Protein AF-0000000086643206 (afdb_homodimer)

Foldseek 3Di:
DPPDPDDDLVVLVVLLVVLVVVLVVVCVVVVHDDADFAQPGDDDDDDPVNVVSVLSNVLSVVVSCCVVCDDVSVVVVVVCVLVVLVLLLLCLQLVLLQQADAVDKDFQVSSCVSSVHDSVSSVVSVVVCVVVSQWPDPDDRMTHGTNVSSCCNVQLLQSLQSNCCSPLLVQLLVCQVVQCVVPVPDQPQFDASSCVRQVHADVVSCVVVVVNVVSVVSNVVVVCVPPPPLVQVLVFDPLQPQDQQLEEEEAQCFLVPSVQVNCVVHVRHAYEYEEQDPVSPVNNLVPDDPSCNVRYHYDYDDLLAADPAQAGSEYEYEPPQQLGALVVLLSSLLSDVVSLVRYDFPRKYKYKAFAQDDDPPDRPSQNVVLVVVQVSSRRNRVGGHYHPVVVVVSNCSSPVQKDWDDWTDDHRIIITIIGGHD/DPPDPDDDLVVLVVLLVVLVVVLVVVCVVVVHDDADFAQPGDDDDDDPVNVVSVLSNVLSVVVSCCVVCDDVSVVVVVVCVLVVLVLLLLCLLLVLLQQADAVDKDFQVSSCVSSVHDSVSSVVSVVVVVVVSQWPDPDDRMIHGTNNSSCCNVQLLQSLQSNCCSPLLVQLLVCQVVQCVVPVPDQPQFDASSCVRQVHADQVSCVVVVVNVVSVVSNVVVVCVPPPPLVQVLVFDPLQPQDQQQEEEEAQCFLVPSVQVNCVVHVRHAYEYEEQDPVSPVNNLVPDDPSCNVRYHYDYDDLLAADPAQAHSEYEYEPPQQLGALVVLLSSLLSDVVSLVRYDFPRKYKYKAFAQDDDPPDRPSQNVVLVVVQVSSRRNRVGGHYHPVVVVVSNCSSPVQKDWDDWTDDHRIIITIIGGHD

InterPro domains:
  IPR001077 O-methyltransferase, C-terminal domain [PF00891] (190-398)
  IPR016461 O-methyltransferase-like [PS51683] (76-420)
  IPR029063 S-adenosyl-L-methionine-dependent methyltransferase superfamily [G3DSA:3.40.50.150] (159-419)
  IPR029063 S-adenosyl-L-methionine-dependent methyltransferase superfamily [SSF53335] (167-411)
  IPR036388 Winged helix-like DNA-binding domain superfamily [G3DSA:1.10.10.10] (73-158)
  IPR036390 Winged helix DNA-binding domain superfamily [SSF46785] (74-154)

Secondary structure (DSSP, 8-state):
--------HHHHHHHHHHHHHHHHHHHHHTTPPPP-SBTTPPPP---HHHHHHHHHHHHHHHHHHHHHHHHHHHHHHHHTHHHHHHHHHHHHHTTHHHHSPTTSEEEHHHHHHHHTS-HHHHHHHHHHHHTTTSSEEEETTEEE-BHHHHHHHH-HHHHHHHHHIIIIIHHHHTTHHHHHHHSTT---SS--HHHHHHSS-HHHHHHH-HHHHHHHHHHHHHHHHHT--HHHHHHHS-GGGS-TT-EEEEET-TT-HHHHHHHHH-TT-EEEEEES-HHHHHHHHHT--TTTTTTEEEEE--TTSPP---S-SEEEEES-GGGS-HHHHHHHHHTTHHHHHHSPTTPEEEEEEEEE--TTSS-HHHHHHHHHHHHHHHHHHS---EEHHHHHHHHHHH-TTEEEEEEE-SSSEEEEEEEE--/--------HHHHHHHHHHHHHHHHHHHHHTTPPPP-SBTTPPPP---HHHHHHHHHHHHHHHHHHHHHHHHHHHHHHHHTHHHHHHHHHHHHHTTHHHHSPTTSEEEHHHHHHHHTS-HHHHHHHHHHHHTTTSEEEEETTEEEEBHHHHHHHH-HHHHHHHHHIIIIIHHHHTTHHHHHHHSTT---SS--HHHHHHSS-HHHHHHHSHHHHHHHHHHHHHHHHHT--HHHHHHHS-GGGS-TT-EEEEET-TT-HHHHHHHHH-TT-EEEEEES-HHHHHHHHHT--TTTTTTEEEEE--TTSPP---S-SEEEEES-GGGS-HHHHHHHHHTTHHHHHHSPTTPEEEEEEEEE--TTSS-HHHHHHHHHHHHHHHHHHS---EEHHHHHHHHHHH-TTEEEEEEE-SSSEEEEEEEE--

Structure (mmCIF, N/CA/C/O backbone):
data_AF-0000000086643206-model_v1
#
loop_
_entity.id
_entity.type
_entity.pdbx_description
1 polymer 'O-methyltransferase domain-containing protein'
#
loop_
_atom_site.group_PDB
_atom_site.id
_atom_site.type_symbol
_atom_site.label_atom_id
_atom_site.label_alt_id
_atom_site.label_comp_id
_atom_site.label_asym_id
_atom_site.label_entity_id
_atom_site.label_seq_id
_atom_site.pdbx_PDB_ins_code
_atom_site.Cartn_x
_atom_site.Cartn_y
_atom_site.Cartn_z
_atom_site.occupancy
_atom_site.B_iso_or_equiv
_atom_site.auth_seq_id
_atom_site.auth_comp_id
_atom_site.auth_asym_id
_atom_site.auth_atom_id
_atom_site.pdbx_PDB_model_num
ATOM 1 N N . MET A 1 1 ? 28.844 -2.707 -20.266 1 23.39 1 MET A N 1
ATOM 2 C CA . MET A 1 1 ? 28.281 -1.746 -19.312 1 23.39 1 MET A CA 1
ATOM 3 C C . MET A 1 1 ? 26.797 -1.514 -19.594 1 23.39 1 MET A C 1
ATOM 5 O O . MET A 1 1 ? 26.438 -0.972 -20.641 1 23.39 1 MET A O 1
ATOM 9 N N . GLY A 1 2 ? 25.828 -2.307 -19.438 1 34.59 2 GLY A N 1
ATOM 10 C CA . GLY A 1 2 ? 24.469 -2.334 -19.969 1 34.59 2 GLY A CA 1
ATOM 11 C C . GLY A 1 2 ? 23.703 -1.058 -19.703 1 34.59 2 GLY A C 1
ATOM 12 O O . GLY A 1 2 ? 23.641 -0.593 -18.562 1 34.59 2 GLY A O 1
ATOM 13 N N . SER A 1 3 ? 23.547 -0.113 -20.531 1 38.5 3 SER A N 1
ATOM 14 C CA . SER A 1 3 ? 23.078 1.265 -20.453 1 38.5 3 SER A CA 1
ATOM 15 C C . SER A 1 3 ? 21.703 1.339 -19.781 1 38.5 3 SER A C 1
ATOM 17 O O . SER A 1 3 ? 20.797 0.595 -20.141 1 38.5 3 SER A O 1
ATOM 19 N N . ALA A 1 4 ? 21.656 1.587 -18.484 1 47.28 4 ALA A N 1
ATOM 20 C CA . ALA A 1 4 ? 20.406 1.902 -17.797 1 47.28 4 ALA A CA 1
ATOM 21 C C . ALA A 1 4 ? 19.406 2.541 -18.766 1 47.28 4 ALA A C 1
ATOM 23 O O . ALA A 1 4 ? 19.766 3.387 -19.578 1 47.28 4 ALA A O 1
ATOM 24 N N . GLU A 1 5 ? 18.391 1.842 -19.094 1 57.38 5 GLU A N 1
ATOM 25 C CA . GLU A 1 5 ? 17.328 2.336 -19.969 1 57.38 5 GLU A CA 1
ATOM 26 C C . GLU A 1 5 ? 17.078 3.822 -19.734 1 57.38 5 GLU A C 1
ATOM 28 O O . GLU A 1 5 ? 16.922 4.258 -18.578 1 57.38 5 GLU A O 1
ATOM 33 N N . GLU A 1 6 ? 17.594 4.648 -20.547 1 69.81 6 GLU A N 1
ATOM 34 C CA . GLU A 1 6 ? 17.391 6.09 -20.5 1 69.81 6 GLU A CA 1
ATOM 35 C C . GLU A 1 6 ? 15.945 6.449 -20.844 1 69.81 6 GLU A C 1
ATOM 37 O O . GLU A 1 6 ? 15.477 6.156 -21.953 1 69.81 6 GLU A O 1
ATOM 42 N N . PHE A 1 7 ? 15.25 6.688 -19.828 1 78.06 7 PHE A N 1
ATOM 43 C CA . PHE A 1 7 ? 13.875 7.121 -20.016 1 78.06 7 PHE A CA 1
ATOM 44 C C . PHE A 1 7 ? 13.812 8.617 -20.281 1 78.06 7 PHE A C 1
ATOM 46 O O . PHE A 1 7 ? 14.523 9.398 -19.641 1 78.06 7 PHE A O 1
ATOM 53 N N . ARG A 1 8 ? 13.133 9 -21.391 1 88.06 8 ARG A N 1
ATOM 54 C CA . ARG A 1 8 ? 12.805 10.398 -21.641 1 88.06 8 ARG A CA 1
ATOM 55 C C . ARG A 1 8 ? 11.344 10.68 -21.312 1 88.06 8 ARG A C 1
ATOM 57 O O . ARG A 1 8 ? 10.453 9.938 -21.734 1 88.06 8 ARG A O 1
ATOM 64 N N . LEU A 1 9 ? 11.141 11.695 -20.531 1 97.06 9 LEU A N 1
ATOM 65 C CA . LEU A 1 9 ? 9.805 12.023 -20.047 1 97.06 9 LEU A CA 1
ATOM 66 C C . LEU A 1 9 ? 8.812 12.109 -21.203 1 97.06 9 LEU A C 1
ATOM 68 O O . LEU A 1 9 ? 7.742 11.508 -21.156 1 97.06 9 LEU A O 1
ATOM 72 N N . LEU A 1 10 ? 9.203 12.789 -22.297 1 96.69 10 LEU A N 1
ATOM 73 C CA . LEU A 1 10 ? 8.305 13 -23.438 1 96.69 10 LEU A CA 1
ATOM 74 C C . LEU A 1 10 ? 8.055 11.688 -24.172 1 96.69 10 LEU A C 1
ATOM 76 O O . LEU A 1 10 ? 6.957 11.461 -24.688 1 96.69 10 LEU A O 1
ATOM 80 N N . GLN A 1 11 ? 9.055 10.891 -24.281 1 97.06 11 GLN A N 1
ATOM 81 C CA . GLN A 1 11 ? 8.883 9.602 -24.922 1 97.06 11 GLN A CA 1
ATOM 82 C C . GLN A 1 11 ? 7.898 8.727 -24.156 1 97.06 11 GLN A C 1
ATOM 84 O O . GLN A 1 11 ? 7.074 8.031 -24.75 1 97.06 11 GLN A O 1
ATOM 89 N N . LEU A 1 12 ? 8.023 8.719 -22.828 1 98 12 LEU A N 1
ATOM 90 C CA . LEU A 1 12 ? 7.109 7.957 -21.984 1 98 12 LEU A CA 1
ATOM 91 C C . LEU A 1 12 ? 5.676 8.438 -22.172 1 98 12 LEU A C 1
ATOM 93 O O . LEU A 1 12 ? 4.754 7.633 -22.281 1 98 12 LEU A O 1
ATOM 97 N N . SER A 1 13 ? 5.473 9.773 -22.172 1 98.25 13 SER A N 1
ATOM 98 C CA . SER A 1 13 ? 4.125 10.312 -22.312 1 98.25 13 SER A CA 1
ATOM 99 C C . SER A 1 13 ? 3.557 10.023 -23.703 1 98.25 13 SER A C 1
ATOM 101 O O . SER A 1 13 ? 2.35 9.82 -23.844 1 98.25 13 SER A O 1
ATOM 103 N N . GLN A 1 14 ? 4.426 9.938 -24.719 1 98 14 GLN A N 1
ATOM 104 C CA . GLN A 1 14 ? 3.988 9.555 -26.062 1 98 14 GLN A CA 1
ATOM 105 C C . GLN A 1 14 ? 3.574 8.086 -26.109 1 98 14 GLN A C 1
ATOM 107 O O . GLN A 1 14 ? 2.607 7.734 -26.797 1 98 14 GLN A O 1
ATOM 112 N N . THR A 1 15 ? 4.332 7.281 -25.438 1 98.25 15 THR A N 1
ATOM 113 C CA . THR A 1 15 ? 3.971 5.871 -25.328 1 98.25 15 THR A CA 1
ATOM 114 C C . THR A 1 15 ? 2.6 5.711 -24.672 1 98.25 15 THR A C 1
ATOM 116 O O . THR A 1 15 ? 1.787 4.898 -25.125 1 98.25 15 THR A O 1
ATOM 119 N N . ILE A 1 16 ? 2.307 6.477 -23.656 1 98.75 16 ILE A N 1
ATOM 120 C CA . ILE A 1 16 ? 1.023 6.441 -22.953 1 98.75 16 ILE A C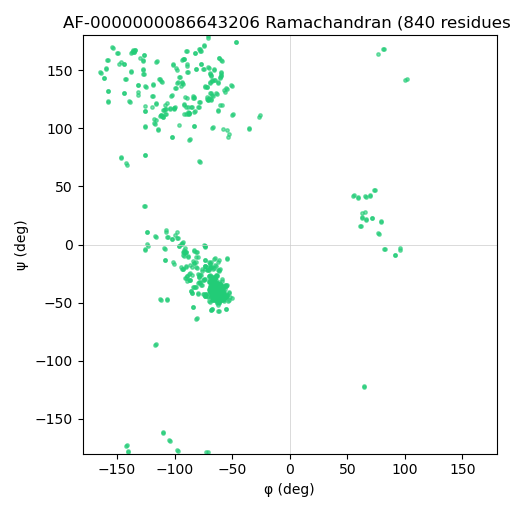A 1
ATOM 121 C C . ILE A 1 16 ? -0.095 6.832 -23.922 1 98.75 16 ILE A C 1
ATOM 123 O O . ILE A 1 16 ? -1.136 6.176 -23.969 1 98.75 16 ILE A O 1
ATOM 127 N N . LEU A 1 17 ? 0.167 7.875 -24.719 1 98.44 17 LEU A N 1
ATOM 128 C CA . LEU A 1 17 ? -0.83 8.336 -25.672 1 98.44 17 LEU A CA 1
ATOM 129 C C . LEU A 1 17 ? -1.083 7.273 -26.734 1 98.44 17 LEU A C 1
ATOM 131 O O . LEU A 1 17 ? -2.234 7.004 -27.094 1 98.44 17 LEU A O 1
ATOM 135 N N . GLN A 1 18 ? -0.038 6.707 -27.25 1 98.31 18 GLN A N 1
ATOM 136 C CA . GLN A 1 18 ? -0.165 5.695 -28.297 1 98.31 18 GLN A CA 1
ATOM 137 C C . GLN A 1 18 ? -0.89 4.457 -27.781 1 98.31 18 GLN A C 1
ATOM 139 O O . GLN A 1 18 ? -1.752 3.904 -28.453 1 98.31 18 GLN A O 1
ATOM 144 N N . ALA A 1 19 ? -0.507 4.031 -26.594 1 98.5 19 ALA A N 1
ATOM 145 C CA . ALA A 1 19 ? -1.166 2.875 -25.984 1 98.5 19 ALA A CA 1
ATOM 146 C C . ALA A 1 19 ? -2.645 3.158 -25.734 1 98.5 19 ALA A C 1
ATOM 148 O O . ALA A 1 19 ? -3.496 2.297 -25.969 1 98.5 19 ALA A O 1
ATOM 149 N N . THR A 1 20 ? -2.986 4.344 -25.25 1 98.56 20 THR A N 1
ATOM 150 C CA . THR A 1 20 ? -4.371 4.73 -25 1 98.56 20 THR A CA 1
ATOM 151 C C . THR A 1 20 ? -5.176 4.734 -26.297 1 98.56 20 THR A C 1
ATOM 153 O O . THR A 1 20 ? -6.332 4.305 -26.312 1 98.56 20 THR A O 1
ATOM 156 N N . SER A 1 21 ? -4.531 5.199 -27.344 1 97.94 21 SER A N 1
ATOM 157 C CA . SER A 1 21 ? -5.18 5.211 -28.656 1 97.94 21 SER A CA 1
ATOM 158 C C . SER A 1 21 ? -5.508 3.799 -29.125 1 97.94 21 SER A C 1
ATOM 160 O O . SER A 1 21 ? -6.562 3.564 -29.719 1 97.94 21 SER A O 1
ATOM 162 N N . THR A 1 22 ? -4.609 2.934 -28.906 1 98.12 22 THR A N 1
ATOM 163 C CA . THR A 1 22 ? -4.82 1.538 -29.281 1 98.12 22 THR A CA 1
ATOM 164 C C . THR A 1 22 ? -5.984 0.941 -28.484 1 98.12 22 THR A C 1
ATOM 166 O O . THR A 1 22 ? -6.82 0.231 -29.047 1 98.12 22 THR A O 1
ATOM 169 N N . ILE A 1 23 ? -6.074 1.228 -27.234 1 98.12 23 ILE A N 1
ATOM 170 C CA . ILE A 1 23 ? -7.145 0.714 -26.391 1 98.12 23 ILE A CA 1
ATOM 171 C C . ILE A 1 23 ? -8.477 1.324 -26.812 1 98.12 23 ILE A C 1
ATOM 173 O O . ILE A 1 23 ? -9.492 0.625 -26.891 1 98.12 23 ILE A O 1
ATOM 177 N N . SER A 1 24 ? -8.445 2.604 -27.109 1 97 24 SER A N 1
ATOM 178 C CA . SER A 1 24 ? -9.656 3.279 -27.562 1 97 24 SER A CA 1
ATOM 179 C C . SER A 1 24 ? -10.172 2.678 -28.875 1 97 24 SER A C 1
ATOM 181 O O . SER A 1 24 ? -11.375 2.506 -29.047 1 97 24 SER A O 1
ATOM 183 N N . ARG A 1 25 ? -9.297 2.373 -29.797 1 96.69 25 ARG A N 1
ATOM 184 C CA . ARG A 1 25 ? -9.672 1.743 -31.062 1 96.69 25 ARG A CA 1
ATOM 185 C C . ARG A 1 25 ? -10.258 0.355 -30.828 1 96.69 25 ARG A C 1
ATOM 187 O O . ARG A 1 25 ? -11.234 -0.03 -31.469 1 96.69 25 ARG A O 1
ATOM 194 N N . HIS A 1 26 ? -9.664 -0.377 -29.891 1 97.25 26 HIS A N 1
ATOM 195 C CA . HIS A 1 26 ? -10.18 -1.694 -29.531 1 97.25 26 HIS A CA 1
ATOM 196 C C . HIS A 1 26 ? -11.609 -1.608 -29.016 1 97.25 26 HIS A C 1
ATOM 198 O O . HIS A 1 26 ? -12.461 -2.426 -29.391 1 97.25 26 HIS A O 1
ATOM 204 N N . LEU A 1 27 ? -11.883 -0.657 -28.172 1 97 27 LEU A N 1
ATOM 205 C CA . LEU A 1 27 ? -13.234 -0.47 -27.641 1 97 27 LEU A CA 1
ATOM 206 C C . LEU A 1 27 ? -14.227 -0.203 -28.766 1 97 27 LEU A C 1
ATOM 208 O O . LEU A 1 27 ? -15.328 -0.763 -28.781 1 97 27 LEU A O 1
ATOM 212 N N . GLN A 1 28 ? -13.812 0.579 -29.719 1 95.94 28 GLN A N 1
ATOM 213 C CA . GLN A 1 28 ? -14.656 0.891 -30.875 1 95.94 28 GLN A CA 1
ATOM 214 C C . GLN A 1 28 ? -14.883 -0.34 -31.75 1 95.94 28 GLN A C 1
ATOM 216 O O . GLN A 1 28 ? -16.016 -0.648 -32.125 1 95.94 28 GLN A O 1
ATOM 221 N N . ASP A 1 29 ? -13.844 -1.009 -32 1 96.81 29 ASP A N 1
ATOM 222 C CA . ASP A 1 29 ? -13.875 -2.162 -32.875 1 96.81 29 ASP A CA 1
ATOM 223 C C . ASP A 1 29 ? -14.719 -3.293 -32.281 1 96.81 29 ASP A C 1
ATOM 225 O O . ASP A 1 29 ? -15.289 -4.102 -33.031 1 96.81 29 ASP A O 1
ATOM 229 N N . THR A 1 30 ? -14.781 -3.385 -31.016 1 96.56 30 THR A N 1
ATOM 230 C CA . THR A 1 30 ? -15.492 -4.48 -30.359 1 96.56 30 THR A CA 1
ATOM 231 C C . THR A 1 30 ? -16.812 -3.994 -29.766 1 96.56 30 THR A C 1
ATOM 233 O O . THR A 1 30 ? -17.438 -4.699 -28.969 1 96.56 30 THR A O 1
ATOM 236 N N . ASN A 1 31 ? -17.203 -2.789 -30 1 96.5 31 ASN A N 1
ATOM 237 C CA . ASN A 1 31 ? -18.453 -2.18 -29.562 1 96.5 31 ASN A CA 1
ATOM 238 C C . ASN A 1 31 ? -18.594 -2.191 -28.047 1 96.5 31 ASN A C 1
ATOM 240 O O . ASN A 1 31 ? -19.641 -2.578 -27.516 1 96.5 31 ASN A O 1
ATOM 244 N N . GLN A 1 32 ? -17.484 -1.917 -27.422 1 96.5 32 GLN A N 1
ATOM 245 C CA . GLN A 1 32 ? -17.484 -1.73 -25.969 1 96.5 32 GLN A CA 1
ATOM 246 C C . GLN A 1 32 ? -17.594 -0.251 -25.609 1 96.5 32 GLN A C 1
ATOM 248 O O . GLN A 1 32 ? -17 0.598 -26.281 1 96.5 32 GLN A O 1
ATOM 253 N N . LYS A 1 33 ? -18.297 0.083 -24.547 1 94.75 33 LYS A N 1
ATOM 254 C CA . LYS A 1 33 ? -18.328 1.45 -24.047 1 94.75 33 LYS A CA 1
ATOM 255 C C . LYS A 1 33 ? -17.031 1.805 -23.312 1 94.75 33 LYS A C 1
ATOM 257 O O . LYS A 1 33 ? -16.391 0.937 -22.719 1 94.75 33 LYS A O 1
ATOM 262 N N . GLU A 1 34 ? -16.688 3.02 -23.328 1 94.75 34 GLU A N 1
ATOM 263 C CA . GLU A 1 34 ? -15.547 3.479 -22.531 1 94.75 34 GLU A CA 1
ATOM 264 C C . GLU A 1 34 ? -15.797 3.271 -21.031 1 94.75 34 GLU A C 1
ATOM 266 O O . GLU A 1 34 ? -16.906 3.486 -20.547 1 94.75 34 GLU A O 1
ATOM 271 N N . PRO A 1 35 ? -14.773 2.869 -20.406 1 96.25 35 PRO A N 1
ATOM 272 C CA . PRO A 1 35 ? -14.945 2.682 -18.969 1 96.25 35 PRO A CA 1
ATOM 273 C C . PRO A 1 35 ? -15.125 4 -18.219 1 96.25 35 PRO A C 1
ATOM 275 O O . PRO A 1 35 ? -14.594 5.031 -18.641 1 96.25 35 PRO A O 1
ATOM 278 N N . SER A 1 36 ? -15.867 4.02 -17.188 1 96.5 36 SER A N 1
ATOM 279 C CA . SER A 1 36 ? -16.078 5.137 -16.266 1 96.5 36 SER A CA 1
ATOM 280 C C . SER A 1 36 ? -16.156 4.66 -14.82 1 96.5 36 SER A C 1
ATOM 282 O O . SER A 1 36 ? -16.047 3.465 -14.547 1 96.5 36 SER A O 1
ATOM 284 N N . PHE A 1 37 ? -16.391 5.586 -13.922 1 96.44 37 PHE A N 1
ATOM 285 C CA . PHE A 1 37 ? -16.484 5.215 -12.516 1 96.44 37 PHE A CA 1
ATOM 286 C C . PHE A 1 37 ? -17.938 4.973 -12.117 1 96.44 37 PHE A C 1
ATOM 288 O O . PHE A 1 37 ? -18.2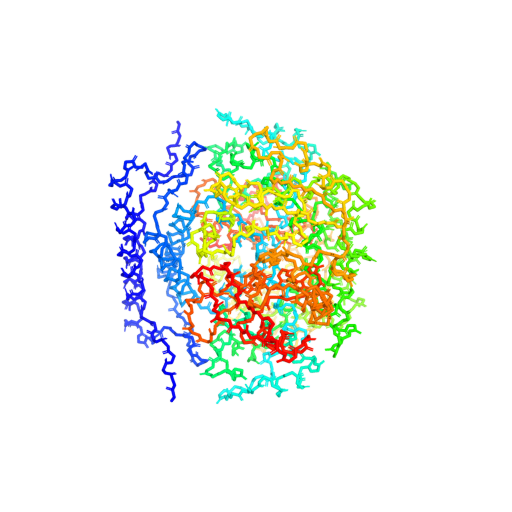34 4.625 -10.977 1 96.44 37 PHE A O 1
ATOM 295 N N . HIS A 1 38 ? -18.812 5.121 -13.078 1 96.06 38 HIS A N 1
ATOM 296 C CA . HIS A 1 38 ? -20.219 4.875 -12.789 1 96.06 38 HIS A CA 1
ATOM 297 C C . HIS A 1 38 ? -20.438 3.443 -12.305 1 96.06 38 HIS A C 1
ATOM 299 O O . HIS A 1 38 ? -19.797 2.512 -12.805 1 96.06 38 HIS A O 1
ATOM 305 N N . GLN A 1 39 ? -21.359 3.273 -11.422 1 95.81 39 GLN A N 1
ATOM 306 C CA . GLN A 1 39 ? -21.531 1.995 -10.742 1 95.81 39 GLN A CA 1
ATOM 307 C C . GLN A 1 39 ? -21.875 0.887 -11.727 1 95.81 39 GLN A C 1
ATOM 309 O O . GLN A 1 39 ? -21.625 -0.29 -11.469 1 95.81 39 GLN A O 1
ATOM 314 N N . ASN A 1 40 ? -22.391 1.222 -12.891 1 94.81 40 ASN A N 1
ATOM 315 C CA . ASN A 1 40 ? -22.797 0.222 -13.875 1 94.81 40 ASN A CA 1
ATOM 316 C C . ASN A 1 40 ? -21.781 0.079 -14.992 1 94.81 40 ASN A C 1
ATOM 318 O O . ASN A 1 40 ? -22.031 -0.609 -15.984 1 94.81 40 ASN A O 1
ATOM 322 N N . SER A 1 41 ? -20.688 0.766 -14.875 1 95.12 41 SER A N 1
ATOM 323 C CA . SER A 1 41 ? -19.641 0.656 -15.891 1 95.12 41 SER A CA 1
ATOM 324 C C . SER A 1 41 ? -19 -0.73 -15.891 1 95.12 41 SER A C 1
ATOM 326 O O . SER A 1 41 ? -18.781 -1.313 -14.828 1 95.12 41 SER A O 1
ATOM 328 N N . SER A 1 42 ? -18.688 -1.246 -17.062 1 92.75 42 SER A N 1
ATOM 329 C CA . SER A 1 42 ? -18.047 -2.549 -17.203 1 92.75 42 SER A CA 1
ATOM 330 C C . SER A 1 42 ? -16.547 -2.404 -17.406 1 92.75 42 SER A C 1
ATOM 332 O O . SER A 1 42 ? -16.094 -1.44 -18.031 1 92.75 42 SER A O 1
ATOM 334 N N . ALA A 1 43 ? -15.891 -3.379 -16.984 1 92.38 43 ALA A N 1
ATOM 335 C CA . ALA A 1 43 ? -14.461 -3.441 -17.266 1 92.38 43 ALA A CA 1
ATOM 336 C C . ALA A 1 43 ? -14.211 -3.73 -18.75 1 92.38 43 ALA A C 1
ATOM 338 O O . ALA A 1 43 ? -15.023 -4.387 -19.406 1 92.38 43 ALA A O 1
ATOM 339 N N . ILE A 1 44 ? -13.078 -3.271 -19.219 1 95.12 44 ILE A N 1
ATOM 340 C CA . ILE A 1 44 ? -12.695 -3.51 -20.609 1 95.12 44 ILE A CA 1
ATOM 341 C C . ILE A 1 44 ? -12.383 -4.992 -20.812 1 95.12 44 ILE A C 1
ATOM 343 O O . ILE A 1 44 ? -11.672 -5.598 -20.016 1 95.12 44 ILE A O 1
ATOM 347 N N . LYS A 1 45 ? -12.945 -5.57 -21.812 1 92.75 45 LYS A N 1
ATOM 348 C CA . LYS A 1 45 ? -12.562 -6.91 -22.266 1 92.75 45 LYS A CA 1
ATOM 349 C C . LYS A 1 45 ? -11.414 -6.852 -23.266 1 92.75 45 LYS A C 1
ATOM 351 O O . LYS A 1 45 ? -11.586 -6.387 -24.391 1 92.75 45 LYS A O 1
ATOM 356 N N . TYR A 1 46 ? -10.336 -7.336 -22.859 1 91 46 TYR A N 1
ATOM 357 C CA . TYR A 1 46 ? -9.125 -7.215 -23.672 1 91 46 TYR A CA 1
ATOM 358 C C . TYR A 1 46 ? -8.875 -8.484 -24.469 1 91 46 TYR A C 1
ATOM 360 O O . TYR A 1 46 ? -9.109 -9.594 -23.984 1 91 46 TYR A O 1
ATOM 368 N N . SER A 1 47 ? -8.469 -8.305 -25.703 1 87.19 47 SER A N 1
ATOM 369 C CA . SER A 1 47 ? -7.793 -9.375 -26.438 1 87.19 47 SER A CA 1
ATOM 370 C C . SER A 1 47 ? -6.34 -9.516 -25.984 1 87.19 47 SER A C 1
ATOM 372 O O . SER A 1 47 ? -5.812 -8.656 -25.281 1 87.19 47 SER A O 1
ATOM 374 N N . ASP A 1 48 ? -5.68 -10.562 -26.328 1 79.69 48 ASP A N 1
ATOM 375 C CA . ASP A 1 48 ? -4.301 -10.805 -25.906 1 79.69 48 ASP A CA 1
ATOM 376 C C . ASP A 1 48 ? -3.398 -9.641 -26.312 1 79.69 48 ASP A C 1
ATOM 378 O O . ASP A 1 48 ? -2.578 -9.18 -25.516 1 79.69 48 ASP A O 1
ATOM 382 N N . ASP A 1 49 ? -3.582 -9.211 -27.531 1 85.69 49 ASP A N 1
ATOM 383 C CA . ASP A 1 49 ? -2.738 -8.133 -28.047 1 85.69 49 ASP A CA 1
ATOM 384 C C . ASP A 1 49 ? -2.994 -6.828 -27.312 1 85.69 49 ASP A C 1
ATOM 386 O O . ASP A 1 49 ? -2.059 -6.082 -27.016 1 85.69 49 ASP A O 1
ATOM 390 N N . VAL A 1 50 ? -4.211 -6.602 -27 1 92.38 50 VAL A N 1
ATOM 391 C CA . VAL A 1 50 ? -4.551 -5.34 -26.344 1 92.38 50 VAL A CA 1
ATOM 392 C C . VAL A 1 50 ? -4.199 -5.414 -24.859 1 92.38 50 VAL A C 1
ATOM 394 O O . VAL A 1 50 ? -3.891 -4.398 -24.234 1 92.38 50 VAL A O 1
ATOM 397 N N . GLU A 1 51 ? -4.203 -6.652 -24.344 1 91 51 GLU A N 1
ATOM 398 C CA . GLU A 1 51 ? -3.725 -6.836 -22.984 1 91 51 GLU A CA 1
ATOM 399 C C . GLU A 1 51 ? -2.256 -6.445 -22.859 1 91 51 GLU A C 1
ATOM 401 O O . GLU A 1 51 ? -1.856 -5.832 -21.859 1 91 51 GLU A O 1
ATOM 406 N N . ALA A 1 52 ? -1.463 -6.801 -23.797 1 91.56 52 ALA A N 1
ATOM 407 C CA . ALA A 1 52 ? -0.058 -6.402 -23.812 1 91.56 52 ALA A CA 1
ATOM 408 C C . ALA A 1 52 ? 0.08 -4.883 -23.859 1 91.56 52 ALA A C 1
ATOM 410 O O . ALA A 1 52 ? 1.004 -4.32 -23.266 1 91.56 52 ALA A O 1
ATOM 411 N N . THR A 1 53 ? -0.855 -4.258 -24.578 1 96.81 53 THR A N 1
ATOM 412 C CA . THR A 1 53 ? -0.868 -2.799 -24.672 1 96.81 53 THR A CA 1
ATOM 413 C C . THR A 1 53 ? -1.204 -2.186 -23.312 1 96.81 53 THR A C 1
ATOM 415 O O . THR A 1 53 ? -0.619 -1.174 -22.922 1 96.81 53 THR A O 1
ATOM 418 N N . ARG A 1 54 ? -2.182 -2.826 -22.594 1 96.69 54 ARG A N 1
ATOM 419 C CA . ARG A 1 54 ? -2.518 -2.361 -21.266 1 96.69 54 ARG A CA 1
ATOM 420 C C . ARG A 1 54 ? -1.308 -2.443 -20.328 1 96.69 54 ARG A C 1
ATOM 422 O O . ARG A 1 54 ? -1.058 -1.526 -19.547 1 96.69 54 ARG A O 1
ATOM 429 N N . VAL A 1 55 ? -0.567 -3.496 -20.438 1 94.5 55 VAL A N 1
ATOM 430 C CA . VAL A 1 55 ? 0.628 -3.703 -19.625 1 94.5 55 VAL A CA 1
ATOM 431 C C . VAL A 1 55 ? 1.661 -2.623 -19.953 1 94.5 55 VAL A C 1
ATOM 433 O O . VAL A 1 55 ? 2.264 -2.047 -19.031 1 94.5 55 VAL A O 1
ATOM 436 N N . LEU A 1 56 ? 1.834 -2.361 -21.203 1 96.94 56 LEU A N 1
ATOM 437 C CA . LEU A 1 56 ? 2.766 -1.332 -21.656 1 96.94 56 LEU A CA 1
ATOM 438 C C . LEU A 1 56 ? 2.367 0.036 -21.109 1 96.94 56 LEU A C 1
ATOM 440 O O . LEU A 1 56 ? 3.225 0.811 -20.672 1 96.94 56 LEU A O 1
ATOM 444 N N . LEU A 1 57 ? 1.088 0.311 -21.172 1 98.38 57 LEU A N 1
ATOM 445 C CA . LEU A 1 57 ? 0.572 1.579 -20.672 1 98.38 57 LEU A CA 1
ATOM 446 C C . LEU A 1 57 ? 0.858 1.729 -19.172 1 98.38 57 LEU A C 1
ATOM 448 O O . LEU A 1 57 ? 1.301 2.789 -18.734 1 98.38 57 LEU A O 1
ATOM 452 N N . ASN A 1 58 ? 0.609 0.669 -18.406 1 98.25 58 ASN A N 1
ATOM 453 C CA . ASN A 1 58 ? 0.888 0.691 -16.984 1 98.25 58 ASN A CA 1
ATOM 454 C C . ASN A 1 58 ? 2.369 0.935 -16.703 1 98.25 58 ASN A C 1
ATOM 456 O O . ASN A 1 58 ? 2.719 1.774 -15.875 1 98.25 58 ASN A O 1
ATOM 460 N N . ASP A 1 59 ? 3.221 0.218 -17.375 1 97.62 59 ASP A N 1
ATOM 461 C CA . ASP A 1 59 ? 4.66 0.341 -17.172 1 97.62 59 ASP A CA 1
ATOM 462 C C . ASP A 1 59 ? 5.141 1.759 -17.469 1 97.62 59 ASP A C 1
ATOM 464 O O . ASP A 1 59 ? 5.891 2.348 -16.688 1 97.62 59 ASP A O 1
ATOM 468 N N . ALA A 1 60 ? 4.688 2.332 -18.578 1 98.38 60 ALA A N 1
ATOM 469 C CA . ALA A 1 60 ? 5.102 3.666 -19 1 98.38 60 ALA A CA 1
ATOM 470 C C . ALA A 1 60 ? 4.598 4.73 -18.031 1 98.38 60 ALA A C 1
ATOM 472 O O . ALA A 1 60 ? 5.34 5.645 -17.672 1 98.38 60 ALA A O 1
ATOM 473 N N . ALA A 1 61 ? 3.336 4.617 -17.672 1 98.56 61 ALA A N 1
ATOM 474 C CA . ALA A 1 61 ? 2.732 5.617 -16.797 1 98.56 61 ALA A CA 1
ATOM 475 C C . ALA A 1 61 ? 3.383 5.605 -15.414 1 98.56 61 ALA A C 1
ATOM 477 O O . ALA A 1 61 ? 3.684 6.66 -14.852 1 98.56 61 ALA A O 1
ATOM 478 N N . LEU A 1 62 ? 3.623 4.414 -14.883 1 97.69 62 LEU A N 1
ATOM 479 C CA . LEU A 1 62 ? 4.227 4.312 -13.555 1 97.69 62 LEU A CA 1
ATOM 480 C C . LEU A 1 62 ? 5.676 4.789 -13.578 1 97.69 62 LEU A C 1
ATOM 482 O O . LEU A 1 62 ? 6.141 5.422 -12.625 1 97.69 62 LEU A O 1
ATOM 486 N N . THR A 1 63 ? 6.375 4.457 -14.648 1 97.81 63 THR A N 1
ATOM 487 C CA . THR A 1 63 ? 7.746 4.934 -14.789 1 97.81 63 THR A CA 1
ATOM 488 C C . THR A 1 63 ? 7.777 6.457 -14.875 1 97.81 63 THR A C 1
ATOM 490 O O . THR A 1 63 ? 8.609 7.102 -14.227 1 97.81 63 THR A O 1
ATOM 493 N N . LEU A 1 64 ? 6.887 7.031 -15.664 1 98.38 64 LEU A N 1
ATOM 494 C CA . LEU A 1 64 ? 6.797 8.484 -15.797 1 98.38 64 LEU A CA 1
ATOM 495 C C . LEU A 1 64 ? 6.539 9.133 -14.438 1 98.38 64 LEU A C 1
ATOM 497 O O . LEU A 1 64 ? 7.191 10.125 -14.086 1 98.38 64 LEU A O 1
ATOM 501 N N . LEU A 1 65 ? 5.617 8.602 -13.68 1 98 65 LEU A N 1
ATOM 502 C CA . LEU A 1 65 ? 5.266 9.148 -12.375 1 98 65 LEU A CA 1
ATOM 503 C C . LEU A 1 65 ? 6.457 9.102 -11.43 1 98 65 LEU A C 1
ATOM 505 O O . LEU A 1 65 ? 6.711 10.055 -10.695 1 98 65 LEU A O 1
ATOM 509 N N . ARG A 1 66 ? 7.172 7.984 -11.422 1 97.38 66 ARG A N 1
ATOM 510 C CA . ARG A 1 66 ? 8.336 7.863 -10.547 1 97.38 66 ARG A CA 1
ATOM 511 C C . ARG A 1 66 ? 9.383 8.922 -10.875 1 97.38 66 ARG A C 1
ATOM 513 O O . ARG A 1 66 ? 9.992 9.492 -9.969 1 97.38 66 ARG A O 1
ATOM 520 N N . LEU A 1 67 ? 9.539 9.188 -12.117 1 97.62 67 LEU A N 1
ATOM 521 C CA . LEU A 1 67 ? 10.57 10.133 -12.547 1 97.62 67 LEU A CA 1
ATOM 522 C C . LEU A 1 67 ? 10.148 11.562 -12.25 1 97.62 67 LEU A C 1
ATOM 524 O O . LEU A 1 67 ? 10.953 12.359 -11.758 1 97.62 67 LEU A O 1
ATOM 528 N N . VAL A 1 68 ? 8.906 11.914 -12.492 1 97.56 68 VAL A N 1
ATOM 529 C CA . VAL A 1 68 ? 8.469 13.297 -12.32 1 97.56 68 VAL A CA 1
ATOM 530 C C . VAL A 1 68 ? 8.328 13.609 -10.836 1 97.56 68 VAL A C 1
ATOM 532 O O . VAL A 1 68 ? 8.5 14.758 -10.414 1 97.56 68 VAL A O 1
ATOM 535 N N . ASN A 1 69 ? 8.008 12.633 -10.031 1 96.06 69 ASN A N 1
ATOM 536 C CA . ASN A 1 69 ? 7.809 12.859 -8.602 1 96.06 69 ASN A CA 1
ATOM 537 C C . ASN A 1 69 ? 9.133 12.836 -7.848 1 96.06 69 ASN A C 1
ATOM 539 O O . ASN A 1 69 ? 9.328 13.609 -6.906 1 96.06 69 ASN A O 1
ATOM 543 N N . GLY A 1 70 ? 10.078 11.969 -8.258 1 94.88 70 GLY A N 1
ATOM 544 C CA . GLY A 1 70 ? 11.336 11.797 -7.547 1 94.88 70 GLY A CA 1
ATOM 545 C C . GLY A 1 70 ? 11.227 10.883 -6.344 1 94.88 70 GLY A C 1
ATOM 546 O O . GLY A 1 70 ? 10.125 10.523 -5.926 1 94.88 70 GLY A O 1
ATOM 547 N N . PRO A 1 71 ? 12.328 10.477 -5.793 1 94.31 71 PRO A N 1
ATOM 548 C CA . PRO A 1 71 ? 12.367 9.438 -4.762 1 94.31 71 PRO A CA 1
ATOM 549 C C . PRO A 1 71 ? 11.625 9.844 -3.49 1 94.31 71 PRO A C 1
ATOM 551 O O . PRO A 1 71 ? 10.867 9.047 -2.932 1 94.31 71 PRO A O 1
ATOM 554 N N . ALA A 1 72 ? 11.758 11.062 -3.008 1 89.94 72 ALA A N 1
ATOM 555 C CA . ALA A 1 72 ? 11.156 11.477 -1.745 1 89.94 72 ALA A CA 1
ATOM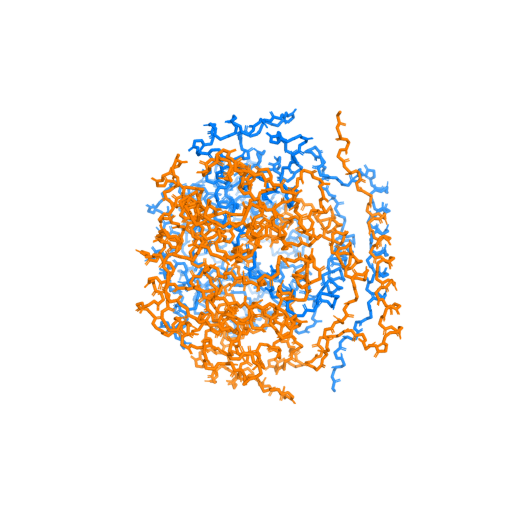 556 C C . ALA A 1 72 ? 9.633 11.398 -1.813 1 89.94 72 ALA A C 1
ATOM 558 O O . ALA A 1 72 ? 8.992 10.852 -0.909 1 89.94 72 ALA A O 1
ATOM 559 N N . ASN A 1 73 ? 9.086 11.922 -2.934 1 90.69 73 ASN A N 1
ATOM 560 C CA . ASN A 1 73 ? 7.641 11.867 -3.111 1 90.69 73 ASN A CA 1
ATOM 561 C C . ASN A 1 73 ? 7.156 10.43 -3.289 1 90.69 73 ASN A C 1
ATOM 563 O O . ASN A 1 73 ? 6.062 10.078 -2.84 1 90.69 73 ASN A O 1
ATOM 567 N N . GLU A 1 74 ? 7.938 9.641 -3.932 1 92.81 74 GLU A N 1
ATOM 568 C CA . GLU A 1 74 ? 7.574 8.234 -4.121 1 92.81 74 GLU A CA 1
ATOM 569 C C . GLU A 1 74 ? 7.574 7.48 -2.797 1 92.81 74 GLU A C 1
ATOM 571 O O . GLU A 1 74 ? 6.73 6.609 -2.574 1 92.81 74 GLU A O 1
ATOM 576 N N . PHE A 1 75 ? 8.586 7.781 -1.947 1 92.94 75 PHE A N 1
ATOM 577 C CA . PHE A 1 75 ? 8.633 7.152 -0.634 1 92.94 75 PHE A CA 1
ATOM 578 C C . PHE A 1 75 ? 7.398 7.512 0.183 1 92.94 75 PHE A C 1
ATOM 580 O O . PHE A 1 75 ? 6.805 6.648 0.835 1 92.94 75 PHE A O 1
ATOM 587 N N . ARG A 1 76 ? 7.02 8.75 0.083 1 89.5 76 ARG A N 1
ATOM 588 C CA . ARG A 1 76 ? 5.82 9.18 0.791 1 89.5 76 ARG A CA 1
ATOM 589 C C . ARG A 1 76 ? 4.594 8.414 0.305 1 89.5 76 ARG A C 1
ATOM 591 O O . ARG A 1 76 ? 3.822 7.887 1.111 1 89.5 76 ARG A O 1
ATOM 598 N N . SER A 1 77 ? 4.461 8.391 -1.01 1 90.75 77 SER A N 1
ATOM 599 C CA . SER A 1 77 ? 3.332 7.676 -1.591 1 90.75 77 SER A CA 1
ATOM 600 C C . SER A 1 77 ? 3.336 6.207 -1.175 1 90.75 77 SER A C 1
ATOM 602 O O . SER A 1 77 ? 2.283 5.633 -0.891 1 90.75 77 SER A O 1
ATOM 604 N N . PHE A 1 78 ? 4.492 5.707 -1.118 1 92.75 78 PHE A N 1
ATOM 605 C CA . PHE A 1 78 ? 4.652 4.285 -0.824 1 92.75 78 PHE A CA 1
ATOM 606 C C . PHE A 1 78 ? 4.242 3.98 0.611 1 92.75 78 PHE A C 1
ATOM 608 O O . PHE A 1 78 ? 3.348 3.164 0.847 1 92.75 78 PHE A O 1
ATOM 615 N N . PHE A 1 79 ? 4.852 4.648 1.634 1 91.69 79 PHE A N 1
ATOM 616 C CA . PHE A 1 79 ? 4.562 4.25 3.008 1 91.69 79 PHE A CA 1
ATOM 617 C C . PHE A 1 79 ? 3.172 4.707 3.426 1 91.69 79 PHE A C 1
ATOM 619 O O . PHE A 1 79 ? 2.574 4.137 4.34 1 91.69 79 PHE A O 1
ATOM 626 N N . MET A 1 80 ? 2.57 5.656 2.74 1 94.69 80 MET A N 1
ATOM 627 C CA . MET A 1 80 ? 1.229 6.125 3.072 1 94.69 80 MET A CA 1
ATOM 628 C C . MET A 1 80 ? 0.175 5.102 2.666 1 94.69 80 MET A C 1
ATOM 630 O O . MET A 1 80 ? -0.971 5.172 3.113 1 94.69 80 MET A O 1
ATOM 634 N N . THR A 1 81 ? 0.545 4.137 1.885 1 96.56 81 THR A N 1
ATOM 635 C CA . THR A 1 81 ? -0.405 3.121 1.446 1 96.56 81 THR A CA 1
ATOM 636 C C . THR A 1 81 ? -0.922 2.316 2.635 1 96.56 81 THR A C 1
ATOM 638 O O . THR A 1 81 ? -2.02 1.757 2.582 1 96.56 81 THR A O 1
ATOM 641 N N . GLN A 1 82 ? -0.154 2.207 3.727 1 97.69 82 GLN A N 1
ATOM 642 C CA . GLN A 1 82 ? -0.601 1.459 4.895 1 97.69 82 GLN A CA 1
ATOM 643 C C . GLN A 1 82 ? -1.841 2.096 5.516 1 97.69 82 GLN A C 1
ATOM 645 O O . GLN A 1 82 ? -2.684 1.401 6.086 1 97.69 82 GLN A O 1
ATOM 650 N N . TYR A 1 83 ? -1.981 3.398 5.324 1 98.31 83 TYR A N 1
ATOM 651 C CA . TYR A 1 83 ? -3.158 4.09 5.84 1 98.31 83 TYR A CA 1
ATOM 652 C C . TYR A 1 83 ? -4.367 3.85 4.945 1 98.31 83 TYR A C 1
ATOM 654 O O . TYR A 1 83 ? -5.504 3.826 5.422 1 98.31 83 TYR A O 1
ATOM 662 N N . ASP A 1 84 ? -4.121 3.697 3.619 1 98.31 84 ASP A N 1
ATOM 663 C CA . ASP A 1 84 ? -5.191 3.232 2.74 1 98.31 84 ASP A CA 1
ATOM 664 C C . ASP A 1 84 ? -5.695 1.856 3.17 1 98.31 84 ASP A C 1
ATOM 666 O O . ASP A 1 84 ? -6.902 1.626 3.24 1 98.31 84 ASP A O 1
ATOM 670 N N . LEU A 1 85 ? -4.742 0.964 3.441 1 98.38 85 LEU A N 1
ATOM 671 C CA . LEU A 1 85 ? -5.09 -0.384 3.877 1 98.38 85 LEU A CA 1
ATOM 672 C C . LEU A 1 85 ? -5.91 -0.344 5.164 1 98.38 85 LEU A C 1
ATOM 674 O O . LEU A 1 85 ? -6.867 -1.104 5.316 1 98.38 85 LEU A O 1
ATOM 678 N N . ALA A 1 86 ? -5.547 0.539 6.066 1 98.69 86 ALA A N 1
ATOM 679 C CA . ALA A 1 86 ? -6.27 0.685 7.328 1 98.69 86 ALA A CA 1
ATOM 680 C C . ALA A 1 86 ? -7.711 1.122 7.086 1 98.69 86 ALA A C 1
ATOM 682 O O . ALA A 1 86 ? -8.641 0.593 7.703 1 98.69 86 ALA A O 1
ATOM 683 N N . ALA A 1 87 ? -7.887 2.117 6.203 1 98.69 87 ALA A N 1
ATOM 684 C CA . ALA A 1 87 ? -9.227 2.602 5.883 1 98.69 87 ALA A CA 1
ATOM 685 C C . ALA A 1 87 ? -10.078 1.493 5.273 1 98.69 87 ALA A C 1
ATOM 687 O O . ALA A 1 87 ? -11.25 1.336 5.625 1 98.69 87 ALA A O 1
ATOM 688 N N . TRP A 1 88 ? -9.508 0.73 4.383 1 98.62 88 TRP A N 1
ATOM 689 C CA . TRP A 1 88 ? -10.211 -0.374 3.74 1 98.62 88 TRP A CA 1
ATOM 690 C C . TRP A 1 88 ? -10.57 -1.456 4.754 1 98.62 88 TRP A C 1
ATOM 692 O O . TRP A 1 88 ? -11.648 -2.051 4.68 1 98.62 88 TRP A O 1
ATOM 702 N N . GLN A 1 89 ? -9.641 -1.767 5.672 1 98.69 89 GLN A N 1
ATOM 703 C CA . GLN A 1 89 ? -9.906 -2.744 6.723 1 98.69 89 GLN A CA 1
ATOM 704 C C . GLN A 1 89 ? -11.156 -2.369 7.512 1 98.69 89 GLN A C 1
ATOM 706 O O . GLN A 1 89 ? -12.031 -3.209 7.742 1 98.69 89 GLN A O 1
ATOM 711 N N . VAL A 1 90 ? -11.273 -1.094 7.879 1 98.81 90 VAL A N 1
ATOM 712 C CA . VAL A 1 90 ? -12.422 -0.625 8.641 1 98.81 90 VAL A CA 1
ATOM 713 C C . VAL A 1 90 ? -13.68 -0.719 7.781 1 98.81 90 VAL A C 1
ATOM 715 O O . VAL A 1 90 ? -14.703 -1.245 8.219 1 98.81 90 VAL A O 1
ATOM 718 N N . ALA A 1 91 ? -13.648 -0.247 6.543 1 98.81 91 ALA A N 1
ATOM 719 C CA . ALA A 1 91 ? -14.812 -0.219 5.66 1 98.81 91 ALA A CA 1
ATOM 720 C C . ALA A 1 91 ? -15.352 -1.625 5.422 1 98.81 91 ALA A C 1
ATOM 722 O O . ALA A 1 91 ? -16.578 -1.827 5.363 1 98.81 91 ALA A O 1
ATOM 723 N N . LEU A 1 92 ? -14.453 -2.586 5.246 1 98.5 92 LEU A N 1
ATOM 724 C CA . LEU A 1 92 ? -14.859 -3.959 4.973 1 98.5 92 LEU A CA 1
ATOM 725 C C . LEU A 1 92 ? -15.422 -4.621 6.227 1 98.5 92 LEU A C 1
ATOM 727 O O . LEU A 1 92 ? -16.453 -5.297 6.168 1 98.5 92 LEU A O 1
ATOM 731 N N . HIS A 1 93 ? -14.773 -4.441 7.387 1 98.06 93 HIS A N 1
ATOM 732 C CA . HIS A 1 93 ? -15.258 -5.02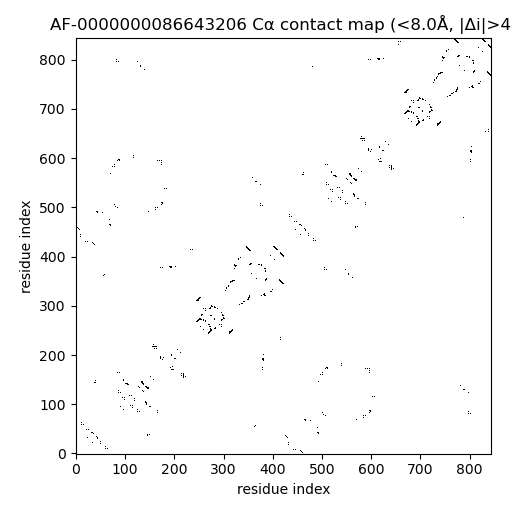 8.641 1 98.06 93 HIS A CA 1
ATOM 733 C C . HIS A 1 93 ? -16.641 -4.477 9 1 98.06 93 HIS A C 1
ATOM 735 O O . HIS A 1 93 ? -17.469 -5.195 9.562 1 98.06 93 HIS A O 1
ATOM 741 N N . PHE A 1 94 ? -16.844 -3.234 8.695 1 98.44 94 PHE A N 1
ATOM 742 C CA . PHE A 1 94 ? -18.109 -2.605 9.07 1 98.44 94 PHE A CA 1
ATOM 743 C C . PHE A 1 94 ? -19.078 -2.607 7.906 1 98.44 94 PHE A C 1
ATOM 745 O O . PHE A 1 94 ? -20.109 -1.934 7.953 1 98.44 94 PHE A O 1
ATOM 752 N N . GLU A 1 95 ? -18.766 -3.236 6.793 1 98.06 95 GLU A N 1
ATOM 753 C CA . GLU A 1 95 ? -19.641 -3.629 5.684 1 98.06 95 GLU A CA 1
ATOM 754 C C . GLU A 1 95 ? -20.203 -2.406 4.969 1 98.06 95 GLU A C 1
ATOM 756 O O . GLU A 1 95 ? -21.391 -2.369 4.641 1 98.06 95 GLU A O 1
ATOM 761 N N . PHE A 1 96 ? -19.375 -1.37 4.75 1 98.69 96 PHE A N 1
ATOM 762 C CA . PHE A 1 96 ? -19.781 -0.18 4.016 1 98.69 96 PHE A CA 1
ATOM 763 C C . PHE A 1 96 ? -20.375 -0.558 2.662 1 98.69 96 PHE A C 1
ATOM 765 O O . PHE A 1 96 ? -21.406 -0.014 2.256 1 98.69 96 PHE A O 1
ATOM 772 N N . PHE A 1 97 ? -19.797 -1.513 1.973 1 98.38 97 PHE A N 1
ATOM 773 C CA . PHE A 1 97 ? -20.094 -1.856 0.59 1 98.38 97 PHE A CA 1
ATOM 774 C C . PHE A 1 97 ? -21.484 -2.504 0.489 1 98.38 97 PHE A C 1
ATOM 776 O O . PHE A 1 97 ? -22.156 -2.385 -0.536 1 98.38 97 PHE A O 1
ATOM 783 N N . ARG A 1 98 ? -21.906 -3.111 1.532 1 97.38 98 ARG A N 1
ATOM 784 C CA . ARG A 1 98 ? -23.219 -3.74 1.569 1 97.38 98 ARG A CA 1
ATOM 785 C C . ARG A 1 98 ? -24.297 -2.736 1.979 1 97.38 98 ARG A C 1
ATOM 787 O O . ARG A 1 98 ? -25.469 -2.9 1.635 1 97.38 98 ARG A O 1
ATOM 794 N N . HIS A 1 99 ? -23.922 -1.811 2.754 1 98.44 99 HIS A N 1
ATOM 795 C CA . HIS A 1 99 ? -24.906 -0.888 3.32 1 98.44 99 HIS A CA 1
ATOM 796 C C . HIS A 1 99 ? -25.297 0.181 2.309 1 98.44 99 HIS A C 1
ATOM 798 O O . HIS A 1 99 ? -26.438 0.672 2.332 1 98.44 99 HIS A O 1
ATOM 804 N N . VAL A 1 100 ? -24.359 0.608 1.419 1 98.62 100 VAL A N 1
ATOM 805 C CA . VAL A 1 100 ? -24.719 1.537 0.352 1 98.62 100 VAL A CA 1
ATOM 806 C C . VAL A 1 100 ? -25.578 0.824 -0.684 1 98.62 100 VAL A C 1
ATOM 808 O O . VAL A 1 100 ? -25.219 -0.242 -1.182 1 98.62 100 VAL A O 1
ATOM 811 N N . PRO A 1 101 ? -26.719 1.3 -0.973 1 98.19 101 PRO A N 1
ATOM 812 C CA . PRO A 1 101 ? -27.609 0.585 -1.888 1 98.19 101 PRO A CA 1
ATOM 813 C C . PRO A 1 101 ? -27.141 0.637 -3.338 1 98.19 101 PRO A C 1
ATOM 815 O O . PRO A 1 101 ? -26.75 1.703 -3.828 1 98.19 101 PRO A O 1
ATOM 818 N N . LEU A 1 102 ? -27.188 -0.501 -4.012 1 97.44 102 LEU A N 1
ATOM 819 C CA . LEU A 1 102 ? -26.938 -0.533 -5.449 1 97.44 102 LEU A CA 1
ATOM 820 C C . LEU A 1 102 ? -28 0.261 -6.199 1 97.44 102 LEU A C 1
ATOM 822 O O . LEU A 1 102 ? -29.203 0.073 -5.969 1 97.44 102 LEU A O 1
ATOM 826 N N . GLY A 1 103 ? -27.641 1.132 -7.059 1 96.75 103 GLY A N 1
ATOM 827 C CA . GLY A 1 103 ? -28.578 1.944 -7.816 1 96.75 103 GLY A CA 1
ATOM 828 C C . GLY A 1 103 ? -29.172 3.084 -7.008 1 96.75 103 GLY A C 1
ATOM 829 O O . GLY A 1 103 ? -30.078 3.77 -7.465 1 96.75 103 GLY A O 1
ATOM 830 N N . GLY A 1 104 ? -28.594 3.295 -5.82 1 97.44 104 GLY A N 1
ATOM 831 C CA . GLY A 1 104 ? -29.094 4.332 -4.938 1 97.44 104 GLY A CA 1
ATOM 832 C C . GLY A 1 104 ? -28 5.066 -4.188 1 97.44 104 GLY A C 1
ATOM 833 O O . GLY A 1 104 ? -26.828 4.953 -4.531 1 97.44 104 GLY A O 1
ATOM 834 N N . MET A 1 105 ? -28.484 5.902 -3.283 1 97.94 105 MET A N 1
ATOM 835 C CA . MET A 1 105 ? -27.578 6.707 -2.475 1 97.94 105 MET A CA 1
ATOM 836 C C . MET A 1 105 ? -27.859 6.527 -0.988 1 97.94 105 MET A C 1
ATOM 838 O O . MET A 1 105 ? -28.906 5.973 -0.615 1 97.94 105 MET A O 1
ATOM 842 N N . ILE A 1 106 ? -26.953 6.906 -0.142 1 98.56 106 ILE A N 1
ATOM 843 C CA . ILE A 1 106 ? -27.109 6.855 1.308 1 98.56 106 ILE A CA 1
ATOM 844 C C . ILE A 1 106 ? -26.438 8.07 1.939 1 98.56 106 ILE A C 1
ATOM 846 O O . ILE A 1 106 ? -25.406 8.539 1.457 1 98.56 106 ILE A O 1
ATOM 850 N N . ASN A 1 107 ? -26.984 8.602 2.91 1 98.38 107 ASN A N 1
ATOM 851 C CA . ASN A 1 107 ? -26.312 9.688 3.609 1 98.38 107 ASN A CA 1
ATOM 852 C C . ASN A 1 107 ? -25.422 9.172 4.738 1 98.38 107 ASN A C 1
ATOM 854 O O . ASN A 1 107 ? -25.562 8.023 5.176 1 98.38 107 ASN A O 1
ATOM 858 N N . LEU A 1 108 ? -24.625 10.016 5.199 1 98.44 108 LEU A N 1
ATOM 859 C CA . LEU A 1 108 ? -23.609 9.656 6.176 1 98.44 108 LEU A CA 1
ATOM 860 C C . LEU A 1 108 ? -24.25 9.109 7.449 1 98.44 108 LEU A C 1
ATOM 862 O O . LEU A 1 108 ? -23.766 8.117 8.008 1 98.44 108 LEU A O 1
ATOM 866 N N . SER A 1 109 ? -25.219 9.75 7.965 1 98.44 109 SER A N 1
ATOM 867 C CA . SER A 1 109 ? -25.859 9.336 9.211 1 98.44 109 SER A CA 1
ATOM 868 C C . SER A 1 109 ? -26.438 7.922 9.086 1 98.44 109 SER A C 1
ATOM 870 O O . SER A 1 109 ? -26.281 7.109 10.008 1 98.44 109 SER A O 1
ATOM 872 N N . GLN A 1 110 ? -27.062 7.629 8.016 1 98.69 110 GLN A N 1
ATOM 873 C CA . GLN A 1 110 ? -27.625 6.305 7.781 1 98.69 110 GLN A CA 1
ATOM 874 C C . GLN A 1 110 ? -26.531 5.254 7.629 1 98.69 110 GLN A C 1
ATOM 876 O O . GLN A 1 110 ? -26.656 4.137 8.133 1 98.69 110 GLN A O 1
ATOM 881 N N . LEU A 1 111 ? -25.516 5.625 6.867 1 98.81 111 LEU A N 1
ATOM 882 C CA . LEU A 1 111 ? -24.406 4.699 6.699 1 98.81 111 LEU A CA 1
ATOM 883 C C . LEU A 1 111 ? -23.781 4.344 8.047 1 98.81 111 LEU A C 1
ATOM 885 O O . LEU A 1 111 ? -23.5 3.174 8.32 1 98.81 111 LEU A O 1
ATOM 889 N N . ALA A 1 112 ? -23.547 5.363 8.867 1 98.69 112 ALA A N 1
ATOM 890 C CA . ALA A 1 112 ? -22.953 5.148 10.188 1 98.69 112 ALA A CA 1
ATOM 891 C C . ALA A 1 112 ? -23.859 4.27 11.047 1 98.69 112 ALA A C 1
ATOM 893 O O . ALA A 1 112 ? -23.375 3.383 11.758 1 98.69 112 ALA A O 1
ATOM 894 N N . LEU A 1 113 ? -25.125 4.52 10.969 1 98.5 113 LEU A N 1
ATOM 895 C CA . LEU A 1 113 ? -26.094 3.744 11.734 1 98.5 113 LEU A CA 1
ATOM 896 C C . LEU A 1 113 ? -26.078 2.279 11.312 1 98.5 113 LEU A C 1
ATOM 898 O O . LEU A 1 113 ? -26 1.385 12.156 1 98.5 113 LEU A O 1
ATOM 902 N N . LYS A 1 114 ? -26.172 2.041 10.055 1 98.62 114 LYS A N 1
ATOM 903 C CA . LYS A 1 114 ? -26.172 0.674 9.539 1 98.62 114 LYS A CA 1
ATOM 904 C C . LYS A 1 114 ? -24.844 -0.029 9.836 1 98.62 114 LYS A C 1
ATOM 906 O O . LYS A 1 114 ? -24.828 -1.226 10.125 1 98.62 114 LYS A O 1
ATOM 911 N N . ALA A 1 115 ? -23.766 0.678 9.75 1 98.5 115 ALA A N 1
ATOM 912 C CA . ALA A 1 115 ? -22.438 0.12 9.984 1 98.5 115 ALA A CA 1
ATOM 913 C C . ALA A 1 115 ? -22.203 -0.141 11.469 1 98.5 115 ALA A C 1
ATOM 915 O O . ALA A 1 115 ? -21.328 -0.927 11.844 1 98.5 115 ALA A O 1
ATOM 916 N N . GLY A 1 116 ? -23 0.566 12.297 1 98.44 116 GLY A N 1
ATOM 917 C CA . GLY A 1 116 ? -22.844 0.406 13.734 1 98.44 116 GLY A CA 1
ATOM 918 C C . GLY A 1 116 ? -21.594 1.077 14.273 1 98.44 116 GLY A C 1
ATOM 919 O O . GLY A 1 116 ? -20.859 0.483 15.062 1 98.44 116 GLY A O 1
ATOM 920 N N . MET A 1 117 ? -21.344 2.344 13.867 1 97.94 117 MET A N 1
ATOM 921 C CA . MET A 1 117 ? -20.172 3.088 14.336 1 97.94 117 MET A CA 1
ATOM 922 C C . MET A 1 117 ? -20.469 4.582 14.391 1 97.94 117 MET A C 1
ATOM 924 O O . MET A 1 117 ? -21.5 5.035 13.875 1 97.94 117 MET A O 1
ATOM 928 N N . ASP A 1 118 ? -19.641 5.344 15.062 1 97 118 ASP A N 1
ATOM 929 C CA . ASP A 1 118 ? -19.859 6.781 15.172 1 97 118 ASP A CA 1
ATOM 930 C C . ASP A 1 118 ? -19.734 7.461 13.805 1 97 118 ASP A C 1
ATOM 932 O O . ASP A 1 118 ? -18.969 7.008 12.953 1 97 118 ASP A O 1
ATOM 936 N N . GLN A 1 119 ? -20.391 8.508 13.586 1 96.81 119 GLN A N 1
ATOM 937 C CA . GLN A 1 119 ? -20.469 9.211 12.305 1 96.81 119 GLN A CA 1
ATOM 938 C C . GLN A 1 119 ? -19.109 9.797 11.93 1 96.81 119 GLN A C 1
ATOM 940 O O . GLN A 1 119 ? -18.766 9.859 10.75 1 96.81 119 GLN A O 1
ATOM 945 N N . ASP A 1 120 ? -18.391 10.273 12.914 1 95.56 120 ASP A N 1
ATOM 946 C CA . ASP A 1 120 ? -17.125 10.945 12.641 1 95.56 120 ASP A CA 1
ATOM 947 C C . ASP A 1 120 ? -16.141 10 11.961 1 95.56 120 ASP A C 1
ATOM 949 O O . ASP A 1 120 ? -15.609 10.305 10.891 1 95.56 120 ASP A O 1
ATOM 953 N N . ARG A 1 121 ? -15.859 8.867 12.609 1 97.31 121 ARG A N 1
ATOM 954 C CA . ARG A 1 121 ? -14.922 7.914 12.016 1 97.31 121 ARG A CA 1
ATOM 955 C C . ARG A 1 121 ? -15.492 7.312 10.734 1 97.31 121 ARG A C 1
ATOM 957 O O . ARG A 1 121 ? -14.75 7.051 9.789 1 97.31 121 ARG A O 1
ATOM 964 N N . CYS A 1 122 ? -16.812 7.086 10.664 1 98.5 122 CYS A N 1
ATOM 965 C CA . CYS A 1 122 ? -17.438 6.641 9.43 1 98.5 122 CYS A CA 1
ATOM 966 C C . CYS A 1 122 ? -17.172 7.621 8.289 1 98.5 122 CYS A C 1
ATOM 968 O O . CYS A 1 122 ? -16.797 7.211 7.191 1 98.5 122 CYS A O 1
ATOM 970 N N . ARG A 1 123 ? -17.344 8.898 8.539 1 97.88 123 ARG A N 1
ATOM 971 C CA . ARG A 1 123 ? -17.125 9.961 7.562 1 97.88 123 ARG A CA 1
ATOM 972 C C . ARG A 1 123 ? -15.695 9.922 7.023 1 97.88 123 ARG A C 1
ATOM 974 O O . ARG A 1 123 ? -15.484 10 5.812 1 97.88 123 ARG A O 1
ATOM 981 N N . ARG A 1 124 ? -14.789 9.836 7.906 1 97.75 124 ARG A N 1
ATOM 982 C CA . ARG A 1 124 ? -13.375 9.875 7.543 1 97.75 124 ARG A CA 1
ATOM 983 C C . ARG A 1 124 ? -13.008 8.703 6.637 1 97.75 124 ARG A C 1
ATOM 985 O O . ARG A 1 124 ? -12.312 8.883 5.637 1 97.75 124 ARG A O 1
ATOM 992 N N . VAL A 1 125 ? -13.5 7.527 6.965 1 98.69 125 VAL A N 1
ATOM 993 C CA . VAL A 1 125 ? -13.18 6.32 6.207 1 98.69 125 VAL A CA 1
ATOM 994 C C . VAL A 1 125 ? -13.844 6.379 4.832 1 98.69 125 VAL A C 1
ATOM 996 O O . VAL A 1 125 ? -13.195 6.148 3.811 1 98.69 125 VAL A O 1
ATOM 999 N N . VAL A 1 126 ? -15.141 6.699 4.793 1 98.75 126 VAL A N 1
ATOM 1000 C CA . VAL A 1 126 ? -15.852 6.664 3.52 1 98.75 126 VAL A CA 1
ATOM 1001 C C . VAL A 1 126 ? -15.32 7.766 2.602 1 98.75 126 VAL A C 1
ATOM 1003 O O . VAL A 1 126 ? -15.164 7.555 1.396 1 98.75 126 VAL A O 1
ATOM 1006 N N . LYS A 1 127 ? -15.023 8.945 3.113 1 98.31 127 LYS A N 1
ATOM 1007 C CA . LYS A 1 127 ? -14.492 10.031 2.293 1 98.31 127 LYS A CA 1
ATOM 1008 C C . LYS A 1 127 ? -13.094 9.703 1.781 1 98.31 127 LYS A C 1
ATOM 1010 O O . LYS A 1 127 ? -12.719 10.094 0.673 1 98.31 127 LYS A O 1
ATOM 1015 N N . HIS A 1 128 ? -12.32 9.062 2.658 1 98.38 128 HIS A N 1
ATOM 1016 C CA . HIS A 1 128 ? -11.031 8.578 2.18 1 98.38 128 HIS A CA 1
ATOM 1017 C C . HIS A 1 128 ? -11.195 7.672 0.966 1 98.38 128 HIS A C 1
ATOM 1019 O O . HIS A 1 128 ? -10.461 7.801 -0.019 1 98.38 128 HIS A O 1
ATOM 1025 N N . LEU A 1 129 ? -12.141 6.75 1.014 1 98.5 129 LEU A N 1
ATOM 1026 C CA . LEU A 1 129 ? -12.367 5.805 -0.075 1 98.5 129 LEU A CA 1
ATOM 1027 C C . LEU A 1 129 ? -12.844 6.527 -1.329 1 98.5 129 LEU A C 1
ATOM 1029 O O . LEU A 1 129 ? -12.562 6.094 -2.447 1 98.5 129 LEU A O 1
ATOM 1033 N N . THR A 1 130 ? -13.547 7.672 -1.228 1 98.12 130 THR A N 1
ATOM 1034 C CA . THR A 1 130 ? -13.992 8.445 -2.383 1 98.12 130 THR A CA 1
ATOM 1035 C C . THR A 1 130 ? -12.805 8.992 -3.164 1 98.12 130 THR A C 1
ATOM 1037 O O . THR A 1 130 ? -12.883 9.156 -4.383 1 98.12 130 THR A O 1
ATOM 1040 N N . THR A 1 131 ? -11.703 9.258 -2.455 1 97.25 131 THR A N 1
ATOM 1041 C CA . THR A 1 131 ? -10.531 9.828 -3.119 1 97.25 131 THR A CA 1
ATOM 1042 C C . THR A 1 131 ? -9.883 8.812 -4.051 1 97.25 131 THR A C 1
ATOM 1044 O O . THR A 1 131 ? -9.125 9.18 -4.953 1 97.25 131 THR A O 1
ATOM 1047 N N . GLN A 1 132 ? -10.141 7.543 -3.848 1 96.38 132 GLN A N 1
ATOM 1048 C CA . GLN A 1 132 ? -9.648 6.469 -4.699 1 96.38 132 GLN A CA 1
ATOM 1049 C C . GLN A 1 132 ? -10.711 6.031 -5.707 1 96.38 132 GLN A C 1
ATOM 1051 O O . GLN A 1 132 ? -10.594 4.973 -6.32 1 96.38 132 GLN A O 1
ATOM 1056 N N . HIS A 1 133 ? -11.719 6.785 -5.793 1 96.44 133 HIS A N 1
ATOM 1057 C CA . HIS A 1 133 ? -12.852 6.516 -6.672 1 96.44 133 HIS A CA 1
ATOM 1058 C C . HIS A 1 133 ? -13.555 5.223 -6.273 1 96.44 133 HIS A C 1
ATOM 1060 O O . HIS A 1 133 ? -14.078 4.508 -7.133 1 96.44 133 HIS A O 1
ATOM 1066 N N . VAL A 1 134 ? -13.359 4.984 -4.84 1 97.56 134 VAL A N 1
ATOM 1067 C CA . VAL A 1 134 ? -14.188 3.959 -4.219 1 97.56 134 VAL A CA 1
ATOM 1068 C C . VAL A 1 134 ? -15.406 4.605 -3.559 1 97.56 134 VAL A C 1
ATOM 1070 O O . VAL A 1 134 ? -15.273 5.316 -2.561 1 97.56 134 VAL A O 1
ATOM 1073 N N . PHE A 1 135 ? -16.469 4.617 -3.969 1 98.25 135 PHE A N 1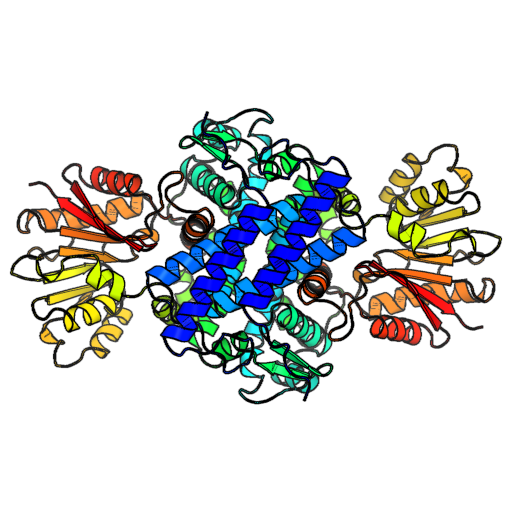
ATOM 1074 C CA . PHE A 1 135 ? -17.703 5.352 -3.734 1 98.25 135 PHE A CA 1
ATOM 1075 C C . PHE A 1 135 ? -17.641 6.738 -4.367 1 98.25 135 PHE A C 1
ATOM 1077 O O . PHE A 1 135 ? -16.578 7.176 -4.801 1 98.25 135 PHE A O 1
ATOM 1084 N N . ASN A 1 136 ? -18.688 7.355 -4.523 1 97.69 136 ASN A N 1
ATOM 1085 C CA . ASN A 1 136 ? -18.844 8.719 -5.023 1 97.69 136 ASN A CA 1
ATOM 1086 C C . ASN A 1 136 ? -19.656 9.578 -4.062 1 97.69 136 ASN A C 1
ATOM 1088 O O . ASN A 1 136 ? -20.766 9.203 -3.682 1 97.69 136 ASN A O 1
ATOM 1092 N N . GLU A 1 137 ? -19.078 10.602 -3.564 1 97.88 137 GLU A N 1
ATOM 1093 C CA . GLU A 1 137 ? -19.828 11.578 -2.791 1 97.88 137 GLU A CA 1
ATOM 1094 C C . GLU A 1 137 ? -20.531 12.586 -3.701 1 97.88 137 GLU A C 1
ATOM 1096 O O . GLU A 1 137 ? -19.906 13.547 -4.164 1 97.88 137 GLU A O 1
ATOM 1101 N N . ILE A 1 138 ? -21.75 12.438 -3.908 1 95.88 138 ILE A N 1
ATOM 1102 C CA . ILE A 1 138 ? -22.469 13.195 -4.926 1 95.88 138 ILE A CA 1
ATOM 1103 C C . ILE A 1 138 ? -22.844 14.562 -4.367 1 95.88 138 ILE A C 1
ATOM 1105 O O . ILE A 1 138 ? -22.969 15.539 -5.121 1 95.88 138 ILE A O 1
ATOM 1109 N N . GLU A 1 139 ? -23.172 14.57 -3.115 1 96.44 139 GLU A N 1
ATOM 1110 C CA . GLU A 1 139 ? -23.359 15.758 -2.289 1 96.44 139 GLU A CA 1
ATOM 1111 C C . GLU A 1 139 ? -22.688 15.602 -0.931 1 96.44 139 GLU A C 1
ATOM 1113 O O . GLU A 1 139 ? -22.234 14.508 -0.58 1 96.44 139 GLU A O 1
ATOM 1118 N N . LEU A 1 140 ? -22.594 16.703 -0.318 1 95.62 140 LEU A N 1
ATOM 1119 C CA . LEU A 1 140 ? -21.938 16.656 0.983 1 95.62 140 LEU A CA 1
ATOM 1120 C C . LEU A 1 140 ? -22.531 15.539 1.848 1 95.62 140 LEU A C 1
ATOM 1122 O O . LEU A 1 140 ? -23.719 15.555 2.15 1 95.62 140 LEU A O 1
ATOM 1126 N N . ASP A 1 141 ? -21.781 14.523 2.119 1 97.44 141 ASP A N 1
ATOM 1127 C CA . ASP A 1 141 ? -22.109 13.43 3.029 1 97.44 141 ASP A CA 1
ATOM 1128 C C . ASP A 1 141 ? -23.188 12.523 2.439 1 97.44 141 ASP A C 1
ATOM 1130 O O . ASP A 1 141 ? -23.953 11.906 3.178 1 97.44 141 ASP A O 1
ATOM 1134 N N . ILE A 1 142 ? -23.344 12.523 1.14 1 98.56 142 ILE A N 1
ATOM 1135 C CA . ILE A 1 142 ? -24.219 11.594 0.427 1 98.56 142 ILE A CA 1
ATOM 1136 C C . ILE A 1 142 ? -23.391 10.758 -0.544 1 98.56 142 ILE A C 1
ATOM 1138 O O . ILE A 1 142 ? -22.703 11.305 -1.415 1 98.56 142 ILE A O 1
ATOM 1142 N N . PHE A 1 143 ? -23.547 9.492 -0.435 1 98.69 143 PHE A N 1
ATOM 1143 C CA . PHE A 1 143 ? -22.625 8.617 -1.141 1 98.69 143 PHE A CA 1
ATOM 1144 C C . PHE A 1 143 ? -23.375 7.609 -1.999 1 98.69 143 PHE A C 1
ATOM 1146 O O . PHE A 1 143 ? -24.5 7.211 -1.658 1 98.69 143 PHE A O 1
ATOM 1153 N N . GLU A 1 144 ? -22.828 7.262 -3.066 1 98.69 144 GLU A N 1
ATOM 1154 C CA . GLU A 1 144 ? -23.297 6.176 -3.918 1 98.69 144 GLU A CA 1
ATOM 1155 C C . GLU A 1 144 ? -22.141 5.277 -4.359 1 98.69 144 GLU A C 1
ATOM 1157 O O . GLU A 1 144 ? -20.969 5.613 -4.156 1 98.69 144 GLU A O 1
ATOM 1162 N N . HIS A 1 145 ? -22.516 4.148 -4.906 1 98.5 145 HIS A N 1
ATOM 1163 C CA . HIS A 1 145 ? -21.516 3.219 -5.418 1 98.5 145 HIS A CA 1
ATOM 1164 C C . HIS A 1 145 ? -20.812 3.783 -6.652 1 98.5 145 HIS A C 1
ATOM 1166 O O . HIS A 1 145 ? -21.422 4.559 -7.402 1 98.5 145 HIS A O 1
ATOM 1172 N N . THR A 1 146 ? -19.625 3.506 -6.812 1 98.06 146 THR A N 1
ATOM 1173 C CA . THR A 1 146 ? -18.953 3.482 -8.109 1 98.06 146 THR A CA 1
ATOM 1174 C C . THR A 1 146 ? -18.875 2.059 -8.648 1 98.06 146 THR A C 1
ATOM 1176 O O . THR A 1 146 ? -19.391 1.125 -8.039 1 98.06 146 THR A O 1
ATOM 1179 N N . ALA A 1 147 ? -18.219 1.923 -9.797 1 97.19 147 ALA A N 1
ATOM 1180 C CA . ALA A 1 147 ? -18.016 0.584 -10.344 1 97.19 147 ALA A CA 1
ATOM 1181 C C . ALA A 1 147 ? -17.219 -0.287 -9.383 1 97.19 147 ALA A C 1
ATOM 1183 O O . ALA A 1 147 ? -17.469 -1.488 -9.266 1 97.19 147 ALA A O 1
ATOM 1184 N N . ALA A 1 148 ? -16.281 0.298 -8.688 1 97 148 ALA A N 1
ATOM 1185 C CA . ALA A 1 148 ? -15.414 -0.422 -7.766 1 97 148 ALA A CA 1
ATOM 1186 C C . ALA A 1 148 ? -16.188 -0.944 -6.562 1 97 148 ALA A C 1
ATOM 1188 O O . ALA A 1 148 ? -16.203 -2.148 -6.293 1 97 148 ALA A O 1
ATOM 1189 N N . SER A 1 149 ? -16.875 -0.043 -5.848 1 98.25 149 SER A N 1
ATOM 1190 C CA . SER A 1 149 ? -17.594 -0.459 -4.652 1 98.25 149 SER A CA 1
ATOM 1191 C C . SER A 1 149 ? -18.781 -1.347 -5.016 1 98.25 149 SER A C 1
ATOM 1193 O O . SER A 1 149 ? -19.141 -2.254 -4.258 1 98.25 149 SER A O 1
ATOM 1195 N N . ALA A 1 150 ? -19.375 -1.108 -6.172 1 97.94 150 ALA A N 1
ATOM 1196 C CA . ALA A 1 150 ? -20.469 -1.955 -6.629 1 97.94 150 ALA A CA 1
ATOM 1197 C C . ALA A 1 150 ? -20 -3.387 -6.867 1 97.94 150 ALA A C 1
ATOM 1199 O O . ALA A 1 150 ? -20.719 -4.344 -6.582 1 97.94 150 ALA A O 1
ATOM 1200 N N . LEU A 1 151 ? -18.828 -3.529 -7.434 1 95.12 151 LEU A N 1
ATOM 1201 C CA . LEU A 1 151 ? -18.266 -4.859 -7.645 1 95.12 151 LEU A CA 1
ATOM 1202 C C . LEU A 1 151 ? -18.141 -5.617 -6.328 1 95.12 151 LEU A C 1
ATOM 1204 O O . LEU A 1 151 ? -18.469 -6.805 -6.258 1 95.12 151 LEU A O 1
ATOM 1208 N N . ILE A 1 152 ? -17.719 -4.996 -5.293 1 96.12 152 ILE A N 1
ATOM 1209 C CA . ILE A 1 152 ? -17.562 -5.621 -3.984 1 96.12 152 ILE A CA 1
ATOM 1210 C C . ILE A 1 152 ? -18.938 -5.992 -3.42 1 96.12 152 ILE A C 1
ATOM 1212 O O . ILE A 1 152 ? -19.109 -7.07 -2.846 1 96.12 152 ILE A O 1
ATOM 1216 N N . ALA A 1 153 ? -19.875 -5.078 -3.6 1 97.06 153 ALA A N 1
ATOM 1217 C CA . ALA A 1 153 ? -21.219 -5.316 -3.096 1 97.06 153 ALA A CA 1
ATOM 1218 C C . ALA A 1 153 ? -21.859 -6.516 -3.789 1 97.06 153 ALA A C 1
ATOM 1220 O O . ALA A 1 153 ? -22.625 -7.266 -3.172 1 97.06 153 ALA A O 1
ATOM 1221 N N . LYS A 1 154 ? -21.531 -6.715 -5.031 1 94.38 154 LYS A N 1
ATOM 1222 C CA . LYS A 1 154 ? -22.188 -7.738 -5.844 1 94.38 154 LYS A CA 1
ATOM 1223 C C . LYS A 1 154 ? -21.469 -9.078 -5.719 1 94.38 154 LYS A C 1
ATOM 1225 O O . LYS A 1 154 ? -22.047 -10.133 -5.953 1 94.38 154 LYS A O 1
ATOM 1230 N N . ASP A 1 155 ? -20.25 -9.062 -5.449 1 90.38 155 ASP A N 1
ATOM 1231 C CA . ASP A 1 155 ? -19.406 -10.266 -5.457 1 90.38 155 ASP A CA 1
ATOM 1232 C C . ASP A 1 155 ? -18.891 -10.586 -4.055 1 90.38 155 ASP A C 1
ATOM 1234 O O . ASP A 1 155 ? -17.812 -10.125 -3.666 1 90.38 155 ASP A O 1
ATOM 1238 N N . LEU A 1 156 ? -19.547 -11.5 -3.418 1 87.62 156 LEU A N 1
ATOM 1239 C CA . LEU A 1 156 ? -19.219 -11.852 -2.043 1 87.62 156 LEU A CA 1
ATOM 1240 C C . LEU A 1 156 ? -17.828 -12.5 -1.968 1 87.62 156 LEU A C 1
ATOM 1242 O O . LEU A 1 156 ? -17.156 -12.406 -0.945 1 87.62 156 LEU A O 1
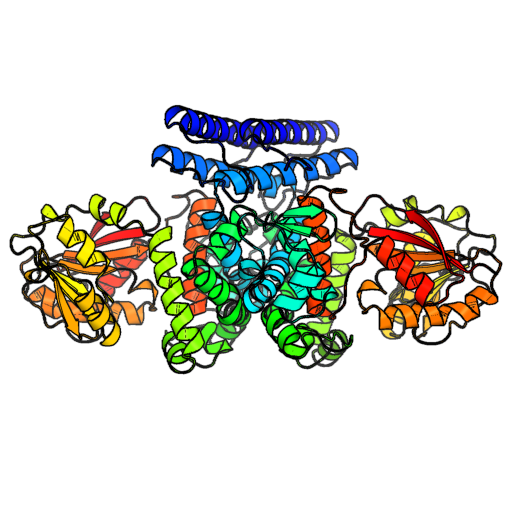ATOM 1246 N N . GLY A 1 157 ? -17.469 -13.164 -3.031 1 87.62 157 GLY A N 1
ATOM 1247 C CA . GLY A 1 157 ? -16.125 -13.719 -3.092 1 87.62 157 GLY A CA 1
ATOM 1248 C C . GLY A 1 157 ? -15.047 -12.648 -3.094 1 87.62 157 GLY A C 1
ATOM 1249 O O . GLY A 1 157 ? -14.031 -12.789 -2.404 1 87.62 157 GLY A O 1
ATOM 1250 N N . MET A 1 158 ? -15.32 -11.633 -3.846 1 89.94 158 MET A N 1
ATOM 1251 C CA . MET A 1 158 ? -14.383 -10.516 -3.889 1 89.94 158 MET A CA 1
ATOM 1252 C C . MET A 1 158 ? -14.305 -9.82 -2.535 1 89.94 158 MET A C 1
ATOM 1254 O O . MET A 1 158 ? -13.219 -9.453 -2.084 1 89.94 158 MET A O 1
ATOM 1258 N N . GLU A 1 159 ? -15.43 -9.641 -1.921 1 94.19 159 GLU A N 1
ATOM 1259 C CA . GLU A 1 159 ? -15.461 -9.031 -0.593 1 94.19 159 GLU A CA 1
ATOM 1260 C C . GLU A 1 159 ? -14.664 -9.859 0.409 1 94.19 159 GLU A C 1
ATOM 1262 O O . GLU A 1 159 ? -13.891 -9.312 1.2 1 94.19 159 GLU A O 1
ATOM 1267 N N . ALA A 1 160 ? -14.844 -11.148 0.352 1 92.06 160 ALA A N 1
ATOM 1268 C CA . ALA A 1 160 ? -14.156 -12.062 1.261 1 92.06 160 ALA A CA 1
ATOM 1269 C C . ALA A 1 160 ? -12.648 -12.039 1.033 1 92.06 160 ALA A C 1
ATOM 1271 O O . ALA A 1 160 ? -11.867 -12.031 1.99 1 92.06 160 ALA A O 1
ATOM 1272 N N . LEU A 1 161 ? -12.281 -12.039 -0.223 1 91.19 161 LEU A N 1
ATOM 1273 C CA . LEU A 1 161 ? -10.867 -11.984 -0.58 1 91.19 161 LEU A CA 1
ATOM 1274 C C . LEU A 1 161 ? -10.219 -10.719 -0.031 1 91.19 161 LEU A C 1
ATOM 1276 O O . LEU A 1 161 ? -9.164 -10.781 0.609 1 91.19 161 LEU A O 1
ATOM 1280 N N . LEU A 1 162 ? -10.883 -9.625 -0.262 1 95.25 162 LEU A N 1
ATOM 1281 C CA . LEU A 1 162 ? -10.328 -8.336 0.155 1 95.25 162 LEU A CA 1
ATOM 1282 C C . LEU A 1 162 ? -10.227 -8.258 1.675 1 95.25 162 LEU A C 1
ATOM 1284 O O . LEU A 1 162 ? -9.219 -7.797 2.213 1 95.25 162 LEU A O 1
ATOM 1288 N N . LEU A 1 163 ? -11.25 -8.688 2.354 1 96.62 163 LEU A N 1
ATOM 1289 C CA . LEU A 1 163 ? -11.242 -8.633 3.811 1 96.62 163 LEU A CA 1
ATOM 1290 C C . LEU A 1 163 ? -10.125 -9.5 4.387 1 96.62 163 LEU A C 1
ATOM 1292 O O . LEU A 1 163 ? -9.43 -9.086 5.316 1 96.62 163 LEU A O 1
ATOM 1296 N N . GLY A 1 164 ? -9.977 -10.688 3.861 1 95.44 164 GLY A N 1
ATOM 1297 C CA . GLY A 1 164 ? -8.883 -11.531 4.312 1 95.44 164 GLY A CA 1
ATOM 1298 C C . GLY A 1 164 ? -7.516 -10.891 4.117 1 95.44 164 GLY A C 1
ATOM 1299 O O . GLY A 1 164 ? -6.656 -10.977 5 1 95.44 164 GLY A O 1
ATOM 1300 N N . GLN A 1 165 ? -7.332 -10.266 2.99 1 95.69 165 GLN A N 1
ATOM 1301 C CA . GLN A 1 165 ? -6.055 -9.648 2.654 1 95.69 165 GLN A CA 1
ATOM 1302 C C . GLN A 1 165 ? -5.766 -8.453 3.564 1 95.69 165 GLN A C 1
ATOM 1304 O O . GLN A 1 165 ? -4.637 -8.281 4.035 1 95.69 165 GLN A O 1
ATOM 1309 N N . VAL A 1 166 ? -6.789 -7.656 3.883 1 96.94 166 VAL A N 1
ATOM 1310 C CA . VAL A 1 166 ? -6.523 -6.426 4.617 1 96.94 166 VAL A CA 1
ATOM 1311 C C . VAL A 1 166 ? -6.664 -6.676 6.117 1 96.94 166 VAL A C 1
ATOM 1313 O O . VAL A 1 166 ? -6.578 -5.746 6.918 1 96.94 166 VAL A O 1
ATOM 1316 N N . ASP A 1 167 ? -6.949 -7.902 6.543 1 96.62 167 ASP A N 1
ATOM 1317 C CA . ASP A 1 167 ? -7.031 -8.18 7.973 1 96.62 167 ASP A CA 1
ATOM 1318 C C . ASP A 1 167 ? -5.957 -9.18 8.398 1 96.62 167 ASP A C 1
ATOM 1320 O O . ASP A 1 167 ? -4.816 -8.789 8.68 1 96.62 167 ASP A O 1
ATOM 1324 N N . GLU A 1 168 ? -6.184 -10.469 8.305 1 96.25 168 GLU A N 1
ATOM 1325 C CA . GLU A 1 168 ? -5.238 -11.422 8.883 1 96.25 168 GLU A CA 1
ATOM 1326 C C . GLU A 1 168 ? -3.922 -11.422 8.109 1 96.25 168 GLU A C 1
ATOM 1328 O O . GLU A 1 168 ? -2.852 -11.609 8.695 1 96.25 168 GLU A O 1
ATOM 1333 N N . ILE A 1 169 ? -4.035 -11.281 6.77 1 97 169 ILE A N 1
ATOM 1334 C CA . ILE A 1 169 ? -2.807 -11.289 5.98 1 97 169 ILE A CA 1
ATOM 1335 C C . ILE A 1 169 ? -2.047 -9.977 6.195 1 97 169 ILE A C 1
ATOM 1337 O O . ILE A 1 169 ? -0.818 -9.977 6.293 1 97 169 ILE A O 1
ATOM 1341 N N . PHE A 1 170 ? -2.779 -8.859 6.199 1 97.81 170 PHE A N 1
ATOM 1342 C CA . PHE A 1 170 ? -2.207 -7.551 6.5 1 97.81 170 PHE A CA 1
ATOM 1343 C C . PHE A 1 170 ? -1.456 -7.578 7.824 1 97.81 170 PHE A C 1
ATOM 1345 O O . PHE A 1 170 ? -0.32 -7.105 7.91 1 97.81 170 PHE A O 1
ATOM 1352 N N . LYS A 1 171 ? -2.018 -8.125 8.898 1 98.25 171 LYS A N 1
ATOM 1353 C CA . LYS A 1 171 ? -1.384 -8.297 10.203 1 98.25 171 LYS A CA 1
ATOM 1354 C C . LYS A 1 171 ? -0.122 -9.148 10.086 1 98.25 171 LYS A C 1
ATOM 1356 O O . LYS A 1 171 ? 0.917 -8.812 10.656 1 98.25 171 LYS A O 1
ATOM 1361 N N . ALA A 1 172 ? -0.187 -10.203 9.328 1 98.5 172 ALA A N 1
ATOM 1362 C CA . ALA A 1 172 ? 0.945 -11.109 9.148 1 98.5 172 ALA A CA 1
ATOM 1363 C C . ALA A 1 172 ? 2.086 -10.422 8.406 1 98.5 172 ALA A C 1
ATOM 1365 O O . ALA A 1 172 ? 3.258 -10.609 8.742 1 98.5 172 ALA A O 1
ATOM 1366 N N . ALA A 1 173 ? 1.776 -9.68 7.332 1 98.69 173 ALA A N 1
ATOM 1367 C CA . ALA A 1 173 ? 2.779 -9 6.52 1 98.69 173 ALA A CA 1
ATOM 1368 C C . ALA A 1 173 ? 3.648 -8.078 7.379 1 98.69 173 ALA A C 1
ATOM 1370 O O . ALA A 1 173 ? 4.852 -7.953 7.141 1 98.69 173 ALA A O 1
ATOM 1371 N N . SER A 1 174 ? 3.061 -7.453 8.398 1 98.25 174 SER A N 1
ATOM 1372 C CA . SER A 1 174 ? 3.779 -6.512 9.25 1 98.25 174 SER A CA 1
ATOM 1373 C C . SER A 1 174 ? 4.734 -7.23 10.195 1 98.25 174 SER A C 1
ATOM 1375 O O . SER A 1 174 ? 5.484 -6.59 10.938 1 98.25 174 SER A O 1
ATOM 1377 N N . ALA A 1 175 ? 4.793 -8.57 10.156 1 98.31 175 ALA A N 1
ATOM 1378 C CA . ALA A 1 175 ? 5.672 -9.359 11.023 1 98.31 175 ALA A CA 1
ATOM 1379 C C . ALA A 1 175 ? 6.836 -9.945 10.234 1 98.31 175 ALA A C 1
ATOM 1381 O O . ALA A 1 175 ? 7.574 -10.797 10.742 1 98.31 175 ALA A O 1
ATOM 1382 N N . SER A 1 176 ? 7.055 -9.547 9.031 1 98.5 176 SER A N 1
ATOM 1383 C CA . SER A 1 176 ? 7.992 -10.18 8.117 1 98.5 176 SER A CA 1
ATOM 1384 C C . SER A 1 176 ? 9.43 -10.062 8.617 1 98.5 176 SER A C 1
ATOM 1386 O O . SER A 1 176 ? 10.172 -11.047 8.641 1 98.5 176 SER A O 1
ATOM 1388 N N . ALA A 1 177 ? 9.836 -8.859 9.031 1 98.31 177 ALA A N 1
ATOM 1389 C CA . ALA A 1 177 ? 11.203 -8.68 9.516 1 98.31 177 ALA A CA 1
ATOM 1390 C C . ALA A 1 177 ? 11.438 -9.484 10.797 1 98.31 177 ALA A C 1
ATOM 1392 O O . ALA A 1 177 ? 12.516 -10.047 10.992 1 98.31 177 ALA A O 1
ATOM 1393 N N . THR A 1 178 ? 10.422 -9.5 11.688 1 97.62 178 THR A N 1
ATOM 1394 C CA . THR A 1 178 ? 10.523 -10.266 12.922 1 97.62 178 THR A CA 1
ATOM 1395 C C . THR A 1 178 ? 10.781 -11.742 12.625 1 97.62 178 THR A C 1
ATOM 1397 O O . THR A 1 178 ? 11.602 -12.383 13.281 1 97.62 178 THR A O 1
ATOM 1400 N N . TRP A 1 179 ? 10.062 -12.258 11.656 1 97.81 179 TRP A N 1
ATOM 1401 C CA . TRP A 1 179 ? 10.234 -13.656 11.258 1 97.81 179 TRP A CA 1
ATOM 1402 C C . TRP A 1 179 ? 11.656 -13.922 10.797 1 97.81 179 TRP A C 1
ATOM 1404 O O . TRP A 1 179 ? 12.281 -14.898 11.227 1 97.81 179 TRP A O 1
ATOM 1414 N N . VAL A 1 180 ? 12.211 -13.039 9.961 1 98 180 VAL A N 1
ATOM 1415 C CA . VAL A 1 180 ? 13.562 -13.242 9.438 1 98 180 VAL A CA 1
ATOM 1416 C C . VAL A 1 180 ? 14.578 -13.102 10.562 1 98 180 VAL A C 1
ATOM 1418 O O . VAL A 1 180 ? 15.547 -13.867 10.633 1 98 180 VAL A O 1
ATOM 1421 N N . GLN A 1 181 ? 14.367 -12.172 11.484 1 97.69 181 GLN A N 1
ATOM 1422 C CA . GLN A 1 181 ? 15.289 -11.914 12.586 1 97.69 181 GLN A CA 1
ATOM 1423 C C . GLN A 1 181 ? 15.359 -13.109 13.531 1 97.69 181 GLN A C 1
ATOM 1425 O O . GLN A 1 181 ? 16.422 -13.391 14.102 1 97.69 181 GLN A O 1
ATOM 1430 N N . LYS A 1 182 ? 14.289 -13.844 13.695 1 96.44 182 LYS A N 1
ATOM 1431 C CA . LYS A 1 182 ? 14.25 -15 14.586 1 96.44 182 LYS A CA 1
ATOM 1432 C C . LYS A 1 182 ? 15.125 -16.141 14.062 1 96.44 182 LYS A C 1
ATOM 1434 O O . LYS A 1 182 ? 15.68 -16.906 14.844 1 96.44 182 LYS A O 1
ATOM 1439 N N . ALA A 1 183 ? 15.211 -16.219 12.75 1 96 183 ALA A N 1
ATOM 1440 C CA . ALA A 1 183 ? 16.047 -17.234 12.109 1 96 183 ALA A CA 1
ATOM 1441 C C . ALA A 1 183 ? 16.656 -16.688 10.812 1 96 183 ALA A C 1
ATOM 1443 O O . ALA A 1 183 ? 16.234 -17.094 9.719 1 96 183 ALA A O 1
ATOM 1444 N N . PRO A 1 184 ? 17.609 -15.875 10.922 1 96.38 184 PRO A N 1
ATOM 1445 C CA . PRO A 1 184 ? 18.094 -15.133 9.758 1 96.38 184 PRO A CA 1
ATOM 1446 C C . PRO A 1 184 ? 18.75 -16.031 8.719 1 96.38 184 PRO A C 1
ATOM 1448 O O . PRO A 1 184 ? 18.828 -15.664 7.539 1 96.38 184 PRO A O 1
ATOM 1451 N N . PHE A 1 185 ? 19.203 -17.25 9.109 1 94.94 185 PHE A N 1
ATOM 1452 C CA . PHE A 1 185 ? 19.984 -18.047 8.164 1 94.94 185 PHE A CA 1
ATOM 1453 C C . PHE A 1 185 ? 19.25 -19.344 7.82 1 94.94 185 PHE A C 1
ATOM 1455 O O . PHE A 1 185 ? 19.828 -20.234 7.207 1 94.94 185 PHE A O 1
ATOM 1462 N N . GLU A 1 186 ? 18 -19.438 8.32 1 87.31 186 GLU A N 1
ATOM 1463 C CA . GLU A 1 186 ? 17.266 -20.672 8.047 1 87.31 186 GLU A CA 1
ATOM 1464 C C . GLU A 1 186 ? 15.781 -20.391 7.824 1 87.31 186 GLU A C 1
ATOM 1466 O O . GLU A 1 186 ? 15.172 -19.609 8.555 1 87.31 186 GLU A O 1
ATOM 1471 N N . SER A 1 187 ? 15.312 -20.953 6.738 1 83.44 187 SER A N 1
ATOM 1472 C CA . SER A 1 187 ? 13.875 -21.062 6.496 1 83.44 187 SER A CA 1
ATOM 1473 C C . SER A 1 187 ? 13.406 -22.516 6.562 1 83.44 187 SER A C 1
ATOM 1475 O O . SER A 1 187 ? 13.734 -23.312 5.691 1 83.44 187 SER A O 1
ATOM 1477 N N . ASP A 1 188 ? 12.617 -22.844 7.598 1 83.44 188 ASP A N 1
ATOM 1478 C CA . ASP A 1 188 ? 12.344 -24.234 7.926 1 83.44 188 ASP A CA 1
ATOM 1479 C C . ASP A 1 188 ? 11.078 -24.734 7.227 1 83.44 188 ASP A C 1
ATOM 1481 O O . ASP A 1 188 ? 10.75 -25.906 7.297 1 83.44 188 ASP A O 1
ATOM 1485 N N . GLY A 1 189 ? 10.383 -23.859 6.574 1 80.38 189 GLY A N 1
ATOM 1486 C CA . GLY A 1 189 ? 9.172 -24.266 5.871 1 80.38 189 GLY A CA 1
ATOM 1487 C C . GLY A 1 189 ? 7.957 -24.359 6.777 1 80.38 189 GLY A C 1
ATOM 1488 O O . GLY A 1 189 ? 6.848 -24.625 6.316 1 80.38 189 GLY A O 1
ATOM 1489 N N . ILE A 1 190 ? 8.133 -24.156 7.969 1 84.81 190 ILE A N 1
ATOM 1490 C CA . ILE A 1 190 ? 7.059 -24.25 8.953 1 84.81 190 ILE A CA 1
ATOM 1491 C C . ILE A 1 190 ? 6.652 -22.844 9.406 1 84.81 190 ILE A C 1
ATOM 1493 O O . ILE A 1 190 ? 5.465 -22.516 9.453 1 84.81 190 ILE A O 1
ATOM 1497 N N . ASN A 1 191 ? 7.664 -22.109 9.719 1 92.81 191 ASN A N 1
ATOM 1498 C CA . ASN A 1 191 ? 7.422 -20.75 10.203 1 92.81 191 ASN A CA 1
ATOM 1499 C C . ASN A 1 191 ? 7.355 -19.75 9.047 1 92.81 191 ASN A C 1
ATOM 1501 O O . ASN A 1 191 ? 7.941 -19.984 7.988 1 92.81 191 ASN A O 1
ATOM 1505 N N . SER A 1 192 ? 6.617 -18.781 9.203 1 96.69 192 SER A N 1
ATOM 1506 C CA . SER A 1 192 ? 6.375 -17.672 8.289 1 96.69 192 SER A CA 1
ATOM 1507 C C . SER A 1 192 ? 5.938 -16.422 9.031 1 96.69 192 SER A C 1
ATOM 1509 O O . SER A 1 192 ? 5.676 -16.469 10.234 1 96.69 192 SER A O 1
ATOM 1511 N N . PRO A 1 193 ? 5.887 -15.328 8.352 1 98.06 193 PRO A N 1
ATOM 1512 C CA . PRO A 1 193 ? 5.316 -14.148 9.016 1 98.06 193 PRO A CA 1
ATOM 1513 C C . PRO A 1 193 ? 3.896 -14.391 9.523 1 98.06 193 PRO A C 1
ATOM 1515 O O . PRO A 1 193 ? 3.518 -13.875 10.578 1 98.06 193 PRO A O 1
ATOM 1518 N N . PHE A 1 194 ? 3.105 -15.156 8.805 1 98.06 194 PHE A N 1
ATOM 1519 C CA . PHE A 1 194 ? 1.763 -15.492 9.266 1 98.06 194 PHE A CA 1
ATOM 1520 C C . PHE A 1 194 ? 1.814 -16.25 10.594 1 98.06 194 PHE A C 1
ATOM 1522 O O . PHE A 1 194 ? 1.087 -15.914 11.531 1 98.06 194 PHE A O 1
ATOM 1529 N N . VAL A 1 195 ? 2.689 -17.234 10.703 1 97.56 195 VAL A N 1
ATOM 1530 C CA . VAL A 1 195 ? 2.844 -18 11.938 1 97.56 195 VAL A CA 1
ATOM 1531 C C . VAL A 1 195 ? 3.395 -17.094 13.039 1 97.56 195 VAL A C 1
ATOM 1533 O O . VAL A 1 195 ? 2.984 -17.203 14.195 1 97.56 195 VAL A O 1
ATOM 1536 N N . THR A 1 196 ? 4.312 -16.297 12.656 1 97.62 196 THR A N 1
ATOM 1537 C CA . THR A 1 196 ? 4.895 -15.367 13.617 1 97.62 196 THR A CA 1
ATOM 1538 C C . THR A 1 196 ? 3.812 -14.492 14.25 1 97.62 196 THR A C 1
ATOM 1540 O O . THR A 1 196 ? 3.846 -14.234 15.453 1 97.62 196 THR A O 1
ATOM 1543 N N . ARG A 1 197 ? 2.863 -14.094 13.477 1 97.44 197 ARG A N 1
ATOM 1544 C CA . ARG A 1 197 ? 1.819 -13.188 13.938 1 97.44 197 ARG A CA 1
ATOM 1545 C C . ARG A 1 197 ? 0.688 -13.953 14.617 1 97.44 197 ARG A C 1
ATOM 1547 O O . ARG A 1 197 ? 0.138 -13.5 15.625 1 97.44 197 ARG A O 1
ATOM 1554 N N . HIS A 1 198 ? 0.304 -15.078 14.031 1 97.25 198 HIS A N 1
ATOM 1555 C CA . HIS A 1 198 ? -0.947 -15.711 14.43 1 97.25 198 HIS A CA 1
ATOM 1556 C C . HIS A 1 198 ? -0.688 -16.984 15.227 1 97.25 198 HIS A C 1
ATOM 1558 O O . HIS A 1 198 ? -1.622 -17.594 15.758 1 97.25 198 HIS A O 1
ATOM 1564 N N . GLY A 1 199 ? 0.535 -17.469 15.219 1 96.75 199 GLY A N 1
ATOM 1565 C CA . GLY A 1 199 ? 0.934 -18.562 16.094 1 96.75 199 GLY A CA 1
ATOM 1566 C C . GLY A 1 199 ? 0.758 -19.922 15.445 1 96.75 199 GLY A C 1
ATOM 1567 O O . GLY A 1 199 ? 1.181 -20.938 16 1 96.75 199 GLY A O 1
ATOM 1568 N N . LYS A 1 200 ? 0.101 -19.953 14.273 1 95.12 200 LYS A N 1
ATOM 1569 C CA . LYS A 1 200 ? -0.163 -21.203 13.57 1 95.12 200 LYS A CA 1
ATOM 1570 C C . LYS A 1 200 ? -0.071 -21.016 12.062 1 95.12 200 LYS A C 1
ATOM 1572 O O . LYS A 1 200 ? -0.305 -19.922 11.547 1 95.12 200 LYS A O 1
ATOM 1577 N N . PRO A 1 201 ? 0.221 -22.156 11.352 1 93.5 201 PRO A N 1
ATOM 1578 C CA . PRO A 1 201 ? 0.152 -22.078 9.891 1 93.5 201 PRO A CA 1
ATOM 1579 C C . PRO A 1 201 ? -1.245 -21.719 9.383 1 93.5 201 PRO A C 1
ATOM 1581 O O . PRO A 1 201 ? -2.238 -22 10.055 1 93.5 201 PRO A O 1
ATOM 1584 N N . LEU A 1 202 ? -1.381 -21.25 8.211 1 91.44 202 LEU A N 1
ATOM 1585 C CA . LEU A 1 202 ? -2.572 -20.625 7.652 1 91.44 202 LEU A CA 1
ATOM 1586 C C . LEU A 1 202 ? -3.781 -21.547 7.773 1 91.44 202 LEU A C 1
ATOM 1588 O O . LEU A 1 202 ? -4.801 -21.172 8.359 1 91.44 202 LEU A O 1
ATOM 1592 N N . TYR A 1 203 ? -3.672 -22.734 7.258 1 84.56 203 TYR A N 1
ATOM 1593 C CA . TYR A 1 203 ? -4.824 -23.625 7.188 1 84.56 203 TYR A CA 1
ATOM 1594 C C . TYR A 1 203 ? -5.23 -24.109 8.578 1 84.56 203 TYR A C 1
ATOM 1596 O O . TYR A 1 203 ? -6.418 -24.281 8.859 1 84.56 203 TYR A O 1
ATOM 1604 N N . SER A 1 204 ? -4.215 -24.391 9.43 1 89.44 204 SER A N 1
ATOM 1605 C CA . SER A 1 204 ? -4.512 -24.75 10.812 1 89.44 204 SER A CA 1
ATOM 1606 C C . SER A 1 204 ? -5.215 -23.609 11.539 1 89.44 204 SER A C 1
ATOM 1608 O O . SER A 1 204 ? -6.121 -23.844 12.344 1 89.44 204 SER A O 1
ATOM 1610 N N . TRP A 1 205 ? -4.762 -22.438 11.242 1 93.5 205 TRP A N 1
ATOM 1611 C CA . TRP A 1 205 ? -5.371 -21.266 11.867 1 93.5 205 TRP A CA 1
ATOM 1612 C C . TRP A 1 205 ? -6.824 -21.109 11.438 1 93.5 205 TRP A C 1
ATOM 1614 O O . TRP A 1 205 ? -7.699 -20.859 12.266 1 93.5 205 TRP A O 1
ATOM 1624 N N . TYR A 1 206 ? -7.156 -21.297 10.18 1 89.44 206 TYR A N 1
ATOM 1625 C CA . TYR A 1 206 ? -8.516 -21.172 9.68 1 89.44 206 TYR A CA 1
ATOM 1626 C C . TYR A 1 206 ? -9.406 -22.281 10.211 1 89.44 206 TYR A C 1
ATOM 1628 O O . TYR A 1 206 ? -10.617 -22.094 10.383 1 89.44 206 TYR A O 1
ATOM 1636 N N . ALA A 1 207 ? -8.812 -23.453 10.461 1 86.19 207 ALA A N 1
ATOM 1637 C CA . ALA A 1 207 ? -9.562 -24.531 11.07 1 86.19 207 ALA A CA 1
ATOM 1638 C C . ALA A 1 207 ? -10.023 -24.172 12.484 1 86.19 207 ALA A C 1
ATOM 1640 O O . ALA A 1 207 ? -11.102 -24.578 12.914 1 86.19 207 ALA A O 1
ATOM 1641 N N . GLU A 1 208 ? -9.227 -23.438 13.164 1 93.25 208 GLU A N 1
ATOM 1642 C CA . GLU A 1 208 ? -9.539 -23.031 14.531 1 93.25 208 GLU A CA 1
ATOM 1643 C C . GLU A 1 208 ? -10.336 -21.734 14.562 1 93.25 208 GLU A C 1
ATOM 1645 O O . GLU A 1 208 ? -10.797 -21.312 15.617 1 93.25 208 GLU A O 1
ATOM 1650 N N . ASN A 1 209 ? -10.453 -21.078 13.438 1 93.12 209 ASN A N 1
ATOM 1651 C CA . ASN A 1 209 ? -11.25 -19.875 13.242 1 93.12 209 ASN A CA 1
ATOM 1652 C C . ASN A 1 209 ? -12.234 -20.031 12.094 1 93.12 209 ASN A C 1
ATOM 1654 O O . ASN A 1 209 ? -12.07 -19.422 11.039 1 93.12 209 ASN A O 1
ATOM 1658 N N . PRO A 1 210 ? -13.266 -20.703 12.289 1 89.25 210 PRO A N 1
ATOM 1659 C CA . PRO A 1 210 ? -14.125 -21.203 11.203 1 89.25 210 PRO A CA 1
ATOM 1660 C C . PRO A 1 210 ? -14.789 -20.062 10.422 1 89.25 210 PRO A C 1
ATOM 1662 O O . PRO A 1 210 ? -15.016 -20.203 9.219 1 89.25 210 PRO A O 1
ATOM 1665 N N . GLU A 1 211 ? -15.156 -19.016 11.109 1 89.75 211 GLU A N 1
ATOM 1666 C CA . GLU A 1 211 ? -15.75 -17.891 10.383 1 89.75 211 GLU A CA 1
ATOM 1667 C C . GLU A 1 211 ? -14.789 -17.344 9.328 1 89.75 211 GLU A C 1
ATOM 1669 O O . GLU A 1 211 ? -15.188 -17.109 8.188 1 89.75 211 GLU A O 1
ATOM 1674 N N . GLN A 1 212 ? -13.586 -17.188 9.75 1 91.06 212 GLN A N 1
ATOM 1675 C CA . GLN A 1 212 ? -12.562 -16.734 8.812 1 91.06 212 GLN A CA 1
ATOM 1676 C C . GLN A 1 212 ? -12.25 -17.812 7.773 1 91.06 212 GLN A C 1
ATOM 1678 O O . GLN A 1 212 ? -11.953 -17.5 6.621 1 91.06 212 GLN A O 1
ATOM 1683 N N . GLY A 1 213 ? -12.312 -18.984 8.25 1 85.44 213 GLY A N 1
ATOM 1684 C CA . GLY A 1 213 ? -12.102 -20.078 7.32 1 85.44 213 GLY A CA 1
ATOM 1685 C C . GLY A 1 213 ? -13.102 -20.094 6.18 1 85.44 213 GLY A C 1
ATOM 1686 O O . GLY A 1 213 ? -12.727 -20.297 5.02 1 85.44 213 GLY A O 1
ATOM 1687 N N . VAL A 1 214 ? -14.367 -19.906 6.445 1 81.81 214 VAL A N 1
ATOM 1688 C CA . VAL A 1 214 ? -15.422 -19.828 5.445 1 81.81 214 VAL A CA 1
ATOM 1689 C C . VAL A 1 214 ? -15.172 -18.656 4.504 1 81.81 214 VAL A C 1
ATOM 1691 O O . VAL A 1 214 ? -15.32 -18.781 3.285 1 81.81 214 VAL A O 1
ATOM 1694 N N . ARG A 1 215 ? -14.789 -17.609 5.078 1 87.5 215 ARG A N 1
ATOM 1695 C CA . ARG A 1 215 ? -14.484 -16.422 4.277 1 87.5 215 ARG A CA 1
ATOM 1696 C C . ARG A 1 215 ? -13.32 -16.688 3.326 1 87.5 215 ARG A C 1
ATOM 1698 O O . ARG A 1 215 ? -13.359 -16.281 2.162 1 87.5 215 ARG A O 1
ATOM 1705 N N . PHE A 1 216 ? -12.32 -17.359 3.861 1 85.44 216 PHE A N 1
ATOM 1706 C CA . PHE A 1 216 ? -11.148 -17.688 3.053 1 85.44 216 PHE A CA 1
ATOM 1707 C C . PHE A 1 216 ? -11.539 -18.562 1.86 1 85.44 216 PHE A C 1
ATOM 1709 O O . PHE A 1 216 ? -11.117 -18.297 0.731 1 85.44 216 PHE A O 1
ATOM 1716 N N . ALA A 1 217 ? -12.305 -19.453 2.111 1 74.94 217 ALA A N 1
ATOM 1717 C CA . ALA A 1 217 ? -12.773 -20.359 1.056 1 74.94 217 ALA A CA 1
ATOM 1718 C C . ALA A 1 217 ? -13.539 -19.578 -0.016 1 74.94 217 ALA A C 1
ATOM 1720 O O . ALA A 1 217 ? -13.359 -19.828 -1.212 1 74.94 217 ALA A O 1
ATOM 1721 N N . ARG A 1 218 ? -14.359 -18.703 0.367 1 77.75 218 ARG A N 1
ATOM 1722 C CA . ARG A 1 218 ? -15.125 -17.875 -0.553 1 77.75 218 ARG A CA 1
ATOM 1723 C C . ARG A 1 218 ? -14.211 -17 -1.398 1 77.75 218 ARG A C 1
ATOM 1725 O O . ARG A 1 218 ? -14.438 -16.828 -2.598 1 77.75 218 ARG A O 1
ATOM 1732 N N . GLY A 1 219 ? -13.195 -16.469 -0.763 1 81.56 219 GLY A N 1
ATOM 1733 C CA . GLY A 1 219 ? -12.234 -15.617 -1.455 1 81.56 219 GLY A CA 1
ATOM 1734 C C . GLY A 1 219 ? -11.422 -16.359 -2.496 1 81.56 219 GLY A C 1
ATOM 1735 O O . GLY A 1 219 ? -11.164 -15.836 -3.582 1 81.56 219 GLY A O 1
ATOM 1736 N N . MET A 1 220 ? -10.969 -17.516 -2.174 1 73.94 220 MET A N 1
ATOM 1737 C CA . MET A 1 220 ? -10.164 -18.312 -3.096 1 73.94 220 MET A CA 1
ATOM 1738 C C . MET A 1 220 ? -10.953 -18.641 -4.359 1 73.94 220 MET A C 1
ATOM 1740 O O . MET A 1 220 ? -10.375 -18.734 -5.449 1 73.94 220 MET A O 1
ATOM 1744 N N . SER A 1 221 ? -12.203 -18.812 -4.191 1 65.94 221 SER A N 1
ATOM 1745 C CA . SER A 1 221 ? -13.047 -19.047 -5.359 1 65.94 221 SER A CA 1
ATOM 1746 C C . SER A 1 221 ? -13.047 -17.844 -6.293 1 65.94 221 SER A C 1
ATOM 1748 O O . SER A 1 221 ? -13.055 -18 -7.516 1 65.94 221 SER A O 1
ATOM 1750 N N . ALA A 1 222 ? -12.969 -16.672 -5.742 1 65.81 222 ALA A N 1
ATOM 1751 C CA . ALA A 1 222 ? -12.922 -15.438 -6.527 1 65.81 222 ALA A CA 1
ATOM 1752 C C . ALA A 1 222 ? -11.586 -15.297 -7.254 1 65.81 222 ALA A C 1
ATOM 1754 O O . ALA A 1 222 ? -11.547 -14.891 -8.414 1 65.81 222 ALA A O 1
ATOM 1755 N N . VAL A 1 223 ? -10.508 -15.562 -6.566 1 64.38 223 VAL A N 1
ATOM 1756 C CA . VAL A 1 223 ? -9.18 -15.5 -7.156 1 64.38 223 VAL A CA 1
ATOM 1757 C C . VAL A 1 223 ? -9.102 -16.422 -8.367 1 64.38 223 VAL A C 1
ATOM 1759 O O . VAL A 1 223 ? -8.516 -16.078 -9.391 1 64.38 223 VAL A O 1
ATOM 1762 N N . ALA A 1 224 ? -9.68 -17.547 -8.195 1 57.47 224 ALA A N 1
ATOM 1763 C CA . ALA A 1 224 ? -9.664 -18.531 -9.266 1 57.47 224 ALA A CA 1
ATOM 1764 C C . ALA A 1 224 ? -10.359 -18.016 -10.516 1 57.47 224 ALA A C 1
ATOM 1766 O O . ALA A 1 224 ? -10 -18.375 -11.633 1 57.47 224 ALA A O 1
ATOM 1767 N N . GLN A 1 225 ? -11.203 -17.062 -10.281 1 56.34 225 GLN A N 1
ATOM 1768 C CA . GLN A 1 225 ? -11.938 -16.516 -11.414 1 56.34 225 GLN A CA 1
ATOM 1769 C C . GLN A 1 225 ? -11.156 -15.383 -12.078 1 56.34 225 GLN A C 1
ATOM 1771 O O . GLN A 1 225 ? -11.336 -15.117 -13.266 1 56.34 225 GLN A O 1
ATOM 1776 N N . ILE A 1 226 ? -10.367 -14.656 -11.312 1 55.5 226 ILE A N 1
ATOM 1777 C CA . ILE A 1 226 ? -9.664 -13.477 -11.805 1 55.5 226 ILE A CA 1
ATOM 1778 C C . ILE A 1 226 ? -8.391 -13.898 -12.539 1 55.5 226 ILE A C 1
ATOM 1780 O O . ILE A 1 226 ? -8.102 -13.406 -13.625 1 55.5 226 ILE A O 1
ATOM 1784 N N . ASP A 1 227 ? -7.473 -14.484 -11.859 1 52.72 227 ASP A N 1
ATOM 1785 C CA . ASP A 1 227 ? -6.078 -14.578 -12.273 1 52.72 227 ASP A CA 1
ATOM 1786 C C . ASP A 1 227 ? -5.832 -15.844 -13.086 1 52.72 227 ASP A C 1
ATOM 1788 O O . ASP A 1 227 ? -4.773 -16 -13.703 1 52.72 227 ASP A O 1
ATOM 1792 N N . ARG A 1 228 ? -6.836 -16.641 -13.227 1 57 228 ARG A N 1
ATOM 1793 C CA . ARG A 1 228 ? -6.293 -17.922 -13.664 1 57 228 ARG A CA 1
ATOM 1794 C C . ARG A 1 228 ? -7.199 -18.578 -14.703 1 57 228 ARG A C 1
ATOM 1796 O O . ARG A 1 228 ? -7.863 -19.578 -14.406 1 57 228 ARG A O 1
ATOM 1803 N N . PRO A 1 229 ? -7.062 -17.75 -15.805 1 58.97 229 PRO A N 1
ATOM 1804 C CA . PRO A 1 229 ? -7.988 -18.375 -16.766 1 58.97 229 PRO A CA 1
ATOM 1805 C C . PRO A 1 229 ? -7.59 -19.797 -17.141 1 58.97 229 PRO A C 1
ATOM 1807 O O . PRO A 1 229 ? -6.469 -20.016 -17.609 1 58.97 229 PRO A O 1
ATOM 1810 N N . ILE A 1 230 ? -8.367 -20.719 -16.797 1 68.12 230 ILE A N 1
ATOM 1811 C CA . ILE A 1 230 ? -8.203 -22.125 -17.125 1 68.12 230 ILE A CA 1
ATOM 1812 C C . ILE A 1 230 ? -8.062 -22.312 -18.625 1 68.12 230 ILE A C 1
ATOM 1814 O O . ILE A 1 230 ? -7.438 -23.266 -19.094 1 68.12 230 ILE A O 1
ATOM 1818 N N . SER A 1 231 ? -8.383 -21.203 -19.234 1 70.88 231 SER A N 1
ATOM 1819 C CA . SER A 1 231 ? -8.336 -21.281 -20.688 1 70.88 231 SER A CA 1
ATOM 1820 C C . SER A 1 231 ? -6.895 -21.234 -21.203 1 70.88 231 SER A C 1
ATOM 1822 O O . SER A 1 231 ? -6.551 -21.938 -22.156 1 70.88 231 SER A O 1
ATOM 1824 N N . THR A 1 232 ? -6.145 -20.5 -20.516 1 74 232 THR A N 1
ATOM 1825 C CA . THR A 1 232 ? -4.742 -20.422 -20.906 1 74 232 THR A CA 1
ATOM 1826 C C . THR A 1 232 ? -4.051 -21.766 -20.703 1 74 232 THR A C 1
ATOM 1828 O O . THR A 1 232 ? -3.264 -22.203 -21.547 1 74 232 THR A O 1
ATOM 1831 N N . LEU A 1 233 ? -4.41 -22.406 -19.672 1 82.19 233 LEU A N 1
ATOM 1832 C CA . LEU A 1 233 ? -3.854 -23.719 -19.391 1 82.19 233 LEU A CA 1
ATOM 1833 C C . LEU A 1 233 ? -4.285 -24.734 -20.438 1 82.19 233 LEU A C 1
ATOM 1835 O O . LEU A 1 233 ? -3.484 -25.562 -20.875 1 82.19 233 LEU A O 1
ATOM 1839 N N . ARG A 1 234 ? -5.492 -24.625 -20.875 1 82.06 234 ARG A N 1
ATOM 1840 C CA . ARG A 1 234 ? -6.047 -25.484 -21.922 1 82.06 234 ARG A CA 1
ATOM 1841 C C . ARG A 1 234 ? -5.285 -25.344 -23.219 1 82.06 234 ARG A C 1
ATOM 1843 O O . ARG A 1 234 ? -4.988 -26.328 -23.891 1 82.06 234 ARG A O 1
ATOM 1850 N N . ASP A 1 235 ? -4.93 -24.109 -23.438 1 83.06 235 ASP A N 1
ATOM 1851 C CA . ASP A 1 235 ? -4.371 -23.812 -24.766 1 83.06 235 ASP A CA 1
ATOM 1852 C C . ASP A 1 235 ? -2.848 -23.938 -24.75 1 83.06 235 ASP A C 1
ATOM 1854 O O . ASP A 1 235 ? -2.227 -24.109 -25.797 1 83.06 235 ASP A O 1
ATOM 1858 N N . ASP A 1 236 ? -2.197 -23.859 -23.625 1 82.56 236 ASP A N 1
ATOM 1859 C CA . ASP A 1 236 ? -0.746 -23.734 -23.516 1 82.56 236 ASP A CA 1
ATOM 1860 C C . ASP A 1 236 ? -0.071 -25.109 -23.609 1 82.56 236 ASP A C 1
ATOM 1862 O O . ASP A 1 236 ? 1.139 -25.188 -23.828 1 82.56 236 ASP A O 1
ATOM 1866 N N . PHE A 1 237 ? -0.774 -26.141 -23.453 1 88.81 237 PHE A N 1
ATOM 1867 C CA . PHE A 1 237 ? -0.238 -27.484 -23.469 1 88.81 237 PHE A CA 1
ATOM 1868 C C . PHE A 1 237 ? -1.061 -28.391 -24.375 1 88.81 237 PHE A C 1
ATOM 1870 O O . PHE A 1 237 ? -2.287 -28.281 -24.422 1 88.81 237 PHE A O 1
ATOM 1877 N N . PRO A 1 238 ? -0.402 -29.219 -25.156 1 89.56 238 PRO A N 1
ATOM 1878 C CA . PRO A 1 238 ? -1.124 -30.125 -26.047 1 89.56 238 PRO A CA 1
ATOM 1879 C C . PRO A 1 238 ? -1.702 -31.328 -25.328 1 89.56 238 PRO A C 1
ATOM 1881 O O . PRO A 1 238 ? -1.285 -32.469 -25.578 1 89.56 238 PRO A O 1
ATOM 1884 N N . TRP A 1 239 ? -2.67 -31.125 -24.578 1 92.25 239 TRP A N 1
ATOM 1885 C CA . TRP A 1 239 ? -3.297 -32.125 -23.734 1 92.25 239 TRP A CA 1
ATOM 1886 C C . TRP A 1 239 ? -3.73 -33.344 -24.578 1 92.25 239 TRP A C 1
ATOM 1888 O O . TRP A 1 239 ? -3.643 -34.469 -24.125 1 92.25 239 TRP A O 1
ATOM 1898 N N . ALA A 1 240 ? -4.141 -33.094 -25.766 1 86.88 240 ALA A N 1
ATOM 1899 C CA . ALA A 1 240 ? -4.676 -34.125 -26.641 1 86.88 240 ALA A CA 1
ATOM 1900 C C . ALA A 1 240 ? -3.574 -35.094 -27.094 1 86.88 240 ALA A C 1
ATOM 1902 O O . ALA A 1 240 ? -3.855 -36.188 -27.562 1 86.88 240 ALA A O 1
ATOM 1903 N N . LYS A 1 241 ? -2.387 -34.688 -26.922 1 86.44 241 LYS A N 1
ATOM 1904 C CA . LYS A 1 241 ? -1.269 -35.5 -27.375 1 86.44 241 LYS A CA 1
ATOM 1905 C C . LYS A 1 241 ? -0.765 -36.406 -26.266 1 86.44 241 LYS A C 1
ATOM 1907 O O . LYS A 1 241 ? 0.125 -37.25 -26.5 1 86.44 241 LYS A O 1
ATOM 1912 N N . LEU A 1 242 ? -1.32 -36.188 -25.125 1 88.31 242 LEU A N 1
ATOM 1913 C CA . LEU A 1 242 ? -0.949 -37.094 -24.047 1 88.31 242 LEU A CA 1
ATOM 1914 C C . LEU A 1 242 ? -1.302 -38.531 -24.422 1 88.31 242 LEU A C 1
ATOM 1916 O O . LEU A 1 242 ? -2.264 -38.781 -25.141 1 88.31 242 LEU A O 1
ATOM 1920 N N . ASP A 1 243 ? -0.548 -39.469 -23.969 1 74.44 243 ASP A N 1
ATOM 1921 C CA . ASP A 1 243 ? -0.631 -40.875 -24.359 1 74.44 243 ASP A CA 1
ATOM 1922 C C . ASP A 1 243 ? -2.078 -41.344 -24.344 1 74.44 243 ASP A C 1
ATOM 1924 O O . ASP A 1 243 ? -2.973 -40.656 -23.875 1 74.44 243 ASP A O 1
ATOM 1928 N N . SER A 1 244 ? -2.207 -42.531 -24.781 1 65.88 244 SER A N 1
ATOM 1929 C CA . SER A 1 244 ? -3.498 -43.094 -25.156 1 65.88 244 SER A CA 1
ATOM 1930 C C . SER A 1 244 ? -4.375 -43.344 -23.938 1 65.88 244 SER A C 1
ATOM 1932 O O . SER A 1 244 ? -5.602 -43.375 -24.047 1 65.88 244 SER A O 1
ATOM 1934 N N . SER A 1 245 ? -3.818 -43.469 -22.812 1 73.44 245 SER A N 1
ATOM 1935 C CA . SER A 1 245 ? -4.715 -43.656 -21.672 1 73.44 245 SER A CA 1
ATOM 1936 C C . SER A 1 245 ? -5.43 -42.375 -21.297 1 73.44 245 SER A C 1
ATOM 1938 O O . SER A 1 245 ? -6.578 -42.406 -20.859 1 73.44 245 SER A O 1
ATOM 1940 N N . GLY A 1 246 ? -4.77 -41.406 -21.562 1 86.81 246 GLY A N 1
ATOM 1941 C CA . GLY A 1 246 ? -5.309 -40.094 -21.281 1 86.81 246 GLY A CA 1
ATOM 1942 C C . GLY A 1 246 ? -5.598 -39.875 -19.812 1 86.81 246 GLY A C 1
ATOM 1943 O O . GLY A 1 246 ? -6.422 -39.031 -19.453 1 86.81 246 GLY A O 1
ATOM 1944 N N . LYS A 1 247 ? -4.992 -40.781 -18.938 1 95.69 247 LYS A N 1
ATOM 1945 C CA . LYS A 1 247 ? -5.227 -40.625 -17.5 1 95.69 247 LYS A CA 1
ATOM 1946 C C . LYS A 1 247 ? -4.301 -39.594 -16.891 1 95.69 247 LYS A C 1
ATOM 1948 O O . LYS A 1 247 ? -3.084 -39.781 -16.844 1 95.69 247 LYS A O 1
ATOM 1953 N N . VAL A 1 248 ? -4.855 -38.5 -16.422 1 97.69 248 VAL A N 1
ATOM 1954 C CA . VAL A 1 248 ? -4.109 -37.438 -15.758 1 97.69 248 VAL A CA 1
ATOM 1955 C C . VAL A 1 248 ? -4.395 -37.469 -14.258 1 97.69 248 VAL A C 1
ATOM 1957 O O . VAL A 1 248 ? -5.551 -37.438 -13.836 1 97.69 248 VAL A O 1
ATOM 1960 N N . VAL A 1 249 ? -3.363 -37.625 -13.492 1 98.25 249 VAL A N 1
ATOM 1961 C CA . VAL A 1 249 ? -3.516 -37.531 -12.047 1 98.25 249 VAL A CA 1
ATOM 1962 C C . VAL A 1 249 ? -3.268 -36.094 -11.57 1 98.25 249 VAL A C 1
ATOM 1964 O O . VAL A 1 249 ? -2.141 -35.594 -11.648 1 98.25 249 VAL A O 1
ATOM 1967 N N . ASP A 1 250 ? -4.27 -35.469 -11.117 1 97.69 250 ASP A N 1
ATOM 1968 C CA . ASP A 1 250 ? -4.227 -34.125 -10.578 1 97.69 250 ASP A CA 1
ATOM 1969 C C . ASP A 1 250 ? -3.879 -34.125 -9.094 1 97.69 250 ASP A C 1
ATOM 1971 O O . ASP A 1 250 ? -4.77 -34.188 -8.242 1 97.69 250 ASP A O 1
ATOM 1975 N N . VAL A 1 251 ? -2.602 -34.031 -8.852 1 97.38 251 VAL A N 1
ATOM 1976 C CA . VAL A 1 251 ? -2.074 -34.156 -7.496 1 97.38 251 VAL A CA 1
ATOM 1977 C C . VAL A 1 251 ? -2.281 -32.844 -6.746 1 97.38 251 VAL A C 1
ATOM 1979 O O . VAL A 1 251 ? -1.774 -31.797 -7.16 1 97.38 251 VAL A O 1
ATOM 1982 N N . GLY A 1 252 ? -2.957 -32.906 -5.641 1 94.06 252 GLY A N 1
ATOM 1983 C CA . GLY A 1 252 ? -3.328 -31.703 -4.945 1 94.06 252 GLY A CA 1
ATOM 1984 C C . GLY A 1 252 ? -4.379 -30.891 -5.68 1 94.06 252 GLY A C 1
ATOM 1985 O O . GLY A 1 252 ? -4.301 -29.656 -5.723 1 94.06 252 GLY A O 1
ATOM 1986 N N . GLY A 1 253 ? -5.375 -31.516 -6.23 1 92 253 GLY A N 1
ATOM 1987 C CA . GLY A 1 253 ? -6.293 -30.891 -7.172 1 92 253 GLY A CA 1
ATOM 1988 C C . GLY A 1 253 ? -7.492 -30.25 -6.496 1 92 253 GLY A C 1
ATOM 1989 O O . GLY A 1 253 ? -8.297 -29.578 -7.152 1 92 253 GLY A O 1
ATOM 1990 N N . GLY A 1 254 ? -7.633 -30.453 -5.18 1 88.62 254 GLY A N 1
ATOM 1991 C CA . GLY A 1 254 ? -8.727 -29.828 -4.445 1 88.62 254 GLY A CA 1
ATOM 1992 C C . GLY A 1 254 ? -10.094 -30.312 -4.879 1 88.62 254 GLY A C 1
ATOM 1993 O O . GLY A 1 254 ? -10.352 -31.516 -4.902 1 88.62 254 GLY A O 1
ATOM 1994 N N . THR A 1 255 ? -10.922 -29.344 -5.328 1 85.06 255 THR A N 1
ATOM 1995 C CA . THR A 1 255 ? -12.273 -29.672 -5.77 1 85.06 255 THR A CA 1
ATOM 1996 C C . THR A 1 255 ? -12.258 -30.203 -7.203 1 85.06 255 THR A C 1
ATOM 1998 O O . THR A 1 255 ? -13.289 -30.625 -7.723 1 85.06 255 THR A O 1
ATOM 2001 N N . GLY A 1 256 ? -11.164 -30.156 -7.797 1 90.06 256 GLY A N 1
ATOM 2002 C CA . GLY A 1 256 ? -11.023 -30.688 -9.141 1 90.06 256 GLY A CA 1
ATOM 2003 C C . GLY A 1 256 ? -11.555 -29.766 -10.211 1 90.06 256 GLY A C 1
ATOM 2004 O O . GLY A 1 256 ? -11.812 -30.188 -11.336 1 90.06 256 GLY A O 1
ATOM 2005 N N . HIS A 1 257 ? -11.711 -28.469 -9.914 1 84.12 257 HIS A N 1
ATOM 2006 C CA . HIS A 1 257 ? -12.336 -27.547 -10.852 1 84.12 257 HIS A CA 1
ATOM 2007 C C . HIS A 1 257 ? -11.562 -27.484 -12.164 1 84.12 257 HIS A C 1
ATOM 2009 O O . HIS A 1 257 ? -12.156 -27.391 -13.234 1 84.12 257 HIS A O 1
ATOM 2015 N N . VAL A 1 258 ? -10.266 -27.594 -12.125 1 88.62 258 VAL A N 1
ATOM 2016 C CA . VAL A 1 258 ? -9.445 -27.531 -13.328 1 88.62 258 VAL A CA 1
ATOM 2017 C C . VAL A 1 258 ? -9.594 -28.828 -14.117 1 88.62 258 VAL A C 1
ATOM 2019 O O . VAL A 1 258 ? -9.773 -28.812 -15.336 1 88.62 258 VAL A O 1
ATOM 2022 N N . SER A 1 259 ? -9.547 -29.922 -13.422 1 93.12 259 SER A N 1
ATOM 2023 C CA . SER A 1 259 ? -9.695 -31.219 -14.055 1 93.12 259 SER A CA 1
ATOM 2024 C C . SER A 1 259 ? -11.078 -31.375 -14.688 1 93.12 259 SER A C 1
ATOM 2026 O O . SER A 1 259 ? -11.211 -31.922 -15.789 1 93.12 259 SER A O 1
ATOM 2028 N N . ILE A 1 260 ? -12.055 -30.891 -13.961 1 91.56 260 ILE A N 1
ATOM 2029 C CA . ILE A 1 260 ? -13.422 -30.938 -14.469 1 91.56 260 ILE A CA 1
ATOM 2030 C C . ILE A 1 260 ? -13.516 -30.125 -15.758 1 91.56 260 ILE A C 1
ATOM 2032 O O . ILE A 1 260 ? -14.062 -30.594 -16.766 1 91.56 260 ILE A O 1
ATOM 2036 N N . HIS A 1 261 ? -12.938 -28.953 -15.758 1 88.62 261 HIS A N 1
ATOM 2037 C CA . HIS A 1 261 ? -12.945 -28.094 -16.938 1 88.62 261 HIS A CA 1
ATOM 2038 C C . HIS A 1 261 ? -12.219 -28.766 -18.109 1 88.62 261 HIS A C 1
ATOM 2040 O O . HIS A 1 261 ? -12.734 -28.797 -19.219 1 88.62 261 HIS A O 1
ATOM 2046 N N . LEU A 1 262 ? -11.07 -29.328 -17.891 1 91.19 262 LEU A N 1
ATOM 2047 C CA . LEU A 1 262 ? -10.289 -29.969 -18.938 1 91.19 262 LEU A CA 1
ATOM 2048 C C . LEU A 1 262 ? -11.016 -31.188 -19.484 1 91.19 262 LEU A C 1
ATOM 2050 O O . LEU A 1 262 ? -10.945 -31.484 -20.672 1 91.19 262 LEU A O 1
ATOM 2054 N N . ALA A 1 263 ? -11.68 -31.875 -18.578 1 92.94 263 ALA A N 1
ATOM 2055 C CA . ALA A 1 263 ? -12.43 -33.062 -19 1 92.94 263 ALA A CA 1
ATOM 2056 C C . ALA A 1 263 ? -13.539 -32.656 -19.969 1 92.94 263 ALA A C 1
ATOM 2058 O O . ALA A 1 263 ? -13.859 -33.438 -20.891 1 92.94 263 ALA A O 1
ATOM 2059 N N . THR A 1 264 ? -14.125 -31.547 -19.703 1 91.19 264 THR A N 1
ATOM 2060 C CA . THR A 1 264 ? -15.195 -31.094 -20.578 1 91.19 264 THR A CA 1
ATOM 2061 C C . THR A 1 264 ? -14.633 -30.703 -21.953 1 91.19 264 THR A C 1
ATOM 2063 O O . THR A 1 264 ? -15.32 -30.812 -22.969 1 91.19 264 THR A O 1
ATOM 2066 N N . GLN A 1 265 ? -13.438 -30.312 -22.047 1 90.06 265 GLN A N 1
ATOM 2067 C CA . GLN A 1 265 ? -12.828 -29.812 -23.266 1 90.06 265 GLN A CA 1
ATOM 2068 C C . GLN A 1 265 ? -12.164 -30.953 -24.047 1 90.06 265 GLN A C 1
ATOM 2070 O O . GLN A 1 265 ? -12.062 -30.891 -25.266 1 90.06 265 GLN A O 1
ATOM 2075 N N . PHE A 1 266 ? -11.719 -31.953 -23.328 1 92.69 266 PHE A N 1
ATOM 2076 C CA . PHE A 1 266 ? -10.977 -33.031 -23.953 1 92.69 266 PHE A CA 1
ATOM 2077 C C . PHE A 1 266 ? -11.617 -34.375 -23.625 1 92.69 266 PHE A C 1
ATOM 2079 O O . PHE A 1 266 ? -11.273 -35.031 -22.625 1 92.69 266 PHE A O 1
ATOM 2086 N N . PRO A 1 267 ? -12.352 -34.938 -24.5 1 90.12 267 PRO A N 1
ATOM 2087 C CA . PRO A 1 267 ? -13.141 -36.125 -24.234 1 90.12 267 PRO A CA 1
ATOM 2088 C C . PRO A 1 267 ? -12.281 -37.375 -24.047 1 90.12 267 PRO A C 1
ATOM 2090 O O . PRO A 1 267 ? -12.75 -38.375 -23.516 1 90.12 267 PRO A O 1
ATOM 2093 N N . THR A 1 268 ? -11.102 -37.312 -24.406 1 89.44 268 THR A N 1
ATOM 2094 C CA . THR A 1 268 ? -10.242 -38.469 -24.344 1 89.44 268 THR A CA 1
ATOM 2095 C C . THR A 1 268 ? -9.5 -38.531 -23.016 1 89.44 268 THR A C 1
ATOM 2097 O O . THR A 1 268 ? -8.828 -39.531 -22.703 1 89.44 268 THR A O 1
ATOM 2100 N N . LEU A 1 269 ? -9.57 -37.5 -22.25 1 94.5 269 LEU A N 1
ATOM 2101 C CA . LEU A 1 269 ? -8.805 -37.438 -21 1 94.5 269 LEU A CA 1
ATOM 2102 C C . LEU A 1 269 ? -9.625 -37.938 -19.828 1 94.5 269 LEU A C 1
ATOM 2104 O O . LEU A 1 269 ? -10.836 -37.688 -19.75 1 94.5 269 LEU A O 1
ATOM 2108 N N . ASN A 1 270 ? -9.031 -38.688 -18.984 1 95.81 270 ASN A N 1
ATOM 2109 C CA . ASN A 1 270 ? -9.547 -39.125 -17.688 1 95.81 270 ASN A CA 1
ATOM 2110 C C . ASN A 1 270 ? -8.727 -38.531 -16.547 1 95.81 270 ASN A C 1
ATOM 2112 O O . ASN A 1 270 ? -7.5 -38.438 -16.641 1 95.81 270 ASN A O 1
ATOM 2116 N N . PHE A 1 271 ? -9.414 -38.188 -15.5 1 97.5 271 PHE A N 1
ATOM 2117 C CA . PHE A 1 271 ? -8.711 -37.5 -14.422 1 97.5 271 PHE A CA 1
ATOM 2118 C C . PHE A 1 271 ? -8.922 -38.219 -13.094 1 97.5 271 PHE A C 1
ATOM 2120 O O . PHE A 1 271 ? -10.016 -38.719 -12.82 1 97.5 271 PHE A O 1
ATOM 2127 N N . VAL A 1 272 ? -7.922 -38.375 -12.359 1 98.06 272 VAL A N 1
ATOM 2128 C CA . VAL A 1 272 ? -7.98 -38.688 -10.93 1 98.06 272 VAL A CA 1
ATOM 2129 C C . VAL A 1 272 ? -7.562 -37.469 -10.117 1 98.06 272 VAL A C 1
ATOM 2131 O O . VAL A 1 272 ? -6.395 -37.094 -10.133 1 98.06 272 VAL A O 1
ATOM 2134 N N . VAL A 1 273 ? -8.477 -36.906 -9.414 1 97.56 273 VAL A N 1
ATOM 2135 C CA . VAL A 1 273 ? -8.195 -35.75 -8.594 1 97.56 273 VAL A CA 1
ATOM 2136 C C . VAL A 1 273 ? -7.828 -36.188 -7.176 1 97.56 273 VAL A C 1
ATOM 2138 O O . VAL A 1 273 ? -8.633 -36.844 -6.492 1 97.56 273 VAL A O 1
ATOM 2141 N N . GLN A 1 274 ? -6.641 -35.812 -6.789 1 97.38 274 GLN A N 1
ATOM 2142 C CA . GLN A 1 274 ? -6.152 -36.188 -5.465 1 97.38 274 GLN A CA 1
ATOM 2143 C C . GLN A 1 274 ? -6.027 -34.969 -4.562 1 97.38 274 GLN A C 1
ATOM 2145 O O . GLN A 1 274 ? -5.637 -33.906 -5.016 1 97.38 274 GLN A O 1
ATOM 2150 N N . ASP A 1 275 ? -6.375 -35.125 -3.33 1 93.62 275 ASP A N 1
ATOM 2151 C CA . ASP A 1 275 ? -6.168 -34.125 -2.287 1 93.62 275 ASP A CA 1
ATOM 2152 C C . ASP A 1 275 ? -6.211 -34.75 -0.899 1 93.62 275 ASP A C 1
ATOM 2154 O O . ASP A 1 275 ? -6.828 -35.812 -0.712 1 93.62 275 ASP A O 1
ATOM 2158 N N . SER A 1 276 ? -5.48 -34.156 0.061 1 90.5 276 SER A N 1
ATOM 2159 C CA . SER A 1 276 ? -5.508 -34.688 1.423 1 90.5 276 SER A CA 1
ATOM 2160 C C . SER A 1 276 ? -6.797 -34.312 2.137 1 90.5 276 SER A C 1
ATOM 2162 O O . SER A 1 276 ? -7.191 -34.969 3.109 1 90.5 276 SER A O 1
ATOM 2164 N N . ASN A 1 277 ? -7.461 -33.312 1.695 1 86.25 277 ASN A N 1
ATOM 2165 C CA . ASN A 1 277 ? -8.672 -32.781 2.324 1 86.25 277 ASN A CA 1
ATOM 2166 C C . ASN A 1 277 ? -9.922 -33.5 1.789 1 86.25 277 ASN A C 1
ATOM 2168 O O . ASN A 1 277 ? -10.367 -33.188 0.677 1 86.25 277 ASN A O 1
ATOM 2172 N N . ALA A 1 278 ? -10.586 -34.219 2.607 1 89.81 278 ALA A N 1
ATOM 2173 C CA . ALA A 1 278 ? -11.75 -35.031 2.215 1 89.81 278 ALA A CA 1
ATOM 2174 C C . ALA A 1 278 ? -12.938 -34.125 1.876 1 89.81 278 ALA A C 1
ATOM 2176 O O . ALA A 1 278 ? -13.734 -34.438 0.992 1 89.81 278 ALA A O 1
ATOM 2177 N N . ASN A 1 279 ? -12.984 -33.031 2.531 1 82.56 279 ASN A N 1
ATOM 2178 C CA . ASN A 1 279 ? -14.102 -32.125 2.275 1 82.56 279 ASN A CA 1
ATOM 2179 C C . ASN A 1 279 ? -14.016 -31.531 0.879 1 82.56 279 ASN A C 1
ATOM 2181 O O . ASN A 1 279 ? -15.039 -31.375 0.208 1 82.56 279 ASN A O 1
ATOM 2185 N N . MET A 1 280 ? -12.883 -31.141 0.445 1 83.25 280 MET A N 1
ATOM 2186 C CA . MET A 1 280 ? -12.695 -30.609 -0.897 1 83.25 280 MET A CA 1
ATOM 2187 C C . MET A 1 280 ? -13.07 -31.625 -1.957 1 83.25 280 MET A C 1
ATOM 2189 O O . MET A 1 280 ? -13.695 -31.297 -2.965 1 83.25 280 MET A O 1
ATOM 2193 N N . LEU A 1 281 ? -12.727 -32.844 -1.749 1 91.25 281 LEU A N 1
ATOM 2194 C CA . LEU A 1 281 ? -13.031 -33.938 -2.695 1 91.25 281 LEU A CA 1
ATOM 2195 C C . LEU A 1 281 ? -14.539 -34.156 -2.797 1 91.25 281 LEU A C 1
ATOM 2197 O O . LEU A 1 281 ? -15.07 -34.344 -3.893 1 91.25 281 LEU A O 1
ATOM 2201 N N . ALA A 1 282 ? -15.133 -34.062 -1.605 1 91.62 282 ALA A N 1
ATOM 2202 C CA . ALA A 1 282 ? -16.594 -34.219 -1.587 1 91.62 282 ALA A CA 1
ATOM 2203 C C . ALA A 1 282 ? -17.281 -33.125 -2.357 1 91.62 282 ALA A C 1
ATOM 2205 O O . ALA A 1 282 ? -18.234 -33.344 -3.086 1 91.62 282 ALA A O 1
ATOM 2206 N N . ASP A 1 283 ? -16.797 -31.953 -2.188 1 85.69 283 ASP A N 1
ATOM 2207 C CA . ASP A 1 283 ? -17.328 -30.797 -2.916 1 85.69 283 ASP A CA 1
ATOM 2208 C C . ASP A 1 283 ? -17.141 -30.969 -4.422 1 85.69 283 ASP A C 1
ATOM 2210 O O . ASP A 1 283 ? -18.031 -30.609 -5.203 1 85.69 283 ASP A O 1
ATOM 2214 N N . GLY A 1 284 ? -16.031 -31.469 -4.844 1 89.62 284 GLY A N 1
ATOM 2215 C CA . GLY A 1 284 ? -15.773 -31.734 -6.25 1 89.62 284 GLY A CA 1
ATOM 2216 C C . GLY A 1 284 ? -16.703 -32.781 -6.832 1 89.62 284 GLY A C 1
ATOM 2217 O O . GLY A 1 284 ? -17.266 -32.594 -7.914 1 89.62 284 GLY A O 1
ATOM 2218 N N . LYS A 1 285 ? -16.844 -33.781 -6.09 1 93.81 285 LYS A N 1
ATOM 2219 C CA . LYS A 1 285 ? -17.719 -34.875 -6.535 1 93.81 285 LYS A CA 1
ATOM 2220 C C . LYS A 1 285 ? -19.141 -34.375 -6.758 1 93.81 285 LYS A C 1
ATOM 2222 O O . LYS A 1 285 ? -19.812 -34.812 -7.703 1 93.81 285 LYS A O 1
ATOM 2227 N N . ALA A 1 286 ? -19.516 -33.5 -5.902 1 92.06 286 ALA A N 1
ATOM 2228 C CA . ALA A 1 286 ? -20.875 -32.969 -5.961 1 92.06 286 ALA A CA 1
ATOM 2229 C C . ALA A 1 286 ? -21.062 -32.125 -7.207 1 92.06 286 ALA A C 1
ATOM 2231 O O . ALA A 1 286 ? -22.203 -31.891 -7.637 1 92.06 286 ALA A O 1
ATOM 2232 N N . LYS A 1 287 ? -20.047 -31.656 -7.824 1 88.56 287 LYS A N 1
ATOM 2233 C CA . LYS A 1 287 ? -20.125 -30.734 -8.953 1 88.56 287 LYS A CA 1
ATOM 2234 C C . LYS A 1 287 ? -20.047 -31.469 -10.281 1 88.56 287 LYS A C 1
ATOM 2236 O O . LYS A 1 287 ? -20.203 -30.875 -11.344 1 88.56 287 LYS A O 1
ATOM 2241 N N . LEU A 1 288 ? -19.906 -32.75 -10.234 1 93.44 288 LEU A N 1
ATOM 2242 C CA . LEU A 1 288 ? -19.766 -33.531 -11.461 1 93.44 288 LEU A CA 1
ATOM 2243 C C . LEU A 1 288 ? -21.094 -33.656 -12.203 1 93.44 288 LEU A C 1
ATOM 2245 O O . LEU A 1 288 ? -22.141 -33.781 -11.578 1 93.44 288 LEU A O 1
ATOM 2249 N N . THR A 1 289 ? -20.984 -33.469 -13.469 1 93.19 289 THR A N 1
ATOM 2250 C CA . THR A 1 289 ? -22.125 -33.75 -14.336 1 93.19 289 THR A CA 1
ATOM 2251 C C . THR A 1 289 ? -22.062 -35.156 -14.883 1 93.19 289 THR A C 1
ATOM 2253 O O . THR A 1 289 ? -20.984 -35.781 -14.953 1 93.19 289 THR A O 1
ATOM 2256 N N . PRO A 1 290 ? -23.156 -35.656 -15.281 1 92.25 290 PRO A N 1
ATOM 2257 C CA . PRO A 1 290 ? -23.203 -37.062 -15.727 1 92.25 290 PRO A CA 1
ATOM 2258 C C . PRO A 1 290 ? -22.25 -37.344 -16.891 1 92.25 290 PRO A C 1
ATOM 2260 O O . PRO A 1 290 ? -21.703 -38.438 -16.984 1 92.25 290 PRO A O 1
ATOM 2263 N N . ASP A 1 291 ? -22.016 -36.406 -17.672 1 92.56 291 ASP A N 1
ATOM 2264 C CA . ASP A 1 291 ? -21.234 -36.625 -18.875 1 92.56 291 ASP A CA 1
ATOM 2265 C C . ASP A 1 291 ? -19.75 -36.812 -18.547 1 92.56 291 ASP A C 1
ATOM 2267 O O . ASP A 1 291 ? -19 -37.375 -19.359 1 92.56 291 ASP A O 1
ATOM 2271 N N . ILE A 1 292 ? -19.297 -36.375 -17.312 1 93.5 292 ILE A N 1
ATOM 2272 C CA . ILE A 1 292 ? -17.875 -36.469 -17 1 93.5 292 ILE A CA 1
ATOM 2273 C C . ILE A 1 292 ? -17.688 -37.281 -15.711 1 93.5 292 ILE A C 1
ATOM 2275 O O . ILE A 1 292 ? -16.562 -37.531 -15.289 1 93.5 292 ILE A O 1
ATOM 2279 N N . ALA A 1 293 ? -18.703 -37.75 -15.125 1 93.81 293 ALA A N 1
ATOM 2280 C CA . ALA A 1 293 ? -18.688 -38.375 -13.805 1 93.81 293 ALA A CA 1
ATOM 2281 C C . ALA A 1 293 ? -17.812 -39.625 -13.828 1 93.81 293 ALA A C 1
ATOM 2283 O O . ALA A 1 293 ? -17.156 -39.969 -12.836 1 93.81 293 ALA A O 1
ATOM 2284 N N . GLU A 1 294 ? -17.844 -40.281 -14.961 1 94.06 294 GLU A N 1
ATOM 2285 C CA . GLU A 1 294 ? -17.062 -41.5 -15.055 1 94.06 294 GLU A CA 1
ATOM 2286 C C . GLU A 1 294 ? -15.602 -41.188 -15.352 1 94.06 294 GLU A C 1
ATOM 2288 O O . GLU A 1 294 ? -14.727 -42.031 -15.078 1 94.06 294 GLU A O 1
ATOM 2293 N N . ARG A 1 295 ? -15.344 -40.031 -15.836 1 95.88 295 ARG A N 1
ATOM 2294 C CA . ARG A 1 295 ? -14 -39.719 -16.312 1 95.88 295 ARG A CA 1
ATOM 2295 C C . ARG A 1 295 ? -13.234 -38.906 -15.297 1 95.88 295 ARG A C 1
ATOM 2297 O O . ARG A 1 295 ? -12.016 -38.75 -15.406 1 95.88 295 ARG A O 1
ATOM 2304 N N . VAL A 1 296 ? -13.906 -38.312 -14.344 1 97.62 296 VAL A N 1
ATOM 2305 C CA . VAL A 1 296 ? -13.273 -37.562 -13.266 1 97.62 296 VAL A CA 1
ATOM 2306 C C . VAL A 1 296 ? -13.562 -38.25 -11.922 1 97.62 296 VAL A C 1
ATOM 2308 O O . VAL A 1 296 ? -14.688 -38.188 -11.422 1 97.62 296 VAL A O 1
ATOM 2311 N N . VAL A 1 297 ? -12.617 -38.844 -11.398 1 97.25 297 VAL A N 1
ATOM 2312 C CA . VAL A 1 297 ? -12.789 -39.531 -10.125 1 97.25 297 VAL A CA 1
ATOM 2313 C C . VAL A 1 297 ? -11.93 -38.875 -9.055 1 97.25 297 VAL A C 1
ATOM 2315 O O . VAL A 1 297 ? -10.969 -38.156 -9.367 1 97.25 297 VAL A O 1
ATOM 2318 N N . PHE A 1 298 ? -12.289 -39.062 -7.816 1 97.38 298 PHE A N 1
ATOM 2319 C CA . PHE A 1 298 ? -11.633 -38.375 -6.695 1 97.38 298 PHE A CA 1
ATOM 2320 C C . PHE A 1 298 ? -11 -39.406 -5.762 1 97.38 298 PHE A C 1
ATOM 2322 O O . PHE A 1 298 ? -11.57 -40.469 -5.531 1 97.38 298 PHE A O 1
ATOM 2329 N N . MET A 1 299 ? -9.82 -39.156 -5.305 1 97.62 299 MET A N 1
ATOM 2330 C CA . MET A 1 299 ? -9.07 -40.031 -4.422 1 97.62 299 MET A CA 1
ATOM 2331 C C . MET A 1 299 ? -8.352 -39.25 -3.332 1 97.62 299 MET A C 1
ATOM 2333 O O . MET A 1 299 ? -7.578 -38.344 -3.629 1 97.62 299 MET A O 1
ATOM 2337 N N . GLN A 1 300 ? -8.617 -39.562 -2.047 1 97 300 GLN A N 1
ATOM 2338 C CA . GLN A 1 300 ? -7.879 -38.906 -0.968 1 97 300 GLN A CA 1
ATOM 2339 C C . GLN A 1 300 ? -6.426 -39.375 -0.937 1 97 300 GLN A C 1
ATOM 2341 O O . GLN A 1 300 ? -6.152 -40.562 -0.948 1 97 300 GLN A O 1
ATOM 2346 N N . HIS A 1 301 ? -5.496 -38.438 -0.983 1 97.12 301 HIS A N 1
ATOM 2347 C CA . HIS A 1 301 ? -4.074 -38.75 -1.027 1 97.12 301 HIS A CA 1
ATOM 2348 C C . HIS A 1 301 ? -3.232 -37.562 -0.542 1 97.12 301 HIS A C 1
ATOM 2350 O O . HIS A 1 301 ? -3.516 -36.406 -0.881 1 97.12 301 HIS A O 1
ATOM 2356 N N . ASP A 1 302 ? -2.303 -37.844 0.334 1 95.81 302 ASP A N 1
ATOM 2357 C CA . ASP A 1 302 ? -1.271 -36.906 0.741 1 95.81 302 ASP A CA 1
ATOM 2358 C C . ASP A 1 302 ? -0.087 -36.938 -0.224 1 95.81 302 ASP A C 1
ATOM 2360 O O . ASP A 1 302 ? 0.616 -37.938 -0.323 1 95.81 302 ASP A O 1
ATOM 2364 N N . PHE A 1 303 ? 0.187 -35.812 -0.875 1 96.5 303 PHE A N 1
ATOM 2365 C CA . PHE A 1 303 ? 1.172 -35.844 -1.95 1 96.5 303 PHE A CA 1
ATOM 2366 C C . PHE A 1 303 ? 2.584 -35.938 -1.388 1 96.5 303 PHE A C 1
ATOM 2368 O O . PHE A 1 303 ? 3.545 -36.125 -2.139 1 96.5 303 PHE A O 1
ATOM 2375 N N . PHE A 1 304 ? 2.764 -35.969 -0.085 1 96.5 304 PHE A N 1
ATOM 2376 C CA . PHE A 1 304 ? 4.055 -36.25 0.524 1 96.5 304 PHE A CA 1
ATOM 2377 C C . PHE A 1 304 ? 4.273 -37.75 0.622 1 96.5 304 PHE A C 1
ATOM 2379 O O . PHE A 1 304 ? 5.391 -38.219 0.874 1 96.5 304 PHE A O 1
ATOM 2386 N N . SER A 1 305 ? 3.221 -38.469 0.436 1 97.69 305 SER A N 1
ATOM 2387 C CA . SER A 1 305 ? 3.305 -39.938 0.439 1 97.69 305 SER A CA 1
ATOM 2388 C C . SER A 1 305 ? 3.531 -40.469 -0.968 1 97.69 305 SER A C 1
ATOM 2390 O O . SER A 1 305 ? 3.207 -39.812 -1.955 1 97.69 305 SER A O 1
ATOM 2392 N N . GLU A 1 306 ? 3.998 -41.625 -0.962 1 98 306 GLU A N 1
ATOM 2393 C CA . GLU A 1 306 ? 4.266 -42.281 -2.25 1 98 306 GLU A CA 1
ATOM 2394 C C . GLU A 1 306 ? 3.006 -42.312 -3.111 1 98 306 GLU A C 1
ATOM 2396 O O . GLU A 1 306 ? 1.931 -42.688 -2.629 1 98 306 GLU A O 1
ATOM 2401 N N . GLN A 1 307 ? 3.154 -41.906 -4.375 1 98.31 307 GLN A N 1
ATOM 2402 C CA . GLN A 1 307 ? 2.037 -41.875 -5.312 1 98.31 307 GLN A CA 1
ATOM 2403 C C . GLN A 1 307 ? 1.562 -43.281 -5.652 1 98.31 307 GLN A C 1
ATOM 2405 O O . GLN A 1 307 ? 2.338 -44.125 -6.148 1 98.31 307 GLN A O 1
ATOM 2410 N N . PRO A 1 308 ? 0.31 -43.562 -5.457 1 98.06 308 PRO A N 1
ATOM 2411 C CA . PRO A 1 308 ? -0.188 -44.938 -5.645 1 98.06 308 PRO A CA 1
ATOM 2412 C C . PRO A 1 308 ? -0.557 -45.25 -7.094 1 98.06 308 PRO A C 1
ATOM 2414 O O . PRO A 1 308 ? -0.687 -46.406 -7.473 1 98.06 308 PRO A O 1
ATOM 2417 N N . ILE A 1 309 ? -0.771 -44.281 -7.91 1 97.94 309 ILE A N 1
ATOM 2418 C CA . ILE A 1 309 ? -1.204 -44.5 -9.289 1 97.94 309 ILE A CA 1
ATOM 2419 C C . ILE A 1 309 ? 0.014 -44.656 -10.195 1 97.94 309 ILE A C 1
ATOM 2421 O O . ILE A 1 309 ? 0.854 -43.781 -10.273 1 97.94 309 ILE A O 1
ATOM 2425 N N . THR A 1 310 ? 0.053 -45.781 -10.969 1 96.75 310 THR A N 1
ATOM 2426 C CA . THR A 1 310 ? 1.272 -46.125 -11.703 1 96.75 310 THR A CA 1
ATOM 2427 C C . THR A 1 310 ? 0.983 -46.281 -13.195 1 96.75 310 THR A C 1
ATOM 2429 O O . THR A 1 310 ? 1.802 -46.812 -13.938 1 96.75 310 THR A O 1
ATOM 2432 N N . ASP A 1 311 ? -0.144 -45.906 -13.617 1 95.88 311 ASP A N 1
ATOM 2433 C CA . ASP A 1 311 ? -0.503 -46 -15.031 1 95.88 311 ASP A CA 1
ATOM 2434 C C . ASP A 1 311 ? -0.991 -44.656 -15.578 1 95.88 311 ASP A C 1
ATOM 2436 O O . ASP A 1 311 ? -1.922 -44.625 -16.391 1 95.88 311 ASP A O 1
ATOM 2440 N N . ALA A 1 312 ? -0.456 -43.594 -15.094 1 96.38 312 ALA A N 1
ATOM 2441 C CA . ALA A 1 312 ? -0.847 -42.25 -15.531 1 96.38 312 ALA A CA 1
ATOM 2442 C C . ALA A 1 312 ? -0.149 -41.875 -16.828 1 96.38 312 ALA A C 1
ATOM 2444 O O . ALA A 1 312 ? 0.943 -42.375 -17.125 1 96.38 312 ALA A O 1
ATOM 2445 N N . SER A 1 313 ? -0.839 -41.031 -17.594 1 95.75 313 SER A N 1
ATOM 2446 C CA . SER A 1 313 ? -0.22 -40.375 -18.75 1 95.75 313 SER A CA 1
ATOM 2447 C C . SER A 1 313 ? 0.517 -39.125 -18.344 1 95.75 313 SER A C 1
ATOM 2449 O O . SER A 1 313 ? 1.434 -38.688 -19.047 1 95.75 313 SER A O 1
ATOM 2451 N N . ALA A 1 314 ? 0.081 -38.562 -17.266 1 97 314 ALA A N 1
ATOM 2452 C CA . ALA A 1 314 ? 0.729 -37.375 -16.719 1 97 314 ALA A CA 1
ATOM 2453 C C . ALA A 1 314 ? 0.349 -37.156 -15.25 1 97 314 ALA A C 1
ATOM 2455 O O . ALA A 1 314 ? -0.768 -37.469 -14.844 1 97 314 ALA A O 1
ATOM 2456 N N . PHE A 1 315 ? 1.255 -36.719 -14.531 1 98.06 315 PHE A N 1
ATOM 2457 C CA . PHE A 1 315 ? 0.987 -36.156 -13.219 1 98.06 315 PHE A CA 1
ATOM 2458 C C . PHE A 1 315 ? 0.966 -34.625 -13.297 1 98.06 315 PHE A C 1
ATOM 2460 O O . PHE A 1 315 ? 1.818 -34.031 -13.953 1 98.06 315 PHE A O 1
ATOM 2467 N N . PHE A 1 316 ? -0.035 -34.031 -12.672 1 96.81 316 PHE A N 1
ATOM 2468 C CA . PHE A 1 316 ? -0.296 -32.594 -12.805 1 96.81 316 PHE A CA 1
ATOM 2469 C C . PHE A 1 316 ? -0.346 -31.938 -11.438 1 96.81 316 PHE A C 1
ATOM 2471 O O . PHE A 1 316 ? -1.13 -32.344 -10.57 1 96.81 316 PHE A O 1
ATOM 2478 N N . LEU A 1 317 ? 0.594 -31.078 -11.195 1 96.06 317 LEU A N 1
ATOM 2479 C CA . LEU A 1 317 ? 0.63 -30.266 -9.984 1 96.06 317 LEU A CA 1
ATOM 2480 C C . LEU A 1 317 ? 0.363 -28.797 -10.305 1 96.06 317 LEU A C 1
ATOM 2482 O O . LEU A 1 317 ? 1.196 -28.141 -10.922 1 96.06 317 LEU A O 1
ATOM 2486 N N . ARG A 1 318 ? -0.78 -28.328 -9.875 1 91.56 318 ARG A N 1
ATOM 2487 C CA . ARG A 1 318 ? -1.11 -26.938 -10.133 1 91.56 318 ARG A CA 1
ATOM 2488 C C . ARG A 1 318 ? -1.227 -26.141 -8.828 1 91.56 318 ARG A C 1
ATOM 2490 O O . ARG A 1 318 ? -2 -26.516 -7.941 1 91.56 318 ARG A O 1
ATOM 2497 N N . GLN A 1 319 ? -0.353 -25.078 -8.742 1 87.56 319 GLN A N 1
ATOM 2498 C CA . GLN A 1 319 ? -0.41 -24.156 -7.609 1 87.56 319 GLN A CA 1
ATOM 2499 C C . GLN A 1 319 ? -0.279 -24.922 -6.289 1 87.56 319 GLN A C 1
ATOM 2501 O O . GLN A 1 319 ? -1.079 -24.719 -5.371 1 87.56 319 GLN A O 1
ATOM 2506 N N . CYS A 1 320 ? 0.614 -25.875 -6.238 1 91 320 CYS A N 1
ATOM 2507 C CA . CYS A 1 320 ? 0.905 -26.672 -5.051 1 91 320 CYS A CA 1
ATOM 2508 C C . CYS A 1 320 ? 2.299 -26.375 -4.516 1 91 320 CYS A C 1
ATOM 2510 O O . CYS A 1 320 ? 2.463 -26.078 -3.328 1 91 320 CYS A O 1
ATOM 2512 N N . LEU A 1 321 ? 3.238 -26.359 -5.43 1 94 321 LEU A N 1
ATOM 2513 C CA . LEU A 1 321 ? 4.629 -26.297 -4.996 1 94 321 LEU A CA 1
ATOM 2514 C C . LEU A 1 321 ? 4.957 -24.938 -4.395 1 94 321 LEU A C 1
ATOM 2516 O O . LEU A 1 321 ? 5.781 -24.844 -3.482 1 94 321 LEU A O 1
ATOM 2520 N N . HIS A 1 322 ? 4.352 -23.875 -4.863 1 91.56 322 HIS A N 1
ATOM 2521 C CA . HIS A 1 322 ? 4.664 -22.531 -4.387 1 91.56 322 HIS A CA 1
ATOM 2522 C C . HIS A 1 322 ? 4.281 -22.359 -2.92 1 91.56 322 HIS A C 1
ATOM 2524 O O . HIS A 1 322 ? 4.734 -21.422 -2.26 1 91.56 322 HIS A O 1
ATOM 2530 N N . ASN A 1 323 ? 3.535 -23.297 -2.363 1 91.25 323 ASN A N 1
ATOM 2531 C CA . ASN A 1 323 ? 3.154 -23.25 -0.955 1 91.25 323 ASN A CA 1
ATOM 2532 C C . ASN A 1 323 ? 4.25 -23.812 -0.056 1 91.25 323 ASN A C 1
ATOM 2534 O O . ASN A 1 323 ? 4.152 -23.75 1.17 1 91.25 323 ASN A O 1
ATOM 2538 N N . TRP A 1 324 ? 5.281 -24.328 -0.686 1 93.38 324 TRP A N 1
ATOM 2539 C CA . TRP A 1 324 ? 6.305 -25.047 0.076 1 93.38 324 TRP A CA 1
ATOM 2540 C C . TRP A 1 324 ? 7.691 -24.5 -0.234 1 93.38 324 TRP A C 1
ATOM 2542 O O . TRP A 1 324 ? 7.941 -24 -1.339 1 93.38 324 TRP A O 1
ATOM 2552 N N . ASN A 1 325 ? 8.562 -24.609 0.791 1 92.38 325 ASN A N 1
ATOM 2553 C CA . ASN A 1 325 ? 9.961 -24.297 0.524 1 92.38 325 ASN A CA 1
ATOM 2554 C C . ASN A 1 325 ? 10.633 -25.359 -0.342 1 92.38 325 ASN A C 1
ATOM 2556 O O . ASN A 1 325 ? 9.984 -26.328 -0.743 1 92.38 325 ASN A O 1
ATOM 2560 N N . ASP A 1 326 ? 11.875 -25.234 -0.636 1 94.06 326 ASP A N 1
ATOM 2561 C CA . ASP A 1 326 ? 12.555 -26.141 -1.559 1 94.06 326 ASP A CA 1
ATOM 2562 C C . ASP A 1 326 ? 12.578 -27.562 -1.008 1 94.06 326 ASP A C 1
ATOM 2564 O O . ASP A 1 326 ? 12.383 -28.531 -1.752 1 94.06 326 ASP A O 1
ATOM 2568 N N . LYS A 1 327 ? 12.805 -27.688 0.264 1 93.81 327 LYS A N 1
ATOM 2569 C CA . LYS A 1 327 ? 12.844 -29.016 0.871 1 93.81 327 LYS A CA 1
ATOM 2570 C C . LYS A 1 327 ? 11.5 -29.719 0.734 1 93.81 327 LYS A C 1
ATOM 2572 O O . LYS A 1 327 ? 11.445 -30.906 0.438 1 93.81 327 LYS A O 1
ATOM 2577 N N . GLY A 1 328 ? 10.477 -28.984 0.991 1 94.62 328 GLY A N 1
ATOM 2578 C CA . GLY A 1 328 ? 9.148 -29.531 0.82 1 94.62 328 GLY A CA 1
ATOM 2579 C C . GLY A 1 328 ? 8.836 -29.922 -0.616 1 94.62 328 GLY A C 1
ATOM 2580 O O . GLY A 1 328 ? 8.25 -30.969 -0.871 1 94.62 328 GLY A O 1
ATOM 2581 N N . CYS A 1 329 ? 9.227 -29.125 -1.533 1 96.62 329 CYS A N 1
ATOM 2582 C CA . CYS A 1 329 ? 8.992 -29.391 -2.947 1 96.62 329 CYS A CA 1
ATOM 2583 C C . CYS A 1 329 ? 9.727 -30.656 -3.387 1 96.62 329 CYS A C 1
ATOM 2585 O O . CYS A 1 329 ? 9.164 -31.469 -4.121 1 96.62 329 CYS A O 1
ATOM 2587 N N . ILE A 1 330 ? 10.914 -30.766 -2.939 1 97.12 330 ILE A N 1
ATOM 2588 C CA . ILE A 1 330 ? 11.719 -31.938 -3.281 1 97.12 330 ILE A CA 1
ATOM 2589 C C . ILE A 1 330 ? 11.039 -33.188 -2.76 1 97.12 330 ILE A C 1
ATOM 2591 O O . ILE A 1 330 ? 10.977 -34.219 -3.461 1 97.12 330 ILE A O 1
ATOM 2595 N N . ARG A 1 331 ? 10.516 -33.125 -1.582 1 96.75 331 ARG A N 1
ATOM 2596 C CA . ARG A 1 331 ? 9.82 -34.25 -0.999 1 96.75 331 ARG A CA 1
ATOM 2597 C C . ARG A 1 331 ? 8.586 -34.625 -1.82 1 96.75 331 ARG A C 1
ATOM 2599 O O . ARG A 1 331 ? 8.32 -35.812 -2.057 1 96.75 331 ARG A O 1
ATOM 2606 N N . ILE A 1 332 ? 7.852 -33.656 -2.234 1 97.56 332 ILE A N 1
ATOM 2607 C CA . ILE A 1 332 ? 6.645 -33.844 -3.023 1 97.56 332 ILE A CA 1
ATOM 2608 C C . ILE A 1 332 ? 7 -34.531 -4.348 1 97.56 332 ILE A C 1
ATOM 2610 O O . ILE A 1 332 ? 6.375 -35.5 -4.746 1 97.56 332 ILE A O 1
ATOM 2614 N N . ILE A 1 333 ? 7.996 -34 -5.012 1 98.25 333 ILE A N 1
ATOM 2615 C CA . ILE A 1 333 ? 8.414 -34.5 -6.316 1 98.25 333 ILE A CA 1
ATOM 2616 C C . ILE A 1 333 ? 8.977 -35.906 -6.16 1 98.25 333 ILE A C 1
ATOM 2618 O O . ILE A 1 333 ? 8.688 -36.812 -6.969 1 98.25 333 ILE A O 1
ATOM 2622 N N . ARG A 1 334 ? 9.711 -36.125 -5.117 1 98.06 334 ARG A N 1
ATOM 2623 C CA . ARG A 1 334 ? 10.289 -37.438 -4.859 1 98.06 334 ARG A CA 1
ATOM 2624 C C . ARG A 1 334 ? 9.203 -38.5 -4.652 1 98.06 334 ARG A C 1
ATOM 2626 O O . ARG A 1 334 ? 9.367 -39.656 -5.039 1 98.06 334 ARG A O 1
ATOM 2633 N N . ALA A 1 335 ? 8.172 -38.094 -4.07 1 98.31 335 ALA A N 1
ATOM 2634 C CA . ALA A 1 335 ? 7.062 -39 -3.797 1 98.31 335 ALA A CA 1
ATOM 2635 C C . ALA A 1 335 ? 6.43 -39.5 -5.09 1 98.31 335 ALA A C 1
ATOM 2637 O O . ALA A 1 335 ? 5.73 -40.531 -5.098 1 98.31 335 ALA A O 1
ATOM 2638 N N . LEU A 1 336 ? 6.645 -38.875 -6.188 1 98.38 336 LEU A N 1
ATOM 2639 C CA . LEU A 1 336 ? 6.082 -39.25 -7.48 1 98.38 336 LEU A CA 1
ATOM 2640 C C . LEU A 1 336 ? 7.008 -40.219 -8.211 1 98.38 336 LEU A C 1
ATOM 2642 O O . LEU A 1 336 ? 6.586 -40.875 -9.164 1 98.38 336 LEU A O 1
ATOM 2646 N N . VAL A 1 337 ? 8.273 -40.281 -7.84 1 98.19 337 VAL A N 1
ATOM 2647 C CA . VAL A 1 337 ? 9.32 -40.938 -8.609 1 98.19 337 VAL A CA 1
ATOM 2648 C C . VAL A 1 337 ? 9.008 -42.438 -8.734 1 98.19 337 VAL A C 1
ATOM 2650 O O . VAL A 1 337 ? 9.055 -43 -9.836 1 98.19 337 VAL A O 1
ATOM 2653 N N . PRO A 1 338 ? 8.609 -43.125 -7.633 1 98.06 338 PRO A N 1
ATOM 2654 C CA . PRO A 1 338 ? 8.289 -44.531 -7.785 1 98.06 338 PRO A CA 1
ATOM 2655 C C . PRO A 1 338 ? 7.168 -44.781 -8.789 1 98.06 338 PRO A C 1
ATOM 2657 O O . PRO A 1 338 ? 7.223 -45.75 -9.555 1 98.06 338 PRO A O 1
ATOM 2660 N N . ALA A 1 339 ? 6.176 -43.969 -8.781 1 97.88 339 ALA A N 1
ATOM 2661 C CA . ALA A 1 339 ? 5.074 -44.094 -9.727 1 97.88 339 ALA A CA 1
ATOM 2662 C C . ALA A 1 339 ? 5.547 -43.844 -11.156 1 97.88 339 ALA A C 1
ATOM 2664 O O . ALA A 1 339 ? 5.164 -44.531 -12.086 1 97.88 339 ALA A O 1
ATOM 2665 N N . LEU A 1 340 ? 6.355 -42.812 -11.336 1 97.44 340 LEU A N 1
ATOM 2666 C CA . LEU A 1 340 ? 6.871 -42.469 -12.656 1 97.44 340 LEU A CA 1
ATOM 2667 C C . LEU A 1 340 ? 7.719 -43.594 -13.234 1 97.44 340 LEU A C 1
ATOM 2669 O O . LEU A 1 340 ? 7.715 -43.812 -14.453 1 97.44 340 LEU A O 1
ATOM 2673 N N . GLU A 1 341 ? 8.43 -44.281 -12.383 1 97.12 341 GLU A N 1
ATOM 2674 C CA . GLU A 1 341 ? 9.258 -45.406 -12.805 1 97.12 341 GLU A CA 1
ATOM 2675 C C . GLU A 1 341 ? 8.406 -46.562 -13.352 1 97.12 341 GLU A C 1
ATOM 2677 O O . GLU A 1 341 ? 8.852 -47.312 -14.211 1 97.12 341 GLU A O 1
ATOM 2682 N N . LYS A 1 342 ? 7.246 -46.594 -12.852 1 96.69 342 LYS A N 1
ATOM 2683 C CA . LYS A 1 342 ? 6.363 -47.688 -13.227 1 96.69 342 LYS A CA 1
ATOM 2684 C C . LYS A 1 342 ? 5.477 -47.312 -14.406 1 96.69 342 LYS A C 1
ATOM 2686 O O . LYS A 1 342 ? 4.961 -48.188 -15.109 1 96.69 342 LYS A O 1
ATOM 2691 N N . CYS A 1 343 ? 5.324 -46.062 -14.609 1 95.62 343 CYS A N 1
ATOM 2692 C CA . CYS A 1 343 ? 4.559 -45.594 -15.75 1 95.62 343 CYS A CA 1
ATOM 2693 C C . CYS A 1 343 ? 5.344 -45.75 -17.047 1 95.62 343 CYS A C 1
ATOM 2695 O O . CYS A 1 343 ? 6.52 -46.125 -17.016 1 95.62 343 CYS A O 1
ATOM 2697 N N . LYS A 1 344 ? 4.609 -45.5 -18.156 1 94.12 344 LYS A N 1
ATOM 2698 C CA . LYS A 1 344 ? 5.293 -45.562 -19.453 1 94.12 344 LYS A CA 1
ATOM 2699 C C . LYS A 1 344 ? 6.418 -44.531 -19.516 1 94.12 344 LYS A C 1
ATOM 2701 O O . LYS A 1 344 ? 6.277 -43.406 -19 1 94.12 344 LYS A O 1
ATOM 2706 N N . PRO A 1 345 ? 7.492 -44.938 -20.172 1 92.75 345 PRO A N 1
ATOM 2707 C CA . PRO A 1 345 ? 8.555 -43.938 -20.359 1 92.75 345 PRO A CA 1
ATOM 2708 C C . PRO A 1 345 ? 8.047 -42.656 -21.016 1 92.75 345 PRO A C 1
ATOM 2710 O O . PRO A 1 345 ? 7.258 -42.688 -21.953 1 92.75 345 PRO A O 1
ATOM 2713 N N . GLY A 1 346 ? 8.484 -41.594 -20.391 1 92.12 346 GLY A N 1
ATOM 2714 C CA . GLY A 1 346 ? 8.094 -40.312 -20.984 1 92.12 346 GLY A CA 1
ATOM 2715 C C . GLY A 1 346 ? 6.855 -39.719 -20.344 1 92.12 346 GLY A C 1
ATOM 2716 O O . GLY A 1 346 ? 6.445 -38.594 -20.688 1 92.12 346 GLY A O 1
ATOM 2717 N N . THR A 1 347 ? 6.301 -40.5 -19.406 1 95.12 347 THR A N 1
ATOM 2718 C CA . THR A 1 347 ? 5.184 -39.906 -18.672 1 95.12 347 THR A CA 1
ATOM 2719 C C . THR A 1 347 ? 5.539 -38.531 -18.125 1 95.12 347 THR A C 1
ATOM 2721 O O . THR A 1 347 ? 6.621 -38.344 -17.562 1 95.12 347 THR A O 1
ATOM 2724 N N . ARG A 1 348 ? 4.586 -37.625 -18.266 1 95.88 348 ARG A N 1
ATOM 2725 C CA . ARG A 1 348 ? 4.922 -36.219 -18.016 1 95.88 348 ARG A CA 1
ATOM 2726 C C . ARG A 1 348 ? 4.598 -35.844 -16.578 1 95.88 348 ARG A C 1
ATOM 2728 O O . ARG A 1 348 ? 3.613 -36.312 -16 1 95.88 348 ARG A O 1
ATOM 2735 N N . LEU A 1 349 ? 5.445 -35.125 -16.047 1 97.62 349 LEU A N 1
ATOM 2736 C CA . LEU A 1 349 ? 5.152 -34.312 -14.867 1 97.62 349 LEU A CA 1
ATOM 2737 C C . LEU A 1 349 ? 4.906 -32.844 -15.266 1 97.62 349 LEU A C 1
ATOM 2739 O O . LEU A 1 349 ? 5.793 -32.188 -15.812 1 97.62 349 LEU A O 1
ATOM 2743 N N . LEU A 1 350 ? 3.717 -32.375 -15.031 1 96.31 350 LEU A N 1
ATOM 2744 C CA . LEU A 1 350 ? 3.312 -31 -15.367 1 96.31 350 LEU A CA 1
ATOM 2745 C C . LEU A 1 350 ? 3.145 -30.156 -14.117 1 96.31 350 LEU A C 1
ATOM 2747 O O . LEU A 1 350 ? 2.305 -30.469 -13.266 1 96.31 350 LEU A O 1
ATOM 2751 N N . ILE A 1 351 ? 3.963 -29.172 -14.023 1 95.75 351 ILE A N 1
ATOM 2752 C CA . ILE A 1 351 ? 3.887 -28.25 -12.891 1 95.75 351 ILE A CA 1
ATOM 2753 C C . ILE A 1 351 ? 3.389 -26.891 -13.367 1 95.75 351 ILE A C 1
ATOM 2755 O O . ILE A 1 351 ? 4.086 -26.188 -14.109 1 95.75 351 ILE A O 1
ATOM 2759 N N . ASN A 1 352 ? 2.148 -26.562 -12.961 1 92.25 352 ASN A N 1
ATOM 2760 C CA . ASN A 1 352 ? 1.55 -25.281 -13.328 1 92.25 352 ASN A CA 1
ATOM 2761 C C . ASN A 1 352 ? 1.595 -24.297 -12.172 1 92.25 352 ASN A C 1
ATOM 2763 O O . ASN A 1 352 ? 0.678 -24.25 -11.344 1 92.25 352 ASN A O 1
ATOM 2767 N N . ASP A 1 353 ? 2.623 -23.484 -12.094 1 90.19 353 ASP A N 1
ATOM 2768 C CA . ASP A 1 353 ? 2.875 -22.438 -11.102 1 90.19 353 ASP A CA 1
ATOM 2769 C C . ASP A 1 353 ? 3.381 -21.156 -11.766 1 90.19 353 ASP A C 1
ATOM 2771 O O . ASP A 1 353 ? 3.715 -21.156 -12.953 1 90.19 353 ASP A O 1
ATOM 2775 N N . GLU A 1 354 ? 3.361 -20.141 -11.008 1 89.5 354 GLU A N 1
ATOM 2776 C CA . GLU A 1 354 ? 3.984 -18.922 -11.516 1 89.5 354 GLU A CA 1
ATOM 2777 C C . GLU A 1 354 ? 5.492 -19.078 -11.664 1 89.5 354 GLU A C 1
ATOM 2779 O O . GLU A 1 354 ? 6.156 -19.609 -10.766 1 89.5 354 GLU A O 1
ATOM 2784 N N . VAL A 1 355 ? 5.992 -18.766 -12.797 1 91.81 355 VAL A N 1
ATOM 2785 C CA . VAL A 1 355 ? 7.426 -18.859 -13.055 1 91.81 355 VAL A CA 1
ATOM 2786 C C . VAL A 1 355 ? 8.031 -17.453 -13.125 1 91.81 355 VAL A C 1
ATOM 2788 O O . VAL A 1 355 ? 7.641 -16.641 -13.969 1 91.81 355 VAL A O 1
ATOM 2791 N N . LEU A 1 356 ? 8.914 -17.141 -12.211 1 94.25 356 LEU A N 1
ATOM 2792 C CA . LEU A 1 356 ? 9.562 -15.836 -12.18 1 94.25 356 LEU A CA 1
ATOM 2793 C C . LEU A 1 356 ? 10.438 -15.633 -13.414 1 94.25 356 LEU A C 1
ATOM 2795 O O . LEU A 1 356 ? 11.102 -16.562 -13.867 1 94.25 356 LEU A O 1
ATOM 2799 N N . PRO A 1 357 ? 10.453 -14.484 -13.938 1 92.25 357 PRO A N 1
ATOM 2800 C CA . PRO A 1 357 ? 11.242 -14.203 -15.148 1 92.25 357 PRO A CA 1
ATOM 2801 C C . PRO A 1 357 ? 12.727 -14.047 -14.852 1 92.25 357 PRO A C 1
ATOM 2803 O O . PRO A 1 357 ? 13.109 -13.727 -13.727 1 92.25 357 PRO A O 1
ATOM 2806 N N . GLY A 1 358 ? 13.516 -14.297 -15.883 1 90.44 358 GLY A N 1
ATOM 2807 C CA . GLY A 1 358 ? 14.93 -13.938 -15.812 1 90.44 358 GLY A CA 1
ATOM 2808 C C . GLY A 1 358 ? 15.164 -12.438 -15.867 1 90.44 358 GLY A C 1
ATOM 2809 O O . GLY A 1 358 ? 14.219 -11.656 -15.977 1 90.44 358 GLY A O 1
ATOM 2810 N N . LEU A 1 359 ? 16.406 -12.102 -15.789 1 92.25 359 LEU A N 1
ATOM 2811 C CA . LEU A 1 359 ? 16.797 -10.695 -15.766 1 92.25 359 LEU A CA 1
ATOM 2812 C C . LEU A 1 359 ? 16.344 -9.984 -17.031 1 92.25 359 LEU A C 1
ATOM 2814 O O . LEU A 1 359 ? 16.656 -10.414 -18.141 1 92.25 359 LEU A O 1
ATOM 2818 N N . ASN A 1 360 ? 15.539 -8.969 -16.938 1 90.12 360 ASN A N 1
ATOM 2819 C CA . ASN A 1 360 ? 15.086 -8.062 -17.984 1 90.12 360 ASN A CA 1
ATOM 2820 C C . ASN A 1 360 ? 14.219 -8.789 -19.016 1 90.12 360 ASN A C 1
ATOM 2822 O O . ASN A 1 360 ? 14.148 -8.375 -20.172 1 90.12 360 ASN A O 1
ATOM 2826 N N . GLU A 1 361 ? 13.633 -9.914 -18.656 1 90.44 361 GLU A N 1
ATOM 2827 C CA . GLU A 1 361 ? 12.766 -10.664 -19.562 1 90.44 361 GLU A CA 1
ATOM 2828 C C . GLU A 1 361 ? 11.375 -10.039 -19.641 1 90.44 361 GLU A C 1
ATOM 2830 O O . GLU A 1 361 ? 10.656 -10.227 -20.625 1 90.44 361 GLU A O 1
ATOM 2835 N N . LYS A 1 362 ? 10.984 -9.406 -18.641 1 92.19 362 LYS A N 1
ATOM 2836 C CA . LYS A 1 362 ? 9.688 -8.742 -18.562 1 92.19 362 LYS A CA 1
ATOM 2837 C C . LYS A 1 362 ? 9.836 -7.277 -18.156 1 92.19 362 LYS A C 1
ATOM 2839 O O . LYS A 1 362 ? 10.883 -6.871 -17.656 1 92.19 362 LYS A O 1
ATOM 2844 N N . SER A 1 363 ? 8.797 -6.496 -18.5 1 93.06 363 SER A N 1
ATOM 2845 C CA . SER A 1 363 ? 8.789 -5.121 -18 1 93.06 363 SER A CA 1
ATOM 2846 C C . SER A 1 363 ? 8.812 -5.074 -16.484 1 93.06 363 SER A C 1
ATOM 2848 O O . SER A 1 363 ? 8.461 -6.055 -15.82 1 93.06 363 SER A O 1
ATOM 2850 N N . LYS A 1 364 ? 9.227 -3.998 -15.906 1 94.75 364 LYS A N 1
ATOM 2851 C CA . LYS A 1 364 ? 9.258 -3.861 -14.453 1 94.75 364 LYS A CA 1
ATOM 2852 C C . LYS A 1 364 ? 7.863 -4.004 -13.852 1 94.75 364 LYS A C 1
ATOM 2854 O O . LYS A 1 364 ? 7.699 -4.57 -12.773 1 94.75 364 LYS A O 1
ATOM 2859 N N . TYR A 1 365 ? 6.898 -3.545 -14.594 1 95.06 365 TYR A N 1
ATOM 2860 C CA . TYR A 1 365 ? 5.52 -3.67 -14.133 1 95.06 365 TYR A CA 1
ATOM 2861 C C . TYR A 1 365 ? 5.117 -5.133 -14.008 1 95.06 365 TYR A C 1
ATOM 2863 O O . TYR A 1 365 ? 4.605 -5.555 -12.969 1 95.06 365 TYR A O 1
ATOM 2871 N N . GLU A 1 366 ? 5.367 -5.922 -14.992 1 92.69 366 GLU A N 1
ATOM 2872 C CA . GLU A 1 366 ? 5.02 -7.34 -14.992 1 92.69 366 GLU A CA 1
ATOM 2873 C C . GLU A 1 366 ? 5.801 -8.094 -13.922 1 92.69 366 GLU A C 1
ATOM 2875 O O . GLU A 1 366 ? 5.242 -8.922 -13.203 1 92.69 366 GLU A O 1
ATOM 2880 N N . GLU A 1 367 ? 7.035 -7.797 -13.922 1 94.88 367 GLU A N 1
ATOM 2881 C CA . GLU A 1 367 ? 7.871 -8.492 -12.945 1 94.88 367 GLU A CA 1
ATOM 2882 C C . GLU A 1 367 ? 7.457 -8.133 -11.516 1 94.88 367 GLU A C 1
ATOM 2884 O O . GLU A 1 367 ? 7.52 -8.977 -10.617 1 94.88 367 GLU A O 1
ATOM 2889 N N . HIS A 1 368 ? 7.117 -6.898 -11.312 1 96.44 368 HIS A N 1
ATOM 2890 C CA . HIS A 1 368 ? 6.668 -6.484 -9.984 1 96.44 368 HIS A CA 1
ATOM 2891 C C . HIS A 1 368 ? 5.461 -7.301 -9.531 1 96.44 368 HIS A C 1
ATOM 2893 O O . HIS A 1 368 ? 5.402 -7.746 -8.383 1 96.44 368 HIS A O 1
ATOM 2899 N N . LEU A 1 369 ? 4.543 -7.512 -10.43 1 93 369 LEU A N 1
ATOM 2900 C CA . LEU A 1 369 ? 3.365 -8.312 -10.109 1 93 369 LEU A CA 1
ATOM 2901 C C . LEU A 1 369 ? 3.758 -9.727 -9.703 1 93 369 LEU A C 1
ATOM 2903 O O . LEU A 1 369 ? 3.225 -10.266 -8.727 1 93 369 LEU A O 1
ATOM 2907 N N . LEU A 1 370 ? 4.656 -10.266 -10.391 1 92.69 370 LEU A N 1
ATOM 2908 C CA . LEU A 1 370 ? 5.102 -11.625 -10.125 1 92.69 370 LEU A CA 1
ATOM 2909 C C . LEU A 1 370 ? 5.859 -11.703 -8.805 1 92.69 370 LEU A C 1
ATOM 2911 O O . LEU A 1 370 ? 5.672 -12.648 -8.031 1 92.69 370 LEU A O 1
ATOM 2915 N N . ARG A 1 371 ? 6.637 -10.766 -8.57 1 96.19 371 ARG A N 1
ATOM 2916 C CA . ARG A 1 371 ? 7.441 -10.797 -7.352 1 96.19 371 ARG A CA 1
ATOM 2917 C C . ARG A 1 371 ? 6.605 -10.422 -6.133 1 96.19 371 ARG A C 1
ATOM 2919 O O . ARG A 1 371 ? 6.906 -10.844 -5.012 1 96.19 371 ARG A O 1
ATOM 2926 N N . GLN A 1 372 ? 5.551 -9.648 -6.32 1 96.06 372 GLN A N 1
ATOM 2927 C CA . GLN A 1 372 ? 4.57 -9.477 -5.25 1 96.06 372 GLN A CA 1
ATOM 2928 C C . GLN A 1 372 ? 3.959 -10.812 -4.844 1 96.06 372 GLN A C 1
ATOM 2930 O O . GLN A 1 372 ? 3.738 -11.062 -3.658 1 96.06 372 GLN A O 1
ATOM 2935 N N . TYR A 1 373 ? 3.701 -11.625 -5.832 1 93.12 373 TYR A N 1
ATOM 2936 C CA . TYR A 1 373 ? 3.189 -12.961 -5.531 1 93.12 373 TYR A CA 1
ATOM 2937 C C . TYR A 1 373 ? 4.223 -13.789 -4.777 1 93.12 373 TYR A C 1
ATOM 2939 O O . TYR A 1 373 ? 3.871 -14.594 -3.914 1 93.12 373 TYR A O 1
ATOM 2947 N N . ASP A 1 374 ? 5.422 -13.602 -5.211 1 96.38 374 ASP A N 1
ATOM 2948 C CA . ASP A 1 374 ? 6.492 -14.266 -4.473 1 96.38 374 ASP A CA 1
ATOM 2949 C C . ASP A 1 374 ? 6.512 -13.82 -3.012 1 96.38 374 ASP A C 1
ATOM 2951 O O . ASP A 1 374 ? 6.645 -14.641 -2.107 1 96.38 374 ASP A O 1
ATOM 2955 N N . MET A 1 375 ? 6.348 -12.547 -2.75 1 97.94 375 MET A N 1
ATOM 2956 C CA . MET A 1 375 ? 6.32 -12.031 -1.385 1 97.94 375 MET A CA 1
ATOM 2957 C C . MET A 1 375 ? 5.07 -12.508 -0.65 1 97.94 375 MET A C 1
ATOM 2959 O O . MET A 1 375 ? 5.098 -12.711 0.565 1 97.94 375 MET A O 1
ATOM 2963 N N . CYS A 1 376 ? 4.039 -12.641 -1.396 1 96.56 376 CYS A N 1
ATOM 2964 C CA . CYS A 1 376 ? 2.834 -13.219 -0.812 1 96.56 376 CYS A CA 1
ATOM 2965 C C . CYS A 1 376 ? 3.115 -14.594 -0.235 1 96.56 376 CYS A C 1
ATOM 2967 O O . CYS A 1 376 ? 2.746 -14.883 0.905 1 96.56 376 CYS A O 1
ATOM 2969 N N . MET A 1 377 ? 3.801 -15.43 -0.99 1 95.94 377 MET A N 1
ATOM 2970 C CA . MET A 1 377 ? 4.172 -16.766 -0.512 1 95.94 377 MET A CA 1
ATOM 2971 C C . MET A 1 377 ? 5.133 -16.656 0.67 1 95.94 377 MET A C 1
ATOM 2973 O O . MET A 1 377 ? 5.059 -17.469 1.599 1 95.94 377 MET A O 1
ATOM 2977 N N . PHE A 1 378 ? 6.012 -15.68 0.59 1 97.25 378 PHE A N 1
ATOM 2978 C CA . PHE A 1 378 ? 6.941 -15.375 1.668 1 97.25 378 PHE A CA 1
ATOM 2979 C C . PHE A 1 378 ? 6.195 -15.109 2.969 1 97.25 378 PHE A C 1
ATOM 2981 O O . PHE A 1 378 ? 6.535 -15.664 4.012 1 97.25 378 PHE A O 1
ATOM 2988 N N . VAL A 1 379 ? 5.133 -14.359 2.928 1 98.06 379 VAL A N 1
ATOM 2989 C CA . VAL A 1 379 ? 4.402 -13.883 4.098 1 98.06 379 VAL A CA 1
ATOM 2990 C C . VAL A 1 379 ? 3.498 -14.992 4.629 1 98.06 379 VAL A C 1
ATOM 2992 O O . VAL A 1 379 ? 3.436 -15.227 5.84 1 98.06 379 VAL A O 1
ATOM 2995 N N . ILE A 1 380 ? 2.867 -15.672 3.748 1 96.44 380 ILE A N 1
ATOM 2996 C CA . ILE A 1 380 ? 1.797 -16.578 4.156 1 96.44 380 ILE A CA 1
ATOM 2997 C C . ILE A 1 380 ? 2.385 -17.922 4.539 1 96.44 380 ILE A C 1
ATOM 2999 O O . ILE A 1 380 ? 2.02 -18.5 5.57 1 96.44 380 ILE A O 1
ATOM 3003 N N . PHE A 1 381 ? 3.439 -18.406 3.734 1 95.19 381 PHE A N 1
ATOM 3004 C CA . PHE A 1 381 ? 3.84 -19.797 3.895 1 95.19 381 PHE A CA 1
ATOM 3005 C C . PHE A 1 381 ? 5.332 -19.891 4.188 1 95.19 381 PHE A C 1
ATOM 3007 O O . PHE A 1 381 ? 5.836 -20.984 4.484 1 95.19 381 PHE A O 1
ATOM 3014 N N . GLY A 1 382 ? 6.031 -18.797 4.168 1 95.19 382 GLY A N 1
ATOM 3015 C CA . GLY A 1 382 ? 7.477 -18.906 4.234 1 95.19 382 GLY A CA 1
ATOM 3016 C C . GLY A 1 382 ? 8.078 -19.641 3.049 1 95.19 382 GLY A C 1
ATOM 3017 O O . GLY A 1 382 ? 9.156 -20.234 3.156 1 95.19 382 GLY A O 1
ATOM 3018 N N . SER A 1 383 ? 7.328 -19.625 1.97 1 95.69 383 SER A N 1
ATOM 3019 C CA . SER A 1 383 ? 7.73 -20.281 0.732 1 95.69 383 SER A CA 1
ATOM 3020 C C . SER A 1 383 ? 8.07 -19.266 -0.352 1 95.69 383 SER A C 1
ATOM 3022 O O . SER A 1 383 ? 8.445 -18.141 -0.049 1 95.69 383 SER A O 1
ATOM 3024 N N . LYS A 1 384 ? 8.094 -19.75 -1.666 1 95.25 384 LYS A N 1
ATOM 3025 C CA . LYS A 1 384 ? 8.547 -18.828 -2.705 1 95.25 384 LYS A CA 1
ATOM 3026 C C . LYS A 1 384 ? 8.039 -19.25 -4.078 1 95.25 384 LYS A C 1
ATOM 3028 O O . LYS A 1 384 ? 7.602 -20.391 -4.258 1 95.25 384 LYS A O 1
ATOM 3033 N N . GLN A 1 385 ? 8.008 -18.297 -4.992 1 95 385 GLN A N 1
ATOM 3034 C CA . GLN A 1 385 ? 7.957 -18.594 -6.422 1 95 385 GLN A CA 1
ATOM 3035 C C . GLN A 1 385 ? 9.352 -18.891 -6.969 1 95 385 GLN A C 1
ATOM 3037 O O . GLN A 1 385 ? 10.352 -18.578 -6.324 1 95 385 GLN A O 1
ATOM 3042 N N . ARG A 1 386 ? 9.352 -19.453 -8.125 1 95.38 386 ARG A N 1
ATOM 3043 C CA . ARG A 1 386 ? 10.641 -19.938 -8.609 1 95.38 386 ARG A CA 1
ATOM 3044 C C . ARG A 1 386 ? 10.836 -19.609 -10.086 1 95.38 386 ARG A C 1
ATOM 3046 O O . ARG A 1 386 ? 9.859 -19.516 -10.836 1 95.38 386 ARG A O 1
ATOM 3053 N N . THR A 1 387 ? 12.078 -19.406 -10.414 1 92.88 387 THR A N 1
ATOM 3054 C CA . THR A 1 387 ? 12.453 -19.266 -11.82 1 92.88 387 THR A CA 1
ATOM 3055 C C . THR A 1 387 ? 12.516 -20.625 -12.508 1 92.88 387 THR A C 1
ATOM 3057 O O . THR A 1 387 ? 12.453 -21.656 -11.844 1 92.88 387 THR A O 1
ATOM 3060 N N . GLU A 1 388 ? 12.602 -20.547 -13.828 1 91.25 388 GLU A N 1
ATOM 3061 C CA . GLU A 1 388 ? 12.781 -21.781 -14.594 1 91.25 388 GLU A CA 1
ATOM 3062 C C . GLU A 1 388 ? 13.992 -22.562 -14.109 1 91.25 388 GLU A C 1
ATOM 3064 O O . GLU A 1 388 ? 13.914 -23.781 -13.922 1 91.25 388 GLU A O 1
ATOM 3069 N N . LYS A 1 389 ? 15.047 -21.844 -13.875 1 92.44 389 LYS A N 1
ATOM 3070 C CA . LYS A 1 389 ? 16.281 -22.484 -13.43 1 92.44 389 LYS A CA 1
ATOM 3071 C C . LYS A 1 389 ? 16.109 -23.109 -12.055 1 92.44 389 LYS A C 1
ATOM 3073 O O . LYS A 1 389 ? 16.672 -24.172 -11.773 1 92.44 389 LYS A O 1
ATOM 3078 N N . GLU A 1 390 ? 15.391 -22.484 -11.258 1 94 390 GLU A N 1
ATOM 3079 C CA . GLU A 1 390 ? 15.156 -23.016 -9.914 1 94 390 GLU A CA 1
ATOM 3080 C C . GLU A 1 390 ? 14.281 -24.266 -9.969 1 94 390 GLU A C 1
ATOM 3082 O O . GLU A 1 390 ? 14.469 -25.188 -9.172 1 94 390 GLU A O 1
ATOM 3087 N N . PHE A 1 391 ? 13.305 -24.297 -10.883 1 95.19 391 PHE A N 1
ATOM 3088 C CA . PHE A 1 391 ? 12.5 -25.5 -11.055 1 95.19 391 PHE A CA 1
ATOM 3089 C C . PHE A 1 391 ? 13.367 -26.656 -11.547 1 95.19 391 PHE A C 1
ATOM 3091 O O . PHE A 1 391 ? 13.211 -27.797 -11.086 1 95.19 391 PHE A O 1
ATOM 3098 N N . GLU A 1 392 ? 14.219 -26.359 -12.469 1 95.38 392 GLU A N 1
ATOM 3099 C CA . GLU A 1 392 ? 15.133 -27.375 -12.969 1 95.38 392 GLU A CA 1
ATOM 3100 C C . GLU A 1 392 ? 15.984 -27.938 -11.836 1 95.38 392 GLU A C 1
ATOM 3102 O O . GLU A 1 392 ? 16.172 -29.156 -11.742 1 95.38 392 GLU A O 1
ATOM 3107 N N . LYS A 1 393 ? 16.453 -27.047 -11.055 1 95.56 393 LYS A N 1
ATOM 3108 C CA . LYS A 1 393 ? 17.281 -27.469 -9.922 1 95.56 393 LYS A CA 1
ATOM 3109 C C . LYS A 1 393 ? 16.469 -28.328 -8.953 1 95.56 393 LYS A C 1
ATOM 3111 O O . LYS A 1 393 ? 16.969 -29.359 -8.469 1 95.56 393 LYS A O 1
ATOM 3116 N N . LEU A 1 394 ? 15.266 -27.938 -8.68 1 96.12 394 LEU A N 1
ATOM 3117 C CA . LEU A 1 394 ? 14.391 -28.688 -7.785 1 96.12 394 LEU A CA 1
ATOM 3118 C C . LEU A 1 394 ? 14.164 -30.094 -8.305 1 96.12 394 LEU A C 1
ATOM 3120 O O . LEU A 1 394 ? 14.227 -31.062 -7.543 1 96.12 394 LEU A O 1
ATOM 3124 N N . LEU A 1 395 ? 13.891 -30.203 -9.57 1 97.75 395 LEU A N 1
ATOM 3125 C CA . LEU A 1 395 ? 13.625 -31.484 -10.195 1 97.75 395 LEU A CA 1
ATOM 3126 C C . LEU A 1 395 ? 14.852 -32.375 -10.133 1 97.75 395 LEU A C 1
ATOM 3128 O O . LEU A 1 395 ? 14.75 -33.562 -9.742 1 97.75 395 LEU A O 1
ATOM 3132 N N . LYS A 1 396 ? 15.977 -31.828 -10.375 1 97.62 396 LYS A N 1
ATOM 3133 C CA . LYS A 1 396 ? 17.219 -32.594 -10.367 1 97.62 396 LYS A CA 1
ATOM 3134 C C . LYS A 1 396 ? 17.578 -33.062 -8.953 1 97.62 396 LYS A C 1
ATOM 3136 O O . LYS A 1 396 ? 18.109 -34.156 -8.758 1 97.62 396 LYS A O 1
ATOM 3141 N N . GLU A 1 397 ? 17.328 -32.188 -8.023 1 97.38 397 GLU A N 1
ATOM 3142 C CA . GLU A 1 397 ? 17.609 -32.5 -6.633 1 97.38 397 GLU A CA 1
ATOM 3143 C C . GLU A 1 397 ? 16.672 -33.625 -6.133 1 97.38 397 GLU A C 1
ATOM 3145 O O . GLU A 1 397 ? 17.062 -34.438 -5.301 1 97.38 397 GLU A O 1
ATOM 3150 N N . ALA A 1 398 ? 15.453 -33.562 -6.57 1 97.94 398 ALA A N 1
ATOM 3151 C CA . ALA A 1 398 ? 14.523 -34.656 -6.219 1 97.94 398 ALA A CA 1
ATOM 3152 C C . ALA A 1 398 ? 14.977 -35.969 -6.797 1 97.94 398 ALA A C 1
ATOM 3154 O O . ALA A 1 398 ? 14.93 -37 -6.117 1 97.94 398 ALA A O 1
ATOM 3155 N N . ASP A 1 399 ? 15.336 -35.969 -8.055 1 98.31 399 ASP A N 1
ATOM 3156 C CA . ASP A 1 399 ? 15.906 -37.125 -8.75 1 98.31 399 ASP A CA 1
ATOM 3157 C C . ASP A 1 399 ? 16.703 -36.688 -9.977 1 98.31 399 ASP A C 1
ATOM 3159 O O . ASP A 1 399 ? 16.172 -36.031 -10.867 1 98.31 399 ASP A O 1
ATOM 3163 N N . PRO A 1 400 ? 17.953 -37 -10.109 1 97.56 400 PRO A N 1
ATOM 3164 C CA . PRO A 1 400 ? 18.828 -36.531 -11.188 1 97.56 400 PRO A CA 1
ATOM 3165 C C . PRO A 1 400 ? 18.344 -36.969 -12.57 1 97.56 400 PRO A C 1
ATOM 3167 O O . PRO A 1 400 ? 18.781 -36.438 -13.586 1 97.56 400 PRO A O 1
ATOM 3170 N N . ARG A 1 401 ? 17.391 -37.906 -12.648 1 97.5 401 ARG A N 1
ATOM 3171 C CA . ARG A 1 401 ? 16.891 -38.438 -13.922 1 97.5 401 ARG A CA 1
ATOM 3172 C C . ARG A 1 401 ? 15.852 -37.5 -14.516 1 97.5 401 ARG A C 1
ATOM 3174 O O . ARG A 1 401 ? 15.5 -37.625 -15.695 1 97.5 401 ARG A O 1
ATOM 3181 N N . PHE A 1 402 ? 15.406 -36.531 -13.758 1 97.88 402 PHE A N 1
ATOM 3182 C CA . PHE A 1 402 ? 14.398 -35.625 -14.273 1 97.88 402 PHE A CA 1
ATOM 3183 C C . PHE A 1 402 ? 14.977 -34.719 -15.375 1 97.88 402 PHE A C 1
ATOM 3185 O O . PHE A 1 402 ? 16.094 -34.219 -15.258 1 97.88 402 PHE A O 1
ATOM 3192 N N . LYS A 1 403 ? 14.234 -34.5 -16.391 1 96.19 403 LYS A N 1
ATOM 3193 C CA . LYS A 1 403 ? 14.555 -33.625 -17.5 1 96.19 403 LYS A CA 1
ATOM 3194 C C . LYS A 1 403 ? 13.391 -32.688 -17.812 1 96.19 403 LYS A C 1
ATOM 3196 O O . LYS A 1 403 ? 12.25 -33.125 -17.906 1 96.19 403 LYS A O 1
ATOM 3201 N N . VAL A 1 404 ? 13.727 -31.422 -17.875 1 95 404 VAL A N 1
ATOM 3202 C CA . VAL A 1 404 ? 12.719 -30.453 -18.281 1 95 404 VAL A CA 1
ATOM 3203 C C . VAL A 1 404 ? 12.625 -30.406 -19.812 1 95 404 VAL A C 1
ATOM 3205 O O . VAL A 1 404 ? 13.633 -30.234 -20.5 1 95 404 VAL A O 1
ATOM 3208 N N . VAL A 1 405 ? 11.484 -30.578 -20.297 1 92.94 405 VAL A N 1
ATOM 3209 C CA . VAL A 1 405 ? 11.25 -30.547 -21.734 1 92.94 405 VAL A CA 1
ATOM 3210 C C . VAL A 1 405 ? 11.062 -29.109 -22.188 1 92.94 405 VAL A C 1
ATOM 3212 O O . VAL A 1 405 ? 11.727 -28.641 -23.125 1 92.94 405 VAL A O 1
ATOM 3215 N N . LYS A 1 406 ? 10.102 -28.438 -21.516 1 91.62 406 LYS A N 1
ATOM 3216 C CA . LYS A 1 406 ? 9.695 -27.094 -21.922 1 91.62 406 LYS A CA 1
ATOM 3217 C C . LYS A 1 406 ? 8.906 -26.406 -20.828 1 91.62 406 LYS A C 1
ATOM 3219 O O . LYS A 1 406 ? 8.266 -27.062 -20 1 91.62 406 LYS A O 1
ATOM 3224 N N . ILE A 1 407 ? 9.039 -25.172 -20.781 1 89.31 407 ILE A N 1
ATOM 3225 C CA . ILE A 1 407 ? 8.125 -24.359 -19.969 1 89.31 407 ILE A CA 1
ATOM 3226 C C . ILE A 1 407 ? 7.129 -23.656 -20.891 1 89.31 407 ILE A C 1
ATOM 3228 O O . ILE A 1 407 ? 7.516 -22.812 -21.703 1 89.31 407 ILE A O 1
ATOM 3232 N N . HIS A 1 408 ? 5.938 -24.016 -20.672 1 87.44 408 HIS A N 1
ATOM 3233 C CA . HIS A 1 408 ? 4.879 -23.453 -21.484 1 87.44 408 HIS A CA 1
ATOM 3234 C C . HIS A 1 408 ? 4.332 -22.172 -20.875 1 87.44 408 HIS A C 1
ATOM 3236 O O . HIS A 1 408 ? 4.387 -21.984 -19.656 1 87.44 408 HIS A O 1
ATOM 3242 N N . GLY A 1 409 ? 3.816 -21.344 -21.719 1 74.75 409 GLY A N 1
ATOM 3243 C CA . GLY A 1 409 ? 3.098 -20.172 -21.25 1 74.75 409 GLY A CA 1
ATOM 3244 C C . GLY A 1 409 ? 3.922 -18.906 -21.344 1 74.75 409 GLY A C 1
ATOM 3245 O O . GLY A 1 409 ? 5.152 -18.953 -21.312 1 74.75 409 GLY A O 1
ATOM 3246 N N . THR A 1 410 ? 3.246 -17.859 -21.688 1 62.03 410 THR A N 1
ATOM 3247 C CA . THR A 1 410 ? 3.898 -16.562 -21.797 1 62.03 410 THR A CA 1
ATOM 3248 C C . THR A 1 410 ? 3.461 -15.633 -20.672 1 62.03 410 THR A C 1
ATOM 3250 O O . THR A 1 410 ? 4 -14.539 -20.516 1 62.03 410 THR A O 1
ATOM 3253 N N . ASN A 1 411 ? 2.545 -16.219 -19.906 1 64.69 411 ASN A N 1
ATOM 3254 C CA . ASN A 1 411 ? 1.996 -15.336 -18.875 1 64.69 411 ASN A CA 1
ATOM 3255 C C . ASN A 1 411 ? 2.562 -15.656 -17.5 1 64.69 411 ASN A C 1
ATOM 3257 O O . ASN A 1 411 ? 3.588 -16.328 -17.391 1 64.69 411 ASN A O 1
ATOM 3261 N N . ALA A 1 412 ? 2.012 -15.109 -16.531 1 65.44 412 ALA A N 1
ATOM 3262 C CA . ALA A 1 412 ? 2.459 -15.289 -15.156 1 65.44 412 ALA A CA 1
ATOM 3263 C C . ALA A 1 412 ? 2.414 -16.75 -14.75 1 65.44 412 ALA A C 1
ATOM 3265 O O . ALA A 1 412 ? 3.355 -17.266 -14.141 1 65.44 412 ALA A O 1
ATOM 3266 N N . MET A 1 413 ? 1.405 -17.406 -15.195 1 79.06 413 MET A N 1
ATOM 3267 C CA . MET A 1 413 ? 1.296 -18.844 -14.891 1 79.06 413 MET A CA 1
ATOM 3268 C C . MET A 1 413 ? 2.033 -19.672 -15.938 1 79.06 413 MET A C 1
ATOM 3270 O O . MET A 1 413 ? 1.695 -19.625 -17.125 1 79.06 413 MET A O 1
ATOM 3274 N N . GLY A 1 414 ? 3.109 -20.312 -15.477 1 85.31 414 GLY A N 1
ATOM 3275 C CA . GLY A 1 414 ? 3.85 -21.203 -16.359 1 85.31 414 GLY A CA 1
ATOM 3276 C C . GLY A 1 414 ? 3.537 -22.672 -16.125 1 85.31 414 GLY A C 1
ATOM 3277 O O . GLY A 1 414 ? 2.971 -23.031 -15.102 1 85.31 414 GLY A O 1
ATOM 3278 N N . LEU A 1 415 ? 3.748 -23.406 -17.172 1 92.12 415 LEU A N 1
ATOM 3279 C CA . LEU A 1 415 ? 3.619 -24.859 -17.094 1 92.12 415 LEU A CA 1
ATOM 3280 C C . LEU A 1 415 ? 4.953 -25.547 -17.391 1 92.12 415 LEU A C 1
ATOM 3282 O O . LEU A 1 415 ? 5.371 -25.641 -18.547 1 92.12 415 LEU A O 1
ATOM 3286 N N . VAL A 1 416 ? 5.57 -26 -16.359 1 94.31 416 VAL A N 1
ATOM 3287 C CA . VAL A 1 416 ? 6.82 -26.75 -16.5 1 94.31 416 VAL A CA 1
ATOM 3288 C C . VAL A 1 416 ? 6.527 -28.188 -16.906 1 94.31 416 VAL A C 1
ATOM 3290 O O . VAL A 1 416 ? 5.82 -28.906 -16.203 1 94.31 416 VAL A O 1
ATOM 3293 N N . GLU A 1 417 ? 7.008 -28.547 -18.031 1 96.25 417 GLU A N 1
ATOM 3294 C CA . GLU A 1 417 ? 6.898 -29.906 -18.547 1 96.25 417 GLU A CA 1
ATOM 3295 C C . GLU A 1 417 ? 8.195 -30.688 -18.328 1 96.25 417 GLU A C 1
ATOM 3297 O O . GLU A 1 417 ? 9.25 -30.297 -18.844 1 96.25 417 GLU A O 1
ATOM 3302 N N . ALA A 1 418 ? 8.086 -31.734 -17.562 1 97.19 418 ALA A N 1
ATOM 3303 C CA . ALA A 1 418 ? 9.266 -32.562 -17.281 1 97.19 418 ALA A CA 1
ATOM 3304 C C . ALA A 1 418 ? 8.93 -34.031 -17.344 1 97.19 418 ALA A C 1
ATOM 3306 O O . ALA A 1 418 ? 7.762 -34.406 -17.453 1 97.19 418 ALA A O 1
ATOM 3307 N N . TYR A 1 419 ? 9.93 -34.875 -17.422 1 96.38 419 TYR A N 1
ATOM 3308 C CA . TYR A 1 419 ? 9.781 -36.344 -17.359 1 96.38 419 TYR A CA 1
ATOM 3309 C C . TYR A 1 419 ? 10.984 -36.969 -16.688 1 96.38 419 TYR A C 1
ATOM 3311 O O . TYR A 1 419 ? 12.023 -36.344 -16.516 1 96.38 419 TYR A O 1
ATOM 3319 N N . LEU A 1 420 ? 10.734 -38.156 -16.172 1 96.56 420 LEU A N 1
ATOM 3320 C CA . LEU A 1 420 ? 11.797 -38.938 -15.562 1 96.56 420 LEU A CA 1
ATOM 3321 C C . LEU A 1 420 ? 12.461 -39.844 -16.594 1 96.56 420 LEU A C 1
ATOM 3323 O O . LEU A 1 420 ? 11.797 -40.688 -17.203 1 96.56 420 LEU A O 1
ATOM 3327 N N . SER A 1 421 ? 13.773 -39.625 -16.828 1 93 421 SER A N 1
ATOM 3328 C CA . SER A 1 421 ? 14.484 -40.5 -17.781 1 93 421 SER A CA 1
ATOM 3329 C C . SER A 1 421 ? 14.703 -41.875 -17.203 1 93 421 SER A C 1
ATOM 3331 O O . SER A 1 421 ? 15.102 -42.031 -16.047 1 93 421 SER A O 1
ATOM 3333 N N . HIS A 1 422 ? 14.289 -42.969 -17.906 1 84.88 422 HIS A N 1
ATOM 3334 C CA . HIS A 1 422 ? 14.438 -44.375 -17.484 1 84.88 422 HIS A CA 1
ATOM 3335 C C . HIS A 1 422 ? 15.844 -44.875 -17.75 1 84.88 422 HIS A C 1
ATOM 3337 O O . HIS A 1 422 ? 16.484 -44.469 -18.734 1 84.88 422 HIS A O 1
ATOM 3343 N N . MET B 1 1 ? -28.266 17.203 -10.43 1 24.12 1 MET B N 1
ATOM 3344 C CA . MET B 1 1 ? -27.719 15.859 -10.633 1 24.12 1 MET B CA 1
ATOM 3345 C C . MET B 1 1 ? -26.234 15.93 -11.008 1 24.12 1 MET B C 1
ATOM 3347 O O . MET B 1 1 ? -25.891 16.406 -12.094 1 24.12 1 MET B O 1
ATOM 3351 N N . GLY B 1 2 ? -25.25 16.281 -10.297 1 34.66 2 GLY B N 1
ATOM 3352 C CA . GLY B 1 2 ? -23.906 16.734 -10.633 1 34.66 2 GLY B CA 1
ATOM 3353 C C . GLY B 1 2 ? -23.141 15.727 -11.469 1 34.66 2 GLY B C 1
ATOM 3354 O O . GLY B 1 2 ? -23.031 14.555 -11.102 1 34.66 2 GLY B O 1
ATOM 3355 N N . SER B 1 3 ? -23.016 15.805 -12.727 1 38.09 3 SER B N 1
ATOM 3356 C CA . SER B 1 3 ? -22.547 14.891 -13.758 1 38.09 3 SER B CA 1
ATOM 3357 C C . SER B 1 3 ? -21.156 14.352 -13.43 1 38.09 3 SER B C 1
ATOM 3359 O O . SER B 1 3 ? -20.25 15.125 -13.109 1 38.09 3 SER B O 1
ATOM 3361 N N . ALA B 1 4 ? -21.125 13.211 -12.766 1 47.62 4 ALA B N 1
ATOM 3362 C CA . ALA B 1 4 ? -19.859 12.516 -12.586 1 47.62 4 ALA B CA 1
ATOM 3363 C C . ALA B 1 4 ? -18.875 12.867 -13.703 1 47.62 4 ALA B C 1
ATOM 3365 O O . ALA B 1 4 ? -19.25 12.938 -14.875 1 47.62 4 ALA B O 1
ATOM 3366 N N . GLU B 1 5 ? -17.828 13.562 -13.445 1 58.34 5 GLU B N 1
ATOM 3367 C CA . GLU B 1 5 ? -16.781 13.922 -14.391 1 58.34 5 GLU B CA 1
ATOM 3368 C C . GLU B 1 5 ? -16.531 12.805 -15.398 1 58.34 5 GLU B C 1
ATOM 3370 O O . GLU B 1 5 ? -16.375 11.641 -15.016 1 58.34 5 GLU B O 1
ATOM 3375 N N . GLU B 1 6 ? -17.047 12.906 -16.562 1 70 6 GLU B N 1
ATOM 3376 C CA . GLU B 1 6 ? -16.844 11.969 -17.672 1 70 6 GLU B CA 1
ATOM 3377 C C . GLU B 1 6 ? -15.398 12.016 -18.156 1 70 6 GLU B C 1
ATOM 3379 O O . GLU B 1 6 ? -14.93 13.062 -18.625 1 70 6 GLU B O 1
ATOM 3384 N N . PHE B 1 7 ? -14.703 11.055 -17.719 1 78.5 7 PHE B N 1
ATOM 3385 C CA . PHE B 1 7 ? -13.328 10.938 -18.188 1 78.5 7 PHE B CA 1
ATOM 3386 C C . PHE B 1 7 ? -13.266 10.211 -19.516 1 78.5 7 PHE B C 1
ATOM 3388 O O . PHE B 1 7 ? -13.969 9.219 -19.719 1 78.5 7 PHE B O 1
ATOM 3395 N N . ARG B 1 8 ? -12.586 10.836 -20.5 1 88.19 8 ARG B N 1
ATOM 3396 C CA . ARG B 1 8 ? -12.258 10.156 -21.75 1 88.19 8 ARG B CA 1
ATOM 3397 C C . ARG B 1 8 ? -10.797 9.727 -21.781 1 88.19 8 ARG B C 1
ATOM 3399 O O . ARG B 1 8 ? -9.906 10.516 -21.453 1 88.19 8 ARG B O 1
ATOM 3406 N N . LEU B 1 9 ? -10.602 8.461 -22.078 1 97.06 9 LEU B N 1
ATOM 3407 C CA . LEU B 1 9 ? -9.258 7.883 -22.047 1 97.06 9 LEU B CA 1
ATOM 3408 C C . LEU B 1 9 ? -8.273 8.734 -22.828 1 97.06 9 LEU B C 1
ATOM 3410 O O . LEU B 1 9 ? -7.199 9.078 -22.328 1 97.06 9 LEU B O 1
ATOM 3414 N N . LEU B 1 10 ? -8.656 9.164 -24.047 1 96.75 10 LEU B N 1
ATOM 3415 C CA . LEU B 1 10 ? -7.758 9.914 -24.922 1 96.75 10 LEU B CA 1
ATOM 3416 C C . LEU B 1 10 ? -7.512 11.312 -24.359 1 96.75 10 LEU B C 1
ATOM 3418 O O . LEU B 1 10 ? -6.414 11.859 -24.5 1 96.75 10 LEU B O 1
ATOM 3422 N N . GLN B 1 11 ? -8.523 11.891 -23.812 1 97.06 11 GLN B N 1
ATOM 3423 C CA . GLN B 1 11 ? -8.352 13.203 -23.203 1 97.06 11 GLN B CA 1
ATOM 3424 C C . GLN B 1 11 ? -7.367 13.148 -22.031 1 97.06 11 GLN B C 1
ATOM 3426 O O . GLN B 1 11 ? -6.539 14.047 -21.875 1 97.06 11 GLN B O 1
ATOM 3431 N N . LEU B 1 12 ? -7.492 12.109 -21.203 1 98 12 LEU B N 1
ATOM 3432 C CA . LEU B 1 12 ? -6.574 11.938 -20.078 1 98 12 LEU B CA 1
ATOM 3433 C C . LEU B 1 12 ? -5.141 11.773 -20.578 1 98 12 LEU B C 1
ATOM 3435 O O . LEU B 1 12 ? -4.219 12.375 -20.016 1 98 12 LEU B O 1
ATOM 3439 N N . SER B 1 13 ? -4.93 10.953 -21.609 1 98.31 13 SER B N 1
ATOM 3440 C CA . SER B 1 13 ? -3.586 10.727 -22.141 1 98.31 13 SER B CA 1
ATOM 3441 C C . SER B 1 13 ? -3.018 11.992 -22.766 1 98.31 13 SER B C 1
ATOM 3443 O O . SER B 1 13 ? -1.812 12.234 -22.703 1 98.31 13 SER B O 1
ATOM 3445 N N . GLN B 1 14 ? -3.877 12.852 -23.344 1 98 14 GLN B N 1
ATOM 3446 C CA . GLN B 1 14 ? -3.441 14.133 -23.875 1 98 14 GLN B CA 1
ATOM 3447 C C . GLN B 1 14 ? -3.027 15.086 -22.766 1 98 14 GLN B C 1
ATOM 3449 O O . GLN B 1 14 ? -2.062 15.836 -22.906 1 98 14 GLN B O 1
ATOM 3454 N N . THR B 1 15 ? -3.797 15.055 -21.703 1 98.31 15 THR B N 1
ATOM 3455 C CA . THR B 1 15 ? -3.436 15.852 -20.547 1 98.31 15 THR B CA 1
ATOM 3456 C C . THR B 1 15 ? -2.064 15.445 -20.016 1 98.31 15 THR B C 1
ATOM 3458 O O . THR B 1 15 ? -1.254 16.297 -19.656 1 98.31 15 THR B O 1
ATOM 3461 N N . ILE B 1 16 ? -1.768 14.164 -19.969 1 98.75 16 ILE B N 1
ATOM 3462 C CA . ILE B 1 16 ? -0.486 13.648 -19.516 1 98.75 16 ILE B CA 1
ATOM 3463 C C . ILE B 1 16 ? 0.633 14.148 -20.422 1 98.75 16 ILE B C 1
ATOM 3465 O O . ILE B 1 16 ? 1.674 14.602 -19.938 1 98.75 16 ILE B O 1
ATOM 3469 N N . LEU B 1 17 ? 0.374 14.133 -21.719 1 98.44 17 LEU B N 1
ATOM 3470 C CA . LEU B 1 17 ? 1.372 14.594 -22.688 1 98.44 17 LEU B CA 1
ATOM 3471 C C . LEU B 1 17 ? 1.626 16.094 -22.516 1 98.44 17 LEU B C 1
ATOM 3473 O O . LEU B 1 17 ? 2.777 16.531 -22.531 1 98.44 17 LEU B O 1
ATOM 3477 N N . GLN B 1 18 ? 0.582 16.828 -22.391 1 98.31 18 GLN B N 1
ATOM 3478 C CA . GLN B 1 18 ? 0.709 18.281 -22.266 1 98.31 18 GLN B CA 1
ATOM 3479 C C . GLN B 1 18 ? 1.433 18.641 -20.969 1 98.31 18 GLN B C 1
ATOM 3481 O O . GLN B 1 18 ? 2.297 19.531 -20.969 1 98.31 18 GLN B O 1
ATOM 3486 N N . ALA B 1 19 ? 1.041 18 -19.891 1 98.5 19 ALA B N 1
ATOM 3487 C CA . ALA B 1 19 ? 1.699 18.25 -18.609 1 98.5 19 ALA B CA 1
ATOM 3488 C C . ALA B 1 19 ? 3.178 17.875 -18.672 1 98.5 19 ALA B C 1
ATOM 3490 O O . ALA B 1 19 ? 4.027 18.594 -18.156 1 98.5 19 ALA B O 1
ATOM 3491 N N . THR B 1 20 ? 3.527 16.75 -19.297 1 98.56 20 THR B N 1
ATOM 3492 C CA . THR B 1 20 ? 4.91 16.312 -19.453 1 98.56 20 THR B CA 1
ATOM 3493 C C . THR B 1 20 ? 5.719 17.328 -20.266 1 98.56 20 THR B C 1
ATOM 3495 O O . THR B 1 20 ? 6.875 17.609 -19.938 1 98.56 20 THR B O 1
ATOM 3498 N N . SER B 1 21 ? 5.082 17.844 -21.266 1 97.88 21 SER B N 1
ATOM 3499 C CA . SER B 1 21 ? 5.73 18.859 -22.094 1 97.88 21 SER B CA 1
ATOM 3500 C C . SER B 1 21 ? 6.059 20.109 -21.297 1 97.88 21 SER B C 1
ATOM 3502 O O . SER B 1 21 ? 7.109 20.719 -21.484 1 97.88 21 SER B O 1
ATOM 3504 N N . THR B 1 22 ? 5.152 20.484 -20.484 1 98.12 22 THR B N 1
ATOM 3505 C CA . THR B 1 22 ? 5.359 21.641 -19.625 1 98.12 22 THR B CA 1
ATOM 3506 C C . THR B 1 22 ? 6.523 21.406 -18.672 1 98.12 22 THR B C 1
ATOM 3508 O O . THR B 1 22 ? 7.359 22.297 -18.469 1 98.12 22 THR B O 1
ATOM 3511 N N . ILE B 1 23 ? 6.609 20.25 -18.109 1 98.06 23 ILE B N 1
ATOM 3512 C CA . ILE B 1 23 ? 7.68 19.906 -17.188 1 98.06 23 ILE B CA 1
ATOM 3513 C C . ILE B 1 23 ? 9.016 19.859 -17.922 1 98.06 23 ILE B C 1
ATOM 3515 O O . ILE B 1 23 ? 10.023 20.344 -17.422 1 98.06 23 ILE B O 1
ATOM 3519 N N . SER B 1 24 ? 8.984 19.281 -19.109 1 96.94 24 SER B N 1
ATOM 3520 C CA . SER B 1 24 ? 10.195 19.219 -19.906 1 96.94 24 SER B CA 1
ATOM 3521 C C . SER B 1 24 ? 10.711 20.609 -20.266 1 96.94 24 SER B C 1
ATOM 3523 O O . SER B 1 24 ? 11.922 20.859 -20.234 1 96.94 24 SER B O 1
ATOM 3525 N N . ARG B 1 25 ? 9.844 21.531 -20.609 1 96.5 25 ARG B N 1
ATOM 3526 C CA . ARG B 1 25 ? 10.227 22.922 -20.906 1 96.5 25 ARG B CA 1
ATOM 3527 C C . ARG B 1 25 ? 10.812 23.609 -19.672 1 96.5 25 ARG B C 1
ATOM 3529 O O . ARG B 1 25 ? 11.789 24.344 -19.781 1 96.5 25 ARG B O 1
ATOM 3536 N N . HIS B 1 26 ? 10.211 23.328 -18.531 1 97.19 26 HIS B N 1
ATOM 3537 C CA . HIS B 1 26 ? 10.719 23.875 -17.281 1 97.19 26 HIS B CA 1
ATOM 3538 C C . HIS B 1 26 ? 12.148 23.406 -17.031 1 97.19 26 HIS B C 1
ATOM 3540 O O . HIS B 1 26 ? 13 24.219 -16.609 1 97.19 26 HIS B O 1
ATOM 3546 N N . LEU B 1 27 ? 12.422 22.141 -17.234 1 97 27 LEU B N 1
ATOM 3547 C CA . LEU B 1 27 ? 13.766 21.625 -17.047 1 97 27 LEU B CA 1
ATOM 3548 C C . LEU B 1 27 ? 14.758 22.328 -17.953 1 97 27 LEU B C 1
ATOM 3550 O O . LEU B 1 27 ? 15.859 22.688 -17.516 1 97 27 LEU B O 1
ATOM 3554 N N . GLN B 1 28 ? 14.352 22.594 -19.156 1 95.88 28 GLN B N 1
ATOM 3555 C CA . GLN B 1 28 ? 15.203 23.297 -20.109 1 95.88 28 GLN B CA 1
ATOM 3556 C C . GLN B 1 28 ? 15.422 24.75 -19.703 1 95.88 28 GLN B C 1
ATOM 3558 O O . GLN B 1 28 ? 16.562 25.234 -19.688 1 95.88 28 GLN B O 1
ATOM 3563 N N . ASP B 1 29 ? 14.383 25.359 -19.328 1 96.75 29 ASP B N 1
ATOM 3564 C CA . ASP B 1 29 ? 14.422 26.781 -19 1 96.75 29 ASP B CA 1
ATOM 3565 C C . ASP B 1 29 ? 15.258 27.031 -17.734 1 96.75 29 ASP B C 1
ATOM 3567 O O . ASP B 1 29 ? 15.836 28.109 -17.562 1 96.75 29 ASP B O 1
ATOM 3571 N N . THR B 1 30 ? 15.32 26.078 -16.875 1 96.56 30 THR B N 1
ATOM 3572 C CA . THR B 1 30 ? 16.031 26.25 -15.602 1 96.56 30 THR B CA 1
ATOM 3573 C C . THR B 1 30 ? 17.344 25.484 -15.617 1 96.56 30 THR B C 1
ATOM 3575 O O . THR B 1 30 ? 17.969 25.297 -14.57 1 96.56 30 THR B O 1
ATOM 3578 N N . ASN B 1 31 ? 17.75 24.906 -16.703 1 96.38 31 ASN B N 1
ATOM 3579 C CA . ASN B 1 31 ? 19 24.188 -16.922 1 96.38 31 ASN B CA 1
ATOM 3580 C C . ASN B 1 31 ? 19.125 23 -15.953 1 96.38 31 ASN B C 1
ATOM 3582 O O . ASN B 1 31 ? 20.172 22.828 -15.32 1 96.38 31 ASN B O 1
ATOM 3586 N N . GLN B 1 32 ? 18.016 22.344 -15.781 1 96.5 32 GLN B N 1
ATOM 3587 C CA . GLN B 1 32 ? 18.031 21.094 -15.023 1 96.5 32 GLN B CA 1
ATOM 3588 C C . GLN B 1 32 ? 18.125 19.891 -15.945 1 96.5 32 GLN B C 1
ATOM 3590 O O . GLN B 1 32 ? 17.531 19.875 -17.031 1 96.5 32 GLN B O 1
ATOM 3595 N N . LYS B 1 33 ? 18.828 18.859 -15.539 1 94.81 33 LYS B N 1
ATOM 3596 C CA . LYS B 1 33 ? 18.875 17.609 -16.281 1 94.81 33 LYS B CA 1
ATOM 3597 C C . LYS B 1 33 ? 17.578 16.828 -16.109 1 94.81 33 LYS B C 1
ATOM 3599 O O . LYS B 1 33 ? 16.922 16.906 -15.055 1 94.81 33 LYS B O 1
ATOM 3604 N N . GLU B 1 34 ? 17.219 16.062 -17.062 1 94.88 34 GLU B N 1
ATOM 3605 C CA . GLU B 1 34 ? 16.078 15.148 -16.922 1 94.88 34 GLU B CA 1
ATOM 3606 C C . GLU B 1 34 ? 16.328 14.117 -15.82 1 94.88 34 GLU B C 1
ATOM 3608 O O . GLU B 1 34 ? 17.438 13.609 -15.68 1 94.88 34 GLU B O 1
ATOM 3613 N N . PRO B 1 35 ? 15.305 13.891 -15.109 1 96.31 35 PRO B N 1
ATOM 3614 C CA . PRO B 1 35 ? 15.477 12.883 -14.062 1 96.31 35 PRO B CA 1
ATOM 3615 C C . PRO B 1 35 ? 15.648 11.477 -14.625 1 96.31 35 PRO B C 1
ATOM 3617 O O . PRO B 1 35 ? 15.109 11.156 -15.688 1 96.31 35 PRO B O 1
ATOM 3620 N N . SER B 1 36 ? 16.406 10.664 -13.984 1 96.56 36 SER B N 1
ATOM 3621 C CA . SER B 1 36 ? 16.625 9.25 -14.289 1 96.56 36 SER B CA 1
ATOM 3622 C C . SER B 1 36 ? 16.703 8.414 -13.008 1 96.56 36 SER B C 1
ATOM 3624 O O . SER B 1 36 ? 16.578 8.953 -11.906 1 96.56 36 SER B O 1
ATOM 3626 N N . PHE B 1 37 ? 16.922 7.129 -13.172 1 96.5 37 PHE B N 1
ATOM 3627 C CA . PHE B 1 37 ? 17.031 6.262 -12 1 96.5 37 PHE B CA 1
ATOM 3628 C C . PHE B 1 37 ? 18.484 6.109 -11.57 1 96.5 37 PHE B C 1
ATOM 3630 O O . PHE B 1 37 ? 18.766 5.438 -10.578 1 96.5 37 PHE B O 1
ATOM 3637 N N . HIS B 1 38 ? 19.359 6.766 -12.281 1 96.06 38 HIS B N 1
ATOM 3638 C CA . HIS B 1 38 ? 20.766 6.695 -11.906 1 96.06 38 HIS B CA 1
ATOM 3639 C C . HIS B 1 38 ? 20.984 7.219 -10.492 1 96.06 38 HIS B C 1
ATOM 3641 O O . HIS B 1 38 ? 20.344 8.188 -10.078 1 96.06 38 HIS B O 1
ATOM 3647 N N . GLN B 1 39 ? 21.891 6.625 -9.812 1 95.81 39 GLN B N 1
ATOM 3648 C CA . GLN B 1 39 ? 22.062 6.895 -8.391 1 95.81 39 GLN B CA 1
ATOM 3649 C C . GLN B 1 39 ? 22.406 8.359 -8.141 1 95.81 39 GLN B C 1
ATOM 3651 O O . GLN B 1 39 ? 22.156 8.891 -7.062 1 95.81 39 GLN B O 1
ATOM 3656 N N . ASN B 1 40 ? 22.922 9.062 -9.141 1 94.81 40 ASN B N 1
ATOM 3657 C CA . ASN B 1 40 ? 23.344 10.453 -8.977 1 94.81 40 ASN B CA 1
ATOM 3658 C C . ASN B 1 40 ? 22.312 11.414 -9.562 1 94.81 40 ASN B C 1
ATOM 3660 O O . ASN B 1 40 ? 22.562 12.625 -9.641 1 94.81 40 ASN B O 1
ATOM 3664 N N . SER B 1 41 ? 21.219 10.898 -10.016 1 95.25 41 SER B N 1
ATOM 3665 C CA . SER B 1 41 ? 20.172 11.758 -10.562 1 95.25 41 SER B CA 1
ATOM 3666 C C . SER B 1 41 ? 19.531 12.625 -9.477 1 95.25 41 SER B C 1
ATOM 3668 O O . SER B 1 41 ? 19.312 12.156 -8.359 1 95.25 41 SER B O 1
ATOM 3670 N N . SER B 1 42 ? 19.234 13.852 -9.812 1 92.75 42 SER B N 1
ATOM 3671 C CA . SER B 1 42 ? 18.594 14.781 -8.891 1 92.75 42 SER B CA 1
ATOM 3672 C C . SER B 1 42 ? 17.078 14.852 -9.133 1 92.75 42 SER B C 1
ATOM 3674 O O . SER B 1 42 ? 16.625 14.734 -10.273 1 92.75 42 SER B O 1
ATOM 3676 N N . ALA B 1 43 ? 16.422 15.117 -8.109 1 92.44 43 ALA B N 1
ATOM 3677 C CA . ALA B 1 43 ? 14.992 15.383 -8.242 1 92.44 43 ALA B CA 1
ATOM 3678 C C . ALA B 1 43 ? 14.742 16.719 -8.938 1 92.44 43 ALA B C 1
ATOM 3680 O O . ALA B 1 43 ? 15.555 17.641 -8.836 1 92.44 43 ALA B O 1
ATOM 3681 N N . ILE B 1 44 ? 13.617 16.797 -9.594 1 95.31 44 ILE B N 1
ATOM 3682 C CA . ILE B 1 44 ? 13.234 18.031 -10.273 1 95.31 44 ILE B CA 1
ATOM 3683 C C . ILE B 1 44 ? 12.922 19.109 -9.242 1 95.31 44 ILE B C 1
ATOM 3685 O O . ILE B 1 44 ? 12.203 18.859 -8.273 1 95.31 44 ILE B O 1
ATOM 3689 N N . LYS B 1 45 ? 13.523 20.281 -9.453 1 92.81 45 LYS B N 1
ATOM 3690 C CA . LYS B 1 45 ? 13.141 21.469 -8.688 1 92.81 45 LYS B CA 1
ATOM 3691 C C . LYS B 1 45 ? 11.992 22.219 -9.359 1 92.81 45 LYS B C 1
ATOM 3693 O O . LYS B 1 45 ? 12.164 22.812 -10.43 1 92.81 45 LYS B O 1
ATOM 3698 N N . TYR B 1 46 ? 10.867 22.188 -8.703 1 91.19 46 TYR B N 1
ATOM 3699 C CA . TYR B 1 46 ? 9.664 22.734 -9.297 1 91.19 46 TYR B CA 1
ATOM 3700 C C . TYR B 1 46 ? 9.414 24.156 -8.805 1 91.19 46 TYR B C 1
ATOM 3702 O O . TYR B 1 46 ? 9.641 24.469 -7.637 1 91.19 46 TYR B O 1
ATOM 3710 N N . SER B 1 47 ? 8.992 25.016 -9.703 1 87.12 47 SER B N 1
ATOM 3711 C CA . SER B 1 47 ? 8.32 26.25 -9.32 1 87.12 47 SER B CA 1
ATOM 3712 C C . SER B 1 47 ? 6.867 26 -8.945 1 87.12 47 SER B C 1
ATOM 3714 O O . SER B 1 47 ? 6.336 24.922 -9.18 1 87.12 47 SER B O 1
ATOM 3716 N N . ASP B 1 48 ? 6.211 26.922 -8.344 1 79.75 48 ASP B N 1
ATOM 3717 C CA . ASP B 1 48 ? 4.832 26.75 -7.902 1 79.75 48 ASP B CA 1
ATOM 3718 C C . ASP B 1 48 ? 3.93 26.344 -9.062 1 79.75 48 ASP B C 1
ATOM 3720 O O . ASP B 1 48 ? 3.109 25.422 -8.93 1 79.75 48 ASP B O 1
ATOM 3724 N N . ASP B 1 49 ? 4.113 27.016 -10.148 1 85.62 49 ASP B N 1
ATOM 3725 C CA . ASP B 1 49 ? 3.271 26.75 -11.312 1 85.62 49 ASP B CA 1
ATOM 3726 C C . ASP B 1 49 ? 3.533 25.344 -11.859 1 85.62 49 ASP B C 1
ATOM 3728 O O . ASP B 1 49 ? 2.6 24.641 -12.258 1 85.62 49 ASP B O 1
ATOM 3732 N N . VAL B 1 50 ? 4.742 24.953 -11.844 1 92.38 50 VAL B N 1
ATOM 3733 C CA . VAL B 1 50 ? 5.082 23.656 -12.422 1 92.38 50 VAL B CA 1
ATOM 3734 C C . VAL B 1 50 ? 4.734 22.547 -11.43 1 92.38 50 VAL B C 1
ATOM 3736 O O . VAL B 1 50 ? 4.434 21.422 -11.836 1 92.38 50 VAL B O 1
ATOM 3739 N N . GLU B 1 51 ? 4.73 22.922 -10.156 1 90.94 51 GLU B N 1
ATOM 3740 C CA . GLU B 1 51 ? 4.254 21.984 -9.156 1 90.94 51 GLU B CA 1
ATOM 3741 C C . GLU B 1 51 ? 2.783 21.641 -9.383 1 90.94 51 GLU B C 1
ATOM 3743 O O . GLU B 1 51 ? 2.383 20.469 -9.234 1 90.94 51 GLU B O 1
ATOM 3748 N N . ALA B 1 52 ? 2.002 22.578 -9.688 1 91.5 52 ALA B N 1
ATOM 3749 C CA . ALA B 1 52 ? 0.598 22.344 -10.016 1 91.5 52 ALA B CA 1
ATOM 3750 C C . ALA B 1 52 ? 0.461 21.422 -11.227 1 91.5 52 ALA B C 1
ATOM 3752 O O . ALA B 1 52 ? -0.462 20.609 -11.289 1 91.5 52 ALA B O 1
ATOM 3753 N N . THR B 1 53 ? 1.394 21.609 -12.164 1 96.81 53 THR B N 1
ATOM 3754 C CA . THR B 1 53 ? 1.407 20.766 -13.352 1 96.81 53 THR B CA 1
ATOM 3755 C C . THR B 1 53 ? 1.742 19.312 -12.984 1 96.81 53 THR B C 1
ATOM 3757 O O . THR B 1 53 ? 1.158 18.375 -13.523 1 96.81 53 THR B O 1
ATOM 3760 N N . ARG B 1 54 ? 2.721 19.156 -12.047 1 96.69 54 ARG B N 1
ATOM 3761 C CA . ARG B 1 54 ? 3.053 17.812 -11.57 1 96.69 54 ARG B CA 1
ATOM 3762 C C . ARG B 1 54 ? 1.841 17.156 -10.93 1 96.69 54 ARG B C 1
ATOM 3764 O O . ARG B 1 54 ? 1.589 15.969 -11.156 1 96.69 54 ARG B O 1
ATOM 3771 N N . VAL B 1 55 ? 1.102 17.891 -10.18 1 94.5 55 VAL B N 1
ATOM 3772 C CA . VAL B 1 55 ? -0.095 17.391 -9.508 1 94.5 55 VAL B CA 1
ATOM 3773 C C . VAL B 1 55 ? -1.127 16.969 -10.555 1 94.5 55 VAL B C 1
ATOM 3775 O O . VAL B 1 55 ? -1.731 15.898 -10.438 1 94.5 55 VAL B O 1
ATOM 3778 N N . LEU B 1 56 ? -1.297 17.781 -11.547 1 97 56 LEU B N 1
ATOM 3779 C CA . LEU B 1 56 ? -2.227 17.5 -12.633 1 97 56 LEU B CA 1
ATOM 3780 C C . LEU B 1 56 ? -1.827 16.219 -13.352 1 97 56 LEU B C 1
ATOM 3782 O O . LEU B 1 56 ? -2.686 15.391 -13.695 1 97 56 LEU B O 1
ATOM 3786 N N . LEU B 1 57 ? -0.546 16.094 -13.602 1 98.38 57 LEU B N 1
ATOM 3787 C CA . LEU B 1 57 ? -0.03 14.898 -14.273 1 98.38 57 LEU B CA 1
ATOM 3788 C C . LEU B 1 57 ? -0.318 13.641 -13.461 1 98.38 57 LEU B C 1
ATOM 3790 O O . LEU B 1 57 ? -0.762 12.633 -14.008 1 98.38 57 LEU B O 1
ATOM 3794 N N . ASN B 1 58 ? -0.069 13.703 -12.164 1 98.19 58 ASN B N 1
ATOM 3795 C CA . ASN B 1 58 ? -0.35 12.57 -11.281 1 98.19 58 ASN B CA 1
ATOM 3796 C C . ASN B 1 58 ? -1.831 12.203 -11.297 1 98.19 58 ASN B C 1
ATOM 3798 O O . ASN B 1 58 ? -2.184 11.031 -11.438 1 98.19 58 ASN B O 1
ATOM 3802 N N . ASP B 1 59 ? -2.68 13.188 -11.164 1 97.56 59 ASP B N 1
ATOM 3803 C CA . ASP B 1 59 ? -4.121 12.953 -11.133 1 97.56 59 ASP B CA 1
ATOM 3804 C C . ASP B 1 59 ? -4.598 12.305 -12.43 1 97.56 59 ASP B C 1
ATOM 3806 O O . ASP B 1 59 ? -5.348 11.328 -12.398 1 97.56 59 ASP B O 1
ATOM 3810 N N . ALA B 1 60 ? -4.148 12.805 -13.562 1 98.38 60 ALA B N 1
ATOM 3811 C CA . ALA B 1 60 ? -4.562 12.297 -14.867 1 98.38 60 ALA B CA 1
ATOM 3812 C C . ALA B 1 60 ? -4.059 10.875 -15.094 1 98.38 60 ALA B C 1
ATOM 3814 O O . ALA B 1 60 ? -4.801 10.016 -15.578 1 98.38 60 ALA B O 1
ATOM 3815 N N . ALA B 1 61 ? -2.805 10.664 -14.773 1 98.56 61 ALA B N 1
ATOM 3816 C CA . ALA B 1 61 ? -2.201 9.352 -15.008 1 98.56 61 ALA B CA 1
ATOM 3817 C C . ALA B 1 61 ? -2.85 8.289 -14.133 1 98.56 61 ALA B C 1
ATOM 3819 O O . ALA B 1 61 ? -3.152 7.188 -14.609 1 98.56 61 ALA B O 1
ATOM 3820 N N . LEU B 1 62 ? -3.08 8.602 -12.875 1 97.69 62 LEU B N 1
ATOM 3821 C CA . LEU B 1 62 ? -3.684 7.633 -11.969 1 97.69 62 LEU B CA 1
ATOM 3822 C C . LEU B 1 62 ? -5.133 7.352 -12.352 1 97.69 62 LEU B C 1
ATOM 3824 O O . LEU B 1 62 ? -5.598 6.215 -12.25 1 97.69 62 LEU B O 1
ATOM 3828 N N . THR B 1 63 ? -5.828 8.406 -12.758 1 97.81 63 THR B N 1
ATOM 3829 C CA . THR B 1 63 ? -7.195 8.219 -13.219 1 97.81 63 THR B CA 1
ATOM 3830 C C . THR B 1 63 ? -7.23 7.328 -14.461 1 97.81 63 THR B C 1
ATOM 3832 O O . THR B 1 63 ? -8.062 6.422 -14.555 1 97.81 63 THR B O 1
ATOM 3835 N N . LEU B 1 64 ? -6.344 7.582 -15.406 1 98.38 64 LEU B N 1
ATOM 3836 C CA . LEU B 1 64 ? -6.254 6.773 -16.609 1 98.38 64 LEU B CA 1
ATOM 3837 C C . LEU B 1 64 ? -6 5.309 -16.266 1 98.38 64 LEU B C 1
ATOM 3839 O O . LEU B 1 64 ? -6.648 4.418 -16.828 1 98.38 64 LEU B O 1
ATOM 3843 N N . LEU B 1 65 ? -5.074 5.051 -15.383 1 98.06 65 LEU B N 1
ATOM 3844 C CA . LEU B 1 65 ? -4.723 3.689 -15 1 98.06 65 LEU B CA 1
ATOM 3845 C C . LEU B 1 65 ? -5.914 2.98 -14.359 1 98.06 65 LEU B C 1
ATOM 3847 O O . LEU B 1 65 ? -6.172 1.81 -14.648 1 98.06 65 LEU B O 1
ATOM 3851 N N . ARG B 1 66 ? -6.629 3.682 -13.484 1 97.38 66 ARG B N 1
ATOM 3852 C CA . ARG B 1 66 ? -7.789 3.074 -12.844 1 97.38 66 ARG B CA 1
ATOM 3853 C C . ARG B 1 66 ? -8.828 2.658 -13.875 1 97.38 66 ARG B C 1
ATOM 3855 O O . ARG B 1 66 ? -9.445 1.597 -13.75 1 97.38 66 ARG B O 1
ATOM 3862 N N . LEU B 1 67 ? -9 3.473 -14.867 1 97.62 67 LEU B N 1
ATOM 3863 C CA . LEU B 1 67 ? -10.023 3.215 -15.867 1 97.62 67 LEU B CA 1
ATOM 3864 C C . LEU B 1 67 ? -9.609 2.082 -16.797 1 97.62 67 LEU B C 1
ATOM 3866 O O . LEU B 1 67 ? -10.414 1.204 -17.109 1 97.62 67 LEU B O 1
ATOM 3870 N N . VAL B 1 68 ? -8.367 2.062 -17.219 1 97.62 68 VAL B N 1
ATOM 3871 C CA . VAL B 1 68 ? -7.93 1.061 -18.188 1 97.62 68 VAL B CA 1
ATOM 3872 C C . VAL B 1 68 ? -7.781 -0.293 -17.5 1 97.62 68 VAL B C 1
ATOM 3874 O O . VAL B 1 68 ? -7.953 -1.34 -18.125 1 97.62 68 VAL B O 1
ATOM 3877 N N . ASN B 1 69 ? -7.453 -0.319 -16.25 1 96.06 69 ASN B N 1
ATOM 3878 C CA . ASN B 1 69 ? -7.258 -1.572 -15.523 1 96.06 69 ASN B CA 1
ATOM 3879 C C . ASN B 1 69 ? -8.578 -2.15 -15.031 1 96.06 69 ASN B C 1
ATOM 3881 O O . ASN B 1 69 ? -8.773 -3.367 -15.047 1 96.06 69 ASN B O 1
ATOM 3885 N N . GLY B 1 70 ? -9.523 -1.285 -14.609 1 94.94 70 GLY B N 1
ATOM 3886 C CA . GLY B 1 70 ? -10.781 -1.73 -14.039 1 94.94 70 GLY B CA 1
ATOM 3887 C C . GLY B 1 70 ? -10.68 -2.096 -12.57 1 94.94 70 GLY B C 1
ATOM 3888 O O . GLY B 1 70 ? -9.57 -2.197 -12.023 1 94.94 70 GLY B O 1
ATOM 3889 N N . PRO B 1 71 ? -11.781 -2.273 -11.914 1 94.38 71 PRO B N 1
ATOM 3890 C CA . PRO B 1 71 ? -11.82 -2.424 -10.453 1 94.38 71 PRO B CA 1
ATOM 3891 C C . PRO B 1 71 ? -11.078 -3.666 -9.969 1 94.38 71 PRO B C 1
ATOM 3893 O O . PRO B 1 71 ? -10.328 -3.596 -8.992 1 94.38 71 PRO B O 1
ATOM 3896 N N . ALA B 1 72 ? -11.227 -4.805 -10.609 1 90.12 72 ALA B N 1
ATOM 3897 C CA . ALA B 1 72 ? -10.617 -6.051 -10.141 1 90.12 72 ALA B CA 1
ATOM 3898 C C . ALA B 1 72 ? -9.094 -5.945 -10.117 1 90.12 72 ALA B C 1
ATOM 3900 O O . ALA B 1 72 ? -8.453 -6.301 -9.125 1 90.12 72 ALA B O 1
ATOM 3901 N N . ASN B 1 73 ? -8.547 -5.406 -11.242 1 90.75 73 ASN B N 1
ATOM 3902 C CA . ASN B 1 73 ? -7.102 -5.23 -11.305 1 90.75 73 ASN B CA 1
ATOM 3903 C C . ASN B 1 73 ? -6.617 -4.191 -10.297 1 90.75 73 ASN B C 1
ATOM 3905 O O . ASN B 1 73 ? -5.527 -4.32 -9.742 1 90.75 73 ASN B O 1
ATOM 3909 N N . GLU B 1 74 ? -7.391 -3.195 -10.086 1 92.94 74 GLU B N 1
ATOM 3910 C CA . GLU B 1 74 ? -7.031 -2.166 -9.117 1 92.94 74 GLU B CA 1
ATOM 3911 C C . GLU B 1 74 ? -7.031 -2.723 -7.695 1 92.94 74 GLU B C 1
ATOM 3913 O O . GLU B 1 74 ? -6.184 -2.348 -6.879 1 92.94 74 GLU B O 1
ATOM 3918 N N . PHE B 1 75 ? -8.039 -3.578 -7.395 1 93.12 75 PHE B N 1
ATOM 3919 C CA . PHE B 1 75 ? -8.086 -4.203 -6.078 1 93.12 75 PHE B CA 1
ATOM 3920 C C . PHE B 1 75 ? -6.848 -5.066 -5.844 1 93.12 75 PHE B C 1
ATOM 3922 O O . PHE B 1 75 ? -6.254 -5.031 -4.766 1 93.12 75 PHE B O 1
ATOM 3929 N N . ARG B 1 76 ? -6.48 -5.762 -6.875 1 89.81 76 ARG B N 1
ATOM 3930 C CA . ARG B 1 76 ? -5.277 -6.582 -6.766 1 89.81 76 ARG B CA 1
ATOM 3931 C C . ARG B 1 76 ? -4.051 -5.727 -6.477 1 89.81 76 ARG B C 1
ATOM 3933 O O . ARG B 1 76 ? -3.281 -6.023 -5.559 1 89.81 76 ARG B O 1
ATOM 3940 N N . SER B 1 77 ? -3.908 -4.695 -7.293 1 91 77 SER B N 1
ATOM 3941 C CA . SER B 1 77 ? -2.777 -3.793 -7.098 1 91 77 SER B CA 1
ATOM 3942 C C . SER B 1 77 ? -2.781 -3.195 -5.695 1 91 77 SER B C 1
ATOM 3944 O O . SER B 1 77 ? -1.726 -3.059 -5.07 1 91 77 SER B O 1
ATOM 3946 N N . PHE B 1 78 ? -3.938 -2.928 -5.27 1 92.88 78 PHE B N 1
ATOM 3947 C CA . PHE B 1 78 ? -4.094 -2.266 -3.979 1 92.88 78 PHE B CA 1
ATOM 3948 C C . PHE B 1 78 ? -3.686 -3.193 -2.842 1 92.88 78 PHE B C 1
ATOM 3950 O O . PHE B 1 78 ? -2.793 -2.863 -2.055 1 92.88 78 PHE B O 1
ATOM 3957 N N . PHE B 1 79 ? -4.293 -4.406 -2.713 1 92.06 79 PHE B N 1
ATOM 3958 C CA . PHE B 1 79 ? -4.012 -5.223 -1.539 1 92.06 79 PHE B CA 1
ATOM 3959 C C . PHE B 1 79 ? -2.619 -5.84 -1.629 1 92.06 79 PHE B C 1
ATOM 3961 O O . PHE B 1 79 ? -2.023 -6.188 -0.609 1 92.06 79 PHE B O 1
ATOM 3968 N N . MET B 1 80 ? -2.02 -5.898 -2.799 1 94.81 80 MET B N 1
ATOM 3969 C CA . MET B 1 80 ? -0.677 -6.453 -2.955 1 94.81 80 MET B CA 1
ATOM 3970 C C . MET B 1 80 ? 0.375 -5.496 -2.408 1 94.81 80 MET B C 1
ATOM 3972 O O . MET B 1 80 ? 1.521 -5.891 -2.182 1 94.81 80 MET B O 1
ATOM 3976 N N . THR B 1 81 ? 0.009 -4.281 -2.148 1 96.69 81 THR B N 1
ATOM 3977 C CA . THR B 1 81 ? 0.96 -3.307 -1.63 1 96.69 81 THR B CA 1
ATOM 3978 C C . THR B 1 81 ? 1.475 -3.73 -0.257 1 96.69 81 THR B C 1
ATOM 3980 O O . THR B 1 81 ? 2.574 -3.344 0.146 1 96.69 81 THR B O 1
ATOM 3983 N N . GLN B 1 82 ? 0.701 -4.52 0.505 1 97.69 82 GLN B N 1
ATOM 3984 C CA . GLN B 1 82 ? 1.146 -4.965 1.822 1 97.69 82 GLN B CA 1
ATOM 3985 C C . GLN B 1 82 ? 2.385 -5.848 1.714 1 97.69 82 GLN B C 1
ATOM 3987 O O . GLN B 1 82 ? 3.229 -5.855 2.613 1 97.69 82 GLN B O 1
ATOM 3992 N N . TYR B 1 83 ? 2.527 -6.508 0.579 1 98.31 83 TYR B N 1
ATOM 3993 C CA . TYR B 1 83 ? 3.703 -7.344 0.361 1 98.31 83 TYR B CA 1
ATOM 3994 C C . TYR B 1 83 ? 4.914 -6.496 -0.01 1 98.31 83 TYR B C 1
ATOM 3996 O O . TYR B 1 83 ? 6.051 -6.855 0.304 1 98.31 83 TYR B O 1
ATOM 4004 N N . ASP B 1 84 ? 4.668 -5.371 -0.722 1 98.31 84 ASP B N 1
ATOM 4005 C CA . ASP B 1 84 ? 5.738 -4.398 -0.911 1 98.31 84 ASP B CA 1
ATOM 4006 C C . ASP B 1 84 ? 6.242 -3.869 0.429 1 98.31 84 ASP B C 1
ATOM 4008 O O . ASP B 1 84 ? 7.453 -3.781 0.651 1 98.31 84 ASP B O 1
ATOM 4012 N N . LEU B 1 85 ? 5.297 -3.523 1.292 1 98.44 85 LEU B N 1
ATOM 4013 C CA . LEU B 1 85 ? 5.641 -3.018 2.615 1 98.44 85 LEU B CA 1
ATOM 4014 C C . LEU B 1 85 ? 6.457 -4.047 3.395 1 98.44 85 LEU B C 1
ATOM 4016 O O . LEU B 1 85 ? 7.414 -3.689 4.086 1 98.44 85 LEU B O 1
ATOM 4020 N N . ALA B 1 86 ? 6.094 -5.293 3.268 1 98.69 86 ALA B N 1
ATOM 4021 C CA . ALA B 1 86 ? 6.812 -6.367 3.945 1 98.69 86 ALA B CA 1
ATOM 4022 C C . ALA B 1 86 ? 8.258 -6.461 3.455 1 98.69 86 ALA B C 1
ATOM 4024 O O . ALA B 1 86 ? 9.18 -6.609 4.254 1 98.69 86 ALA B O 1
ATOM 4025 N N . ALA B 1 87 ? 8.43 -6.395 2.133 1 98.69 87 ALA B N 1
ATOM 4026 C CA . ALA B 1 87 ? 9.773 -6.457 1.557 1 98.69 87 ALA B CA 1
ATOM 4027 C C . ALA B 1 87 ? 10.625 -5.285 2.035 1 98.69 87 ALA B C 1
ATOM 4029 O O . ALA B 1 87 ? 11.797 -5.465 2.377 1 98.69 87 ALA B O 1
ATOM 4030 N N . TRP B 1 88 ? 10.055 -4.113 2.074 1 98.62 88 TRP B N 1
ATOM 4031 C CA . TRP B 1 88 ? 10.758 -2.918 2.529 1 98.62 88 TRP B CA 1
ATOM 4032 C C . TRP B 1 88 ? 11.117 -3.029 4.008 1 98.62 88 TRP B C 1
ATOM 4034 O O . TRP B 1 88 ? 12.195 -2.6 4.426 1 98.62 88 TRP B O 1
ATOM 4044 N N . GLN B 1 89 ? 10.188 -3.559 4.824 1 98.69 89 GLN B N 1
ATOM 4045 C CA . GLN B 1 89 ? 10.453 -3.766 6.242 1 98.69 89 GLN B CA 1
ATOM 4046 C C . GLN B 1 89 ? 11.703 -4.621 6.445 1 98.69 89 GLN B C 1
ATOM 4048 O O . GLN B 1 89 ? 12.578 -4.27 7.242 1 98.69 89 GLN B O 1
ATOM 4053 N N . VAL B 1 90 ? 11.82 -5.691 5.676 1 98.81 90 VAL B N 1
ATOM 4054 C CA . VAL B 1 90 ? 12.969 -6.578 5.789 1 98.81 90 VAL B CA 1
ATOM 4055 C C . VAL B 1 90 ? 14.227 -5.852 5.32 1 98.81 90 VAL B C 1
ATOM 4057 O O . VAL B 1 90 ? 15.25 -5.867 6.008 1 98.81 90 VAL B O 1
ATOM 4060 N N . ALA B 1 91 ? 14.195 -5.18 4.176 1 98.81 91 ALA B N 1
ATOM 4061 C CA . ALA B 1 91 ? 15.359 -4.512 3.602 1 98.81 91 ALA B CA 1
ATOM 4062 C C . ALA B 1 91 ? 15.898 -3.445 4.547 1 98.81 91 ALA B C 1
ATOM 4064 O O . ALA B 1 91 ? 17.109 -3.271 4.668 1 98.81 91 ALA B O 1
ATOM 4065 N N . LEU B 1 92 ? 15 -2.713 5.191 1 98.5 92 LEU B N 1
ATOM 4066 C CA . LEU B 1 92 ? 15.406 -1.638 6.09 1 98.5 92 LEU B CA 1
ATOM 4067 C C . LEU B 1 92 ? 15.969 -2.201 7.391 1 98.5 92 LEU B C 1
ATOM 4069 O O . LEU B 1 92 ? 17 -1.734 7.879 1 98.5 92 LEU B O 1
ATOM 4073 N N . HIS B 1 93 ? 15.328 -3.221 7.977 1 98.12 93 HIS B N 1
ATOM 4074 C CA . HIS B 1 93 ? 15.805 -3.838 9.211 1 98.12 93 HIS B CA 1
ATOM 4075 C C . HIS B 1 93 ? 17.188 -4.461 9.008 1 98.12 93 HIS B C 1
ATOM 4077 O O . HIS B 1 93 ? 18.016 -4.449 9.922 1 98.12 93 HIS B O 1
ATOM 4083 N N . PHE B 1 94 ? 17.391 -4.988 7.852 1 98.44 94 PHE B N 1
ATOM 4084 C CA . PHE B 1 94 ? 18.656 -5.68 7.594 1 98.44 94 PHE B CA 1
ATOM 4085 C C . PHE B 1 94 ? 19.625 -4.77 6.863 1 98.44 94 PHE B C 1
ATOM 4087 O O . PHE B 1 94 ? 20.656 -5.234 6.359 1 98.44 94 PHE B O 1
ATOM 4094 N N . GLU B 1 95 ? 19.312 -3.512 6.656 1 98.06 95 GLU B N 1
ATOM 4095 C CA . GLU B 1 95 ? 20.188 -2.402 6.27 1 98.06 95 GLU B CA 1
ATOM 4096 C C . GLU B 1 95 ? 20.75 -2.609 4.867 1 98.06 95 GLU B C 1
ATOM 4098 O O . GLU B 1 95 ? 21.938 -2.375 4.633 1 98.06 95 GLU B O 1
ATOM 4103 N N . PHE B 1 96 ? 19.922 -3.088 3.922 1 98.69 96 PHE B N 1
ATOM 4104 C CA . PHE B 1 96 ? 20.328 -3.26 2.533 1 98.69 96 PHE B CA 1
ATOM 4105 C C . PHE B 1 96 ? 20.922 -1.969 1.982 1 98.69 96 PHE B C 1
ATOM 4107 O O . PHE B 1 96 ? 21.953 -1.991 1.304 1 98.69 96 PHE B O 1
ATOM 4114 N N . PHE B 1 97 ? 20.328 -0.833 2.301 1 98.38 97 PHE B N 1
ATOM 4115 C CA . PHE B 1 97 ? 20.641 0.462 1.706 1 98.38 97 PHE B CA 1
ATOM 4116 C C . PHE B 1 97 ? 22.016 0.943 2.145 1 98.38 97 PHE B C 1
ATOM 4118 O O . PHE B 1 97 ? 22.703 1.664 1.407 1 98.38 97 PHE B O 1
ATOM 4125 N N . ARG B 1 98 ? 22.453 0.509 3.27 1 97.44 98 ARG B N 1
ATOM 4126 C CA . ARG B 1 98 ? 23.766 0.872 3.779 1 97.44 98 ARG B CA 1
ATOM 4127 C C . ARG B 1 98 ? 24.844 -0.076 3.252 1 97.44 98 ARG B C 1
ATOM 4129 O O . ARG B 1 98 ? 26.016 0.292 3.164 1 97.44 98 ARG B O 1
ATOM 4136 N N . HIS B 1 99 ? 24.469 -1.259 3.018 1 98.5 99 HIS B N 1
ATOM 4137 C CA . HIS B 1 99 ? 25.453 -2.277 2.65 1 98.5 99 HIS B CA 1
ATOM 4138 C C . HIS B 1 99 ? 25.844 -2.156 1.184 1 98.5 99 HIS B C 1
ATOM 4140 O O . HIS B 1 99 ? 26.969 -2.479 0.813 1 98.5 99 HIS B O 1
ATOM 4146 N N . VAL B 1 100 ? 24.891 -1.72 0.297 1 98.62 100 VAL B N 1
ATOM 4147 C CA . VAL B 1 100 ? 25.25 -1.469 -1.095 1 98.62 100 VAL B CA 1
ATOM 4148 C C . VAL B 1 100 ? 26.125 -0.217 -1.188 1 98.62 100 VAL B C 1
ATOM 4150 O O . VAL B 1 100 ? 25.766 0.839 -0.664 1 98.62 100 VAL B O 1
ATOM 4153 N N . PRO B 1 101 ? 27.266 -0.291 -1.741 1 98.12 101 PRO B N 1
ATOM 4154 C CA . PRO B 1 101 ? 28.156 0.869 -1.758 1 98.12 101 PRO B CA 1
ATOM 4155 C C . PRO B 1 101 ? 27.688 1.968 -2.705 1 98.12 101 PRO B C 1
ATOM 4157 O O . PRO B 1 101 ? 27.297 1.683 -3.844 1 98.12 101 PRO B O 1
ATOM 4160 N N . LEU B 1 102 ? 27.734 3.215 -2.248 1 97.38 102 LEU B N 1
ATOM 4161 C CA . LEU B 1 102 ? 27.5 4.355 -3.123 1 97.38 102 LEU B CA 1
ATOM 4162 C C . LEU B 1 102 ? 28.562 4.441 -4.211 1 97.38 102 LEU B C 1
ATOM 4164 O O . LEU B 1 102 ? 29.75 4.387 -3.918 1 97.38 102 LEU B O 1
ATOM 4168 N N . GLY B 1 103 ? 28.203 4.559 -5.414 1 96.69 103 GLY B N 1
ATOM 4169 C CA . GLY B 1 103 ? 29.141 4.641 -6.523 1 96.69 103 GLY B CA 1
ATOM 4170 C C . GLY B 1 103 ? 29.719 3.295 -6.906 1 96.69 103 GLY B C 1
ATOM 4171 O O . GLY B 1 103 ? 30.625 3.221 -7.738 1 96.69 103 GLY B O 1
ATOM 4172 N N . GLY B 1 104 ? 29.156 2.238 -6.324 1 97.44 104 GLY B N 1
ATOM 4173 C CA . GLY B 1 104 ? 29.656 0.9 -6.582 1 97.44 104 GLY B CA 1
ATOM 4174 C C . GLY B 1 104 ? 28.562 -0.142 -6.688 1 97.44 104 GLY B C 1
ATOM 4175 O O . GLY B 1 104 ? 27.391 0.199 -6.82 1 97.44 104 GLY B O 1
ATOM 4176 N N . MET B 1 105 ? 29.031 -1.384 -6.766 1 97.94 105 MET B N 1
ATOM 4177 C CA . MET B 1 105 ? 28.125 -2.518 -6.891 1 97.94 105 MET B CA 1
ATOM 4178 C C . MET B 1 105 ? 28.406 -3.566 -5.82 1 97.94 105 MET B C 1
ATOM 4180 O O . MET B 1 105 ? 29.438 -3.512 -5.156 1 97.94 105 MET B O 1
ATOM 4184 N N . ILE B 1 106 ? 27.484 -4.453 -5.586 1 98.56 106 ILE B N 1
ATOM 4185 C CA . ILE B 1 106 ? 27.641 -5.551 -4.641 1 98.56 106 ILE B CA 1
ATOM 4186 C C . ILE B 1 106 ? 26.969 -6.809 -5.195 1 98.56 106 ILE B C 1
ATOM 4188 O O . ILE B 1 106 ? 25.938 -6.723 -5.863 1 98.56 106 ILE B O 1
ATOM 4192 N N . ASN B 1 107 ? 27.516 -7.887 -4.996 1 98.44 107 ASN B N 1
ATOM 4193 C CA . ASN B 1 107 ? 26.844 -9.117 -5.406 1 98.44 107 ASN B CA 1
ATOM 4194 C C . ASN B 1 107 ? 25.969 -9.672 -4.297 1 98.44 107 ASN B C 1
ATOM 4196 O O . ASN B 1 107 ? 26.125 -9.305 -3.131 1 98.44 107 ASN B O 1
ATOM 4200 N N . LEU B 1 108 ? 25.172 -10.57 -4.676 1 98.44 108 LEU B N 1
ATOM 4201 C CA . LEU B 1 108 ? 24.141 -11.102 -3.781 1 98.44 108 LEU B CA 1
ATOM 4202 C C . LEU B 1 108 ? 24.781 -11.758 -2.559 1 98.44 108 LEU B C 1
ATOM 4204 O O . LEU B 1 108 ? 24.312 -11.578 -1.435 1 98.44 108 LEU B O 1
ATOM 4208 N N . SER B 1 109 ? 25.766 -12.555 -2.734 1 98.5 109 SER B N 1
ATOM 4209 C CA . SER B 1 109 ? 26.406 -13.258 -1.633 1 98.5 109 SER B CA 1
ATOM 4210 C C . SER B 1 109 ? 26.969 -12.281 -0.605 1 98.5 109 SER B C 1
ATOM 4212 O O . SER B 1 109 ? 26.828 -12.492 0.601 1 98.5 109 SER B O 1
ATOM 4214 N N . GLN B 1 110 ? 27.609 -11.266 -1.052 1 98.75 110 GLN B N 1
ATOM 4215 C CA . GLN B 1 110 ? 28.172 -10.258 -0.165 1 98.75 110 GLN B CA 1
ATOM 4216 C C . GLN B 1 110 ? 27.062 -9.484 0.558 1 98.75 110 GLN B C 1
ATOM 4218 O O . GLN B 1 110 ? 27.203 -9.172 1.743 1 98.75 110 GLN B O 1
ATOM 4223 N N . LEU B 1 111 ? 26.047 -9.117 -0.208 1 98.81 111 LEU B N 1
ATOM 4224 C CA . LEU B 1 111 ? 24.938 -8.406 0.408 1 98.81 111 LEU B CA 1
ATOM 4225 C C . LEU B 1 111 ? 24.312 -9.234 1.527 1 98.81 111 LEU B C 1
ATOM 4227 O O . LEU B 1 111 ? 24.047 -8.711 2.613 1 98.81 111 LEU B O 1
ATOM 4231 N N . ALA B 1 112 ? 24.078 -10.508 1.251 1 98.69 112 ALA B N 1
ATOM 4232 C CA . ALA B 1 112 ? 23.484 -11.398 2.244 1 98.69 112 ALA B CA 1
ATOM 4233 C C . ALA B 1 112 ? 24.391 -11.523 3.473 1 98.69 112 ALA B C 1
ATOM 4235 O O . ALA B 1 112 ? 23.906 -11.523 4.605 1 98.69 112 ALA B O 1
ATOM 4236 N N . LEU B 1 113 ? 25.656 -11.625 3.236 1 98.56 113 LEU B N 1
ATOM 4237 C CA . LEU B 1 113 ? 26.641 -11.734 4.32 1 98.56 113 LEU B CA 1
ATOM 4238 C C . LEU B 1 113 ? 26.609 -10.484 5.195 1 98.56 113 LEU B C 1
ATOM 4240 O O . LEU B 1 113 ? 26.547 -10.586 6.422 1 98.56 113 LEU B O 1
ATOM 4244 N N . LYS B 1 114 ? 26.703 -9.359 4.594 1 98.62 114 LYS B N 1
ATOM 4245 C CA . LYS B 1 114 ? 26.703 -8.102 5.34 1 98.62 114 LYS B CA 1
ATOM 4246 C C . LYS B 1 114 ? 25.391 -7.895 6.07 1 98.62 114 LYS B C 1
ATOM 4248 O O . LYS B 1 114 ? 25.375 -7.375 7.188 1 98.62 114 LYS B O 1
ATOM 4253 N N . ALA B 1 115 ? 24.297 -8.266 5.457 1 98.56 115 ALA B N 1
ATOM 4254 C CA . ALA B 1 115 ? 22.969 -8.109 6.043 1 98.56 115 ALA B CA 1
ATOM 4255 C C . ALA B 1 115 ? 22.75 -9.102 7.18 1 98.56 115 ALA B C 1
ATOM 4257 O O . ALA B 1 115 ? 21.875 -8.898 8.031 1 98.56 115 ALA B O 1
ATOM 4258 N N . GLY B 1 116 ? 23.547 -10.18 7.145 1 98.5 116 GLY B N 1
ATOM 4259 C CA . GLY B 1 116 ? 23.391 -11.203 8.172 1 98.5 116 GLY B CA 1
ATOM 4260 C C . GLY B 1 116 ? 22.141 -12.047 7.988 1 98.5 116 GLY B C 1
ATOM 4261 O O . GLY B 1 116 ? 21.406 -12.289 8.945 1 98.5 116 GLY B O 1
ATOM 4262 N N . MET B 1 117 ? 21.891 -12.531 6.742 1 97.94 117 MET B N 1
ATOM 4263 C CA . MET B 1 117 ? 20.719 -13.359 6.457 1 97.94 117 MET B CA 1
ATOM 4264 C C . MET B 1 117 ? 21.016 -14.336 5.32 1 97.94 117 MET B C 1
ATOM 4266 O O . MET B 1 117 ? 22.031 -14.219 4.645 1 97.94 117 MET B O 1
ATOM 4270 N N . ASP B 1 118 ? 20.188 -15.328 5.152 1 97.06 118 ASP B N 1
ATOM 4271 C CA . ASP B 1 118 ? 20.406 -16.312 4.098 1 97.06 118 ASP B CA 1
ATOM 4272 C C . ASP B 1 118 ? 20.266 -15.672 2.715 1 97.06 118 ASP B C 1
ATOM 4274 O O . ASP B 1 118 ? 19.5 -14.719 2.537 1 97.06 118 ASP B O 1
ATOM 4278 N N . GLN B 1 119 ? 20.938 -16.156 1.752 1 96.88 119 GLN B N 1
ATOM 4279 C CA . GLN B 1 119 ? 21 -15.602 0.405 1 96.88 119 GLN B CA 1
ATOM 4280 C C . GLN B 1 119 ? 19.641 -15.68 -0.289 1 96.88 119 GLN B C 1
ATOM 4282 O O . GLN B 1 119 ? 19.297 -14.797 -1.076 1 96.88 119 GLN B O 1
ATOM 4287 N N . ASP B 1 120 ? 18.922 -16.734 -0.039 1 95.56 120 ASP B N 1
ATOM 4288 C CA . ASP B 1 120 ? 17.656 -16.953 -0.734 1 95.56 120 ASP B CA 1
ATOM 4289 C C . ASP B 1 120 ? 16.672 -15.836 -0.42 1 95.56 120 ASP B C 1
ATOM 4291 O O . ASP B 1 120 ? 16.141 -15.188 -1.33 1 95.56 120 ASP B O 1
ATOM 4295 N N . ARG B 1 121 ? 16.375 -15.625 0.866 1 97.38 121 ARG B N 1
ATOM 4296 C CA . ARG B 1 121 ? 15.445 -14.562 1.237 1 97.38 121 ARG B CA 1
ATOM 4297 C C . ARG B 1 121 ? 16.016 -13.188 0.904 1 97.38 121 ARG B C 1
ATOM 4299 O O . ARG B 1 121 ? 15.281 -12.281 0.518 1 97.38 121 ARG B O 1
ATOM 4306 N N . CYS B 1 122 ? 17.344 -12.992 1.024 1 98.5 122 CYS B N 1
ATOM 4307 C CA . CYS B 1 122 ? 17.984 -11.758 0.601 1 98.5 122 CYS B CA 1
ATOM 4308 C C . CYS B 1 122 ? 17.719 -11.477 -0.874 1 98.5 122 CYS B C 1
ATOM 4310 O O . CYS B 1 122 ? 17.344 -10.367 -1.244 1 98.5 122 CYS B O 1
ATOM 4312 N N . ARG B 1 123 ? 17.875 -12.477 -1.712 1 97.94 123 ARG B N 1
ATOM 4313 C CA . ARG B 1 123 ? 17.656 -12.375 -3.152 1 97.94 123 ARG B CA 1
ATOM 4314 C C . ARG B 1 123 ? 16.234 -11.93 -3.459 1 97.94 123 ARG B C 1
ATOM 4316 O O . ARG B 1 123 ? 16.016 -11.031 -4.277 1 97.94 123 ARG B O 1
ATOM 4323 N N . ARG B 1 124 ? 15.32 -12.555 -2.834 1 97.75 124 ARG B N 1
ATOM 4324 C CA . ARG B 1 124 ? 13.914 -12.297 -3.092 1 97.75 124 ARG B CA 1
ATOM 4325 C C . ARG B 1 124 ? 13.547 -10.852 -2.746 1 97.75 124 ARG B C 1
ATOM 4327 O O . ARG B 1 124 ? 12.852 -10.188 -3.512 1 97.75 124 ARG B O 1
ATOM 4334 N N . VAL B 1 125 ? 14.039 -10.375 -1.62 1 98.69 125 VAL B N 1
ATOM 4335 C CA . VAL B 1 125 ? 13.727 -9.031 -1.154 1 98.69 125 VAL B CA 1
ATOM 4336 C C . VAL B 1 125 ? 14.391 -7.996 -2.061 1 98.69 125 VAL B C 1
ATOM 4338 O O . VAL B 1 125 ? 13.742 -7.055 -2.521 1 98.69 125 VAL B O 1
ATOM 4341 N N . VAL B 1 126 ? 15.68 -8.164 -2.334 1 98.75 126 VAL B N 1
ATOM 4342 C CA . VAL B 1 126 ? 16.391 -7.152 -3.105 1 98.75 126 VAL B CA 1
ATOM 4343 C C . VAL B 1 126 ? 15.867 -7.125 -4.535 1 98.75 126 VAL B C 1
ATOM 4345 O O . VAL B 1 126 ? 15.711 -6.051 -5.129 1 98.75 126 VAL B O 1
ATOM 4348 N N . LYS B 1 127 ? 15.555 -8.266 -5.137 1 98.31 127 LYS B N 1
ATOM 4349 C CA . LYS B 1 127 ? 15.023 -8.305 -6.496 1 98.31 127 LYS B CA 1
ATOM 4350 C C . LYS B 1 127 ? 13.625 -7.691 -6.555 1 98.31 127 LYS B C 1
ATOM 4352 O O . LYS B 1 127 ? 13.258 -7.078 -7.559 1 98.31 127 LYS B O 1
ATOM 4357 N N . HIS B 1 128 ? 12.859 -7.98 -5.508 1 98.44 128 HIS B N 1
ATOM 4358 C CA . HIS B 1 128 ? 11.57 -7.305 -5.43 1 98.44 128 HIS B CA 1
ATOM 4359 C C . HIS B 1 128 ? 11.734 -5.789 -5.48 1 98.44 128 HIS B C 1
ATOM 4361 O O . HIS B 1 128 ? 11.008 -5.102 -6.203 1 98.44 128 HIS B O 1
ATOM 4367 N N . LEU B 1 129 ? 12.695 -5.242 -4.73 1 98.5 129 LEU B N 1
ATOM 4368 C CA . LEU B 1 129 ? 12.922 -3.801 -4.676 1 98.5 129 LEU B CA 1
ATOM 4369 C C . LEU B 1 129 ? 13.406 -3.275 -6.023 1 98.5 129 LEU B C 1
ATOM 4371 O O . LEU B 1 129 ? 13.125 -2.131 -6.387 1 98.5 129 LEU B O 1
ATOM 4375 N N . THR B 1 130 ? 14.086 -4.082 -6.855 1 98.19 130 THR B N 1
ATOM 4376 C CA . THR B 1 130 ? 14.539 -3.664 -8.18 1 98.19 130 THR B CA 1
ATOM 4377 C C . THR B 1 130 ? 13.344 -3.398 -9.094 1 98.19 130 THR B C 1
ATOM 4379 O O . THR B 1 130 ? 13.422 -2.553 -9.992 1 98.19 130 THR B O 1
ATOM 4382 N N . THR B 1 131 ? 12.242 -4.117 -8.852 1 97.25 131 THR B N 1
ATOM 4383 C CA . THR B 1 131 ? 11.078 -3.957 -9.711 1 97.25 131 THR B CA 1
ATOM 4384 C C . THR B 1 131 ? 10.43 -2.59 -9.5 1 97.25 131 THR B C 1
ATOM 4386 O O . THR B 1 131 ? 9.672 -2.117 -10.352 1 97.25 131 THR B O 1
ATOM 4389 N N . GLN B 1 132 ? 10.711 -1.948 -8.391 1 96.38 132 GLN B N 1
ATOM 4390 C CA . GLN B 1 132 ? 10.219 -0.609 -8.078 1 96.38 132 GLN B CA 1
ATOM 4391 C C . GLN B 1 132 ? 11.281 0.447 -8.367 1 96.38 132 GLN B C 1
ATOM 4393 O O . GLN B 1 132 ? 11.164 1.591 -7.926 1 96.38 132 GLN B O 1
ATOM 4398 N N . HIS B 1 133 ? 12.359 0.118 -8.961 1 96.5 133 HIS B N 1
ATOM 4399 C CA . HIS B 1 133 ? 13.484 0.977 -9.312 1 96.5 133 HIS B CA 1
ATOM 4400 C C . HIS B 1 133 ? 14.18 1.507 -8.07 1 96.5 133 HIS B C 1
ATOM 4402 O O . HIS B 1 133 ? 14.727 2.611 -8.078 1 96.5 133 HIS B O 1
ATOM 4408 N N . VAL B 1 134 ? 14.25 0.902 -6.824 1 97.38 134 VAL B N 1
ATOM 4409 C CA . VAL B 1 134 ? 14.961 1.302 -5.613 1 97.38 134 VAL B CA 1
ATOM 4410 C C . VAL B 1 134 ? 16.375 0.75 -5.637 1 97.38 134 VAL B C 1
ATOM 4412 O O . VAL B 1 134 ? 17.328 1.433 -5.23 1 97.38 134 VAL B O 1
ATOM 4415 N N . PHE B 1 135 ? 16.781 -0.31 -6.285 1 98.25 135 PHE B N 1
ATOM 4416 C CA . PHE B 1 135 ? 18.062 -0.872 -6.703 1 98.25 135 PHE B CA 1
ATOM 4417 C C . PHE B 1 135 ? 18.031 -1.233 -8.188 1 98.25 135 PHE B C 1
ATOM 4419 O O . PHE B 1 135 ? 16.969 -1.23 -8.812 1 98.25 135 PHE B O 1
ATOM 4426 N N . ASN B 1 136 ? 19.188 -1.346 -8.68 1 97.75 136 ASN B N 1
ATOM 4427 C CA . ASN B 1 136 ? 19.359 -1.802 -10.062 1 97.75 136 ASN B CA 1
ATOM 4428 C C . ASN B 1 136 ? 20.172 -3.084 -10.125 1 97.75 136 ASN B C 1
ATOM 4430 O O . ASN B 1 136 ? 21.281 -3.145 -9.586 1 97.75 136 ASN B O 1
ATOM 4434 N N . GLU B 1 137 ? 19.594 -4.098 -10.617 1 97.88 137 GLU B N 1
ATOM 4435 C CA . GLU B 1 137 ? 20.359 -5.312 -10.891 1 97.88 137 GLU B CA 1
ATOM 4436 C C . GLU B 1 137 ? 21.062 -5.227 -12.242 1 97.88 137 GLU B C 1
ATOM 4438 O O . GLU B 1 137 ? 20.438 -5.473 -13.289 1 97.88 137 GLU B O 1
ATOM 4443 N N . ILE B 1 138 ? 22.281 -4.969 -12.25 1 95.94 138 ILE B N 1
ATOM 4444 C CA . ILE B 1 138 ? 23.016 -4.652 -13.477 1 95.94 138 ILE B CA 1
ATOM 4445 C C . ILE B 1 138 ? 23.391 -5.941 -14.195 1 95.94 138 ILE B C 1
ATOM 4447 O O . ILE B 1 138 ? 23.516 -5.961 -15.43 1 95.94 138 ILE B O 1
ATOM 4451 N N . GLU B 1 139 ? 23.703 -6.922 -13.43 1 96.44 139 GLU B N 1
ATOM 4452 C CA . GLU B 1 139 ? 23.906 -8.305 -13.836 1 96.44 139 GLU B CA 1
ATOM 4453 C C . GLU B 1 139 ? 23.219 -9.273 -12.867 1 96.44 139 GLU B C 1
ATOM 4455 O O . GLU B 1 139 ? 22.766 -8.859 -11.797 1 96.44 139 GLU B O 1
ATOM 4460 N N . LEU B 1 140 ? 23.125 -10.445 -13.336 1 95.69 140 LEU B N 1
ATOM 4461 C CA . LEU B 1 140 ? 22.469 -11.43 -12.484 1 95.69 140 LEU B CA 1
ATOM 4462 C C . LEU B 1 140 ? 23.062 -11.414 -11.078 1 95.69 140 LEU B C 1
ATOM 4464 O O . LEU B 1 140 ? 24.25 -11.664 -10.898 1 95.69 140 LEU B O 1
ATOM 4468 N N . ASP B 1 141 ? 22.312 -10.984 -10.117 1 97.44 141 ASP B N 1
ATOM 4469 C CA . ASP B 1 141 ? 22.641 -11.008 -8.695 1 97.44 141 ASP B CA 1
ATOM 4470 C C . ASP B 1 141 ? 23.719 -9.984 -8.359 1 97.44 141 ASP B C 1
ATOM 4472 O O . ASP B 1 141 ? 24.484 -10.172 -7.414 1 97.44 141 ASP B O 1
ATOM 4476 N N . ILE B 1 142 ? 23.875 -8.961 -9.172 1 98.56 142 ILE B N 1
ATOM 4477 C CA . ILE B 1 142 ? 24.75 -7.828 -8.891 1 98.56 142 ILE B CA 1
ATOM 4478 C C . ILE B 1 142 ? 23.922 -6.543 -8.844 1 98.56 142 ILE B C 1
ATOM 4480 O O . ILE B 1 142 ? 23.234 -6.203 -9.812 1 98.56 142 ILE B O 1
ATOM 4484 N N . PHE B 1 143 ? 24.078 -5.84 -7.789 1 98.69 143 PHE B N 1
ATOM 4485 C CA . PHE B 1 143 ? 23.156 -4.738 -7.543 1 98.69 143 PHE B CA 1
ATOM 4486 C C . PHE B 1 143 ? 23.906 -3.441 -7.297 1 98.69 143 PHE B C 1
ATOM 4488 O O . PHE B 1 143 ? 25.031 -3.459 -6.773 1 98.69 143 PHE B O 1
ATOM 4495 N N . GLU B 1 144 ? 23.359 -2.391 -7.695 1 98.69 144 GLU B N 1
ATOM 4496 C CA . GLU B 1 144 ? 23.844 -1.047 -7.379 1 98.69 144 GLU B CA 1
ATOM 4497 C C . GLU B 1 144 ? 22.688 -0.138 -6.961 1 98.69 144 GLU B C 1
ATOM 4499 O O . GLU B 1 144 ? 21.516 -0.506 -7.094 1 98.69 144 GLU B O 1
ATOM 4504 N N . HIS B 1 145 ? 23.062 0.995 -6.418 1 98.56 145 HIS B N 1
ATOM 4505 C CA . HIS B 1 145 ? 22.062 1.974 -6.016 1 98.56 145 HIS B CA 1
ATOM 4506 C C . HIS B 1 145 ? 21.359 2.584 -7.227 1 98.56 145 HIS B C 1
ATOM 4508 O O . HIS B 1 145 ? 21.953 2.682 -8.305 1 98.56 145 HIS B O 1
ATOM 4514 N N . THR B 1 146 ? 20.156 2.879 -7.117 1 98.12 146 THR B N 1
ATOM 4515 C CA . THR B 1 146 ? 19.484 3.906 -7.906 1 98.12 146 THR B CA 1
ATOM 4516 C C . THR B 1 146 ? 19.406 5.219 -7.133 1 98.12 146 THR B C 1
ATOM 4518 O O . THR B 1 146 ? 19.938 5.324 -6.02 1 98.12 146 THR B O 1
ATOM 4521 N N . ALA B 1 147 ? 18.766 6.211 -7.742 1 97.25 147 ALA B N 1
ATOM 4522 C CA . ALA B 1 147 ? 18.562 7.473 -7.039 1 97.25 147 ALA B CA 1
ATOM 4523 C C . ALA B 1 147 ? 17.766 7.266 -5.754 1 97.25 147 ALA B C 1
ATOM 4525 O O . ALA B 1 147 ? 18.016 7.926 -4.746 1 97.25 147 ALA B O 1
ATOM 4526 N N . ALA B 1 148 ? 16.828 6.344 -5.777 1 97.12 148 ALA B N 1
ATOM 4527 C CA . ALA B 1 148 ? 15.961 6.074 -4.637 1 97.12 148 ALA B CA 1
ATOM 4528 C C . ALA B 1 148 ? 16.734 5.465 -3.477 1 97.12 148 ALA B C 1
ATOM 4530 O O . ALA B 1 148 ? 16.75 6.012 -2.371 1 97.12 148 ALA B O 1
ATOM 4531 N N . SER B 1 149 ? 17.422 4.355 -3.729 1 98.31 149 SER B N 1
ATOM 4532 C CA . SER B 1 149 ? 18.156 3.688 -2.658 1 98.31 149 SER B CA 1
ATOM 4533 C C . SER B 1 149 ? 19.344 4.523 -2.193 1 98.31 149 SER B C 1
ATOM 4535 O O . SER B 1 149 ? 19.703 4.504 -1.014 1 98.31 149 SER B O 1
ATOM 4537 N N . ALA B 1 150 ? 19.922 5.273 -3.104 1 98 150 ALA B N 1
ATOM 4538 C CA . ALA B 1 150 ? 21.031 6.16 -2.73 1 98 150 ALA B CA 1
ATOM 4539 C C . ALA B 1 150 ? 20.547 7.242 -1.764 1 98 150 ALA B C 1
ATOM 4541 O O . ALA B 1 150 ? 21.281 7.617 -0.838 1 98 150 ALA B O 1
ATOM 4542 N N . LEU B 1 151 ? 19.375 7.77 -2.008 1 95.12 151 LEU B N 1
ATOM 4543 C CA . LEU B 1 151 ? 18.812 8.773 -1.105 1 95.12 151 LEU B CA 1
ATOM 4544 C C . LEU B 1 151 ? 18.688 8.219 0.311 1 95.12 151 LEU B C 1
ATOM 4546 O O . LEU B 1 151 ? 19.031 8.906 1.28 1 95.12 151 LEU B O 1
ATOM 4550 N N . ILE B 1 152 ? 18.281 7.02 0.469 1 96.19 152 ILE B N 1
ATOM 4551 C CA . ILE B 1 152 ? 18.109 6.391 1.775 1 96.19 152 ILE B CA 1
ATOM 4552 C C . ILE B 1 152 ? 19.484 6.176 2.418 1 96.19 152 ILE B C 1
ATOM 4554 O O . ILE B 1 152 ? 19.656 6.402 3.617 1 96.19 152 ILE B O 1
ATOM 4558 N N . ALA B 1 153 ? 20.422 5.75 1.604 1 97.12 153 ALA B N 1
ATOM 4559 C CA . ALA B 1 153 ? 21.781 5.508 2.105 1 97.12 153 ALA B CA 1
ATOM 4560 C C . ALA B 1 153 ? 22.422 6.797 2.607 1 97.12 153 ALA B C 1
ATOM 4562 O O . ALA B 1 153 ? 23.172 6.785 3.576 1 97.12 153 ALA B O 1
ATOM 4563 N N . LYS B 1 154 ? 22.094 7.887 1.978 1 94.44 154 LYS B N 1
ATOM 4564 C CA . LYS B 1 154 ? 22.75 9.164 2.27 1 94.44 154 LYS B CA 1
ATOM 4565 C C . LYS B 1 154 ? 22.016 9.906 3.391 1 94.44 154 LYS B C 1
ATOM 4567 O O . LYS B 1 154 ? 22.609 10.742 4.07 1 94.44 154 LYS B O 1
ATOM 4572 N N . ASP B 1 155 ? 20.797 9.688 3.545 1 90.5 155 ASP B N 1
ATOM 4573 C CA . ASP B 1 155 ? 19.969 10.445 4.477 1 90.5 155 ASP B CA 1
ATOM 4574 C C . ASP B 1 155 ? 19.453 9.547 5.602 1 90.5 155 ASP B C 1
ATOM 4576 O O . ASP B 1 155 ? 18.375 8.969 5.488 1 90.5 155 ASP B O 1
ATOM 4580 N N . LEU B 1 156 ? 20.109 9.617 6.707 1 87.62 156 LEU B N 1
ATOM 4581 C CA . LEU B 1 156 ? 19.766 8.766 7.844 1 87.62 156 LEU B CA 1
ATOM 4582 C C . LEU B 1 156 ? 18.391 9.117 8.398 1 87.62 156 LEU B C 1
ATOM 4584 O O . LEU B 1 156 ? 17.703 8.266 8.961 1 87.62 156 LEU B O 1
ATOM 4588 N N . GLY B 1 157 ? 18.031 10.367 8.25 1 87.62 157 GLY B N 1
ATOM 4589 C CA . GLY B 1 157 ? 16.688 10.758 8.641 1 87.62 157 GLY B CA 1
ATOM 4590 C C . GLY B 1 157 ? 15.602 10.094 7.812 1 87.62 157 GLY B C 1
ATOM 4591 O O . GLY B 1 157 ? 14.586 9.641 8.352 1 87.62 157 GLY B O 1
ATOM 4592 N N . MET B 1 158 ? 15.867 10.047 6.555 1 90 158 MET B N 1
ATOM 4593 C CA . MET B 1 158 ? 14.93 9.383 5.656 1 90 158 MET B CA 1
ATOM 4594 C C . MET B 1 158 ? 14.852 7.891 5.961 1 90 158 MET B C 1
ATOM 4596 O O . MET B 1 158 ? 13.766 7.309 5.961 1 90 158 MET B O 1
ATOM 4600 N N . GLU B 1 159 ? 15.992 7.301 6.203 1 94.31 159 GLU B N 1
ATOM 4601 C CA . GLU B 1 159 ? 16.016 5.887 6.562 1 94.31 159 GLU B CA 1
ATOM 4602 C C . GLU B 1 159 ? 15.219 5.621 7.836 1 94.31 159 GLU B C 1
ATOM 4604 O O . GLU B 1 159 ? 14.453 4.66 7.906 1 94.31 159 GLU B O 1
ATOM 4609 N N . ALA B 1 160 ? 15.398 6.469 8.797 1 92.12 160 ALA B N 1
ATOM 4610 C CA . ALA B 1 160 ? 14.719 6.336 10.086 1 92.12 160 ALA B CA 1
ATOM 4611 C C . ALA B 1 160 ? 13.211 6.496 9.922 1 92.12 160 ALA B C 1
ATOM 4613 O O . ALA B 1 160 ? 12.43 5.746 10.516 1 92.12 160 ALA B O 1
ATOM 4614 N N . LEU B 1 161 ? 12.836 7.477 9.133 1 91.25 161 LEU B N 1
ATOM 4615 C CA . LEU B 1 161 ? 11.422 7.719 8.867 1 91.25 161 LEU B CA 1
ATOM 4616 C C . LEU B 1 161 ? 10.773 6.5 8.219 1 91.25 161 LEU B C 1
ATOM 4618 O O . LEU B 1 161 ? 9.719 6.039 8.672 1 91.25 161 LEU B O 1
ATOM 4622 N N . LEU B 1 162 ? 11.438 5.992 7.227 1 95.44 162 LEU B N 1
ATOM 4623 C CA . LEU B 1 162 ? 10.883 4.863 6.488 1 95.44 162 LEU B CA 1
ATOM 4624 C C . LEU B 1 162 ? 10.789 3.627 7.379 1 95.44 162 LEU B C 1
ATOM 4626 O O . LEU B 1 162 ? 9.781 2.918 7.355 1 95.44 162 LEU B O 1
ATOM 4630 N N . LEU B 1 163 ? 11.812 3.373 8.141 1 96.62 163 LEU B N 1
ATOM 4631 C CA . LEU B 1 163 ? 11.805 2.201 9.008 1 96.62 163 LEU B CA 1
ATOM 4632 C C . LEU B 1 163 ? 10.695 2.295 10.039 1 96.62 163 LEU B C 1
ATOM 4634 O O . LEU B 1 163 ? 9.992 1.312 10.305 1 96.62 163 LEU B O 1
ATOM 4638 N N . GLY B 1 164 ? 10.539 3.455 10.641 1 95.44 164 GLY B N 1
ATOM 4639 C CA . GLY B 1 164 ? 9.438 3.635 11.578 1 95.44 164 GLY B CA 1
ATOM 4640 C C . GLY B 1 164 ? 8.078 3.387 10.961 1 95.44 164 GLY B C 1
ATOM 4641 O O . GLY B 1 164 ? 7.219 2.756 11.578 1 95.44 164 GLY B O 1
ATOM 4642 N N . GLN B 1 165 ? 7.895 3.863 9.766 1 95.62 165 GLN B N 1
ATOM 4643 C CA . GLN B 1 165 ? 6.613 3.736 9.078 1 95.62 165 GLN B CA 1
ATOM 4644 C C . GLN B 1 165 ? 6.324 2.281 8.719 1 95.62 165 GLN B C 1
ATOM 4646 O O . GLN B 1 165 ? 5.195 1.81 8.883 1 95.62 165 GLN B O 1
ATOM 4651 N N . VAL B 1 166 ? 7.352 1.534 8.305 1 96.94 166 VAL B N 1
ATOM 4652 C CA . VAL B 1 166 ? 7.078 0.19 7.801 1 96.94 166 VAL B CA 1
ATOM 4653 C C . VAL B 1 166 ? 7.223 -0.822 8.938 1 96.94 166 VAL B C 1
ATOM 4655 O O . VAL B 1 166 ? 7.145 -2.031 8.711 1 96.94 166 VAL B O 1
ATOM 4658 N N . ASP B 1 167 ? 7.52 -0.387 10.156 1 96.69 167 ASP B N 1
ATOM 4659 C CA . ASP B 1 167 ? 7.598 -1.333 11.266 1 96.69 167 ASP B CA 1
ATOM 4660 C C . ASP B 1 167 ? 6.52 -1.042 12.305 1 96.69 167 ASP B C 1
ATOM 4662 O O . ASP B 1 167 ? 5.387 -1.507 12.188 1 96.69 167 ASP B O 1
ATOM 4666 N N . GLU B 1 168 ? 6.738 -0.158 13.25 1 96.25 168 GLU B N 1
ATOM 4667 C CA . GLU B 1 168 ? 5.789 -0.014 14.352 1 96.25 168 GLU B CA 1
ATOM 4668 C C . GLU B 1 168 ? 4.477 0.592 13.875 1 96.25 168 GLU B C 1
ATOM 4670 O O . GLU B 1 168 ? 3.406 0.251 14.383 1 96.25 168 GLU B O 1
ATOM 4675 N N . ILE B 1 169 ? 4.582 1.567 12.906 1 97 169 ILE B N 1
ATOM 4676 C CA . ILE B 1 169 ? 3.355 2.189 12.422 1 97 169 ILE B CA 1
ATOM 4677 C C . ILE B 1 169 ? 2.596 1.205 11.531 1 97 169 ILE B C 1
ATOM 4679 O O . ILE B 1 169 ? 1.365 1.134 11.586 1 97 169 ILE B O 1
ATOM 4683 N N . PHE B 1 170 ? 3.33 0.5 10.672 1 97.88 170 PHE B N 1
ATOM 4684 C CA . PHE B 1 170 ? 2.758 -0.549 9.836 1 97.88 170 PHE B CA 1
ATOM 4685 C C . PHE B 1 170 ? 2.006 -1.568 10.688 1 97.88 170 PHE B C 1
ATOM 4687 O O . PHE B 1 170 ? 0.874 -1.935 10.367 1 97.88 170 PHE B O 1
ATOM 4694 N N . LYS B 1 171 ? 2.57 -2.082 11.773 1 98.19 171 LYS B N 1
ATOM 4695 C CA . LYS B 1 171 ? 1.933 -2.986 12.727 1 98.19 171 LYS B CA 1
ATOM 4696 C C . LYS B 1 171 ? 0.669 -2.365 13.312 1 98.19 171 LYS B C 1
ATOM 4698 O O . LYS B 1 171 ? -0.368 -3.025 13.406 1 98.19 171 LYS B O 1
ATOM 4703 N N . ALA B 1 172 ? 0.732 -1.115 13.68 1 98.5 172 ALA B N 1
ATOM 4704 C CA . ALA B 1 172 ? -0.399 -0.412 14.281 1 98.5 172 ALA B CA 1
ATOM 4705 C C . ALA B 1 172 ? -1.54 -0.258 13.281 1 98.5 172 ALA B C 1
ATOM 4707 O O . ALA B 1 172 ? -2.711 -0.406 13.633 1 98.5 172 ALA B O 1
ATOM 4708 N N . ALA B 1 173 ? -1.227 0.105 12.023 1 98.69 173 ALA B N 1
ATOM 4709 C CA . ALA B 1 173 ? -2.23 0.311 10.984 1 98.69 173 ALA B CA 1
ATOM 4710 C C . ALA B 1 173 ? -3.102 -0.93 10.812 1 98.69 173 ALA B C 1
ATOM 4712 O O . ALA B 1 173 ? -4.305 -0.822 10.562 1 98.69 173 ALA B O 1
ATOM 4713 N N . SER B 1 174 ? -2.52 -2.115 10.961 1 98.25 174 SER B N 1
ATOM 4714 C CA . SER B 1 174 ? -3.24 -3.367 10.758 1 98.25 174 SER B CA 1
ATOM 4715 C C . SER B 1 174 ? -4.195 -3.646 11.914 1 98.25 174 SER B C 1
ATOM 4717 O O . SER B 1 174 ? -4.938 -4.629 11.891 1 98.25 174 SER B O 1
ATOM 4719 N N . ALA B 1 175 ? -4.246 -2.783 12.945 1 98.31 175 ALA B N 1
ATOM 4720 C CA . ALA B 1 175 ? -5.125 -2.963 14.094 1 98.31 175 ALA B CA 1
ATOM 4721 C C . ALA B 1 175 ? -6.285 -1.976 14.062 1 98.31 175 ALA B C 1
ATOM 4723 O O . ALA B 1 175 ? -7.023 -1.84 15.039 1 98.31 175 ALA B O 1
ATOM 4724 N N . SER B 1 176 ? -6.508 -1.301 12.984 1 98.5 176 SER B N 1
ATOM 4725 C CA . SER B 1 176 ? -7.449 -0.187 12.906 1 98.5 176 SER B CA 1
ATOM 4726 C C . SER B 1 176 ? -8.883 -0.657 13.125 1 98.5 176 SER B C 1
ATOM 4728 O O . SER B 1 176 ? -9.625 -0.055 13.906 1 98.5 176 SER B O 1
ATOM 4730 N N . ALA B 1 177 ? -9.289 -1.721 12.445 1 98.31 177 ALA B N 1
ATOM 4731 C CA . ALA B 1 177 ? -10.656 -2.215 12.609 1 98.31 177 ALA B CA 1
ATOM 4732 C C . ALA B 1 177 ? -10.891 -2.711 14.039 1 98.31 177 ALA B C 1
ATOM 4734 O O . ALA B 1 177 ? -11.969 -2.514 14.602 1 98.31 177 ALA B O 1
ATOM 4735 N N . THR B 1 178 ? -9.883 -3.387 14.602 1 97.62 178 THR B N 1
ATOM 4736 C CA . THR B 1 178 ? -9.984 -3.873 15.977 1 97.62 178 THR B CA 1
ATOM 4737 C C . THR B 1 178 ? -10.234 -2.721 16.938 1 97.62 178 THR B C 1
ATOM 4739 O O . THR B 1 178 ? -11.055 -2.832 17.844 1 97.62 178 THR B O 1
ATOM 4742 N N . TRP B 1 179 ? -9.523 -1.651 16.75 1 97.81 179 TRP B N 1
ATOM 4743 C CA . TRP B 1 179 ? -9.688 -0.467 17.578 1 97.81 179 TRP B CA 1
ATOM 4744 C C . TRP B 1 179 ? -11.117 0.058 17.5 1 97.81 179 TRP B C 1
ATOM 4746 O O . TRP B 1 179 ? -11.734 0.34 18.531 1 97.81 179 TRP B O 1
ATOM 4756 N N . VAL B 1 180 ? -11.672 0.155 16.297 1 98 180 VAL B N 1
ATOM 4757 C CA . VAL B 1 180 ? -13.023 0.691 16.125 1 98 180 VAL B CA 1
ATOM 4758 C C . VAL B 1 180 ? -14.039 -0.278 16.719 1 98 180 VAL B C 1
ATOM 4760 O O . VAL B 1 180 ? -15.008 0.144 17.359 1 98 180 VAL B O 1
ATOM 4763 N N . GLN B 1 181 ? -13.82 -1.562 16.562 1 97.69 181 GLN B N 1
ATOM 4764 C CA . GLN B 1 181 ? -14.742 -2.584 17.047 1 97.69 181 GLN B CA 1
ATOM 4765 C C . GLN B 1 181 ? -14.812 -2.574 18.578 1 97.69 181 GLN B C 1
ATOM 4767 O O . GLN B 1 181 ? -15.875 -2.844 19.156 1 97.69 181 GLN B O 1
ATOM 4772 N N . LYS B 1 182 ? -13.75 -2.248 19.25 1 96.44 182 LYS B N 1
ATOM 4773 C CA . LYS B 1 182 ? -13.703 -2.221 20.719 1 96.44 182 LYS B CA 1
ATOM 4774 C C . LYS B 1 182 ? -14.586 -1.104 21.266 1 96.44 182 LYS B C 1
ATOM 4776 O O . LYS B 1 182 ? -15.141 -1.229 22.359 1 96.44 182 LYS B O 1
ATOM 4781 N N . ALA B 1 183 ? -14.68 -0.018 20.516 1 95.94 183 ALA B N 1
ATOM 4782 C CA . ALA B 1 183 ? -15.523 1.115 20.906 1 95.94 183 ALA B CA 1
ATOM 4783 C C . ALA B 1 183 ? -16.125 1.794 19.672 1 95.94 183 ALA B C 1
ATOM 4785 O O . ALA B 1 183 ? -15.703 2.893 19.297 1 95.94 183 ALA B O 1
ATOM 4786 N N . PRO B 1 184 ? -17.078 1.188 19.094 1 96.38 184 PRO B N 1
ATOM 4787 C CA . PRO B 1 184 ? -17.562 1.629 17.781 1 96.38 184 PRO B CA 1
ATOM 4788 C C . PRO B 1 184 ? -18.219 3.008 17.828 1 96.38 184 PRO B C 1
ATOM 4790 O O . PRO B 1 184 ? -18.281 3.699 16.812 1 96.38 184 PRO B O 1
ATOM 4793 N N . PHE B 1 185 ? -18.672 3.463 19.047 1 94.94 185 PHE B N 1
ATOM 4794 C CA . PHE B 1 185 ? -19.453 4.695 19.078 1 94.94 185 PHE B CA 1
ATOM 4795 C C . PHE B 1 185 ? -18.719 5.77 19.875 1 94.94 185 PHE B C 1
ATOM 4797 O O . PHE B 1 185 ? -19.297 6.809 20.203 1 94.94 185 PHE B O 1
ATOM 4804 N N . GLU B 1 186 ? -17.453 5.434 20.25 1 87.19 186 GLU B N 1
ATOM 4805 C CA . GLU B 1 186 ? -16.719 6.414 21.047 1 87.19 186 GLU B CA 1
ATOM 4806 C C . GLU B 1 186 ? -15.242 6.426 20.688 1 87.19 186 GLU B C 1
ATOM 4808 O O . GLU B 1 186 ? -14.633 5.367 20.516 1 87.19 186 GLU B O 1
ATOM 4813 N N . SER B 1 187 ? -14.781 7.625 20.453 1 83.38 187 SER B N 1
ATOM 4814 C CA . SER B 1 187 ? -13.352 7.883 20.375 1 83.38 187 SER B CA 1
ATOM 4815 C C . SER B 1 187 ? -12.875 8.742 21.531 1 83.38 187 SER B C 1
ATOM 4817 O O . SER B 1 187 ? -13.195 9.93 21.609 1 83.38 187 SER B O 1
ATOM 4819 N N . ASP B 1 188 ? -12.086 8.141 22.438 1 83.19 188 ASP B N 1
ATOM 4820 C CA . ASP B 1 188 ? -11.812 8.766 23.734 1 83.19 188 ASP B CA 1
ATOM 4821 C C . ASP B 1 188 ? -10.547 9.617 23.672 1 83.19 188 ASP B C 1
ATOM 4823 O O . ASP B 1 188 ? -10.211 10.312 24.641 1 83.19 188 ASP B O 1
ATOM 4827 N N . GLY B 1 189 ? -9.844 9.578 22.594 1 80 189 GLY B N 1
ATOM 4828 C CA . GLY B 1 189 ? -8.641 10.375 22.469 1 80 189 GLY B CA 1
ATOM 4829 C C . GLY B 1 189 ? -7.422 9.727 23.109 1 80 189 GLY B C 1
ATOM 4830 O O . GLY B 1 189 ? -6.312 10.258 23.016 1 80 189 GLY B O 1
ATOM 4831 N N . ILE B 1 190 ? -7.586 8.68 23.703 1 84.5 190 ILE B N 1
ATOM 4832 C CA . ILE B 1 190 ? -6.512 7.977 24.391 1 84.5 190 ILE B CA 1
ATOM 4833 C C . ILE B 1 190 ? -6.109 6.738 23.594 1 84.5 190 ILE B C 1
ATOM 4835 O O . ILE B 1 190 ? -4.922 6.504 23.359 1 84.5 190 ILE B O 1
ATOM 4839 N N . ASN B 1 191 ? -7.125 6.035 23.203 1 92.75 191 ASN B N 1
ATOM 4840 C CA . ASN B 1 191 ? -6.883 4.812 22.438 1 92.75 191 ASN B CA 1
ATOM 4841 C C . ASN B 1 191 ? -6.816 5.086 20.938 1 92.75 191 ASN B C 1
ATOM 4843 O O . ASN B 1 191 ? -7.402 6.055 20.453 1 92.75 191 ASN B O 1
ATOM 4847 N N . SER B 1 192 ? -6.07 4.355 20.297 1 96.69 192 SER B N 1
ATOM 4848 C CA . SER B 1 192 ? -5.828 4.379 18.859 1 96.69 192 SER B CA 1
ATOM 4849 C C . SER B 1 192 ? -5.391 3.01 18.344 1 96.69 192 SER B C 1
ATOM 4851 O O . SER B 1 192 ? -5.129 2.102 19.141 1 96.69 192 SER B O 1
ATOM 4853 N N . PRO B 1 193 ? -5.348 2.848 17.062 1 98.06 193 PRO B N 1
ATOM 4854 C CA . PRO B 1 193 ? -4.777 1.594 16.562 1 98.06 193 PRO B CA 1
ATOM 4855 C C . PRO B 1 193 ? -3.357 1.348 17.062 1 98.06 193 PRO B C 1
ATOM 4857 O O . PRO B 1 193 ? -2.98 0.201 17.328 1 98.06 193 PRO B O 1
ATOM 4860 N N . PHE B 1 194 ? -2.57 2.381 17.219 1 98.06 194 PHE B N 1
ATOM 4861 C CA . PHE B 1 194 ? -1.229 2.232 17.766 1 98.06 194 PHE B CA 1
ATOM 4862 C C . PHE B 1 194 ? -1.281 1.67 19.188 1 98.06 194 PHE B C 1
ATOM 4864 O O . PHE B 1 194 ? -0.558 0.727 19.516 1 98.06 194 PHE B O 1
ATOM 4871 N N . VAL B 1 195 ? -2.158 2.217 20.031 1 97.56 195 VAL B N 1
ATOM 4872 C CA . VAL B 1 195 ? -2.312 1.737 21.406 1 97.56 195 VAL B CA 1
ATOM 4873 C C . VAL B 1 195 ? -2.859 0.312 21.391 1 97.56 195 VAL B C 1
ATOM 4875 O O . VAL B 1 195 ? -2.449 -0.522 22.203 1 97.56 195 VAL B O 1
ATOM 4878 N N . THR B 1 196 ? -3.771 0.101 20.516 1 97.62 196 THR B N 1
ATOM 4879 C CA . THR B 1 196 ? -4.355 -1.23 20.406 1 97.62 196 THR B CA 1
ATOM 4880 C C . THR B 1 196 ? -3.273 -2.27 20.109 1 97.62 196 THR B C 1
ATOM 4882 O O . THR B 1 196 ? -3.303 -3.371 20.672 1 97.62 196 THR B O 1
ATOM 4885 N N . ARG B 1 197 ? -2.33 -1.918 19.312 1 97.44 197 ARG B N 1
ATOM 4886 C CA . ARG B 1 197 ? -1.286 -2.85 18.891 1 97.44 197 ARG B CA 1
ATOM 4887 C C . ARG B 1 197 ? -0.154 -2.896 19.906 1 97.44 197 ARG B C 1
ATOM 4889 O O . ARG B 1 197 ? 0.397 -3.963 20.188 1 97.44 197 ARG B O 1
ATOM 4896 N N . HIS B 1 198 ? 0.229 -1.739 20.422 1 97.25 198 HIS B N 1
ATOM 4897 C CA . HIS B 1 198 ? 1.48 -1.656 21.156 1 97.25 198 HIS B CA 1
ATOM 4898 C C . HIS B 1 198 ? 1.223 -1.479 22.656 1 97.25 198 HIS B C 1
ATOM 4900 O O . HIS B 1 198 ? 2.156 -1.527 23.453 1 97.25 198 HIS B O 1
ATOM 4906 N N . GLY B 1 199 ? -0.002 -1.166 23.047 1 96.75 199 GLY B N 1
ATOM 4907 C CA . GLY B 1 199 ? -0.4 -1.153 24.438 1 96.75 199 GLY B CA 1
ATOM 4908 C C . GLY B 1 199 ? -0.22 0.201 25.094 1 96.75 199 GLY B C 1
ATOM 4909 O O . GLY B 1 199 ? -0.637 0.401 26.234 1 96.75 199 GLY B O 1
ATOM 4910 N N . LYS B 1 200 ? 0.444 1.136 24.391 1 95.12 200 LYS B N 1
ATOM 4911 C CA . LYS B 1 200 ? 0.708 2.467 24.922 1 95.12 200 LYS B CA 1
ATOM 4912 C C . LYS B 1 200 ? 0.615 3.529 23.828 1 95.12 200 LYS B C 1
ATOM 4914 O O . LYS B 1 200 ? 0.85 3.242 22.656 1 95.12 200 LYS B O 1
ATOM 4919 N N . PRO B 1 201 ? 0.318 4.793 24.266 1 93.38 201 PRO B N 1
ATOM 4920 C CA . PRO B 1 201 ? 0.384 5.879 23.281 1 93.38 201 PRO B CA 1
ATOM 4921 C C . PRO B 1 201 ? 1.781 6.059 22.688 1 93.38 201 PRO B C 1
ATOM 4923 O O . PRO B 1 201 ? 2.775 5.711 23.328 1 93.38 201 PRO B O 1
ATOM 4926 N N . LEU B 1 202 ? 1.913 6.668 21.594 1 91.31 202 LEU B N 1
ATOM 4927 C CA . LEU B 1 202 ? 3.104 6.711 20.75 1 91.31 202 LEU B CA 1
ATOM 4928 C C . LEU B 1 202 ? 4.312 7.199 21.547 1 91.31 202 LEU B C 1
ATOM 4930 O O . LEU B 1 202 ? 5.332 6.508 21.625 1 91.31 202 LEU B O 1
ATOM 4934 N N . TYR B 1 203 ? 4.207 8.344 22.156 1 84.5 203 TYR B N 1
ATOM 4935 C CA . TYR B 1 203 ? 5.359 8.961 22.812 1 84.5 203 TYR B CA 1
ATOM 4936 C C . TYR B 1 203 ? 5.77 8.172 24.047 1 84.5 203 TYR B C 1
ATOM 4938 O O . TYR B 1 203 ? 6.957 8.062 24.359 1 84.5 203 TYR B O 1
ATOM 4946 N N . SER B 1 204 ? 4.758 7.691 24.812 1 89.38 204 SER B N 1
ATOM 4947 C CA . SER B 1 204 ? 5.051 6.836 25.953 1 89.38 204 SER B CA 1
ATOM 4948 C C . SER B 1 204 ? 5.754 5.555 25.516 1 89.38 204 SER B C 1
ATOM 4950 O O . SER B 1 204 ? 6.66 5.07 26.203 1 89.38 204 SER B O 1
ATOM 4952 N N . TRP B 1 205 ? 5.305 5.055 24.422 1 93.5 205 TRP B N 1
ATOM 4953 C CA . TRP B 1 205 ? 5.914 3.836 23.906 1 93.5 205 TRP B CA 1
ATOM 4954 C C . TRP B 1 205 ? 7.367 4.078 23.516 1 93.5 205 TRP B C 1
ATOM 4956 O O . TRP B 1 205 ? 8.242 3.268 23.828 1 93.5 205 TRP B O 1
ATOM 4966 N N . TYR B 1 206 ? 7.699 5.168 22.875 1 89.38 206 TYR B N 1
ATOM 4967 C CA . TYR B 1 206 ? 9.062 5.477 22.453 1 89.38 206 TYR B CA 1
ATOM 4968 C C . TYR B 1 206 ? 9.953 5.766 23.656 1 89.38 206 TYR B C 1
ATOM 4970 O O . TYR B 1 206 ? 11.156 5.516 23.625 1 89.38 206 TYR B O 1
ATOM 4978 N N . ALA B 1 207 ? 9.359 6.297 24.719 1 86.06 207 ALA B N 1
ATOM 4979 C CA . ALA B 1 207 ? 10.109 6.504 25.953 1 86.06 207 ALA B CA 1
ATOM 4980 C C . ALA B 1 207 ? 10.562 5.176 26.562 1 86.06 207 ALA B C 1
ATOM 4982 O O . ALA B 1 207 ? 11.641 5.09 27.141 1 86.06 207 ALA B O 1
ATOM 4983 N N . GLU B 1 208 ? 9.766 4.184 26.406 1 93.25 208 GLU B N 1
ATOM 4984 C CA . GLU B 1 208 ? 10.07 2.863 26.938 1 93.25 208 GLU B CA 1
ATOM 4985 C C . GLU B 1 208 ? 10.875 2.029 25.953 1 93.25 208 GLU B C 1
ATOM 4987 O O . GLU B 1 208 ? 11.336 0.938 26.281 1 93.25 208 GLU B O 1
ATOM 4992 N N . ASN B 1 209 ? 10.992 2.498 24.734 1 93.12 209 ASN B N 1
ATOM 4993 C CA . ASN B 1 209 ? 11.789 1.89 23.688 1 93.12 209 ASN B CA 1
ATOM 4994 C C . ASN B 1 209 ? 12.781 2.885 23.078 1 93.12 209 ASN B C 1
ATOM 4996 O O . ASN B 1 209 ? 12.609 3.33 21.953 1 93.12 209 ASN B O 1
ATOM 5000 N N . PRO B 1 210 ? 13.82 3.16 23.734 1 89.12 210 PRO B N 1
ATOM 5001 C CA . PRO B 1 210 ? 14.68 4.309 23.438 1 89.12 210 PRO B CA 1
ATOM 5002 C C . PRO B 1 210 ? 15.344 4.215 22.078 1 89.12 210 PRO B C 1
ATOM 5004 O O . PRO B 1 210 ? 15.57 5.234 21.422 1 89.12 210 PRO B O 1
ATOM 5007 N N . GLU B 1 211 ? 15.703 3.02 21.672 1 89.75 211 GLU B N 1
ATOM 5008 C CA . GLU B 1 211 ? 16.297 2.891 20.344 1 89.75 211 GLU B CA 1
ATOM 5009 C C . GLU B 1 211 ? 15.336 3.371 19.25 1 89.75 211 GLU B C 1
ATOM 5011 O O . GLU B 1 211 ? 15.734 4.105 18.359 1 89.75 211 GLU B O 1
ATOM 5016 N N . GLN B 1 212 ? 14.141 2.934 19.391 1 91.06 212 GLN B N 1
ATOM 5017 C CA . GLN B 1 212 ? 13.117 3.377 18.453 1 91.06 212 GLN B CA 1
ATOM 5018 C C . GLN B 1 212 ? 12.805 4.859 18.641 1 91.06 212 GLN B C 1
ATOM 5020 O O . GLN B 1 212 ? 12.5 5.562 17.672 1 91.06 212 GLN B O 1
ATOM 5025 N N . GLY B 1 213 ? 12.859 5.227 19.859 1 85.38 213 GLY B N 1
ATOM 5026 C CA . GLY B 1 213 ? 12.648 6.641 20.141 1 85.38 213 GLY B CA 1
ATOM 5027 C C . GLY B 1 213 ? 13.648 7.539 19.422 1 85.38 213 GLY B C 1
ATOM 5028 O O . GLY B 1 213 ? 13.273 8.562 18.859 1 85.38 213 GLY B O 1
ATOM 5029 N N . VAL B 1 214 ? 14.914 7.199 19.422 1 81.81 214 VAL B N 1
ATOM 5030 C CA . VAL B 1 214 ? 15.977 7.941 18.75 1 81.81 214 VAL B CA 1
ATOM 5031 C C . VAL B 1 214 ? 15.719 7.938 17.25 1 81.81 214 VAL B C 1
ATOM 5033 O O . VAL B 1 214 ? 15.867 8.969 16.578 1 81.81 214 VAL B O 1
ATOM 5036 N N . ARG B 1 215 ? 15.32 6.828 16.781 1 87.56 215 ARG B N 1
ATOM 5037 C CA . ARG B 1 215 ? 15.008 6.711 15.359 1 87.56 215 ARG B CA 1
ATOM 5038 C C . ARG B 1 215 ? 13.852 7.625 14.977 1 87.56 215 ARG B C 1
ATOM 5040 O O . ARG B 1 215 ? 13.891 8.281 13.93 1 87.56 215 ARG B O 1
ATOM 5047 N N . PHE B 1 216 ? 12.852 7.625 15.836 1 85.75 216 PHE B N 1
ATOM 5048 C CA . PHE B 1 216 ? 11.688 8.461 15.586 1 85.75 216 PHE B CA 1
ATOM 5049 C C . PHE B 1 216 ? 12.078 9.938 15.523 1 85.75 216 PHE B C 1
ATOM 5051 O O . PHE B 1 216 ? 11.656 10.656 14.617 1 85.75 216 PHE B O 1
ATOM 5058 N N . ALA B 1 217 ? 12.844 10.312 16.391 1 74.75 217 ALA B N 1
ATOM 5059 C CA . ALA B 1 217 ? 13.312 11.695 16.422 1 74.75 217 ALA B CA 1
ATOM 5060 C C . ALA B 1 217 ? 14.078 12.047 15.156 1 74.75 217 ALA B C 1
ATOM 5062 O O . ALA B 1 217 ? 13.898 13.133 14.594 1 74.75 217 ALA B O 1
ATOM 5063 N N . ARG B 1 218 ? 14.914 11.203 14.711 1 77.44 218 ARG B N 1
ATOM 5064 C CA . ARG B 1 218 ? 15.68 11.406 13.484 1 77.44 218 ARG B CA 1
ATOM 5065 C C . ARG B 1 218 ? 14.758 11.516 12.273 1 77.44 218 ARG B C 1
ATOM 5067 O O . ARG B 1 218 ? 14.984 12.336 11.383 1 77.44 218 ARG B O 1
ATOM 5074 N N . GLY B 1 219 ? 13.734 10.688 12.25 1 81.69 219 GLY B N 1
ATOM 5075 C CA . GLY B 1 219 ? 12.773 10.688 11.156 1 81.69 219 GLY B CA 1
ATOM 5076 C C . GLY B 1 219 ? 11.953 11.961 11.086 1 81.69 219 GLY B C 1
ATOM 5077 O O . GLY B 1 219 ? 11.695 12.477 9.992 1 81.69 219 GLY B O 1
ATOM 5078 N N . MET B 1 220 ? 11.5 12.445 12.188 1 74.06 220 MET B N 1
ATOM 5079 C CA . MET B 1 220 ? 10.695 13.656 12.227 1 74.06 220 MET B CA 1
ATOM 5080 C C . MET B 1 220 ? 11.477 14.852 11.688 1 74.06 220 MET B C 1
ATOM 5082 O O . MET B 1 220 ? 10.898 15.75 11.07 1 74.06 220 MET B O 1
ATOM 5086 N N . SER B 1 221 ? 12.75 14.82 11.898 1 66.06 221 SER B N 1
ATOM 5087 C CA . SER B 1 221 ? 13.594 15.875 11.344 1 66.06 221 SER B CA 1
ATOM 5088 C C . SER B 1 221 ? 13.578 15.844 9.82 1 66.06 221 SER B C 1
ATOM 5090 O O . SER B 1 221 ? 13.594 16.891 9.172 1 66.06 221 SER B O 1
ATOM 5092 N N . ALA B 1 222 ? 13.492 14.664 9.25 1 66.31 222 ALA B N 1
ATOM 5093 C CA . ALA B 1 222 ? 13.438 14.492 7.797 1 66.31 222 ALA B CA 1
ATOM 5094 C C . ALA B 1 222 ? 12.094 14.969 7.242 1 66.31 222 ALA B C 1
ATOM 5096 O O . ALA B 1 222 ? 12.047 15.602 6.188 1 66.31 222 ALA B O 1
ATOM 5097 N N . VAL B 1 223 ? 11.031 14.609 7.895 1 65 223 VAL B N 1
ATOM 5098 C CA . VAL B 1 223 ? 9.695 15.031 7.484 1 65 223 VAL B CA 1
ATOM 5099 C C . VAL B 1 223 ? 9.617 16.547 7.441 1 65 223 VAL B C 1
ATOM 5101 O O . VAL B 1 223 ? 9.016 17.125 6.527 1 65 223 VAL B O 1
ATOM 5104 N N . ALA B 1 224 ? 10.211 17.141 8.406 1 57.47 224 ALA B N 1
ATOM 5105 C CA . ALA B 1 224 ? 10.195 18.594 8.5 1 57.47 224 ALA B CA 1
ATOM 5106 C C . ALA B 1 224 ? 10.883 19.234 7.293 1 57.47 224 ALA B C 1
ATOM 5108 O O . ALA B 1 224 ? 10.523 20.344 6.875 1 57.47 224 ALA B O 1
ATOM 5109 N N . GLN B 1 225 ? 11.703 18.422 6.695 1 56.28 225 GLN B N 1
ATOM 5110 C CA . GLN B 1 225 ? 12.43 18.953 5.543 1 56.28 225 GLN B CA 1
ATOM 5111 C C . GLN B 1 225 ? 11.641 18.75 4.254 1 56.28 225 GLN B C 1
ATOM 5113 O O . GLN B 1 225 ? 11.812 19.5 3.287 1 56.28 225 GLN B O 1
ATOM 5118 N N . ILE B 1 226 ? 10.852 17.688 4.172 1 55.91 226 ILE B N 1
ATOM 5119 C CA . ILE B 1 226 ? 10.133 17.328 2.955 1 55.91 226 ILE B CA 1
ATOM 5120 C C . ILE B 1 226 ? 8.867 18.172 2.834 1 55.91 226 ILE B C 1
ATOM 5122 O O . ILE B 1 226 ? 8.562 18.703 1.761 1 55.91 226 ILE B O 1
ATOM 5126 N N . ASP B 1 227 ? 7.961 18.047 3.738 1 52.75 227 ASP B N 1
ATOM 5127 C CA . ASP B 1 227 ? 6.566 18.438 3.553 1 52.75 227 ASP B CA 1
ATOM 5128 C C . ASP B 1 227 ? 6.336 19.875 4.02 1 52.75 227 ASP B C 1
ATOM 5130 O O . ASP B 1 227 ? 5.285 20.469 3.744 1 52.75 227 ASP B O 1
ATOM 5134 N N . ARG B 1 228 ? 7.332 20.5 4.574 1 56.78 228 ARG B N 1
ATOM 5135 C CA . ARG B 1 228 ? 6.773 21.656 5.273 1 56.78 228 ARG B CA 1
ATOM 5136 C C . ARG B 1 228 ? 7.691 22.875 5.148 1 56.78 228 ARG B C 1
ATOM 5138 O O . ARG B 1 228 ? 8.367 23.25 6.109 1 56.78 228 ARG B O 1
ATOM 5145 N N . PRO B 1 229 ? 7.574 23.234 3.807 1 59.06 229 PRO B N 1
ATOM 5146 C CA . PRO B 1 229 ? 8.508 24.359 3.713 1 59.06 229 PRO B CA 1
ATOM 5147 C C . PRO B 1 229 ? 8.109 25.547 4.598 1 59.06 229 PRO B C 1
ATOM 5149 O O . PRO B 1 229 ? 6.988 26.047 4.48 1 59.06 229 PRO B O 1
ATOM 5152 N N . ILE B 1 230 ? 8.875 25.859 5.539 1 68.38 230 ILE B N 1
ATOM 5153 C CA . ILE B 1 230 ? 8.703 26.984 6.445 1 68.38 230 ILE B CA 1
ATOM 5154 C C . ILE B 1 230 ? 8.562 28.281 5.641 1 68.38 230 ILE B C 1
ATOM 5156 O O . ILE B 1 230 ? 7.93 29.234 6.098 1 68.38 230 ILE B O 1
ATOM 5160 N N . SER B 1 231 ? 8.875 28.078 4.398 1 71.12 231 SER B N 1
ATOM 5161 C CA . SER B 1 231 ? 8.828 29.266 3.549 1 71.12 231 SER B CA 1
ATOM 5162 C C . SER B 1 231 ? 7.391 29.625 3.191 1 71.12 231 SER B C 1
ATOM 5164 O O . SER B 1 231 ? 7.039 30.797 3.123 1 71.12 231 SER B O 1
ATOM 5166 N N . THR B 1 232 ? 6.648 28.609 3.047 1 74.25 232 THR B N 1
ATOM 5167 C CA . THR B 1 232 ? 5.246 28.875 2.734 1 74.25 232 THR B CA 1
ATOM 5168 C C . THR B 1 232 ? 4.551 29.547 3.91 1 74.25 232 THR B C 1
ATOM 5170 O O . THR B 1 232 ? 3.756 30.469 3.719 1 74.25 232 THR B O 1
ATOM 5173 N N . LEU B 1 233 ? 4.906 29.141 5.047 1 82.44 233 LEU B N 1
ATOM 5174 C CA . LEU B 1 233 ? 4.344 29.734 6.25 1 82.44 233 LEU B CA 1
ATOM 5175 C C . LEU B 1 233 ? 4.766 31.203 6.375 1 82.44 233 LEU B C 1
ATOM 5177 O O . LEU B 1 233 ? 3.961 32.062 6.754 1 82.44 233 LEU B O 1
ATOM 5181 N N . ARG B 1 234 ? 5.977 31.484 6.016 1 82.38 234 ARG B N 1
ATOM 5182 C CA . ARG B 1 234 ? 6.527 32.844 6.047 1 82.38 234 ARG B CA 1
ATOM 5183 C C . ARG B 1 234 ? 5.766 33.75 5.105 1 82.38 234 ARG B C 1
ATOM 5185 O O . ARG B 1 234 ? 5.461 34.906 5.461 1 82.38 234 ARG B O 1
ATOM 5192 N N . ASP B 1 235 ? 5.414 33.156 4.02 1 83.31 235 ASP B N 1
ATOM 5193 C CA . ASP B 1 235 ? 4.852 34 2.959 1 83.31 235 ASP B CA 1
ATOM 5194 C C . ASP B 1 235 ? 3.328 34.062 3.059 1 83.31 235 ASP B C 1
ATOM 5196 O O . ASP B 1 235 ? 2.703 34.969 2.529 1 83.31 235 ASP B O 1
ATOM 5200 N N . ASP B 1 236 ? 2.678 33.125 3.709 1 82.81 236 ASP B N 1
ATOM 5201 C CA . ASP B 1 236 ? 1.229 32.969 3.682 1 82.81 236 ASP B CA 1
ATOM 5202 C C . ASP B 1 236 ? 0.551 33.906 4.688 1 82.81 236 ASP B C 1
ATOM 5204 O O . ASP B 1 236 ? -0.66 34.125 4.613 1 82.81 236 ASP B O 1
ATOM 5208 N N . PHE B 1 237 ? 1.261 34.438 5.586 1 89.12 237 PHE B N 1
ATOM 5209 C CA . PHE B 1 237 ? 0.722 35.281 6.637 1 89.12 237 PHE B CA 1
ATOM 5210 C C . PHE B 1 237 ? 1.543 36.562 6.766 1 89.12 237 PHE B C 1
ATOM 5212 O O . PHE B 1 237 ? 2.771 36.531 6.66 1 89.12 237 PHE B O 1
ATOM 5219 N N . PRO B 1 238 ? 0.879 37.688 6.926 1 89.69 238 PRO B N 1
ATOM 5220 C CA . PRO B 1 238 ? 1.6 38.938 7.066 1 89.69 238 PRO B CA 1
ATOM 5221 C C . PRO B 1 238 ? 2.176 39.156 8.469 1 89.69 238 PRO B C 1
ATOM 5223 O O . PRO B 1 238 ? 1.753 40.062 9.188 1 89.69 238 PRO B O 1
ATOM 5226 N N . TRP B 1 239 ? 3.16 38.438 8.773 1 92.44 239 TRP B N 1
ATOM 5227 C CA . TRP B 1 239 ? 3.785 38.438 10.086 1 92.44 239 TRP B CA 1
ATOM 5228 C C . TRP B 1 239 ? 4.219 39.844 10.5 1 92.44 239 TRP B C 1
ATOM 5230 O O . TRP B 1 239 ? 4.129 40.188 11.672 1 92.44 239 TRP B O 1
ATOM 5240 N N . ALA B 1 240 ? 4.625 40.594 9.57 1 87.12 240 ALA B N 1
ATOM 5241 C CA . ALA B 1 240 ? 5.156 41.938 9.828 1 87.12 240 ALA B CA 1
ATOM 5242 C C . ALA B 1 240 ? 4.055 42.875 10.289 1 87.12 240 ALA B C 1
ATOM 5244 O O . ALA B 1 240 ? 4.336 43.938 10.859 1 87.12 240 ALA B O 1
ATOM 5245 N N . LYS B 1 241 ? 2.857 42.5 10.07 1 86.62 241 LYS B N 1
ATOM 5246 C CA . LYS B 1 241 ? 1.74 43.344 10.414 1 86.62 241 LYS B CA 1
ATOM 5247 C C . LYS B 1 241 ? 1.229 43.062 11.82 1 86.62 241 LYS B C 1
ATOM 5249 O O . LYS B 1 241 ? 0.332 43.75 12.312 1 86.62 241 LYS B O 1
ATOM 5254 N N . LEU B 1 242 ? 1.792 42.031 12.375 1 88.56 242 LEU B N 1
ATOM 5255 C CA . LEU B 1 242 ? 1.414 41.781 13.758 1 88.56 242 LEU B CA 1
ATOM 5256 C C . LEU B 1 242 ? 1.757 42.969 14.648 1 88.56 242 LEU B C 1
ATOM 5258 O O . LEU B 1 242 ? 2.715 43.688 14.375 1 88.56 242 LEU B O 1
ATOM 5262 N N . ASP B 1 243 ? 1.004 43.188 15.648 1 74.62 243 ASP B N 1
ATOM 5263 C CA . ASP B 1 243 ? 1.08 44.375 16.5 1 74.62 243 ASP B CA 1
ATOM 5264 C C . ASP B 1 243 ? 2.525 44.656 16.891 1 74.62 243 ASP B C 1
ATOM 5266 O O . ASP B 1 243 ? 3.424 43.875 16.641 1 74.62 243 ASP B O 1
ATOM 5270 N N . SER B 1 244 ? 2.658 45.719 17.531 1 66.12 244 SER B N 1
ATOM 5271 C CA . SER B 1 244 ? 3.947 46.375 17.734 1 66.12 244 SER B CA 1
ATOM 5272 C C . SER B 1 244 ? 4.824 45.594 18.688 1 66.12 244 SER B C 1
ATOM 5274 O O . SER B 1 244 ? 6.051 45.719 18.672 1 66.12 244 SER B O 1
ATOM 5276 N N . SER B 1 245 ? 4.262 44.781 19.484 1 73 245 SER B N 1
ATOM 5277 C CA . SER B 1 245 ? 5.156 44.031 20.359 1 73 245 SER B CA 1
ATOM 5278 C C . SER B 1 245 ? 5.879 42.938 19.578 1 73 245 SER B C 1
ATOM 5280 O O . SER B 1 245 ? 7.031 42.594 19.875 1 73 245 SER B O 1
ATOM 5282 N N . GLY B 1 246 ? 5.219 42.531 18.672 1 87.06 246 GLY B N 1
ATOM 5283 C CA . GLY B 1 246 ? 5.766 41.5 17.828 1 87.06 246 GLY B CA 1
ATOM 5284 C C . GLY B 1 246 ? 6.055 40.219 18.578 1 87.06 246 GLY B C 1
ATOM 5285 O O . GLY B 1 246 ? 6.887 39.406 18.141 1 87.06 246 GLY B O 1
ATOM 5286 N N . LYS B 1 247 ? 5.457 40.094 19.812 1 95.75 247 LYS B N 1
ATOM 5287 C CA . LYS B 1 247 ? 5.691 38.875 20.609 1 95.75 247 LYS B CA 1
ATOM 5288 C C . LYS B 1 247 ? 4.77 37.75 20.172 1 95.75 247 LYS B C 1
ATOM 5290 O O . LYS B 1 247 ? 3.551 37.844 20.344 1 95.75 247 LYS B O 1
ATOM 5295 N N . VAL B 1 248 ? 5.336 36.688 19.641 1 97.75 248 VAL B N 1
ATOM 5296 C CA . VAL B 1 248 ? 4.594 35.5 19.219 1 97.75 248 VAL B CA 1
ATOM 5297 C C . VAL B 1 248 ? 4.875 34.344 20.172 1 97.75 248 VAL B C 1
ATOM 5299 O O . VAL B 1 248 ? 6.035 34 20.422 1 97.75 248 VAL B O 1
ATOM 5302 N N . VAL B 1 249 ? 3.846 33.875 20.781 1 98.25 249 VAL B N 1
ATOM 5303 C CA . VAL B 1 249 ? 3.996 32.688 21.625 1 98.25 249 VAL B CA 1
ATOM 5304 C C . VAL B 1 249 ? 3.752 31.422 20.797 1 98.25 249 VAL B C 1
ATOM 5306 O O . VAL B 1 249 ? 2.629 31.172 20.359 1 98.25 249 VAL B O 1
ATOM 5309 N N . ASP B 1 250 ? 4.758 30.656 20.594 1 97.69 250 ASP B N 1
ATOM 5310 C CA . ASP B 1 250 ? 4.719 29.391 19.875 1 97.69 250 ASP B CA 1
ATOM 5311 C C . ASP B 1 250 ? 4.375 28.234 20.812 1 97.69 250 ASP B C 1
ATOM 5313 O O . ASP B 1 250 ? 5.266 27.625 21.391 1 97.69 250 ASP B O 1
ATOM 5317 N N . VAL B 1 251 ? 3.1 28 20.906 1 97.38 251 VAL B N 1
ATOM 5318 C CA . VAL B 1 251 ? 2.57 27.016 21.844 1 97.38 251 VAL B CA 1
ATOM 5319 C C . VAL B 1 251 ? 2.779 25.609 21.281 1 97.38 251 VAL B C 1
ATOM 5321 O O . VAL B 1 251 ? 2.271 25.281 20.219 1 97.38 251 VAL B O 1
ATOM 5324 N N . GLY B 1 252 ? 3.449 24.812 22.031 1 94.12 252 GLY B N 1
ATOM 5325 C CA . GLY B 1 252 ? 3.822 23.5 21.516 1 94.12 252 GLY B CA 1
ATOM 5326 C C . GLY B 1 252 ? 4.871 23.562 20.422 1 94.12 252 GLY B C 1
ATOM 5327 O O . GLY B 1 252 ? 4.797 22.828 19.438 1 94.12 252 GLY B O 1
ATOM 5328 N N . GLY B 1 253 ? 5.871 24.391 20.578 1 92 253 GLY B N 1
ATOM 5329 C CA . GLY B 1 253 ? 6.789 24.734 19.5 1 92 253 GLY B CA 1
ATOM 5330 C C . GLY B 1 253 ? 7.988 23.812 19.422 1 92 253 GLY B C 1
ATOM 5331 O O . GLY B 1 253 ? 8.797 23.891 18.5 1 92 253 GLY B O 1
ATOM 5332 N N . GLY B 1 254 ? 8.133 22.906 20.406 1 88.62 254 GLY B N 1
ATOM 5333 C CA . GLY B 1 254 ? 9.219 21.938 20.375 1 88.62 254 GLY B CA 1
ATOM 5334 C C . GLY B 1 254 ? 10.586 22.594 20.484 1 88.62 254 GLY B C 1
ATOM 5335 O O . GLY B 1 254 ? 10.844 23.359 21.406 1 88.62 254 GLY B O 1
ATOM 5336 N N . THR B 1 255 ? 11.422 22.328 19.453 1 85.06 255 THR B N 1
ATOM 5337 C CA . THR B 1 255 ? 12.773 22.891 19.438 1 85.06 255 THR B CA 1
ATOM 5338 C C . THR B 1 255 ? 12.75 24.328 18.953 1 85.06 255 THR B C 1
ATOM 5340 O O . THR B 1 255 ? 13.789 25.016 18.969 1 85.06 255 THR B O 1
ATOM 5343 N N . GLY B 1 256 ? 11.664 24.766 18.531 1 90.06 256 GLY B N 1
ATOM 5344 C CA . GLY B 1 256 ? 11.516 26.141 18.109 1 90.06 256 GLY B CA 1
ATOM 5345 C C . GLY B 1 256 ? 12.055 26.406 16.703 1 90.06 256 GLY B C 1
ATOM 5346 O O . GLY B 1 256 ? 12.312 27.547 16.344 1 90.06 256 GLY B O 1
ATOM 5347 N N . HIS B 1 257 ? 12.203 25.359 15.891 1 84.19 257 HIS B N 1
ATOM 5348 C CA . HIS B 1 257 ? 12.828 25.516 14.578 1 84.19 257 HIS B CA 1
ATOM 5349 C C . HIS B 1 257 ? 12.055 26.5 13.711 1 84.19 257 HIS B C 1
ATOM 5351 O O . HIS B 1 257 ? 12.648 27.266 12.961 1 84.19 257 HIS B O 1
ATOM 5357 N N . VAL B 1 258 ? 10.766 26.531 13.82 1 88.69 258 VAL B N 1
ATOM 5358 C CA . VAL B 1 258 ? 9.938 27.438 13.023 1 88.69 258 VAL B CA 1
ATOM 5359 C C . VAL B 1 258 ? 10.078 28.859 13.547 1 88.69 258 VAL B C 1
ATOM 5361 O O . VAL B 1 258 ? 10.258 29.797 12.766 1 88.69 258 VAL B O 1
ATOM 5364 N N . SER B 1 259 ? 10.039 29 14.828 1 93.19 259 SER B N 1
ATOM 5365 C CA . SER B 1 259 ? 10.188 30.312 15.445 1 93.19 259 SER B CA 1
ATOM 5366 C C . SER B 1 259 ? 11.57 30.906 15.172 1 93.19 259 SER B C 1
ATOM 5368 O O . SER B 1 259 ? 11.695 32.094 14.906 1 93.19 259 SER B O 1
ATOM 5370 N N . ILE B 1 260 ? 12.539 30.031 15.242 1 91.62 260 ILE B N 1
ATOM 5371 C CA . ILE B 1 260 ? 13.906 30.469 14.953 1 91.62 260 ILE B CA 1
ATOM 5372 C C . ILE B 1 260 ? 14 30.953 13.516 1 91.62 260 ILE B C 1
ATOM 5374 O O . ILE B 1 260 ? 14.555 32.031 13.258 1 91.62 260 ILE B O 1
ATOM 5378 N N . HIS B 1 261 ? 13.422 30.219 12.602 1 88.75 261 HIS B N 1
ATOM 5379 C CA . HIS B 1 261 ? 13.422 30.609 11.195 1 88.75 261 HIS B CA 1
ATOM 5380 C C . HIS B 1 261 ? 12.695 31.938 10.992 1 88.75 261 HIS B C 1
ATOM 5382 O O . HIS B 1 261 ? 13.211 32.844 10.32 1 88.75 261 HIS B O 1
ATOM 5388 N N . LEU B 1 262 ? 11.555 32.125 11.562 1 91.31 262 LEU B N 1
ATOM 5389 C CA . LEU B 1 262 ? 10.773 33.344 11.414 1 91.31 262 LEU B CA 1
ATOM 5390 C C . LEU B 1 262 ? 11.492 34.531 12.031 1 91.31 262 LEU B C 1
ATOM 5392 O O . LEU B 1 262 ? 11.422 35.656 11.5 1 91.31 262 LEU B O 1
ATOM 5396 N N . ALA B 1 263 ? 12.156 34.25 13.125 1 93.06 263 ALA B N 1
ATOM 5397 C CA . ALA B 1 263 ? 12.906 35.312 13.781 1 93.06 263 ALA B CA 1
ATOM 5398 C C . ALA B 1 263 ? 14.023 35.844 12.875 1 93.06 263 ALA B C 1
ATOM 5400 O O . ALA B 1 263 ? 14.336 37.031 12.891 1 93.06 263 ALA B O 1
ATOM 5401 N N . THR B 1 264 ? 14.594 34.938 12.164 1 91.31 264 THR B N 1
ATOM 5402 C CA . THR B 1 264 ? 15.664 35.344 11.258 1 91.31 264 THR B CA 1
ATOM 5403 C C . THR B 1 264 ? 15.102 36.156 10.094 1 91.31 264 THR B C 1
ATOM 5405 O O . THR B 1 264 ? 15.781 37.031 9.555 1 91.31 264 THR B O 1
ATOM 5408 N N . GLN B 1 265 ? 13.914 35.969 9.734 1 90.12 265 GLN B N 1
ATOM 5409 C CA . GLN B 1 265 ? 13.297 36.625 8.578 1 90.12 265 GLN B CA 1
ATOM 5410 C C . GLN B 1 265 ? 12.633 37.938 8.984 1 90.12 265 GLN B C 1
ATOM 5412 O O . GLN B 1 265 ? 12.516 38.844 8.164 1 90.12 265 GLN B O 1
ATOM 5417 N N . PHE B 1 266 ? 12.188 38 10.203 1 92.81 266 PHE B N 1
ATOM 5418 C CA . PHE B 1 266 ? 11.445 39.188 10.672 1 92.81 266 PHE B CA 1
ATOM 5419 C C . PHE B 1 266 ? 12.086 39.75 11.922 1 92.81 266 PHE B C 1
ATOM 5421 O O . PHE B 1 266 ? 11.75 39.375 13.039 1 92.81 266 PHE B O 1
ATOM 5428 N N . PRO B 1 267 ? 12.82 40.781 11.789 1 90.19 267 PRO B N 1
ATOM 5429 C CA . PRO B 1 267 ? 13.609 41.344 12.898 1 90.19 267 PRO B CA 1
ATOM 5430 C C . PRO B 1 267 ? 12.742 41.969 13.984 1 90.19 267 PRO B C 1
ATOM 5432 O O . PRO B 1 267 ? 13.211 42.188 15.109 1 90.19 267 PRO B O 1
ATOM 5435 N N . THR B 1 268 ? 11.555 42.188 13.703 1 89.44 268 THR B N 1
ATOM 5436 C CA . THR B 1 268 ? 10.695 42.875 14.656 1 89.44 268 THR B CA 1
ATOM 5437 C C . THR B 1 268 ? 9.953 41.875 15.531 1 89.44 268 THR B C 1
ATOM 5439 O O . THR B 1 268 ? 9.281 42.25 16.5 1 89.44 268 THR B O 1
ATOM 5442 N N . LEU B 1 269 ? 10.039 40.625 15.211 1 94.56 269 LEU B N 1
ATOM 5443 C CA . LEU B 1 269 ? 9.273 39.625 15.938 1 94.56 269 LEU B CA 1
ATOM 5444 C C . LEU B 1 269 ? 10.094 39 17.062 1 94.56 269 LEU B C 1
ATOM 5446 O O . LEU B 1 269 ? 11.305 38.812 16.906 1 94.56 269 LEU B O 1
ATOM 5450 N N . ASN B 1 270 ? 9.5 38.844 18.172 1 95.88 270 ASN B N 1
ATOM 5451 C CA . ASN B 1 270 ? 10.023 38.094 19.312 1 95.88 270 ASN B CA 1
ATOM 5452 C C . ASN B 1 270 ? 9.195 36.844 19.578 1 95.88 270 ASN B C 1
ATOM 5454 O O . ASN B 1 270 ? 7.973 36.844 19.438 1 95.88 270 ASN B O 1
ATOM 5458 N N . PHE B 1 271 ? 9.891 35.781 19.953 1 97.56 271 PHE B N 1
ATOM 5459 C CA . PHE B 1 271 ? 9.188 34.531 20.094 1 97.56 271 PHE B CA 1
ATOM 5460 C C . PHE B 1 271 ? 9.398 33.938 21.5 1 97.56 271 PHE B C 1
ATOM 5462 O O . PHE B 1 271 ? 10.492 34.031 22.047 1 97.56 271 PHE B O 1
ATOM 5469 N N . VAL B 1 272 ? 8.398 33.469 22.094 1 98.12 272 VAL B N 1
ATOM 5470 C CA . VAL B 1 272 ? 8.461 32.562 23.234 1 98.12 272 VAL B CA 1
ATOM 5471 C C . VAL B 1 272 ? 8.039 31.156 22.781 1 98.12 272 VAL B C 1
ATOM 5473 O O . VAL B 1 272 ? 6.875 30.922 22.469 1 98.12 272 VAL B O 1
ATOM 5476 N N . VAL B 1 273 ? 8.953 30.266 22.781 1 97.62 273 VAL B N 1
ATOM 5477 C CA . VAL B 1 273 ? 8.672 28.891 22.391 1 97.62 273 VAL B CA 1
ATOM 5478 C C . VAL B 1 273 ? 8.305 28.062 23.625 1 97.62 273 VAL B C 1
ATOM 5480 O O . VAL B 1 273 ? 9.109 27.938 24.547 1 97.62 273 VAL B O 1
ATOM 5483 N N . GLN B 1 274 ? 7.133 27.531 23.594 1 97.38 274 GLN B N 1
ATOM 5484 C CA . GLN B 1 274 ? 6.641 26.734 24.703 1 97.38 274 GLN B CA 1
ATOM 5485 C C . GLN B 1 274 ? 6.516 25.266 24.328 1 97.38 274 GLN B C 1
ATOM 5487 O O . GLN B 1 274 ? 6.121 24.938 23.203 1 97.38 274 GLN B O 1
ATOM 5492 N N . ASP B 1 275 ? 6.859 24.391 25.203 1 93.56 275 ASP B N 1
ATOM 5493 C CA . ASP B 1 275 ? 6.652 22.953 25.078 1 93.56 275 ASP B CA 1
ATOM 5494 C C . ASP B 1 275 ? 6.699 22.266 26.438 1 93.56 275 ASP B C 1
ATOM 5496 O O . ASP B 1 275 ? 7.316 22.781 27.375 1 93.56 275 ASP B O 1
ATOM 5500 N N . SER B 1 276 ? 5.984 21.141 26.578 1 90.5 276 SER B N 1
ATOM 5501 C CA . SER B 1 276 ? 6.012 20.406 27.844 1 90.5 276 SER B CA 1
ATOM 5502 C C . SER B 1 276 ? 7.309 19.625 27.984 1 90.5 276 SER B C 1
ATOM 5504 O O . SER B 1 276 ? 7.703 19.266 29.094 1 90.5 276 SER B O 1
ATOM 5506 N N . ASN B 1 277 ? 7.957 19.328 26.938 1 86.25 277 ASN B N 1
ATOM 5507 C CA . ASN B 1 277 ? 9.172 18.531 26.922 1 86.25 277 ASN B CA 1
ATOM 5508 C C . ASN B 1 277 ? 10.422 19.375 27.125 1 86.25 277 ASN B C 1
ATOM 5510 O O . ASN B 1 277 ? 10.859 20.062 26.203 1 86.25 277 ASN B O 1
ATOM 5514 N N . ALA B 1 278 ? 11.094 19.203 28.219 1 89.81 278 ALA B N 1
ATOM 5515 C CA . ALA B 1 278 ? 12.25 20.016 28.594 1 89.81 278 ALA B CA 1
ATOM 5516 C C . ALA B 1 278 ? 13.438 19.719 27.672 1 89.81 278 ALA B C 1
ATOM 5518 O O . ALA B 1 278 ? 14.234 20.609 27.375 1 89.81 278 ALA B O 1
ATOM 5519 N N . ASN B 1 279 ? 13.484 18.531 27.25 1 82.62 279 ASN B N 1
ATOM 5520 C CA . ASN B 1 279 ? 14.602 18.156 26.375 1 82.62 279 ASN B CA 1
ATOM 5521 C C . ASN B 1 279 ? 14.516 18.875 25.031 1 82.62 279 ASN B C 1
ATOM 5523 O O . ASN B 1 279 ? 15.539 19.281 24.484 1 82.62 279 ASN B O 1
ATOM 5527 N N . MET B 1 280 ? 13.383 18.969 24.453 1 83.06 280 MET B N 1
ATOM 5528 C CA . MET B 1 280 ? 13.195 19.672 23.188 1 83.06 280 MET B CA 1
ATOM 5529 C C . MET B 1 280 ? 13.562 21.141 23.328 1 83.06 280 MET B C 1
ATOM 5531 O O . MET B 1 280 ? 14.188 21.719 22.438 1 83.06 280 MET B O 1
ATOM 5535 N N . LEU B 1 281 ? 13.211 21.75 24.422 1 91.19 281 LEU B N 1
ATOM 5536 C CA . LEU B 1 281 ? 13.516 23.156 24.656 1 91.19 281 LEU B CA 1
ATOM 5537 C C . LEU B 1 281 ? 15.023 23.375 24.766 1 91.19 281 LEU B C 1
ATOM 5539 O O . LEU B 1 281 ? 15.547 24.359 24.234 1 91.19 281 LEU B O 1
ATOM 5543 N N . ALA B 1 282 ? 15.617 22.406 25.453 1 91.56 282 ALA B N 1
ATOM 5544 C CA . ALA B 1 282 ? 17.078 22.5 25.594 1 91.56 282 ALA B CA 1
ATOM 5545 C C . ALA B 1 282 ? 17.766 22.391 24.234 1 91.56 282 ALA B C 1
ATOM 5547 O O . ALA B 1 282 ? 18.734 23.109 23.969 1 91.56 282 ALA B O 1
ATOM 5548 N N . ASP B 1 283 ? 17.281 21.531 23.438 1 85.62 283 ASP B N 1
ATOM 5549 C CA . ASP B 1 283 ? 17.812 21.375 22.094 1 85.62 283 ASP B CA 1
ATOM 5550 C C . ASP B 1 283 ? 17.641 22.672 21.281 1 85.62 283 ASP B C 1
ATOM 5552 O O . ASP B 1 283 ? 18.516 23.047 20.516 1 85.62 283 ASP B O 1
ATOM 5556 N N . GLY B 1 284 ? 16.516 23.297 21.406 1 89.69 284 GLY B N 1
ATOM 5557 C CA . GLY B 1 284 ? 16.266 24.562 20.734 1 89.69 284 GLY B CA 1
ATOM 5558 C C . GLY B 1 284 ? 17.188 25.672 21.188 1 89.69 284 GLY B C 1
ATOM 5559 O O . GLY B 1 284 ? 17.75 26.391 20.359 1 89.69 284 GLY B O 1
ATOM 5560 N N . LYS B 1 285 ? 17.344 25.719 22.438 1 93.75 285 LYS B N 1
ATOM 5561 C CA . LYS B 1 285 ? 18.203 26.75 23.016 1 93.75 285 LYS B CA 1
ATOM 5562 C C . LYS B 1 285 ? 19.625 26.625 22.484 1 93.75 285 LYS B C 1
ATOM 5564 O O . LYS B 1 285 ? 20.297 27.625 22.219 1 93.75 285 LYS B O 1
ATOM 5569 N N . ALA B 1 286 ? 20 25.406 22.328 1 92 286 ALA B N 1
ATOM 5570 C CA . ALA B 1 286 ? 21.359 25.125 21.875 1 92 286 ALA B CA 1
ATOM 5571 C C . ALA B 1 286 ? 21.547 25.562 20.438 1 92 286 ALA B C 1
ATOM 5573 O O . ALA B 1 286 ? 22.688 25.75 19.984 1 92 286 ALA B O 1
ATOM 5574 N N . LYS B 1 287 ? 20.531 25.75 19.688 1 88.62 287 LYS B N 1
ATOM 5575 C CA . LYS B 1 287 ? 20.609 26.047 18.266 1 88.62 287 LYS B CA 1
ATOM 5576 C C . LYS B 1 287 ? 20.531 27.547 18.016 1 88.62 287 LYS B C 1
ATOM 5578 O O . LYS B 1 287 ? 20.688 28 16.875 1 88.62 287 LYS B O 1
ATOM 5583 N N . LEU B 1 288 ? 20.391 28.312 19.031 1 93.44 288 LEU B N 1
ATOM 5584 C CA . LEU B 1 288 ? 20.234 29.766 18.875 1 93.44 288 LEU B CA 1
ATOM 5585 C C . LEU B 1 288 ? 21.562 30.406 18.5 1 93.44 288 LEU B C 1
ATOM 5587 O O . LEU B 1 288 ? 22.625 30.016 19 1 93.44 288 LEU B O 1
ATOM 5591 N N . THR B 1 289 ? 21.469 31.281 17.562 1 93.31 289 THR B N 1
ATOM 5592 C CA . THR B 1 289 ? 22.609 32.125 17.234 1 93.31 289 THR B CA 1
ATOM 5593 C C . THR B 1 289 ? 22.547 33.438 18 1 93.31 289 THR B C 1
ATOM 5595 O O . THR B 1 289 ? 21.469 33.875 18.422 1 93.31 289 THR B O 1
ATOM 5598 N N . PRO B 1 290 ? 23.625 34.094 18.141 1 92.38 290 PRO B N 1
ATOM 5599 C CA . PRO B 1 290 ? 23.688 35.312 18.953 1 92.38 290 PRO B CA 1
ATOM 5600 C C . PRO B 1 290 ? 22.719 36.375 18.438 1 92.38 290 PRO B C 1
ATOM 5602 O O . PRO B 1 290 ? 22.172 37.156 19.234 1 92.38 290 PRO B O 1
ATOM 5605 N N . ASP B 1 291 ? 22.484 36.406 17.203 1 92.62 291 ASP B N 1
ATOM 5606 C CA . ASP B 1 291 ? 21.703 37.469 16.609 1 92.62 291 ASP B CA 1
ATOM 5607 C C . ASP B 1 291 ? 20.219 37.344 16.969 1 92.62 291 ASP B C 1
ATOM 5609 O O . ASP B 1 291 ? 19.469 38.312 16.891 1 92.62 291 ASP B O 1
ATOM 5613 N N . ILE B 1 292 ? 19.766 36.094 17.422 1 93.56 292 ILE B N 1
ATOM 5614 C CA . ILE B 1 292 ? 18.344 35.906 17.703 1 93.56 292 ILE B CA 1
ATOM 5615 C C . ILE B 1 292 ? 18.156 35.438 19.125 1 93.56 292 ILE B C 1
ATOM 5617 O O . ILE B 1 292 ? 17.031 35.25 19.594 1 93.56 292 ILE B O 1
ATOM 5621 N N . ALA B 1 293 ? 19.172 35.25 19.844 1 93.88 293 ALA B N 1
ATOM 5622 C CA . ALA B 1 293 ? 19.141 34.625 21.172 1 93.88 293 ALA B CA 1
ATOM 5623 C C . ALA B 1 293 ? 18.281 35.406 22.125 1 93.88 293 ALA B C 1
ATOM 5625 O O . ALA B 1 293 ? 17.625 34.844 23 1 93.88 293 ALA B O 1
ATOM 5626 N N . GLU B 1 294 ? 18.312 36.688 21.938 1 94.12 294 GLU B N 1
ATOM 5627 C CA . GLU B 1 294 ? 17.531 37.531 22.828 1 94.12 294 GLU B CA 1
ATOM 5628 C C . GLU B 1 294 ? 16.062 37.562 22.406 1 94.12 294 GLU B C 1
ATOM 5630 O O . GLU B 1 294 ? 15.18 37.875 23.219 1 94.12 294 GLU B O 1
ATOM 5635 N N . ARG B 1 295 ? 15.812 37.219 21.188 1 95.94 295 ARG B N 1
ATOM 5636 C CA . ARG B 1 295 ? 14.469 37.406 20.641 1 95.94 295 ARG B CA 1
ATOM 5637 C C . ARG B 1 295 ? 13.703 36.094 20.625 1 95.94 295 ARG B C 1
ATOM 5639 O O . ARG B 1 295 ? 12.484 36.062 20.453 1 95.94 295 ARG B O 1
ATOM 5646 N N . VAL B 1 296 ? 14.375 35 20.781 1 97.62 296 VAL B N 1
ATOM 5647 C CA . VAL B 1 296 ? 13.742 33.688 20.875 1 97.62 296 VAL B CA 1
ATOM 5648 C C . VAL B 1 296 ? 14.039 33.062 22.25 1 97.62 296 VAL B C 1
ATOM 5650 O O . VAL B 1 296 ? 15.164 32.625 22.516 1 97.62 296 VAL B O 1
ATOM 5653 N N . VAL B 1 297 ? 13.094 33 23.047 1 97.31 297 VAL B N 1
ATOM 5654 C CA . VAL B 1 297 ? 13.266 32.469 24.391 1 97.31 297 VAL B CA 1
ATOM 5655 C C . VAL B 1 297 ? 12.406 31.203 24.531 1 97.31 297 VAL B C 1
ATOM 5657 O O . VAL B 1 297 ? 11.453 31 23.781 1 97.31 297 VAL B O 1
ATOM 5660 N N . PHE B 1 298 ? 12.766 30.359 25.453 1 97.38 298 PHE B N 1
ATOM 5661 C CA . PHE B 1 298 ? 12.102 29.062 25.641 1 97.38 298 PHE B CA 1
ATOM 5662 C C . PHE B 1 298 ? 11.469 28.984 27.031 1 97.38 298 PHE B C 1
ATOM 5664 O O . PHE B 1 298 ? 12.039 29.484 28 1 97.38 298 PHE B O 1
ATOM 5671 N N . MET B 1 299 ? 10.297 28.453 27.109 1 97.62 299 MET B N 1
ATOM 5672 C CA . MET B 1 299 ? 9.547 28.328 28.359 1 97.62 299 MET B CA 1
ATOM 5673 C C . MET B 1 299 ? 8.836 26.969 28.422 1 97.62 299 MET B C 1
ATOM 5675 O O . MET B 1 299 ? 8.062 26.625 27.531 1 97.62 299 MET B O 1
ATOM 5679 N N . GLN B 1 300 ? 9.094 26.172 29.469 1 97 300 GLN B N 1
ATOM 5680 C CA . GLN B 1 300 ? 8.359 24.922 29.641 1 97 300 GLN B CA 1
ATOM 5681 C C . GLN B 1 300 ? 6.906 25.188 30.016 1 97 300 GLN B C 1
ATOM 5683 O O . GLN B 1 300 ? 6.625 25.938 30.938 1 97 300 GLN B O 1
ATOM 5688 N N . HIS B 1 301 ? 5.98 24.625 29.25 1 97.12 301 HIS B N 1
ATOM 5689 C CA . HIS B 1 301 ? 4.559 24.859 29.453 1 97.12 301 HIS B CA 1
ATOM 5690 C C . HIS B 1 301 ? 3.719 23.734 28.844 1 97.12 301 HIS B C 1
ATOM 5692 O O . HIS B 1 301 ? 4.008 23.281 27.734 1 97.12 301 HIS B O 1
ATOM 5698 N N . ASP B 1 302 ? 2.781 23.234 29.609 1 95.81 302 ASP B N 1
ATOM 5699 C CA . ASP B 1 302 ? 1.749 22.328 29.125 1 95.81 302 ASP B CA 1
ATOM 5700 C C . ASP B 1 302 ? 0.565 23.094 28.547 1 95.81 302 ASP B C 1
ATOM 5702 O O . ASP B 1 302 ? -0.138 23.812 29.266 1 95.81 302 ASP B O 1
ATOM 5706 N N . PHE B 1 303 ? 0.305 22.891 27.25 1 96.5 303 PHE B N 1
ATOM 5707 C CA . PHE B 1 303 ? -0.679 23.75 26.609 1 96.5 303 PHE B CA 1
ATOM 5708 C C . PHE B 1 303 ? -2.092 23.375 27.047 1 96.5 303 PHE B C 1
ATOM 5710 O O . PHE B 1 303 ? -3.053 24.062 26.703 1 96.5 303 PHE B O 1
ATOM 5717 N N . PHE B 1 304 ? -2.268 22.375 27.859 1 96.56 304 PHE B N 1
ATOM 5718 C CA . PHE B 1 304 ? -3.559 22.078 28.484 1 96.56 304 PHE B CA 1
ATOM 5719 C C . PHE B 1 304 ? -3.783 22.953 29.703 1 96.56 304 PHE B C 1
ATOM 5721 O O . PHE B 1 304 ? -4.902 23.031 30.219 1 96.56 304 PHE B O 1
ATOM 5728 N N . SER B 1 305 ? -2.736 23.547 30.156 1 97.69 305 SER B N 1
ATOM 5729 C CA . SER B 1 305 ? -2.822 24.453 31.297 1 97.69 305 SER B CA 1
ATOM 5730 C C . SER B 1 305 ? -3.049 25.891 30.844 1 97.69 305 SER B C 1
ATOM 5732 O O . SER B 1 305 ? -2.723 26.25 29.703 1 97.69 305 SER B O 1
ATOM 5734 N N . GLU B 1 306 ? -3.516 26.625 31.734 1 98 306 GLU B N 1
ATOM 5735 C CA . GLU B 1 306 ? -3.783 28.016 31.422 1 98 306 GLU B CA 1
ATOM 5736 C C . GLU B 1 306 ? -2.523 28.719 30.922 1 98 306 GLU B C 1
ATOM 5738 O O . GLU B 1 306 ? -1.448 28.562 31.516 1 98 306 GLU B O 1
ATOM 5743 N N . GLN B 1 307 ? -2.672 29.453 29.828 1 98.31 307 GLN B N 1
ATOM 5744 C CA . GLN B 1 307 ? -1.555 30.172 29.219 1 98.31 307 GLN B CA 1
ATOM 5745 C C . GLN B 1 307 ? -1.084 31.312 30.109 1 98.31 307 GLN B C 1
ATOM 5747 O O . GLN B 1 307 ? -1.863 32.219 30.438 1 98.31 307 GLN B O 1
ATOM 5752 N N . PRO B 1 308 ? 0.169 31.344 30.438 1 98.06 308 PRO B N 1
ATOM 5753 C CA . PRO B 1 308 ? 0.663 32.344 31.391 1 98.06 308 PRO B CA 1
ATOM 5754 C C . PRO B 1 308 ? 1.032 33.656 30.719 1 98.06 308 PRO B C 1
ATOM 5756 O O . PRO B 1 308 ? 1.16 34.688 31.375 1 98.06 308 PRO B O 1
ATOM 5759 N N . ILE B 1 309 ? 1.235 33.719 29.453 1 97.94 309 ILE B N 1
ATOM 5760 C CA . ILE B 1 309 ? 1.669 34.938 28.766 1 97.94 309 ILE B CA 1
ATOM 5761 C C . ILE B 1 309 ? 0.45 35.719 28.312 1 97.94 309 ILE B C 1
ATOM 5763 O O . ILE B 1 309 ? -0.387 35.219 27.562 1 97.94 309 ILE B O 1
ATOM 5767 N N . THR B 1 310 ? 0.41 37.031 28.703 1 96.75 310 THR B N 1
ATOM 5768 C CA . THR B 1 310 ? -0.811 37.812 28.484 1 96.75 310 THR B CA 1
ATOM 5769 C C . THR B 1 310 ? -0.522 39.062 27.672 1 96.75 310 THR B C 1
ATOM 5771 O O . THR B 1 310 ? -1.343 39.969 27.641 1 96.75 310 THR B O 1
ATOM 5774 N N . ASP B 1 311 ? 0.616 39.156 27.125 1 95.88 311 ASP B N 1
ATOM 5775 C CA . ASP B 1 311 ? 0.976 40.312 26.328 1 95.88 311 ASP B CA 1
ATOM 5776 C C . ASP B 1 311 ? 1.463 39.906 24.938 1 95.88 311 ASP B C 1
ATOM 5778 O O . ASP B 1 311 ? 2.398 40.5 24.391 1 95.88 311 ASP B O 1
ATOM 5782 N N . ALA B 1 312 ? 0.922 38.844 24.406 1 96.44 312 ALA B N 1
ATOM 5783 C CA . ALA B 1 312 ? 1.312 38.344 23.078 1 96.44 312 ALA B CA 1
ATOM 5784 C C . ALA B 1 312 ? 0.613 39.125 21.969 1 96.44 312 ALA B C 1
ATOM 5786 O O . ALA B 1 312 ? -0.476 39.688 22.172 1 96.44 312 ALA B O 1
ATOM 5787 N N . SER B 1 313 ? 1.31 39.188 20.844 1 95.81 313 SER B N 1
ATOM 5788 C CA . SER B 1 313 ? 0.688 39.688 19.625 1 95.81 313 SER B CA 1
ATOM 5789 C C . SER B 1 313 ? -0.044 38.562 18.875 1 95.81 313 SER B C 1
ATOM 5791 O O . SER B 1 313 ? -0.96 38.844 18.094 1 95.81 313 SER B O 1
ATOM 5793 N N . ALA B 1 314 ? 0.399 37.375 19.125 1 97.06 314 ALA B N 1
ATOM 5794 C CA . ALA B 1 314 ? -0.245 36.188 18.547 1 97.06 314 ALA B CA 1
ATOM 5795 C C . ALA B 1 314 ? 0.134 34.938 19.297 1 97.06 314 ALA B C 1
ATOM 5797 O O . ALA B 1 314 ? 1.25 34.812 19.812 1 97.06 314 ALA B O 1
ATOM 5798 N N . PHE B 1 315 ? -0.778 34.094 19.422 1 98.06 315 PHE B N 1
ATOM 5799 C CA . PHE B 1 315 ? -0.511 32.719 19.797 1 98.06 315 PHE B CA 1
ATOM 5800 C C . PHE B 1 315 ? -0.489 31.828 18.562 1 98.06 315 PHE B C 1
ATOM 5802 O O . PHE B 1 315 ? -1.344 31.953 17.672 1 98.06 315 PHE B O 1
ATOM 5809 N N . PHE B 1 316 ? 0.519 30.969 18.5 1 96.75 316 PHE B N 1
ATOM 5810 C CA . PHE B 1 316 ? 0.782 30.172 17.297 1 96.75 316 PHE B CA 1
ATOM 5811 C C . PHE B 1 316 ? 0.836 28.688 17.641 1 96.75 316 PHE B C 1
ATOM 5813 O O . PHE B 1 316 ? 1.622 28.281 18.484 1 96.75 316 PHE B O 1
ATOM 5820 N N . LEU B 1 317 ? -0.095 27.969 17.109 1 96.12 317 LEU B N 1
ATOM 5821 C CA . LEU B 1 317 ? -0.127 26.516 17.25 1 96.12 317 LEU B CA 1
ATOM 5822 C C . LEU B 1 317 ? 0.142 25.844 15.898 1 96.12 317 LEU B C 1
ATOM 5824 O O . LEU B 1 317 ? -0.684 25.922 14.992 1 96.12 317 LEU B O 1
ATOM 5828 N N . ARG B 1 318 ? 1.279 25.219 15.812 1 91.69 318 ARG B N 1
ATOM 5829 C CA . ARG B 1 318 ? 1.611 24.547 14.562 1 91.69 318 ARG B CA 1
ATOM 5830 C C . ARG B 1 318 ? 1.732 23.031 14.766 1 91.69 318 ARG B C 1
ATOM 5832 O O . ARG B 1 318 ? 2.508 22.578 15.609 1 91.69 318 ARG B O 1
ATOM 5839 N N . GLN B 1 319 ? 0.868 22.297 13.984 1 87.69 319 GLN B N 1
ATOM 5840 C CA . GLN B 1 319 ? 0.929 20.828 13.977 1 87.69 319 GLN B CA 1
ATOM 5841 C C . GLN B 1 319 ? 0.795 20.266 15.391 1 87.69 319 GLN B C 1
ATOM 5843 O O . GLN B 1 319 ? 1.6 19.438 15.812 1 87.69 319 GLN B O 1
ATOM 5848 N N . CYS B 1 320 ? -0.106 20.828 16.172 1 91.12 320 CYS B N 1
ATOM 5849 C CA . CYS B 1 320 ? -0.4 20.406 17.531 1 91.12 320 CYS B CA 1
ATOM 5850 C C . CYS B 1 320 ? -1.794 19.797 17.625 1 91.12 320 CYS B C 1
ATOM 5852 O O . CYS B 1 320 ? -1.961 18.688 18.141 1 91.12 320 CYS B O 1
ATOM 5854 N N . LEU B 1 321 ? -2.732 20.516 17.047 1 94.06 321 LEU B N 1
ATOM 5855 C CA . LEU B 1 321 ? -4.125 20.141 17.266 1 94.06 321 LEU B CA 1
ATOM 5856 C C . LEU B 1 321 ? -4.449 18.812 16.578 1 94.06 321 LEU B C 1
ATOM 5858 O O . LEU B 1 321 ? -5.27 18.031 17.078 1 94.06 321 LEU B O 1
ATOM 5862 N N . HIS B 1 322 ? -3.842 18.5 15.461 1 91.56 322 HIS B N 1
ATOM 5863 C CA . HIS B 1 322 ? -4.148 17.297 14.719 1 91.56 322 HIS B CA 1
ATOM 5864 C C . HIS B 1 322 ? -3.766 16.047 15.508 1 91.56 322 HIS B C 1
ATOM 5866 O O . HIS B 1 322 ? -4.215 14.945 15.188 1 91.56 322 HIS B O 1
ATOM 5872 N N . ASN B 1 323 ? -3.016 16.203 16.578 1 91.25 323 ASN B N 1
ATOM 5873 C CA . ASN B 1 323 ? -2.635 15.078 17.422 1 91.25 323 ASN B CA 1
ATOM 5874 C C . ASN B 1 323 ? -3.729 14.734 18.422 1 91.25 323 ASN B C 1
ATOM 5876 O O . ASN B 1 323 ? -3.625 13.734 19.141 1 91.25 323 ASN B O 1
ATOM 5880 N N . TRP B 1 324 ? -4.758 15.547 18.438 1 93.38 324 TRP B N 1
ATOM 5881 C CA . TRP B 1 324 ? -5.781 15.398 19.469 1 93.38 324 TRP B CA 1
ATOM 5882 C C . TRP B 1 324 ? -7.172 15.297 18.844 1 93.38 324 TRP B C 1
ATOM 5884 O O . TRP B 1 324 ? -7.418 15.852 17.766 1 93.38 324 TRP B O 1
ATOM 5894 N N . ASN B 1 325 ? -8.047 14.57 19.578 1 92.44 325 ASN B N 1
ATOM 5895 C CA . ASN B 1 325 ? -9.445 14.57 19.156 1 92.44 325 ASN B CA 1
ATOM 5896 C C . ASN B 1 325 ? -10.117 15.914 19.453 1 92.44 325 ASN B C 1
ATOM 5898 O O . ASN B 1 325 ? -9.477 16.828 19.953 1 92.44 325 ASN B O 1
ATOM 5902 N N . ASP B 1 326 ? -11.352 16.062 19.172 1 94.06 326 ASP B N 1
ATOM 5903 C CA . ASP B 1 326 ? -12.031 17.344 19.297 1 94.06 326 ASP B CA 1
ATOM 5904 C C . ASP B 1 326 ? -12.062 17.812 20.75 1 94.06 326 ASP B C 1
ATOM 5906 O O . ASP B 1 326 ? -11.875 19 21.031 1 94.06 326 ASP B O 1
ATOM 5910 N N . LYS B 1 327 ? -12.281 16.906 21.641 1 93.81 327 LYS B N 1
ATOM 5911 C CA . LYS B 1 327 ? -12.328 17.266 23.047 1 93.81 327 LYS B CA 1
ATOM 5912 C C . LYS B 1 327 ? -10.977 17.812 23.516 1 93.81 327 LYS B C 1
ATOM 5914 O O . LYS B 1 327 ? -10.93 18.797 24.266 1 93.81 327 LYS B O 1
ATOM 5919 N N . GLY B 1 328 ? -9.969 17.141 23.109 1 94.56 328 GLY B N 1
ATOM 5920 C CA . GLY B 1 328 ? -8.633 17.625 23.438 1 94.56 328 GLY B CA 1
ATOM 5921 C C . GLY B 1 328 ? -8.328 18.984 22.828 1 94.56 328 GLY B C 1
ATOM 5922 O O . GLY B 1 328 ? -7.742 19.844 23.484 1 94.56 328 GLY B O 1
ATOM 5923 N N . CYS B 1 329 ? -8.719 19.188 21.625 1 96.62 329 CYS B N 1
ATOM 5924 C CA . CYS B 1 329 ? -8.492 20.469 20.953 1 96.62 329 CYS B CA 1
ATOM 5925 C C . CYS B 1 329 ? -9.219 21.594 21.656 1 96.62 329 CYS B C 1
ATOM 5927 O O . CYS B 1 329 ? -8.664 22.688 21.844 1 96.62 329 CYS B O 1
ATOM 5929 N N . ILE B 1 330 ? -10.398 21.328 22.031 1 97.12 330 ILE B N 1
ATOM 5930 C CA . ILE B 1 330 ? -11.203 22.328 22.734 1 97.12 330 ILE B CA 1
ATOM 5931 C C . ILE B 1 330 ? -10.523 22.703 24.047 1 97.12 330 ILE B C 1
ATOM 5933 O O . ILE B 1 330 ? -10.461 23.891 24.391 1 97.12 330 ILE B O 1
ATOM 5937 N N . ARG B 1 331 ? -10 21.75 24.719 1 96.75 331 ARG B N 1
ATOM 5938 C CA . ARG B 1 331 ? -9.305 22.016 25.969 1 96.75 331 ARG B CA 1
ATOM 5939 C C . ARG B 1 331 ? -8.07 22.891 25.734 1 96.75 331 ARG B C 1
ATOM 5941 O O . ARG B 1 331 ? -7.805 23.812 26.516 1 96.75 331 ARG B O 1
ATOM 5948 N N . ILE B 1 332 ? -7.344 22.594 24.703 1 97.62 332 ILE B N 1
ATOM 5949 C CA . ILE B 1 332 ? -6.137 23.344 24.375 1 97.62 332 ILE B CA 1
ATOM 5950 C C . ILE B 1 332 ? -6.496 24.797 24.062 1 97.62 332 ILE B C 1
ATOM 5952 O O . ILE B 1 332 ? -5.871 25.719 24.594 1 97.62 332 ILE B O 1
ATOM 5956 N N . ILE B 1 333 ? -7.496 24.969 23.25 1 98.25 333 ILE B N 1
ATOM 5957 C CA . ILE B 1 333 ? -7.914 26.312 22.828 1 98.25 333 ILE B CA 1
ATOM 5958 C C . ILE B 1 333 ? -8.484 27.062 24.031 1 98.25 333 ILE B C 1
ATOM 5960 O O . ILE B 1 333 ? -8.195 28.25 24.203 1 98.25 333 ILE B O 1
ATOM 5964 N N . ARG B 1 334 ? -9.203 26.391 24.859 1 98.12 334 ARG B N 1
ATOM 5965 C CA . ARG B 1 334 ? -9.789 27.016 26.031 1 98.12 334 ARG B CA 1
ATOM 5966 C C . ARG B 1 334 ? -8.703 27.516 26.984 1 98.12 334 ARG B C 1
ATOM 5968 O O . ARG B 1 334 ? -8.875 28.531 27.641 1 98.12 334 ARG B O 1
ATOM 5975 N N . ALA B 1 335 ? -7.676 26.812 27.047 1 98.31 335 ALA B N 1
ATOM 5976 C CA . ALA B 1 335 ? -6.566 27.172 27.922 1 98.31 335 ALA B CA 1
ATOM 5977 C C . ALA B 1 335 ? -5.934 28.5 27.5 1 98.31 335 ALA B C 1
ATOM 5979 O O . ALA B 1 335 ? -5.238 29.141 28.297 1 98.31 335 ALA B O 1
ATOM 5980 N N . LEU B 1 336 ? -6.156 28.938 26.312 1 98.38 336 LEU B N 1
ATOM 5981 C CA . LEU B 1 336 ? -5.594 30.188 25.797 1 98.38 336 LEU B CA 1
ATOM 5982 C C . LEU B 1 336 ? -6.52 31.359 26.078 1 98.38 336 LEU B C 1
ATOM 5984 O O . LEU B 1 336 ? -6.102 32.531 26 1 98.38 336 LEU B O 1
ATOM 5988 N N . VAL B 1 337 ? -7.785 31.109 26.375 1 98.19 337 VAL B N 1
ATOM 5989 C CA . VAL B 1 337 ? -8.836 32.125 26.406 1 98.19 337 VAL B CA 1
ATOM 5990 C C . VAL B 1 337 ? -8.531 33.156 27.484 1 98.19 337 VAL B C 1
ATOM 5992 O O . VAL B 1 337 ? -8.57 34.375 27.234 1 98.19 337 VAL B O 1
ATOM 5995 N N . PRO B 1 338 ? -8.133 32.75 28.719 1 98.06 338 PRO B N 1
ATOM 5996 C CA . PRO B 1 338 ? -7.812 33.75 29.734 1 98.06 338 PRO B CA 1
ATOM 5997 C C . PRO B 1 338 ? -6.691 34.688 29.297 1 98.06 338 PRO B C 1
ATOM 5999 O O . PRO B 1 338 ? -6.746 35.875 29.562 1 98.06 338 PRO B O 1
ATOM 6002 N N . ALA B 1 339 ? -5.699 34.188 28.656 1 97.88 339 ALA B N 1
ATOM 6003 C CA . ALA B 1 339 ? -4.598 35 28.172 1 97.88 339 ALA B CA 1
ATOM 6004 C C . ALA B 1 339 ? -5.07 35.938 27.062 1 97.88 339 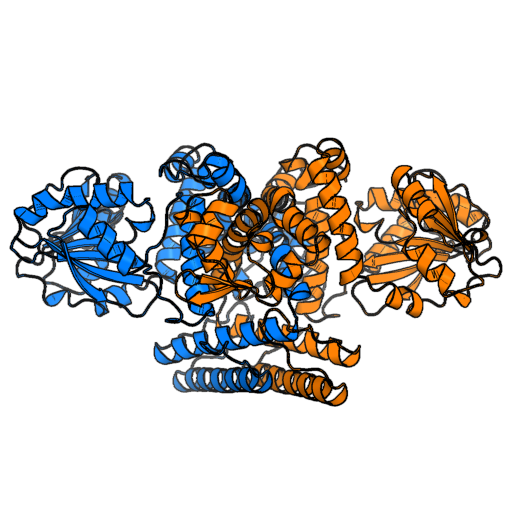ALA B C 1
ATOM 6006 O O . ALA B 1 339 ? -4.691 37.125 27.031 1 97.88 339 ALA B O 1
ATOM 6007 N N . LEU B 1 340 ? -5.871 35.469 26.172 1 97.44 340 LEU B N 1
ATOM 6008 C CA . LEU B 1 340 ? -6.391 36.25 25.062 1 97.44 340 LEU B CA 1
ATOM 6009 C C . LEU B 1 340 ? -7.242 37.406 25.562 1 97.44 340 LEU B C 1
ATOM 6011 O O . LEU B 1 340 ? -7.234 38.5 24.984 1 97.44 340 LEU B O 1
ATOM 6015 N N . GLU B 1 341 ? -7.953 37.188 26.656 1 97.12 341 GLU B N 1
ATOM 6016 C CA . GLU B 1 341 ? -8.781 38.219 27.266 1 97.12 341 GLU B CA 1
ATOM 6017 C C . GLU B 1 341 ? -7.934 39.375 27.797 1 97.12 341 GLU B C 1
ATOM 6019 O O . GLU B 1 341 ? -8.383 40.5 27.859 1 97.12 341 GLU B O 1
ATOM 6024 N N . LYS B 1 342 ? -6.773 39 28.141 1 96.75 342 LYS B N 1
ATOM 6025 C CA . LYS B 1 342 ? -5.895 40 28.766 1 96.75 342 LYS B CA 1
ATOM 6026 C C . LYS B 1 342 ? -5.008 40.656 27.734 1 96.75 342 LYS B C 1
ATOM 6028 O O . LYS B 1 342 ? -4.488 41.75 27.969 1 96.75 342 LYS B O 1
ATOM 6033 N N . CYS B 1 343 ? -4.859 40.031 26.625 1 95.62 343 CYS B N 1
ATOM 6034 C CA . CYS B 1 343 ? -4.094 40.625 25.531 1 95.62 343 CYS B CA 1
ATOM 6035 C C . CYS B 1 343 ? -4.879 41.75 24.844 1 95.62 343 CYS B C 1
ATOM 6037 O O . CYS B 1 343 ? -6.059 41.938 25.156 1 95.62 343 CYS B O 1
ATOM 6039 N N . LYS B 1 344 ? -4.137 42.438 23.969 1 94.19 344 LYS B N 1
ATOM 6040 C CA . LYS B 1 344 ? -4.82 43.469 23.203 1 94.19 344 LYS B CA 1
ATOM 6041 C C . LYS B 1 344 ? -5.941 42.875 22.359 1 94.19 344 LYS B C 1
ATOM 6043 O O . LYS B 1 344 ? -5.797 41.781 21.812 1 94.19 344 LYS B O 1
ATOM 6048 N N . PRO B 1 345 ? -7.027 43.656 22.25 1 92.75 345 PRO B N 1
ATOM 6049 C CA . PRO B 1 345 ? -8.086 43.156 21.359 1 92.75 345 PRO B CA 1
ATOM 6050 C C . PRO B 1 345 ? -7.574 42.875 19.953 1 92.75 345 PRO B C 1
ATOM 6052 O O . PRO B 1 345 ? -6.777 43.625 19.406 1 92.75 345 PRO B O 1
ATOM 6055 N N . GLY B 1 346 ? -8.008 41.719 19.516 1 92.12 346 GLY B N 1
ATOM 6056 C CA . GLY B 1 346 ? -7.609 41.375 18.156 1 92.12 346 GLY B CA 1
ATOM 6057 C C . GLY B 1 346 ? -6.371 40.5 18.094 1 92.12 346 GLY B C 1
ATOM 6058 O O . GLY B 1 346 ? -5.961 40.062 17.016 1 92.12 346 GLY B O 1
ATOM 6059 N N . THR B 1 347 ? -5.82 40.281 19.281 1 95.19 347 THR B N 1
ATOM 6060 C CA . THR B 1 347 ? -4.699 39.344 19.312 1 95.19 347 THR B CA 1
ATOM 6061 C C . THR B 1 347 ? -5.059 38.031 18.578 1 95.19 347 THR B C 1
ATOM 6063 O O . THR B 1 347 ? -6.141 37.5 18.781 1 95.19 347 THR B O 1
ATOM 6066 N N . ARG B 1 348 ? -4.094 37.562 17.766 1 95.94 348 ARG B N 1
ATOM 6067 C CA . ARG B 1 348 ? -4.434 36.5 16.844 1 95.94 348 ARG B CA 1
ATOM 6068 C C . ARG B 1 348 ? -4.109 35.125 17.453 1 95.94 348 ARG B C 1
ATOM 6070 O O . ARG B 1 348 ? -3.129 35 18.188 1 95.94 348 ARG B O 1
ATOM 6077 N N . LEU B 1 349 ? -4.957 34.25 17.219 1 97.69 349 LEU B N 1
ATOM 6078 C CA . LEU B 1 349 ? -4.664 32.844 17.312 1 97.69 349 LEU B CA 1
ATOM 6079 C C . LEU B 1 349 ? -4.418 32.25 15.938 1 97.69 349 LEU B C 1
ATOM 6081 O O . LEU B 1 349 ? -5.301 32.25 15.078 1 97.69 349 LEU B O 1
ATOM 6085 N N . LEU B 1 350 ? -3.225 31.75 15.719 1 96.38 350 LEU B N 1
ATOM 6086 C CA . LEU B 1 350 ? -2.818 31.172 14.445 1 96.38 350 LEU B CA 1
ATOM 6087 C C . LEU B 1 350 ? -2.648 29.656 14.57 1 96.38 350 LEU B C 1
ATOM 6089 O O . LEU B 1 350 ? -1.813 29.188 15.344 1 96.38 350 LEU B O 1
ATOM 6093 N N . ILE B 1 351 ? -3.465 28.969 13.859 1 95.88 351 ILE B N 1
ATOM 6094 C CA . ILE B 1 351 ? -3.385 27.516 13.852 1 95.88 351 ILE B CA 1
ATOM 6095 C C . ILE B 1 351 ? -2.883 27.031 12.492 1 95.88 351 ILE B C 1
ATOM 6097 O O . ILE B 1 351 ? -3.576 27.172 11.477 1 95.88 351 ILE B O 1
ATOM 6101 N N . ASN B 1 352 ? -1.645 26.516 12.5 1 92.31 352 ASN B N 1
ATOM 6102 C CA . ASN B 1 352 ? -1.043 26 11.273 1 92.31 352 ASN B CA 1
ATOM 6103 C C . ASN B 1 352 ? -1.088 24.484 11.227 1 92.31 352 ASN B C 1
ATOM 6105 O O . ASN B 1 352 ? -0.17 23.812 11.711 1 92.31 352 ASN B O 1
ATOM 6109 N N . ASP B 1 353 ? -2.113 23.922 10.641 1 90.31 353 ASP B N 1
ATOM 6110 C CA . ASP B 1 353 ? -2.363 22.484 10.445 1 90.31 353 ASP B CA 1
ATOM 6111 C C . ASP B 1 353 ? -2.869 22.203 9.031 1 90.31 353 ASP B C 1
ATOM 6113 O O . ASP B 1 353 ? -3.209 23.125 8.289 1 90.31 353 ASP B O 1
ATOM 6117 N N . GLU B 1 354 ? -2.852 20.953 8.719 1 89.56 354 GLU B N 1
ATOM 6118 C CA . GLU B 1 354 ? -3.471 20.594 7.449 1 89.56 354 GLU B CA 1
ATOM 6119 C C . GLU B 1 354 ? -4.98 20.812 7.488 1 89.56 354 GLU B C 1
ATOM 6121 O O . GLU B 1 354 ? -5.645 20.438 8.453 1 89.56 354 GLU B O 1
ATOM 6126 N N . VAL B 1 355 ? -5.473 21.5 6.52 1 91.94 355 VAL B N 1
ATOM 6127 C CA . VAL B 1 355 ? -6.906 21.75 6.43 1 91.94 355 VAL B CA 1
ATOM 6128 C C . VAL B 1 355 ? -7.504 20.938 5.289 1 91.94 355 VAL B C 1
ATOM 6130 O O . VAL B 1 355 ? -7.109 21.078 4.129 1 91.94 355 VAL B O 1
ATOM 6133 N N . LEU B 1 356 ? -8.398 20.031 5.621 1 94.31 356 LEU B N 1
ATOM 6134 C CA . LEU B 1 356 ? -9.039 19.188 4.613 1 94.31 356 LEU B CA 1
ATOM 6135 C C . LEU B 1 356 ? -9.914 20.016 3.688 1 94.31 356 LEU B C 1
ATOM 6137 O O . LEU B 1 356 ? -10.586 20.953 4.133 1 94.31 356 LEU B O 1
ATOM 6141 N N . PRO B 1 357 ? -9.93 19.703 2.457 1 92.31 357 PRO B N 1
ATOM 6142 C CA . PRO B 1 357 ? -10.719 20.469 1.484 1 92.31 357 PRO B CA 1
ATOM 6143 C C . PRO B 1 357 ? -12.211 20.141 1.542 1 92.31 357 PRO B C 1
ATOM 6145 O O . PRO B 1 357 ? -12.586 19.062 1.998 1 92.31 357 PRO B O 1
ATOM 6148 N N . GLY B 1 358 ? -12.992 21.109 1.093 1 90.5 358 GLY B N 1
ATOM 6149 C CA . GLY B 1 358 ? -14.398 20.828 0.858 1 90.5 358 GLY B CA 1
ATOM 6150 C C . GLY B 1 358 ? -14.641 19.938 -0.342 1 90.5 358 GLY B C 1
ATOM 6151 O O . GLY B 1 358 ? -13.695 19.531 -1.021 1 90.5 358 GLY B O 1
ATOM 6152 N N . LEU B 1 359 ? -15.883 19.641 -0.551 1 92.25 359 LEU B N 1
ATOM 6153 C CA . LEU B 1 359 ? -16.266 18.75 -1.631 1 92.25 359 LEU B CA 1
ATOM 6154 C C . LEU B 1 359 ? -15.812 19.281 -2.982 1 92.25 359 LEU B C 1
ATOM 6156 O O . LEU B 1 359 ? -16.125 20.422 -3.34 1 92.25 359 LEU B O 1
ATOM 6160 N N . ASN B 1 360 ? -15.008 18.578 -3.717 1 90.25 360 ASN B N 1
ATOM 6161 C CA . ASN B 1 360 ? -14.562 18.844 -5.082 1 90.25 360 ASN B CA 1
ATOM 6162 C C . ASN B 1 360 ? -13.695 20.094 -5.16 1 90.25 360 ASN B C 1
ATOM 6164 O O . ASN B 1 360 ? -13.625 20.734 -6.211 1 90.25 360 ASN B O 1
ATOM 6168 N N . GLU B 1 361 ? -13.109 20.516 -4.066 1 90.5 361 GLU B N 1
ATOM 6169 C CA . GLU B 1 361 ? -12.242 21.688 -4.043 1 90.5 361 GLU B CA 1
ATOM 6170 C C . GLU B 1 361 ? -10.859 21.375 -4.586 1 90.5 361 GLU B C 1
ATOM 6172 O O . GLU B 1 361 ? -10.148 22.25 -5.062 1 90.5 361 GLU B O 1
ATOM 6177 N N . LYS B 1 362 ? -10.469 20.188 -4.449 1 92.12 362 LYS B N 1
ATOM 6178 C CA . LYS B 1 362 ? -9.172 19.719 -4.922 1 92.12 362 LYS B CA 1
ATOM 6179 C C . LYS B 1 362 ? -9.32 18.484 -5.812 1 92.12 362 LYS B C 1
ATOM 6181 O O . LYS B 1 362 ? -10.367 17.844 -5.805 1 92.12 362 LYS B O 1
ATOM 6186 N N . SER B 1 363 ? -8.273 18.266 -6.625 1 93.06 363 SER B N 1
ATOM 6187 C CA . SER B 1 363 ? -8.266 17.016 -7.391 1 93.06 363 SER B CA 1
ATOM 6188 C C . SER B 1 363 ? -8.289 15.797 -6.473 1 93.06 363 SER B C 1
ATOM 6190 O O . SER B 1 363 ? -7.941 15.898 -5.293 1 93.06 363 SER B O 1
ATOM 6192 N N . LYS B 1 364 ? -8.688 14.672 -6.949 1 94.75 364 LYS B N 1
ATOM 6193 C CA . LYS B 1 364 ? -8.719 13.453 -6.145 1 94.75 364 LYS B CA 1
ATOM 6194 C C . LYS B 1 364 ? -7.324 13.078 -5.66 1 94.75 364 LYS B C 1
ATOM 6196 O O . LYS B 1 364 ? -7.16 12.586 -4.543 1 94.75 364 LYS B O 1
ATOM 6201 N N . TYR B 1 365 ? -6.367 13.367 -6.484 1 95.12 365 TYR B N 1
ATOM 6202 C CA . TYR B 1 365 ? -4.988 13.094 -6.098 1 95.12 365 TYR B CA 1
ATOM 6203 C C . TYR B 1 365 ? -4.59 13.914 -4.879 1 95.12 365 TYR B C 1
ATOM 6205 O O . TYR B 1 365 ? -4.078 13.367 -3.896 1 95.12 365 TYR B O 1
ATOM 6213 N N . GLU B 1 366 ? -4.836 15.172 -4.887 1 92.69 366 GLU B N 1
ATOM 6214 C CA . GLU B 1 366 ? -4.492 16.062 -3.779 1 92.69 366 GLU B CA 1
ATOM 6215 C C . GLU B 1 366 ? -5.273 15.695 -2.52 1 92.69 366 GLU B C 1
ATOM 6217 O O . GLU B 1 366 ? -4.715 15.664 -1.423 1 92.69 366 GLU B O 1
ATOM 6222 N N . GLU B 1 367 ? -6.508 15.516 -2.746 1 94.88 367 GLU B N 1
ATOM 6223 C CA . GLU B 1 367 ? -7.344 15.188 -1.596 1 94.88 367 GLU B CA 1
ATOM 6224 C C . GLU B 1 367 ? -6.93 13.852 -0.976 1 94.88 367 GLU B C 1
ATOM 6226 O O . GLU B 1 367 ? -6.992 13.688 0.244 1 94.88 367 GLU B O 1
ATOM 6231 N N . HIS B 1 368 ? -6.586 12.914 -1.811 1 96.38 368 HIS B N 1
ATOM 6232 C CA . HIS B 1 368 ? -6.137 11.625 -1.302 1 96.38 368 HIS B CA 1
ATOM 6233 C C . HIS B 1 368 ? -4.93 11.789 -0.384 1 96.38 368 HIS B C 1
ATOM 6235 O O . HIS B 1 368 ? -4.863 11.164 0.68 1 96.38 368 HIS B O 1
ATOM 6241 N N . LEU B 1 369 ? -4.004 12.617 -0.782 1 92.94 369 LEU B N 1
ATOM 6242 C CA . LEU B 1 369 ? -2.826 12.875 0.037 1 92.94 369 LEU B CA 1
ATOM 6243 C C . LEU B 1 369 ? -3.221 13.438 1.398 1 92.94 369 LEU B C 1
ATOM 6245 O O . LEU B 1 369 ? -2.686 13.016 2.428 1 92.94 369 LEU B O 1
ATOM 6249 N N . LEU B 1 370 ? -4.121 14.312 1.39 1 92.75 370 LEU B N 1
ATOM 6250 C CA . LEU B 1 370 ? -4.566 14.961 2.619 1 92.75 370 LEU B CA 1
ATOM 6251 C C . LEU B 1 370 ? -5.328 13.984 3.506 1 92.75 370 LEU B C 1
ATOM 6253 O O . LEU B 1 370 ? -5.141 13.969 4.727 1 92.75 370 LEU B O 1
ATOM 6257 N N . ARG B 1 371 ? -6.105 13.195 2.924 1 96.25 371 ARG B N 1
ATOM 6258 C CA . ARG B 1 371 ? -6.91 12.266 3.713 1 96.25 371 ARG B CA 1
ATOM 6259 C C . ARG B 1 371 ? -6.074 11.078 4.18 1 96.25 371 ARG B C 1
ATOM 6261 O O . ARG B 1 371 ? -6.375 10.469 5.207 1 96.25 371 ARG B O 1
ATOM 6268 N N . GLN B 1 372 ? -5.012 10.742 3.451 1 96.12 372 GLN B N 1
ATOM 6269 C CA . GLN B 1 372 ? -4.035 9.797 3.986 1 96.12 372 GLN B CA 1
ATOM 6270 C C . GLN B 1 372 ? -3.424 10.32 5.285 1 96.12 372 GLN B C 1
ATOM 6272 O O . GLN B 1 372 ? -3.203 9.547 6.223 1 96.12 372 GLN B O 1
ATOM 6277 N N . TYR B 1 373 ? -3.17 11.594 5.312 1 93.19 373 TYR B N 1
ATOM 6278 C CA . TYR B 1 373 ? -2.658 12.195 6.543 1 93.19 373 TYR B CA 1
ATOM 6279 C C . TYR B 1 373 ? -3.695 12.117 7.656 1 93.19 373 TYR B C 1
ATOM 6281 O O . TYR B 1 373 ? -3.346 11.953 8.828 1 93.19 373 TYR B O 1
ATOM 6289 N N . ASP B 1 374 ? -4.895 12.352 7.238 1 96.38 374 ASP B N 1
ATOM 6290 C CA . ASP B 1 374 ? -5.969 12.188 8.219 1 96.38 374 ASP B CA 1
ATOM 6291 C C . ASP B 1 374 ? -5.984 10.766 8.781 1 96.38 374 ASP B C 1
ATOM 6293 O O . ASP B 1 374 ? -6.113 10.578 9.992 1 96.38 374 ASP B O 1
ATOM 6297 N N . MET B 1 375 ? -5.812 9.766 7.953 1 97.94 375 MET B N 1
ATOM 6298 C CA . MET B 1 375 ? -5.781 8.383 8.406 1 97.94 375 MET B CA 1
ATOM 6299 C C . MET B 1 375 ? -4.531 8.102 9.227 1 97.94 375 MET B C 1
ATOM 6301 O O . MET B 1 375 ? -4.555 7.281 10.148 1 97.94 375 MET B O 1
ATOM 6305 N N . CYS B 1 376 ? -3.508 8.766 8.867 1 96.5 376 CYS B N 1
ATOM 6306 C CA . CYS B 1 376 ? -2.301 8.672 9.68 1 96.5 376 CYS B CA 1
ATOM 6307 C C . CYS B 1 376 ? -2.584 9.094 11.117 1 96.5 376 CYS B C 1
ATOM 6309 O O . CYS B 1 376 ? -2.215 8.383 12.055 1 96.5 376 CYS B O 1
ATOM 6311 N N . MET B 1 377 ? -3.27 10.203 11.305 1 95.94 377 MET B N 1
ATOM 6312 C CA . MET B 1 377 ? -3.643 10.664 12.641 1 95.94 377 MET B CA 1
ATOM 6313 C C . MET B 1 377 ? -4.598 9.68 13.305 1 95.94 377 MET B C 1
ATOM 6315 O O . MET B 1 377 ? -4.527 9.461 14.516 1 95.94 377 MET B O 1
ATOM 6319 N N . PHE B 1 378 ? -5.473 9.125 12.484 1 97.19 378 PHE B N 1
ATOM 6320 C CA . PHE B 1 378 ? -6.402 8.086 12.922 1 97.19 378 PHE B CA 1
ATOM 6321 C C . PHE B 1 378 ? -5.656 6.906 13.523 1 97.19 378 PHE B C 1
ATOM 6323 O O . PHE B 1 378 ? -5.992 6.438 14.617 1 97.19 378 PHE B O 1
ATOM 6330 N N . VAL B 1 379 ? -4.594 6.473 12.914 1 98.06 379 VAL B N 1
ATOM 6331 C CA . VAL B 1 379 ? -3.859 5.266 13.273 1 98.06 379 VAL B CA 1
ATOM 6332 C C . VAL B 1 379 ? -2.955 5.547 14.477 1 98.06 379 VAL B C 1
ATOM 6334 O O . VAL B 1 379 ? -2.893 4.746 15.414 1 98.06 379 VAL B O 1
ATOM 6337 N N . ILE B 1 380 ? -2.326 6.652 14.453 1 96.38 380 ILE B N 1
ATOM 6338 C CA . ILE B 1 380 ? -1.258 6.902 15.414 1 96.38 380 ILE B CA 1
ATOM 6339 C C . ILE B 1 380 ? -1.848 7.453 16.719 1 96.38 380 ILE B C 1
ATOM 6341 O O . ILE B 1 380 ? -1.486 7.008 17.797 1 96.38 380 ILE B O 1
ATOM 6345 N N . PHE B 1 381 ? -2.9 8.375 16.578 1 95.12 381 PHE B N 1
ATOM 6346 C CA . PHE B 1 381 ? -3.301 9.125 17.766 1 95.12 381 PHE B CA 1
ATOM 6347 C C . PHE B 1 381 ? -4.793 8.961 18.031 1 95.12 381 PHE B C 1
ATOM 6349 O O . PHE B 1 381 ? -5.297 9.398 19.062 1 95.12 381 PHE B O 1
ATOM 6356 N N . GLY B 1 382 ? -5.492 8.289 17.172 1 95.19 382 GLY B N 1
ATOM 6357 C CA . GLY B 1 382 ? -6.938 8.305 17.297 1 95.19 382 GLY B CA 1
ATOM 6358 C C . GLY B 1 382 ? -7.543 9.68 17.125 1 95.19 382 GLY B C 1
ATOM 6359 O O . GLY B 1 382 ? -8.617 9.969 17.641 1 95.19 382 GLY B O 1
ATOM 6360 N N . SER B 1 383 ? -6.789 10.523 16.438 1 95.69 383 SER B N 1
ATOM 6361 C CA . SER B 1 383 ? -7.199 11.898 16.172 1 95.69 383 SER B CA 1
ATOM 6362 C C . SER B 1 383 ? -7.539 12.109 14.703 1 95.69 383 SER B C 1
ATOM 6364 O O . SER B 1 383 ? -7.918 11.164 14.008 1 95.69 383 SER B O 1
ATOM 6366 N N . LYS B 1 384 ? -7.562 13.422 14.242 1 95.25 384 LYS B N 1
ATOM 6367 C CA . LYS B 1 384 ? -8.016 13.656 12.875 1 95.25 384 LYS B CA 1
ATOM 6368 C C . LYS B 1 384 ? -7.508 15 12.352 1 95.25 384 LYS B C 1
ATOM 6370 O O . LYS B 1 384 ? -7.074 15.852 13.125 1 95.25 384 LYS B O 1
ATOM 6375 N N . GLN B 1 385 ? -7.484 15.109 11.031 1 95.06 385 GLN B N 1
ATOM 6376 C CA . GLN B 1 385 ? -7.434 16.406 10.367 1 95.06 385 GLN B CA 1
ATOM 6377 C C . GLN B 1 385 ? -8.828 17.016 10.258 1 95.06 385 GLN B C 1
ATOM 6379 O O . GLN B 1 385 ? -9.828 16.328 10.422 1 95.06 385 GLN B O 1
ATOM 6384 N N . ARG B 1 386 ? -8.828 18.281 9.969 1 95.44 386 ARG B N 1
ATOM 6385 C CA . ARG B 1 386 ? -10.117 18.953 10.047 1 95.44 386 ARG B CA 1
ATOM 6386 C C . ARG B 1 386 ? -10.312 19.906 8.867 1 95.44 386 ARG B C 1
ATOM 6388 O O . ARG B 1 386 ? -9.336 20.438 8.328 1 95.44 386 ARG B O 1
ATOM 6395 N N . THR B 1 387 ? -11.555 20.031 8.508 1 92.94 387 THR B N 1
ATOM 6396 C CA . THR B 1 387 ? -11.93 21.031 7.512 1 92.94 387 THR B CA 1
ATOM 6397 C C . THR B 1 387 ? -12 22.422 8.141 1 92.94 387 THR B C 1
ATOM 6399 O O . THR B 1 387 ? -11.938 22.562 9.367 1 92.94 387 THR B O 1
ATOM 6402 N N . GLU B 1 388 ? -12.086 23.422 7.27 1 91.44 388 GLU B N 1
ATOM 6403 C CA . GLU B 1 388 ? -12.266 24.781 7.746 1 91.44 388 GLU B CA 1
ATOM 6404 C C . GLU B 1 388 ? -13.477 24.891 8.664 1 91.44 388 GLU B C 1
ATOM 6406 O O . GLU B 1 388 ? -13.406 25.516 9.727 1 91.44 388 GLU B O 1
ATOM 6411 N N . LYS B 1 389 ? -14.523 24.266 8.25 1 92.56 389 LYS B N 1
ATOM 6412 C CA . LYS B 1 389 ? -15.758 24.312 9.023 1 92.56 389 LYS B CA 1
ATOM 6413 C C . LYS B 1 389 ? -15.586 23.641 10.375 1 92.56 389 LYS B C 1
ATOM 6415 O O . LYS B 1 389 ? -16.156 24.078 11.375 1 92.56 389 LYS B O 1
ATOM 6420 N N . GLU B 1 390 ? -14.867 22.609 10.375 1 94.19 390 GLU B N 1
ATOM 6421 C CA . GLU B 1 390 ? -14.625 21.906 11.625 1 94.19 390 GLU B CA 1
ATOM 6422 C C . GLU B 1 390 ? -13.758 22.719 12.578 1 94.19 390 GLU B C 1
ATOM 6424 O O . GLU B 1 390 ? -13.945 22.672 13.797 1 94.19 390 GLU B O 1
ATOM 6429 N N . PHE B 1 391 ? -12.789 23.453 12.031 1 95.31 391 PHE B N 1
ATOM 6430 C CA . PHE B 1 391 ? -11.992 24.359 12.867 1 95.31 391 PHE B CA 1
ATOM 6431 C C . PHE B 1 391 ? -12.852 25.453 13.461 1 95.31 391 PHE B C 1
ATOM 6433 O O . PHE B 1 391 ? -12.703 25.812 14.633 1 95.31 391 PHE B O 1
ATOM 6440 N N . GLU B 1 392 ? -13.695 25.984 12.648 1 95.5 392 GLU B N 1
ATOM 6441 C CA . GLU B 1 392 ? -14.617 27.016 13.125 1 95.5 392 GLU B CA 1
ATOM 6442 C C . GLU B 1 392 ? -15.469 26.484 14.281 1 95.5 392 GLU B C 1
ATOM 6444 O O . GLU B 1 392 ? -15.656 27.172 15.281 1 95.5 392 GLU B O 1
ATOM 6449 N N . LYS B 1 393 ? -15.93 25.328 14.07 1 95.56 393 LYS B N 1
ATOM 6450 C CA . LYS B 1 393 ? -16.75 24.703 15.102 1 95.56 393 LYS B CA 1
ATOM 6451 C C . LYS B 1 393 ? -15.945 24.484 16.391 1 95.56 393 LYS B C 1
ATOM 6453 O O . LYS B 1 393 ? -16.438 24.75 17.484 1 95.56 393 LYS B O 1
ATOM 6458 N N . LEU B 1 394 ? -14.734 24.031 16.25 1 96.19 394 LEU B N 1
ATOM 6459 C CA . LEU B 1 394 ? -13.859 23.797 17.391 1 96.19 394 LEU B CA 1
ATOM 6460 C C . LEU B 1 394 ? -13.641 25.094 18.172 1 96.19 394 LEU B C 1
ATOM 6462 O O . LEU B 1 394 ? -13.711 25.109 19.406 1 96.19 394 LEU B O 1
ATOM 6466 N N . LEU B 1 395 ? -13.375 26.141 17.453 1 97.75 395 LEU B N 1
ATOM 6467 C CA . LEU B 1 395 ? -13.109 27.438 18.062 1 97.75 395 LEU B CA 1
ATOM 6468 C C . LEU B 1 395 ? -14.344 27.938 18.812 1 97.75 395 LEU B C 1
ATOM 6470 O O . LEU B 1 395 ? -14.242 28.359 19.953 1 97.75 395 LEU B O 1
ATOM 6474 N N . LYS B 1 396 ? -15.469 27.781 18.219 1 97.62 396 LYS B N 1
ATOM 6475 C CA . LYS B 1 396 ? -16.719 28.25 18.828 1 97.62 396 LYS B CA 1
ATOM 6476 C C . LYS B 1 396 ? -17.062 27.438 20.062 1 97.62 396 LYS B C 1
ATOM 6478 O O . LYS B 1 396 ? -17.609 27.969 21.031 1 97.62 396 LYS B O 1
ATOM 6483 N N . GLU B 1 397 ? -16.812 26.156 19.969 1 97.38 397 GLU B N 1
ATOM 6484 C CA . GLU B 1 397 ? -17.094 25.297 21.094 1 97.38 397 GLU B CA 1
ATOM 6485 C C . GLU B 1 397 ? -16.156 25.594 22.266 1 97.38 397 GLU B C 1
ATOM 6487 O O . GLU B 1 397 ? -16.547 25.453 23.422 1 97.38 397 GLU B O 1
ATOM 6492 N N . ALA B 1 398 ? -14.945 25.906 21.953 1 97.94 398 ALA B N 1
ATOM 6493 C CA . ALA B 1 398 ? -14.016 26.312 23.016 1 97.94 398 ALA B CA 1
ATOM 6494 C C . ALA B 1 398 ? -14.477 27.594 23.688 1 97.94 398 ALA B C 1
ATOM 6496 O O . ALA B 1 398 ? -14.422 27.703 24.922 1 97.94 398 ALA B O 1
ATOM 6497 N N . ASP B 1 399 ? -14.844 28.562 22.906 1 98.31 399 ASP B N 1
ATOM 6498 C CA . ASP B 1 399 ? -15.414 29.828 23.359 1 98.31 399 ASP B CA 1
ATOM 6499 C C . ASP B 1 399 ? -16.219 30.5 22.234 1 98.31 399 ASP B C 1
ATOM 6501 O O . ASP B 1 399 ? -15.672 30.781 21.172 1 98.31 399 ASP B O 1
ATOM 6505 N N . PRO B 1 400 ? -17.453 30.812 22.406 1 97.56 400 PRO B N 1
ATOM 6506 C CA . PRO B 1 400 ? -18.328 31.344 21.359 1 97.56 400 PRO B CA 1
ATOM 6507 C C . PRO B 1 400 ? -17.844 32.688 20.828 1 97.56 400 PRO B C 1
ATOM 6509 O O . PRO B 1 400 ? -18.297 33.156 19.781 1 97.56 400 PRO B O 1
ATOM 6512 N N . ARG B 1 401 ? -16.906 33.375 21.531 1 97.56 401 ARG B N 1
ATOM 6513 C CA . ARG B 1 401 ? -16.406 34.688 21.141 1 97.56 401 ARG B CA 1
ATOM 6514 C C . ARG B 1 401 ? -15.367 34.562 20.031 1 97.56 401 ARG B C 1
ATOM 6516 O O . ARG B 1 401 ? -15.008 35.562 19.391 1 97.56 401 ARG B O 1
ATOM 6523 N N . PHE B 1 402 ? -14.914 33.344 19.734 1 97.88 402 PHE B N 1
ATOM 6524 C CA . PHE B 1 402 ? -13.906 33.188 18.703 1 97.88 402 PHE B CA 1
ATOM 6525 C C . PHE B 1 402 ? -14.484 33.5 17.328 1 97.88 402 PHE B C 1
ATOM 6527 O O . PHE B 1 402 ? -15.602 33.094 17.016 1 97.88 402 PHE B O 1
ATOM 6534 N N . LYS B 1 403 ? -13.734 34.156 16.516 1 96.19 403 LYS B N 1
ATOM 6535 C CA . LYS B 1 403 ? -14.062 34.438 15.125 1 96.19 403 LYS B CA 1
ATOM 6536 C C . LYS B 1 403 ? -12.891 34.094 14.211 1 96.19 403 LYS B C 1
ATOM 6538 O O . LYS B 1 403 ? -11.75 34.469 14.492 1 96.19 403 LYS B O 1
ATOM 6543 N N . VAL B 1 404 ? -13.219 33.375 13.18 1 95 404 VAL B N 1
ATOM 6544 C CA . VAL B 1 404 ? -12.211 33.094 12.172 1 95 404 VAL B CA 1
ATOM 6545 C C . VAL B 1 404 ? -12.117 34.25 11.188 1 95 404 VAL B C 1
ATOM 6547 O O . VAL B 1 404 ? -13.125 34.656 10.617 1 95 404 VAL B O 1
ATOM 6550 N N . VAL B 1 405 ? -10.977 34.75 11.016 1 92.75 405 VAL B N 1
ATOM 6551 C CA . VAL B 1 405 ? -10.742 35.844 10.086 1 92.75 405 VAL B CA 1
ATOM 6552 C C . VAL B 1 405 ? -10.547 35.281 8.672 1 92.75 405 VAL B C 1
ATOM 6554 O O . VAL B 1 405 ? -11.219 35.75 7.734 1 92.75 405 VAL B O 1
ATOM 6557 N N . LYS B 1 406 ? -9.594 34.344 8.578 1 91.62 406 LYS B N 1
ATOM 6558 C CA . LYS B 1 406 ? -9.188 33.844 7.281 1 91.62 406 LYS B CA 1
ATOM 6559 C C . LYS B 1 406 ? -8.398 32.531 7.438 1 91.62 406 LYS B C 1
ATOM 6561 O O . LYS B 1 406 ? -7.766 32.312 8.469 1 91.62 406 LYS B O 1
ATOM 6566 N N . ILE B 1 407 ? -8.531 31.719 6.508 1 89.44 407 ILE B N 1
ATOM 6567 C CA . ILE B 1 407 ? -7.617 30.578 6.379 1 89.44 407 ILE B CA 1
ATOM 6568 C C . ILE B 1 407 ? -6.621 30.844 5.25 1 89.44 407 ILE B C 1
ATOM 6570 O O . ILE B 1 407 ? -7.008 30.953 4.086 1 89.44 407 ILE B O 1
ATOM 6574 N N . HIS B 1 408 ? -5.43 30.906 5.68 1 87.44 408 HIS B N 1
ATOM 6575 C CA . HIS B 1 408 ? -4.371 31.188 4.719 1 87.44 408 HIS B CA 1
ATOM 6576 C C . HIS B 1 408 ? -3.828 29.906 4.102 1 87.44 408 HIS B C 1
ATOM 6578 O O . HIS B 1 408 ? -3.902 28.844 4.719 1 87.44 408 HIS B O 1
ATOM 6584 N N . GLY B 1 409 ? -3.281 30.047 2.951 1 74.75 409 GLY B N 1
ATOM 6585 C CA . GLY B 1 409 ? -2.562 28.938 2.328 1 74.75 409 GLY B CA 1
ATOM 6586 C C . GLY B 1 409 ? -3.377 28.219 1.271 1 74.75 409 GLY B C 1
ATOM 6587 O O . GLY B 1 409 ? -4.609 28.25 1.307 1 74.75 409 GLY B O 1
ATOM 6588 N N . THR B 1 410 ? -2.688 27.844 0.245 1 62.03 410 THR B N 1
ATOM 6589 C CA . THR B 1 410 ? -3.328 27.141 -0.857 1 62.03 410 THR B CA 1
ATOM 6590 C C . THR B 1 410 ? -2.902 25.672 -0.877 1 62.03 410 THR B C 1
ATOM 6592 O O . THR B 1 410 ? -3.434 24.875 -1.654 1 62.03 410 THR B O 1
ATOM 6595 N N . ASN B 1 411 ? -1.999 25.422 0.057 1 64.75 411 ASN B N 1
ATOM 6596 C CA . ASN B 1 411 ? -1.458 24.062 0.008 1 64.75 411 ASN B CA 1
ATOM 6597 C C . ASN B 1 411 ? -2.025 23.188 1.126 1 64.75 411 ASN B C 1
ATOM 6599 O O . ASN B 1 411 ? -3.051 23.531 1.722 1 64.75 411 ASN B O 1
ATOM 6603 N N . ALA B 1 412 ? -1.477 22.109 1.314 1 65.69 412 ALA B N 1
ATOM 6604 C CA . ALA B 1 412 ? -1.927 21.156 2.314 1 65.69 412 ALA B CA 1
ATOM 6605 C C . ALA B 1 412 ? -1.884 21.75 3.717 1 65.69 412 ALA B C 1
ATOM 6607 O O . ALA B 1 412 ? -2.83 21.609 4.492 1 65.69 412 ALA B O 1
ATOM 6608 N N . MET B 1 413 ? -0.881 22.516 3.959 1 79.12 413 MET B N 1
ATOM 6609 C CA . MET B 1 413 ? -0.772 23.172 5.258 1 79.12 413 MET B CA 1
ATOM 6610 C C . MET B 1 413 ? -1.509 24.516 5.258 1 79.12 413 MET B C 1
ATOM 6612 O O . MET B 1 413 ? -1.17 25.406 4.484 1 79.12 413 MET B O 1
ATOM 6616 N N . GLY B 1 414 ? -2.584 24.562 6.039 1 85.56 414 GLY B N 1
ATOM 6617 C CA . GLY B 1 414 ? -3.328 25.797 6.18 1 85.56 414 GLY B CA 1
ATOM 6618 C C . GLY B 1 414 ? -3.018 26.531 7.469 1 85.56 414 GLY B C 1
ATOM 6619 O O . GLY B 1 414 ? -2.439 25.969 8.391 1 85.56 414 GLY B O 1
ATOM 6620 N N . LEU B 1 415 ? -3.24 27.812 7.402 1 92.19 415 LEU B N 1
ATOM 6621 C CA . LEU B 1 415 ? -3.115 28.656 8.586 1 92.19 415 LEU B CA 1
ATOM 6622 C C . LEU B 1 415 ? -4.449 29.312 8.93 1 92.19 415 LEU B C 1
ATOM 6624 O O . LEU B 1 415 ? -4.867 30.266 8.273 1 92.19 415 LEU B O 1
ATOM 6628 N N . VAL B 1 416 ? -5.066 28.812 9.938 1 94.38 416 VAL B N 1
ATOM 6629 C CA . VAL B 1 416 ? -6.32 29.375 10.422 1 94.38 416 VAL B CA 1
ATOM 6630 C C . VAL B 1 416 ? -6.031 30.609 11.281 1 94.38 416 VAL B C 1
ATOM 6632 O O . VAL B 1 416 ? -5.324 30.516 12.289 1 94.38 416 VAL B O 1
ATOM 6635 N N . GLU B 1 417 ? -6.508 31.703 10.852 1 96.38 417 GLU B N 1
ATOM 6636 C CA . GLU B 1 417 ? -6.398 32.969 11.594 1 96.38 417 GLU B CA 1
ATOM 6637 C C . GLU B 1 417 ? -7.695 33.281 12.336 1 96.38 417 GLU B C 1
ATOM 6639 O O . GLU B 1 417 ? -8.75 33.438 11.711 1 96.38 417 GLU B O 1
ATOM 6644 N N . ALA B 1 418 ? -7.586 33.344 13.633 1 97.19 418 ALA B N 1
ATOM 6645 C CA . ALA B 1 418 ? -8.766 33.625 14.445 1 97.19 418 ALA B CA 1
ATOM 6646 C C . ALA B 1 418 ? -8.438 34.625 15.562 1 97.19 418 ALA B C 1
ATOM 6648 O O . ALA B 1 418 ? -7.27 34.938 15.789 1 97.19 418 ALA B O 1
ATOM 6649 N N . TYR B 1 419 ? -9.445 35.188 16.172 1 96.38 419 TYR B N 1
ATOM 6650 C CA . TYR B 1 419 ? -9.297 36.062 17.344 1 96.38 419 TYR B CA 1
ATOM 6651 C C . TYR B 1 419 ? -10.5 35.938 18.266 1 96.38 419 TYR B C 1
ATOM 6653 O O . TYR B 1 419 ? -11.539 35.375 17.875 1 96.38 419 TYR B O 1
ATOM 6661 N N . LEU B 1 420 ? -10.25 36.25 19.516 1 96.62 420 LEU B N 1
ATOM 6662 C CA . LEU B 1 420 ? -11.312 36.281 20.5 1 96.62 420 LEU B CA 1
ATOM 6663 C C . LEU B 1 420 ? -11.977 37.656 20.562 1 96.62 420 LEU B C 1
ATOM 6665 O O . LEU B 1 420 ? -11.32 38.656 20.828 1 96.62 420 LEU B O 1
ATOM 6669 N N . SER B 1 421 ? -13.289 37.719 20.25 1 93.06 421 SER B N 1
ATOM 6670 C CA . SER B 1 421 ? -14 38.969 20.312 1 93.06 421 SER B CA 1
ATOM 6671 C C . SER B 1 421 ? -14.227 39.406 21.766 1 93.06 421 SER B C 1
ATOM 6673 O O . SER B 1 421 ? -14.625 38.625 22.609 1 93.06 421 SER B O 1
ATOM 6675 N N . HIS B 1 422 ? -13.805 40.656 22.172 1 84.75 422 HIS B N 1
ATOM 6676 C CA . HIS B 1 422 ? -13.945 41.188 23.531 1 84.75 422 HIS B CA 1
ATOM 6677 C C . HIS B 1 422 ? -15.359 41.719 23.766 1 84.75 422 HIS B C 1
ATOM 6679 O O . HIS B 1 422 ? -15.992 42.219 22.844 1 84.75 422 HIS B O 1
#

pLDDT: mean 92.38, std 9.73, range [23.39, 98.81]

Sequence (844 aa):
MGSAEEFRLLQLSQTILQATSTISRHLQDTNQKEPSFHQNSSAIKYSDDVEATRVLLNDAALTLLRLVNGPANEFRSFFMTQYDLAAWQVALHFEFFRHVPLGGMINLSQLALKAGMDQDRCRRVVKHLTTQHVFNEIELDIFEHTAASALIAKDLGMEALLLGQVDEIFKAASASATWVQKAPFESDGINSPFVTRHGKPLYSWYAENPEQGVRFARGMSAVAQIDRPISTLRDDFPWAKLDSSGKVVDVGGGTGHVSIHLATQFPTLNFVVQDSNANMLADGKAKLTPDIAERVVFMQHDFFSEQPITDASAFFLRQCLHNWNDKGCIRIIRALVPALEKCKPGTRLLINDEVLPGLNEKSKYEEHLLRQYDMCMFVIFGSKQRTEKEFEKLLKEADPRFKVVKIHGTNAMGLVEAYLSHMGSAEEFRLLQLSQTILQATSTISRHLQDTNQKEPSFHQNSSAIKYSDDVEATRVLLNDAALTLLRLVNGPANEFRSFFMTQYDLAAWQVALHFEFFRHVPLGGMINLSQLALKAGMDQDRCRRVVKHLTTQHVFNEIELDIFEHTAASALIAKDLGMEALLLGQVDEIFKAASASATWVQKAPFESDGINSPFVTRHGKPLYSWYAENPEQGVRFARGMSAVAQIDRPISTLRDDFPWAKLDSSGKVVDVGGGTGHVSIHLATQFPTLNFVVQDSNANMLADGKAKLTPDIAERVVFMQHDFFSEQPITDASAFFLRQCLHNWNDKGCIRIIRALVPALEKCKPGTRLLINDEVLPGLNEKSKYEEHLLRQYDMCMFVIFGSKQRTEKEFEKLLKEADPRFKVVKIHGTNAMGLVEAYLSH

Solvent-accessible surface area (backbone atoms only — not comparable to full-atom values): 42593 Å² total; per-residue (Å²): 129,82,74,71,83,79,67,48,66,63,58,31,31,48,48,32,34,52,32,40,49,53,51,52,49,48,29,61,76,68,73,46,75,81,45,55,59,47,45,83,43,57,66,77,84,68,52,75,71,52,43,55,37,52,52,49,30,51,37,31,48,52,51,44,50,50,44,71,56,17,52,70,53,46,50,50,58,54,64,46,46,48,33,52,43,24,38,50,28,32,40,54,76,37,40,48,48,68,67,44,39,87,96,42,65,38,39,47,68,57,51,13,58,76,41,59,36,34,50,68,66,43,49,54,38,53,55,44,36,32,37,73,52,33,27,38,67,78,43,93,60,25,35,27,52,6,25,40,33,37,48,39,49,71,28,65,25,50,40,25,35,52,45,44,46,39,34,67,47,35,44,9,24,47,27,35,39,60,41,40,68,76,37,34,72,58,82,82,44,65,59,16,7,25,21,66,60,69,73,37,48,62,68,64,42,28,67,77,34,52,72,60,29,53,33,48,55,40,10,52,57,36,50,51,67,70,76,44,59,64,60,55,61,60,69,51,42,72,68,85,70,45,48,89,70,22,25,33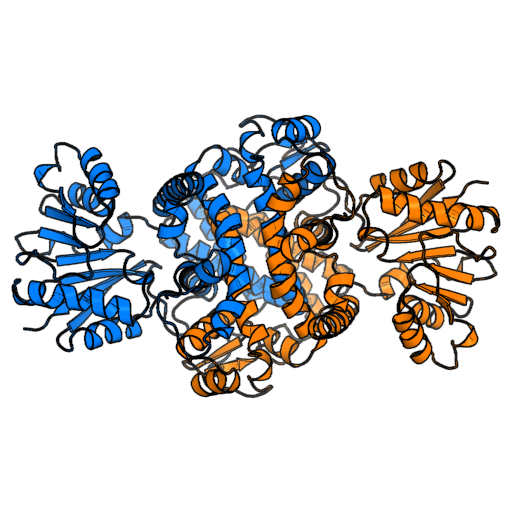,34,27,48,58,34,46,44,23,65,67,57,53,53,48,39,73,75,34,84,67,41,27,36,40,26,19,18,69,51,64,65,37,36,52,55,25,61,70,67,53,47,83,90,45,46,86,37,49,42,72,44,81,40,54,61,70,39,72,44,83,68,40,74,41,33,24,40,35,34,51,72,51,57,43,62,30,25,70,71,53,38,26,44,34,54,40,19,39,46,69,16,55,71,60,18,55,86,65,34,31,40,34,39,38,35,55,45,46,74,61,90,83,70,54,56,47,53,58,46,33,58,52,40,36,51,22,36,43,24,32,27,54,32,30,17,37,61,39,34,64,68,50,50,52,50,44,42,32,70,39,39,73,48,42,43,77,77,47,71,30,57,92,56,64,59,20,34,40,33,26,29,56,60,130,130,80,72,72,83,80,68,48,67,62,58,32,31,49,49,31,34,53,33,42,49,53,52,53,50,49,28,60,74,66,72,46,75,80,44,56,59,48,46,83,43,57,65,78,86,67,51,74,72,51,42,55,36,52,52,51,30,51,37,33,48,53,50,43,50,50,45,71,56,17,52,71,53,45,50,50,58,53,64,46,44,47,34,53,43,24,37,50,28,34,39,54,77,38,38,48,49,66,68,45,38,86,97,41,65,38,40,47,66,58,51,12,57,74,41,59,35,32,51,68,67,44,48,54,39,54,54,43,40,30,37,73,51,34,31,38,68,81,43,93,62,27,35,27,52,6,25,39,27,37,48,40,49,72,29,63,26,50,40,28,35,50,45,45,46,38,34,68,47,35,43,8,24,48,27,35,40,59,40,40,68,76,36,33,73,57,82,84,45,65,58,16,7,26,20,66,60,69,73,36,46,62,68,64,42,27,69,76,34,54,72,59,30,54,33,48,54,41,11,53,58,36,49,51,67,71,77,44,60,65,59,54,60,60,69,52,43,71,69,85,69,45,48,87,70,20,26,33,36,27,48,58,33,46,44,24,65,67,57,53,52,49,38,73,76,34,83,67,42,25,34,40,26,18,17,68,52,62,66,37,37,52,56,23,61,70,67,53,48,84,92,45,44,86,36,49,42,75,43,81,40,53,62,72,39,72,44,84,67,40,74,42,34,25,42,34,35,50,73,50,56,43,61,30,24,70,70,52,38,24,44,35,55,38,18,41,45,69,16,53,71,60,19,57,86,66,33,31,39,34,38,36,37,55,46,45,73,61,89,84,69,53,56,46,52,59,47,34,56,53,41,37,52,25,36,44,23,32,26,54,32,32,16,36,60,38,36,65,68,52,48,53,48,43,43,33,71,40,39,75,48,42,43,75,77,47,71,30,58,90,57,62,58,21,35,40,32,26,28,56,62,129

Organism: NCBI:txid1208366

Nearest PDB structures (foldseek):
  7bqp-assembly1_A-2  TM=8.380E-01  e=3.307E-29  Hymenoscyphus scutula
  7wh9-assembly1_B-2  TM=8.091E-01  e=1.963E-25  Aspergillus terreus
  7y3h-assembly1_A  TM=8.559E-01  e=1.186E-23  Apiospora montagnei NRRL 25634
  7wup-assembly1_B  TM=8.670E-01  e=1.027E-22  Apiospora montagnei NRRL 25634
  8gx4-assembly1_A  TM=8.414E-01  e=1.144E-22  Apiospora montagnei NRRL 25634

Radius of gyration: 29.36 Å; Cα contacts (8 Å, |Δi|>4): 1564; chains: 2; bounding box: 59×94×64 Å